Protein AF-0000000080757766 (afdb_homodimer)

Foldseek 3Di:
DDWQWKWKDFFQQAHTAIDGFDAAEFEEEAAPPLCPVVSLVLCCQFANLDPNLPDDDDQNGGHWDDDPNDIDTAFKMKMKTKDDDQQFQPVLLVVWQWWKKFWLFQDDLVVVLSPDPDRVLVSQLSVFLGPGIDIDRDSVVVSVQRNQWPIKMWMKMKGFQVSVVPRPGPFPHDDVRITMFTWMWTHDDRTIMIIGPGDSSRSVRRAAEDRAEDPPPVCVQCQLDCSHLNVVLLVVLLVPFDPVLNVVCLVPVPVNQVSQQVSCVVVQVQLCVQLCQLPPPKRKGWGQDDCPPPCSSSSTFIWIPPPDTDTLSPDQVLSSLSSSLSSVLSSCLPPNLTAYEYEYEASCPRHDLVSLLSSLVVSNCQQPSHVVHGHYYYYYHNDLSNQLPDDQQSYKYWRDDPSHIYIFGQPDPVVPPVVLVVCVNVCSPQPVLLSHAQEEEEEAALCQLVLQVLLCVVVVHRRVCVVRRYHYDHQNDLQRVQSVVSSCVRGVHHYAYEAFQCVLQPRVVNNQVLFDPDDPVLSVVLNVLLVVLQPPPPPLPQPVVLCVQVPPPPDDDDPVSNVVSLVVCCVDPCNVVVVVSVCSVVVCVVPRPDFLVSVVVPVVSLVSNVVVQVSRVVSNYHYDRGGDQVSFFDPQLCVVLVVVPCNPPDNVSSNVVSVCCVVVVDPPVRTGNCVSSVVSSVVSPVVD/DDFQWKWKDFFQQAHTAIDGFDAAEFEEEAAPPLCPVVSLVLCCQFANLDPNQPDDDDQNGGHWDDDPNDIDTAFKMKMKTKDDDQQFQPVLLVVWQWWKKFWLFQDDLVVVLSPDPDRVLVSQLSVFLGPGIDIDRDSVVVSVQRNQWPIKMWMKMKGFQVSVVDGPGPFPHDDVRITMFTWMWTDDDRTIMIIGPGDSSRSVRRAAEDRAEDPPPVCVQCQLDCSHLNVVLLVCLLVPFDPVLNVVCLVPVVVNQVSQQVSCVVVQVQLCVQLCQLPPPKRKGWGQDDCPPPCSSSRTFIWIGPPDTDTLSPDQVLSSLSSSLSSVLSSCLPPNLTAYEYEYEASCPRHDLVSLLSSLVVSNCSQPSHVVHGHYYYYYHNDLSNQLPDDQQSYKYWRADPSHIYIFGQPDPVVPPPVLVVCVNVCSPQPVLLSHAQEEEEEAALCQLVLQVLLCVVVVHRRVCVVRRYHYDHQNDLQRVQSVVSSCVRGVHHYAYEAFQCVLQPRVVNNQVLFDPDDPVLSVVLNVLLVVLQPPPDDLPPDVVLCVQVPPPPDDDDPVSLVVSLVVLCPDPCSVVVVVSVCSVVVCVPPRPDFLVSVVVPVVSLVSNVVVQVSRVVSNYHYDRGGDQVSFFDPQLCVVLVVVPCNPPDNVSSNVVSVCCVVVVDPSVRTGNCVSSVVSSVVSPVPD

Secondary structure (DSSP, 8-state):
-EEEEEEEEEETTEEEEEEE--SSEEEEE--TTSSHHHHHHHHHHHHSSS-GGGSPP-GGGB-EEEETTEEEE-SEEEEEEEEE-----HHHHHT---EEEEEEESS-HHHHHHHSSS-HHHHHHHHHT-S-EEEE--HHHHHHHHHT-SEEEEEEEEEEGGG-TT-----SEEETTEEEEEEEEEEETTEEEEEES--HHHHHHH-EEEEE-SS--HHHHT---TTSHHHHHHHHHHHTS-HHHHHHHHH-STTHHHHHHHHHHHHHHHHHHHHHHHTTTPEEEEEE-S--SS-GGGGEEEEEESSSEEEGGGS-HHHHHHHHHHHHHHHHHHH--S-EEEEEE-TTTT--HHHHHHHHHHHHHHHTSSSSS--EEEEEES-THHHHTS-GGGEEEEEEETTEEEEEE----TTT-HHHHHHHHHHHHH-GGGGG-SEEEEESSTHHHHHHHHHHHHHT-TTHHHHTTEEEEE-SSGGGHHHHHHHHHHHT-EEEEEE-GGGGTTTGGGGGGGSTT--HHHHHHHHHHHHHHS---S-----HHHHHHH--TTS---HHHHHHHHHHHHTSTTHHHHHHHHHHHHHHHHH----HHHHTT-HHHHHHHHHHHHHHGGGTEEE-TTSSGGGGB-HHHHHHHHHHT-TT-HHHHHHHHHHHHHTTSS-HHHHB--HHHHHHHHHHHHT-/-EEEEEEEEEETTEEEEEEE--SEEEEEE--TTSSHHHHHHHHHHHHSSS-GGGSPP-GGGB-EEEETTEEEE-SEEEEEEEEE-----HHHHHT---EEEEEEESS-HHHHHHHSSS-HHHHHHHHHT-S-EEEE--HHHHHHHHHT-SEEEEEEEEEEGGGGTT-----SEEETTEEEEEEEEEEETTEEEEEES--HHHHHHH-EEEEE-SS--HHHHT---TTSHHHHHHHHHHHTS-HHHHHHHHH-STTHHHHHHHHHHHHHHHHHHHHHHHTTTPEEEEEE-S--SS-GGGGEEEEEESSSEEEGGGS-HHHHHHHHHHHHHHHHHHH--S-EEEEEE-TTTT--HHHHHHHHHHHHHHHTSSSSS--EEEEEES-GGGTTTS-GGGEEEEEEETTEEEEEE----TTT-HHHHHHHHHHHHH-GGGGG-SEEEEESSTHHHHHHHHHHHHHT-TTHHHHTTEEEEE-SSGGGHHHHHHHHHHHT-EEEEEE-GGGGTTTGGGGGGGSTT--HHHHHHHHHHHHHHS---S-----HHHHHHH--TTS---HHHHHHHHHHHHTSTTHHHHHHHHHHHHHHHHH----HHHHTT-HHHHHHHHHHHHHHGGGTEEE-TTSSGGGGB-HHHHHHHHHHT-TT-HHHHHHHHHHHHHTTSS-HHHHB--HHHHHHHHHHHHT-

Nearest PDB structures (foldseek):
  6p74-assembly1_A-2  TM=6.357E-01  e=6.929E-21  Thermus scotoductus
  4ncj-assembly3_C  TM=6.969E-01  e=8.535E-13  Pyrococcus furiosus DSM 3638
  4ncj-assembly4_D  TM=6.522E-01  e=9.474E-13  Pyrococcus furiosus DSM 3638
  3qku-assembly2_B  TM=6.577E-01  e=3.492E-12  Pyrococcus furiosus
  6qj0-assembly1_A  TM=4.951E-01  e=4.057E-11  Thermochaetoides thermophila

Radius of gyration: 35.13 Å; Cα contacts (8 Å, |Δi|>4): 2452; chains: 2; bounding box: 94×104×91 Å

pLDDT: mean 75.24, std 17.68, range [36.22, 97.94]

InterPro domains:
  IPR027417 P-loop containing nucleoside triphosphate hydrolase [G3DSA:3.40.50.300] (1-411)
  IPR027417 P-loop containing nucleoside triphosphate hydrolase [SSF52540] (1-402)
  IPR034139 OLD protein-like, TOPRIM domain [PF20469] (435-502)
  IPR034139 OLD protein-like, TOPRIM domain [cd01026] (435-531)
  IPR041685 Endonuclease GajA/Old nuclease/RecF-like, AAA domain [PF13175] (1-387)
  IPR051396 Bacterial Antiviral Defense Nuclease [PTHR43581] (3-544)

Sequence (1376 aa):
MFVSKLLIRNFRSIEKESIDFRPGKNVLVGKNNSGKSNIVKALDLVLGEKNPVYLDINEKDFFTYYEDGNEKVKKAFFIAVKLEGNDINEELFKSISGAWLATVGDKNLIEDFFNTSKNPELLIKNFDTLSNRKYCKDTEELFDIFRNAQELYIYFSVMKNAEIENIDYDMDNQQGNYSKTYSIFLKHGNQYYRCSKFSNDLKNSLITSAILSAVRDINKELRINTWSWYGRLIRDIWENCNPSQKREIDKKLSEIKEITDDIFTNAASDIEEKIKKAIYHNSISFQLLQNTKDDIYKGINIFVNDGVEGLLEDKGTGIQSAVVISLFSYYCSKFHKNSSLLVVEEPEIYLHPQARRVVSNKFDEFVNLNSTNRNQVIITTHSSEFIRNTDIGNIIVVKKVSGKTKTRRIQMETGKHKELAKLQNIISTKNAEIFFADKVILVEGGEEYLIPLIAEHYYQEKGFLDYNNISVAKVGGKSFFKPYMEVLSCLGIEYYVIADFDILHNGLEDIDEFINEFSQEELNDIRKSLNEIIPIDEPWIKSKDIREKLLKPDKSMDAKSLCTVIDEICATEEYNDKLKEIWQYVRPKVTKKVNYRILENYEDIKTKVYNYIDKLKTSNIFILKKGELEDYITDDGQKIIEDLGFANQKELKIIKLSELINNGEIEIEQVLDIEDYVEVIKRLKSNSMFVSKLLIRNFRSIEKESIDFRPGKNVLVGKNNSGKSNIVKALDLVLGEKNPVYLDINEKDFFTYYEDGNEKVKKAFFIAVKLEGNDINEELFKSISGAWLATVGDKNLIEDFFNTSKNPELLIKNFDTLSNRKYCKDTEELFDIFRNAQELYIYFSVMKNAEIENIDYDMDNQQGNYSKTYSIFLKHGNQYYRCSKFSNDLKNSLITSAILSAVRDINKELRINTWSWYGRLIRDIWENCNPSQKREIDKKLSEIKEITDDIFTNAASDIEEKIKKAIYHNSISFQLLQNTKDDIYKGINIFVNDGVEGLLEDKGTGIQSAVVISLFSYYCSKFHKNSSLLVVEEPEIYLHPQARRVVSNKFDEFVNLNSTNRNQVIITTHSSEFIRNTDIGNIIVVKKVSGKTKTRRIQMETGKHKELAKLQNIISTKNAEIFFADKVILVEGGEEYLIPLIAEHYYQEKGFLDYNNISVAKVGGKSFFKPYMEVLSCLGIEYYVIADFDILHNGLEDIDEFINEFSQEELNDIRKSLNEIIPIDEPWIKSKDIREKLLKPDKSMDAKSLCTVIDEICATEEYNDKLKEIWQYVRPKVTKKVNYRILENYEDIKTKVYNYIDKLKTSNIFILKKGELEDYITDDGQKIIEDLGFANQKELKIIKLSELINNGEIEIEQVLDIEDYVEVIKRLKSNS

Structure (mmCIF, N/CA/C/O backbone):
data_AF-0000000080757766-model_v1
#
loop_
_entity.id
_entity.type
_entity.pdbx_description
1 polymer 'SMC domain protein'
#
loop_
_atom_site.group_PDB
_atom_site.id
_atom_site.type_symbol
_atom_site.label_atom_id
_atom_site.label_alt_id
_atom_site.label_comp_id
_atom_site.label_asym_id
_atom_site.label_entity_id
_atom_site.label_seq_id
_atom_site.pdbx_PDB_ins_code
_atom_site.Cartn_x
_atom_site.Cartn_y
_atom_site.Cartn_z
_atom_site.occupancy
_atom_site.B_iso_or_equiv
_atom_site.auth_seq_id
_atom_site.auth_comp_id
_atom_site.auth_asym_id
_atom_site.auth_atom_id
_atom_site.pdbx_PDB_model_num
ATOM 1 N N . MET A 1 1 ? 31.688 -0.519 9.523 1 88.38 1 MET A N 1
ATOM 2 C CA . MET A 1 1 ? 31.781 -0.047 8.141 1 88.38 1 MET A CA 1
ATOM 3 C C . MET A 1 1 ? 30.391 -0.003 7.496 1 88.38 1 MET A C 1
ATOM 5 O O . MET A 1 1 ? 29.547 -0.845 7.785 1 88.38 1 MET A O 1
ATOM 9 N N . PHE A 1 2 ? 30.078 1.026 6.711 1 92.5 2 PHE A N 1
ATOM 10 C CA . PHE A 1 2 ? 28.844 1.099 5.926 1 92.5 2 PHE A CA 1
ATOM 11 C C . PHE A 1 2 ? 29.125 1.636 4.527 1 92.5 2 PHE A C 1
ATOM 13 O O . PHE A 1 2 ? 30.188 2.225 4.285 1 92.5 2 PHE A O 1
ATOM 20 N N . VAL A 1 3 ? 28.297 1.358 3.658 1 96.62 3 VAL A N 1
ATOM 21 C CA . VAL A 1 3 ? 28.391 1.894 2.305 1 96.62 3 VAL A CA 1
ATOM 22 C C . VAL A 1 3 ? 28 3.369 2.305 1 96.62 3 VAL A C 1
ATOM 24 O O . VAL A 1 3 ? 26.844 3.713 2.588 1 96.62 3 VAL A O 1
ATOM 27 N N . SER A 1 4 ? 28.922 4.133 1.973 1 96.25 4 SER A N 1
ATOM 28 C CA . SER A 1 4 ? 28.656 5.566 2.016 1 96.25 4 SER A CA 1
ATOM 29 C C . SER A 1 4 ? 28.344 6.113 0.624 1 96.25 4 SER A C 1
ATOM 31 O O . SER A 1 4 ? 27.672 7.129 0.485 1 96.25 4 SER A O 1
ATOM 33 N N . LYS A 1 5 ? 28.984 5.383 -0.331 1 96.19 5 LYS A N 1
ATOM 34 C CA . LYS A 1 5 ? 28.812 5.855 -1.701 1 96.19 5 LYS A CA 1
ATOM 35 C C . LYS A 1 5 ? 28.797 4.691 -2.688 1 96.19 5 LYS A C 1
ATOM 37 O O . LYS A 1 5 ? 29.531 3.715 -2.516 1 96.19 5 LYS A O 1
ATOM 42 N N . LEU A 1 6 ? 27.953 4.812 -3.689 1 97.88 6 LEU A N 1
ATOM 43 C CA . LEU A 1 6 ? 27.891 3.896 -4.824 1 97.88 6 LEU A CA 1
ATOM 44 C C . LEU A 1 6 ? 28.078 4.648 -6.141 1 97.88 6 LEU A C 1
ATOM 46 O O . LEU A 1 6 ? 27.312 5.566 -6.445 1 97.88 6 LEU A O 1
ATOM 50 N N . LEU A 1 7 ? 29.141 4.297 -6.832 1 96.38 7 LEU A N 1
ATOM 51 C CA . LEU A 1 7 ? 29.438 4.91 -8.125 1 96.38 7 LEU A CA 1
ATOM 52 C C . LEU A 1 7 ? 29.156 3.943 -9.266 1 96.38 7 LEU A C 1
ATOM 54 O O . LEU A 1 7 ? 29.641 2.812 -9.266 1 96.38 7 LEU A O 1
ATOM 58 N N . ILE A 1 8 ? 28.359 4.359 -10.18 1 96.12 8 ILE A N 1
ATOM 59 C CA . ILE A 1 8 ? 28 3.51 -11.312 1 96.12 8 ILE A CA 1
ATOM 60 C C . ILE A 1 8 ? 28.219 4.27 -12.617 1 96.12 8 ILE A C 1
ATOM 62 O O . ILE A 1 8 ? 27.797 5.422 -12.75 1 96.12 8 ILE A O 1
ATOM 66 N N . ARG A 1 9 ? 28.859 3.619 -13.516 1 93.69 9 ARG A N 1
ATOM 67 C CA . ARG A 1 9 ? 29.031 4.152 -14.867 1 93.69 9 ARG A CA 1
ATOM 68 C C . ARG A 1 9 ? 28.672 3.102 -15.914 1 93.69 9 ARG A C 1
ATOM 70 O O . ARG A 1 9 ? 29.188 1.986 -15.883 1 93.69 9 ARG A O 1
ATOM 77 N N . ASN A 1 10 ? 27.734 3.453 -16.781 1 92.31 10 ASN A N 1
ATOM 78 C CA . ASN A 1 10 ? 27.406 2.697 -17.984 1 92.31 10 ASN A CA 1
ATOM 79 C C . ASN A 1 10 ? 26.875 1.307 -17.641 1 92.31 10 ASN A C 1
ATOM 81 O O . ASN A 1 10 ? 27.281 0.317 -18.25 1 92.31 10 ASN A O 1
ATOM 85 N N . PHE A 1 11 ? 26.094 1.188 -16.719 1 93.19 11 PHE A N 1
ATOM 86 C CA . PHE A 1 11 ? 25.5 -0.083 -16.312 1 93.19 11 PHE A CA 1
ATOM 87 C C . PHE A 1 11 ? 23.984 -0.068 -16.484 1 93.19 11 PHE A C 1
ATOM 89 O O . PHE A 1 11 ? 23.297 0.705 -15.82 1 93.19 11 PHE A O 1
ATOM 96 N N . ARG A 1 12 ? 23.578 -0.823 -17.391 1 89.88 12 ARG A N 1
ATOM 97 C CA . ARG A 1 12 ? 22.156 -0.984 -17.688 1 89.88 12 ARG A CA 1
ATOM 98 C C . ARG A 1 12 ? 21.5 0.365 -17.938 1 89.88 12 ARG A C 1
ATOM 100 O O . ARG A 1 12 ? 21.891 1.094 -18.859 1 89.88 12 ARG A O 1
ATOM 107 N N . SER A 1 13 ? 20.547 0.785 -17.094 1 87.38 13 SER A N 1
ATOM 108 C CA . SER A 1 13 ? 19.844 2.037 -17.359 1 87.38 13 SER A CA 1
ATOM 109 C C . SER A 1 13 ? 20.594 3.227 -16.781 1 87.38 13 SER A C 1
ATOM 111 O O . SER A 1 13 ? 20.172 4.371 -16.922 1 87.38 13 SER A O 1
ATOM 113 N N . ILE A 1 14 ? 21.719 2.998 -16.141 1 93.94 14 ILE A N 1
ATOM 114 C CA . ILE A 1 14 ? 22.453 4.047 -15.445 1 93.94 14 ILE A CA 1
ATOM 115 C C . ILE A 1 14 ? 23.672 4.449 -16.266 1 93.94 14 ILE A C 1
ATOM 117 O O . ILE A 1 14 ? 24.594 3.652 -16.438 1 93.94 14 ILE A O 1
ATOM 121 N N . GLU A 1 15 ? 23.703 5.59 -16.75 1 92.44 15 GLU A N 1
ATOM 122 C CA . GLU A 1 15 ? 24.859 6.094 -17.484 1 92.44 15 GLU A CA 1
ATOM 123 C C . GLU A 1 15 ? 25.953 6.586 -16.531 1 92.44 15 GLU A C 1
ATOM 125 O O . GLU A 1 15 ? 27.109 6.18 -16.625 1 92.44 15 GLU A O 1
ATOM 130 N N . LYS A 1 16 ? 25.625 7.438 -15.672 1 93.44 16 LYS A N 1
ATOM 131 C CA . LYS A 1 16 ? 26.516 7.988 -14.656 1 93.44 16 LYS A CA 1
ATOM 132 C C . LYS A 1 16 ? 25.75 8.453 -13.43 1 93.44 16 LYS A C 1
ATOM 134 O O . LYS A 1 16 ? 24.969 9.406 -13.5 1 93.44 16 LYS A O 1
ATOM 139 N N . GLU A 1 17 ? 25.953 7.789 -12.328 1 95.06 17 GLU A N 1
ATOM 140 C CA . GLU A 1 17 ? 25.266 8.172 -11.102 1 95.06 17 GLU A CA 1
ATOM 141 C C . GLU A 1 17 ? 26.156 7.957 -9.875 1 95.06 17 GLU A C 1
ATOM 143 O O . GLU A 1 17 ? 26.875 6.961 -9.797 1 95.06 17 GLU A O 1
ATOM 148 N N . SER A 1 18 ? 26.219 8.953 -9.031 1 95.75 18 SER A N 1
ATOM 149 C CA . SER A 1 18 ? 26.812 8.852 -7.699 1 95.75 18 SER A CA 1
ATOM 150 C C . SER A 1 18 ? 25.734 8.875 -6.617 1 95.75 18 SER A C 1
ATOM 152 O O . SER A 1 18 ? 25.047 9.883 -6.441 1 95.75 18 SER A O 1
ATOM 154 N N . ILE A 1 19 ? 25.547 7.812 -5.941 1 96.44 19 ILE A N 1
ATOM 155 C CA . ILE A 1 19 ? 24.516 7.691 -4.926 1 96.44 19 ILE A CA 1
ATOM 156 C C . ILE A 1 19 ? 25.141 7.715 -3.535 1 96.44 19 ILE A C 1
ATOM 158 O O . ILE A 1 19 ? 25.953 6.844 -3.197 1 96.44 19 ILE A O 1
ATOM 162 N N . ASP A 1 20 ? 24.734 8.688 -2.76 1 95.12 20 ASP A N 1
ATOM 163 C CA . ASP A 1 20 ? 25.234 8.781 -1.389 1 95.12 20 ASP A CA 1
ATOM 164 C C . ASP A 1 20 ? 24.281 8.094 -0.413 1 95.12 20 ASP A C 1
ATOM 166 O O . ASP A 1 20 ? 23.062 8.305 -0.46 1 95.12 20 ASP A O 1
ATOM 170 N N . PHE A 1 21 ? 24.859 7.23 0.375 1 95 21 PHE A N 1
ATOM 171 C CA . PHE A 1 21 ? 24.094 6.59 1.442 1 95 21 PHE A CA 1
ATOM 172 C C . PHE A 1 21 ? 24.516 7.125 2.805 1 95 21 PHE A C 1
ATOM 174 O O . PHE A 1 21 ? 25.594 7.734 2.934 1 95 21 PHE A O 1
ATOM 181 N N . ARG A 1 22 ? 23.641 6.957 3.738 1 91.75 22 ARG A N 1
ATOM 182 C CA . ARG A 1 22 ? 23.906 7.336 5.121 1 91.75 22 ARG A CA 1
ATOM 183 C C . ARG A 1 22 ? 23.812 6.129 6.051 1 91.75 22 ARG A C 1
ATOM 185 O O . ARG A 1 22 ? 23.328 5.07 5.656 1 91.75 22 ARG A O 1
ATOM 192 N N . PRO A 1 23 ? 24.422 6.32 7.227 1 90.75 23 PRO A N 1
ATOM 193 C CA . PRO A 1 23 ? 24.25 5.219 8.18 1 90.75 23 PRO A CA 1
ATOM 194 C C . PRO A 1 23 ? 22.797 4.918 8.484 1 90.75 23 PRO A C 1
ATOM 196 O O . PRO A 1 23 ? 21.953 5.816 8.438 1 90.75 23 PRO A O 1
ATOM 199 N N . GLY A 1 24 ? 22.531 3.738 8.789 1 90.94 24 GLY A N 1
ATOM 200 C CA . GLY A 1 24 ? 21.188 3.346 9.164 1 90.94 24 GLY A CA 1
ATOM 201 C C . GLY A 1 24 ? 20.344 2.875 7.988 1 90.94 24 GLY A C 1
ATOM 202 O O . GLY A 1 24 ? 20.859 2.188 7.098 1 90.94 24 GLY A O 1
ATOM 203 N N . LYS A 1 25 ? 19.125 3.156 8.047 1 91.62 25 LYS A N 1
ATOM 204 C CA . LYS A 1 25 ? 18.156 2.689 7.051 1 91.62 25 LYS A CA 1
ATOM 205 C C . LYS A 1 25 ? 18.031 3.682 5.898 1 91.62 25 LYS A C 1
ATOM 207 O O . LYS A 1 25 ? 17.703 4.852 6.113 1 91.62 25 LYS A O 1
ATOM 212 N N . ASN A 1 26 ? 18.375 3.252 4.715 1 95.12 26 ASN A N 1
ATOM 213 C CA . ASN A 1 26 ? 18.188 4.023 3.49 1 95.12 26 ASN A CA 1
ATOM 214 C C . ASN A 1 26 ? 17.094 3.432 2.613 1 95.12 26 ASN A C 1
ATOM 216 O O . ASN A 1 26 ? 17.016 2.215 2.438 1 95.12 26 ASN A O 1
ATOM 220 N N . VAL A 1 27 ? 16.266 4.32 2.082 1 93.62 27 VAL A N 1
ATOM 221 C CA . VAL A 1 27 ? 15.125 3.836 1.308 1 93.62 27 VAL A CA 1
ATOM 222 C C . VAL A 1 27 ? 15.148 4.453 -0.089 1 93.62 27 VAL A C 1
ATOM 224 O O . VAL A 1 27 ? 15.156 5.68 -0.234 1 93.62 27 VAL A O 1
ATOM 227 N N . LEU A 1 28 ? 15.234 3.586 -1.11 1 95.69 28 LEU A N 1
ATOM 228 C CA . LEU A 1 28 ? 15.102 3.998 -2.504 1 95.69 28 LEU A CA 1
ATOM 229 C C . LEU A 1 28 ? 13.648 3.934 -2.953 1 95.69 28 LEU A C 1
ATOM 231 O O . LEU A 1 28 ? 13.016 2.875 -2.881 1 95.69 28 LEU A O 1
ATOM 235 N N . VAL A 1 29 ? 13.18 5.094 -3.352 1 91.88 29 VAL A N 1
ATOM 236 C CA . VAL A 1 29 ? 11.789 5.18 -3.779 1 91.88 29 VAL A CA 1
ATOM 237 C C . VAL A 1 29 ? 11.719 5.66 -5.227 1 91.88 29 VAL A C 1
ATOM 239 O O . VAL A 1 29 ? 12.594 6.402 -5.684 1 91.88 29 VAL A O 1
ATOM 242 N N . GLY A 1 30 ? 10.68 5.148 -5.98 1 88.12 30 GLY A N 1
ATOM 243 C CA . GLY A 1 30 ? 10.469 5.539 -7.367 1 88.12 30 GLY A CA 1
ATOM 244 C C . GLY A 1 30 ? 9.406 4.707 -8.062 1 88.12 30 GLY A C 1
ATOM 245 O O . GLY A 1 30 ? 9 3.658 -7.555 1 88.12 30 GLY A O 1
ATOM 246 N N . LYS A 1 31 ? 9.055 5.223 -9.164 1 82.81 31 LYS A N 1
ATOM 247 C CA . LYS A 1 31 ? 8.039 4.52 -9.945 1 82.81 31 LYS A CA 1
ATOM 248 C C . LYS A 1 31 ? 8.594 3.217 -10.516 1 82.81 31 LYS A C 1
ATOM 250 O O . LYS A 1 31 ? 9.773 2.916 -10.352 1 82.81 31 LYS A O 1
ATOM 255 N N . ASN A 1 32 ? 7.676 2.455 -11.039 1 73.56 32 ASN A N 1
ATOM 256 C CA . ASN A 1 32 ? 8.102 1.229 -11.711 1 73.56 32 ASN A CA 1
ATOM 257 C C . ASN A 1 32 ? 9.062 1.519 -12.859 1 73.56 32 ASN A C 1
ATOM 259 O O . ASN A 1 32 ? 8.875 2.484 -13.602 1 73.56 32 ASN A O 1
ATOM 263 N N . ASN A 1 33 ? 10.086 0.687 -12.922 1 73.69 33 ASN A N 1
ATOM 264 C CA . ASN A 1 33 ? 11.047 0.751 -14.016 1 73.69 33 ASN A CA 1
ATOM 265 C C . ASN A 1 33 ? 11.914 2.008 -13.922 1 73.69 33 ASN A C 1
ATOM 267 O O . ASN A 1 33 ? 12.391 2.51 -14.945 1 73.69 33 ASN A O 1
ATOM 271 N N . SER A 1 34 ? 12 2.566 -12.758 1 83.94 34 SER A N 1
ATOM 272 C CA . SER A 1 34 ? 12.82 3.758 -12.578 1 83.94 34 SER A CA 1
ATOM 273 C C . SER A 1 34 ? 14.305 3.398 -12.484 1 83.94 34 SER A C 1
ATOM 275 O O . SER A 1 34 ? 15.172 4.266 -12.633 1 83.94 34 SER A O 1
ATOM 277 N N . GLY A 1 35 ? 14.656 2.137 -12.242 1 87 35 GLY A N 1
ATOM 278 C CA . GLY A 1 35 ? 16.047 1.717 -12.164 1 87 35 GLY A CA 1
ATOM 279 C C . GLY A 1 35 ? 16.453 1.252 -10.781 1 87 35 GLY A C 1
ATOM 280 O O . GLY A 1 35 ? 17.625 0.918 -10.547 1 87 35 GLY A O 1
ATOM 281 N N . LYS A 1 36 ? 15.461 1.216 -9.812 1 89.94 36 LYS A N 1
ATOM 282 C CA . LYS A 1 36 ? 15.75 0.775 -8.445 1 89.94 36 LYS A CA 1
ATOM 283 C C . LYS A 1 36 ? 16.422 -0.596 -8.445 1 89.94 36 LYS A C 1
ATOM 285 O O . LYS A 1 36 ? 17.422 -0.803 -7.754 1 89.94 36 LYS A O 1
ATOM 290 N N . SER A 1 37 ? 15.93 -1.532 -9.258 1 83.75 37 SER A N 1
ATOM 291 C CA . SER A 1 37 ? 16.469 -2.885 -9.328 1 83.75 37 SER A CA 1
ATOM 292 C C . SER A 1 37 ? 17.891 -2.885 -9.883 1 83.75 37 SER A C 1
ATOM 294 O O . SER A 1 37 ? 18.719 -3.717 -9.492 1 83.75 37 SER A O 1
ATOM 296 N N . ASN A 1 38 ? 18.188 -2.004 -10.797 1 89.5 38 ASN A N 1
ATOM 297 C CA . ASN A 1 38 ? 19.547 -1.898 -11.352 1 89.5 38 ASN A CA 1
ATOM 298 C C . ASN A 1 38 ? 20.547 -1.44 -10.289 1 89.5 38 ASN A C 1
ATOM 300 O O . ASN A 1 38 ? 21.688 -1.897 -10.273 1 89.5 38 ASN A O 1
ATOM 304 N N . ILE A 1 39 ? 20.094 -0.562 -9.461 1 95.25 39 ILE A N 1
ATOM 305 C CA . ILE A 1 39 ? 20.953 -0.098 -8.375 1 95.25 39 ILE A CA 1
ATOM 306 C C . ILE A 1 39 ? 21.25 -1.255 -7.418 1 95.25 39 ILE A C 1
ATOM 308 O O . ILE A 1 39 ? 22.391 -1.458 -7.016 1 95.25 39 ILE A O 1
ATOM 312 N N . VAL A 1 40 ? 20.234 -2.002 -7.09 1 91.56 40 VAL A N 1
ATOM 313 C CA . VAL A 1 40 ? 20.391 -3.15 -6.203 1 91.56 40 VAL A CA 1
ATOM 314 C C . VAL A 1 40 ? 21.312 -4.184 -6.863 1 91.56 40 VAL A C 1
ATOM 316 O O . VAL A 1 40 ? 22.172 -4.77 -6.203 1 91.56 40 VAL A O 1
ATOM 319 N N . LYS A 1 41 ? 21.125 -4.398 -8.133 1 89.12 41 LYS A N 1
ATOM 320 C CA . LYS A 1 41 ? 21.984 -5.336 -8.859 1 89.12 41 LYS A CA 1
ATOM 321 C C . LYS A 1 41 ? 23.438 -4.891 -8.844 1 89.12 41 LYS A C 1
ATOM 323 O O . LYS A 1 41 ? 24.344 -5.719 -8.742 1 89.12 41 LYS A O 1
ATOM 328 N N . ALA A 1 42 ? 23.641 -3.629 -8.992 1 95.56 42 ALA A N 1
ATOM 329 C CA . ALA A 1 42 ? 24.984 -3.09 -8.906 1 95.56 42 ALA A CA 1
ATOM 330 C C . ALA A 1 42 ? 25.625 -3.404 -7.555 1 95.56 42 ALA A C 1
ATOM 332 O O . ALA A 1 42 ? 26.766 -3.848 -7.492 1 95.56 42 ALA A O 1
ATOM 333 N N . LEU A 1 43 ? 24.875 -3.195 -6.543 1 95.69 43 LEU A N 1
ATOM 334 C CA . LEU A 1 43 ? 25.359 -3.531 -5.203 1 95.69 43 LEU A CA 1
ATOM 335 C C . LEU A 1 43 ? 25.625 -5.027 -5.086 1 95.69 43 LEU A C 1
ATOM 337 O O . LEU A 1 43 ? 26.625 -5.43 -4.484 1 95.69 43 LEU A O 1
ATOM 341 N N . ASP A 1 44 ? 24.781 -5.801 -5.664 1 90.38 44 ASP A N 1
ATOM 342 C CA . ASP A 1 44 ? 24.906 -7.254 -5.609 1 90.38 44 ASP A CA 1
ATOM 343 C C . ASP A 1 44 ? 26.172 -7.719 -6.324 1 90.38 44 ASP A C 1
ATOM 345 O O . ASP A 1 44 ? 26.859 -8.641 -5.863 1 90.38 44 ASP A O 1
ATOM 349 N N . LEU A 1 45 ? 26.469 -7.145 -7.398 1 92.94 45 LEU A N 1
ATOM 350 C CA . LEU A 1 45 ? 27.656 -7.516 -8.164 1 92.94 45 LEU A CA 1
ATOM 351 C C . LEU A 1 45 ? 28.938 -7.254 -7.355 1 92.94 45 LEU A C 1
ATOM 353 O O . LEU A 1 45 ? 29.859 -8.07 -7.367 1 92.94 45 LEU A O 1
ATOM 357 N N . VAL A 1 46 ? 28.938 -6.207 -6.629 1 95.19 46 VAL A N 1
ATOM 358 C CA . VAL A 1 46 ? 30.156 -5.797 -5.949 1 95.19 46 VAL A CA 1
ATOM 359 C C . VAL A 1 46 ? 30.219 -6.438 -4.562 1 95.19 46 VAL A C 1
ATOM 361 O O . VAL A 1 46 ? 31.297 -6.859 -4.117 1 95.19 46 VAL A O 1
ATOM 364 N N . LEU A 1 47 ? 29.094 -6.496 -3.924 1 92.88 47 LEU A N 1
ATOM 365 C CA . LEU A 1 47 ? 29.125 -6.883 -2.518 1 92.88 47 LEU A CA 1
ATOM 366 C C . LEU A 1 47 ? 28.344 -8.18 -2.295 1 92.88 47 LEU A C 1
ATOM 368 O O . LEU A 1 47 ? 28.281 -8.68 -1.17 1 92.88 47 LEU A O 1
ATOM 372 N N . GLY A 1 48 ? 27.766 -8.672 -3.279 1 84.38 48 GLY A N 1
ATOM 373 C CA . GLY A 1 48 ? 26.969 -9.875 -3.141 1 84.38 48 GLY A CA 1
ATOM 374 C C . GLY A 1 48 ? 27.766 -11.086 -2.713 1 84.38 48 GLY A C 1
ATOM 375 O O . GLY A 1 48 ? 28.984 -11 -2.533 1 84.38 48 GLY A O 1
ATOM 376 N N . GLU A 1 49 ? 27.078 -12.148 -2.568 1 72.56 49 GLU A N 1
ATOM 377 C CA . GLU A 1 49 ? 27.672 -13.367 -2.039 1 72.56 49 GLU A CA 1
ATOM 378 C C . GLU A 1 49 ? 28.641 -13.984 -3.041 1 72.56 49 GLU A C 1
ATOM 380 O O . GLU A 1 49 ? 29.703 -14.484 -2.656 1 72.56 49 GLU A O 1
ATOM 385 N N . LYS A 1 50 ? 28.281 -13.922 -4.289 1 74.81 50 LYS A N 1
ATOM 386 C CA . LYS A 1 50 ? 29.109 -14.531 -5.32 1 74.81 50 LYS A CA 1
ATOM 387 C C . LYS A 1 50 ? 30.141 -13.539 -5.852 1 74.81 50 LYS A C 1
ATOM 389 O O . LYS A 1 50 ? 29.844 -12.359 -6.031 1 74.81 50 LYS A O 1
ATOM 394 N N . ASN A 1 51 ? 31.312 -14.094 -6.035 1 80.5 51 ASN A N 1
ATOM 395 C CA . ASN A 1 51 ? 32.312 -13.273 -6.695 1 80.5 51 ASN A CA 1
ATOM 396 C C . ASN A 1 51 ? 31.906 -12.898 -8.109 1 80.5 51 ASN A C 1
ATOM 398 O O . ASN A 1 51 ? 31.594 -13.773 -8.922 1 80.5 51 ASN A O 1
ATOM 402 N N . PRO A 1 52 ? 31.906 -11.68 -8.305 1 85.06 52 PRO A N 1
ATOM 403 C CA . PRO A 1 52 ? 31.344 -11.211 -9.57 1 85.06 52 PRO A CA 1
ATOM 404 C C . PRO A 1 52 ? 32.125 -11.68 -10.789 1 85.06 52 PRO A C 1
ATOM 406 O O . PRO A 1 52 ? 31.609 -11.703 -11.906 1 85.06 52 PRO A O 1
ATOM 409 N N . VAL A 1 53 ? 33.375 -11.992 -10.633 1 82.88 53 VAL A N 1
ATOM 410 C CA . VAL A 1 53 ? 34.219 -12.391 -11.758 1 82.88 53 VAL A CA 1
ATOM 411 C C . VAL A 1 53 ? 33.688 -13.703 -12.352 1 82.88 53 VAL A C 1
ATOM 413 O O . VAL A 1 53 ? 33.969 -14.016 -13.516 1 82.88 53 VAL A O 1
ATOM 416 N N . TYR A 1 54 ? 32.906 -14.406 -11.594 1 77 54 TYR A N 1
ATOM 417 C CA . TYR A 1 54 ? 32.406 -15.688 -12.062 1 77 54 TYR A CA 1
ATOM 418 C C . TYR A 1 54 ? 30.938 -15.578 -12.461 1 77 54 TYR A C 1
ATOM 420 O O . TYR A 1 54 ? 30.312 -16.562 -12.844 1 77 54 TYR A O 1
ATOM 428 N N . LEU A 1 55 ? 30.438 -14.469 -12.289 1 81.25 55 LEU A N 1
ATOM 429 C CA . LEU A 1 55 ? 29.047 -14.25 -12.688 1 81.25 55 LEU A CA 1
ATOM 430 C C . LEU A 1 55 ? 28.953 -14.008 -14.188 1 81.25 55 LEU A C 1
ATOM 432 O O . LEU A 1 55 ? 29.859 -13.438 -14.797 1 81.25 55 LEU A O 1
ATOM 436 N N . ASP A 1 56 ? 27.828 -14.414 -14.688 1 78.38 56 ASP A N 1
ATOM 437 C CA . ASP A 1 56 ? 27.609 -14.234 -16.125 1 78.38 56 ASP A CA 1
ATOM 438 C C . ASP A 1 56 ? 27.219 -12.797 -16.438 1 78.38 56 ASP A C 1
ATOM 440 O O . ASP A 1 56 ? 26.25 -12.273 -15.891 1 78.38 56 ASP A O 1
ATOM 444 N N . ILE A 1 57 ? 28.016 -12.203 -17.25 1 86.62 57 ILE A N 1
ATOM 445 C CA . ILE A 1 57 ? 27.766 -10.859 -17.734 1 86.62 57 ILE A CA 1
ATOM 446 C C . ILE A 1 57 ? 27.25 -10.93 -19.172 1 86.62 57 ILE A C 1
ATOM 448 O O . ILE A 1 57 ? 27.75 -11.727 -19.984 1 86.62 57 ILE A O 1
ATOM 452 N N . ASN A 1 58 ? 26.25 -10.164 -19.438 1 81.44 58 ASN A N 1
ATOM 453 C CA . ASN A 1 58 ? 25.672 -10.148 -20.766 1 81.44 58 ASN A CA 1
ATOM 454 C C . ASN A 1 58 ? 25.625 -8.734 -21.344 1 81.44 58 ASN A C 1
ATOM 456 O O . ASN A 1 58 ? 25.953 -7.77 -20.656 1 81.44 58 ASN A O 1
ATOM 460 N N . GLU A 1 59 ? 25.281 -8.742 -22.578 1 80.62 59 GLU A N 1
ATOM 461 C CA . GLU A 1 59 ? 25.234 -7.469 -23.281 1 80.62 59 GLU A CA 1
ATOM 462 C C . GLU A 1 59 ? 24.25 -6.512 -22.625 1 80.62 59 GLU A C 1
ATOM 464 O O . GLU A 1 59 ? 24.453 -5.297 -22.625 1 80.62 59 GLU A O 1
ATOM 469 N N . LYS A 1 60 ? 23.266 -7.023 -22.031 1 76.88 60 LYS A N 1
ATOM 470 C CA . LYS A 1 60 ? 22.219 -6.223 -21.422 1 76.88 60 LYS A CA 1
ATOM 471 C C . LYS A 1 60 ? 22.719 -5.504 -20.172 1 76.88 60 LYS A C 1
ATOM 473 O O . LYS A 1 60 ? 22.062 -4.598 -19.656 1 76.88 60 LYS A O 1
ATOM 478 N N . ASP A 1 61 ? 23.828 -5.949 -19.719 1 88.94 61 ASP A N 1
ATOM 479 C CA . ASP A 1 61 ? 24.359 -5.34 -18.516 1 88.94 61 ASP A CA 1
ATOM 480 C C . ASP A 1 61 ? 25.062 -4.023 -18.828 1 88.94 61 ASP A C 1
ATOM 482 O O . ASP A 1 61 ? 25.375 -3.246 -17.922 1 88.94 61 ASP A O 1
ATOM 486 N N . PHE A 1 62 ? 25.297 -3.82 -20.125 1 89.12 62 PHE A N 1
ATOM 487 C CA . PHE A 1 62 ? 25.938 -2.582 -20.531 1 89.12 62 PHE A CA 1
ATOM 488 C C . PHE A 1 62 ? 24.906 -1.5 -20.828 1 89.12 62 PHE A C 1
ATOM 490 O O . PHE A 1 62 ? 23.828 -1.789 -21.359 1 89.12 62 PHE A O 1
ATOM 497 N N . PHE A 1 63 ? 25.266 -0.304 -20.484 1 90.81 63 PHE A N 1
ATOM 498 C CA . PHE A 1 63 ? 24.375 0.82 -20.75 1 90.81 63 PHE A CA 1
ATOM 499 C C . PHE A 1 63 ? 24.125 0.971 -22.25 1 90.81 63 PHE A C 1
ATOM 501 O O . PHE A 1 63 ? 25.062 1.003 -23.047 1 90.81 63 PHE A O 1
ATOM 508 N N . THR A 1 64 ? 22.828 1.006 -22.578 1 83.19 64 THR A N 1
ATOM 509 C CA . THR A 1 64 ? 22.406 1.142 -23.969 1 83.19 64 THR A CA 1
ATOM 510 C C . THR A 1 64 ? 21.609 2.42 -24.156 1 83.19 64 THR A C 1
ATOM 512 O O . THR A 1 64 ? 20.781 2.775 -23.312 1 83.19 64 THR A O 1
ATOM 515 N N . TYR A 1 65 ? 21.969 3.184 -25.125 1 77.94 65 TYR A N 1
ATOM 516 C CA . TYR A 1 65 ? 21.234 4.414 -25.422 1 77.94 65 TYR A CA 1
ATOM 517 C C . TYR A 1 65 ? 20.969 4.535 -26.906 1 77.94 65 TYR A C 1
ATOM 519 O O . TYR A 1 65 ? 21.516 3.779 -27.719 1 77.94 65 TYR A O 1
ATOM 527 N N . TYR A 1 66 ? 19.953 5.391 -27.172 1 74.88 66 TYR A N 1
ATOM 528 C CA . TYR A 1 66 ? 19.594 5.594 -28.562 1 74.88 66 TYR A CA 1
ATOM 529 C C . TYR A 1 66 ? 20.219 6.879 -29.109 1 74.88 66 TYR A C 1
ATOM 531 O O . TYR A 1 66 ? 20.203 7.914 -28.438 1 74.88 66 TYR A O 1
ATOM 539 N N . GLU A 1 67 ? 21.016 6.777 -30.094 1 72.75 67 GLU A N 1
ATOM 540 C CA . GLU A 1 67 ? 21.578 7.902 -30.828 1 72.75 67 GLU A CA 1
ATOM 541 C C . GLU A 1 67 ? 21.234 7.809 -32.312 1 72.75 67 GLU A C 1
ATOM 543 O O . GLU A 1 67 ? 21.609 6.84 -32.969 1 72.75 67 GLU A O 1
ATOM 548 N N . ASP A 1 68 ? 20.562 8.828 -32.906 1 72.75 68 ASP A N 1
ATOM 549 C CA . ASP A 1 68 ? 20.156 8.906 -34.281 1 72.75 68 ASP A CA 1
ATOM 550 C C . ASP A 1 68 ? 19.344 7.672 -34.688 1 72.75 68 ASP A C 1
ATOM 552 O O . ASP A 1 68 ? 19.594 7.07 -35.75 1 72.75 68 ASP A O 1
ATOM 556 N N . GLY A 1 69 ? 18.453 7.188 -33.781 1 62.56 69 GLY A N 1
ATOM 557 C CA . GLY A 1 69 ? 17.531 6.098 -34.062 1 62.56 69 GLY A CA 1
ATOM 558 C C . GLY A 1 69 ? 18.172 4.727 -33.906 1 62.56 69 GLY A C 1
ATOM 559 O O . GLY A 1 69 ? 17.5 3.705 -34.031 1 62.56 69 GLY A O 1
ATOM 560 N N . ASN A 1 70 ? 19.438 4.723 -33.688 1 69.81 70 ASN A N 1
ATOM 561 C CA . ASN A 1 70 ? 20.141 3.455 -33.531 1 69.81 70 ASN A CA 1
ATOM 562 C C . ASN A 1 70 ? 20.5 3.186 -32.062 1 69.81 70 ASN A C 1
ATOM 564 O O . ASN A 1 70 ? 20.828 4.113 -31.328 1 69.81 70 ASN A O 1
ATOM 568 N N . GLU A 1 71 ? 20.391 1.92 -31.781 1 76.56 71 GLU A N 1
ATOM 569 C CA . GLU A 1 71 ? 20.781 1.498 -30.438 1 76.56 71 GLU A CA 1
ATOM 570 C C . GLU A 1 71 ? 22.297 1.396 -30.297 1 76.56 71 GLU A C 1
ATOM 572 O O . GLU A 1 71 ? 22.953 0.765 -31.125 1 76.56 71 GLU A O 1
ATOM 577 N N . LYS A 1 72 ? 22.859 2.139 -29.406 1 81.75 72 LYS A N 1
ATOM 578 C CA . LYS A 1 72 ? 24.297 2.086 -29.109 1 81.75 72 LYS A CA 1
ATOM 579 C C . LYS A 1 72 ? 24.547 1.529 -27.703 1 81.75 72 LYS A C 1
ATOM 581 O O . LYS A 1 72 ? 23.828 1.868 -26.766 1 81.75 72 LYS A O 1
ATOM 586 N N . VAL A 1 73 ? 25.453 0.629 -27.656 1 84.25 73 VAL A N 1
ATOM 587 C CA . VAL A 1 73 ? 25.797 -0.006 -26.391 1 84.25 73 VAL A CA 1
ATOM 588 C C . VAL A 1 73 ? 27.203 0.379 -25.969 1 84.25 73 VAL A C 1
ATOM 590 O O . VAL A 1 73 ? 28.141 0.326 -26.781 1 84.25 73 VAL A O 1
ATOM 593 N N . LYS A 1 74 ? 27.375 0.795 -24.75 1 87.75 74 LYS A N 1
ATOM 594 C CA . LYS A 1 74 ? 28.703 1.111 -24.234 1 87.75 74 LYS A CA 1
ATOM 595 C C . LYS A 1 74 ? 29.562 -0.145 -24.141 1 87.75 74 LYS A C 1
ATOM 597 O O . LYS A 1 74 ? 29.047 -1.255 -24.016 1 87.75 74 LYS A O 1
ATOM 602 N N . LYS A 1 75 ? 30.859 0.076 -24.156 1 86.25 75 LYS A N 1
ATOM 603 C CA . LYS A 1 75 ? 31.781 -1.055 -24.266 1 86.25 75 LYS A CA 1
ATOM 604 C C . LYS A 1 75 ? 32.344 -1.438 -22.891 1 86.25 75 LYS A C 1
ATOM 606 O O . LYS A 1 75 ? 33.062 -2.434 -22.766 1 86.25 75 LYS A O 1
ATOM 611 N N . ALA A 1 76 ? 32.031 -0.689 -21.938 1 88.31 76 ALA A N 1
ATOM 612 C CA . ALA A 1 76 ? 32.5 -0.985 -20.578 1 88.31 76 ALA A CA 1
ATOM 613 C C . ALA A 1 76 ? 31.547 -0.431 -19.531 1 88.31 76 ALA A C 1
ATOM 615 O O . ALA A 1 76 ? 30.797 0.507 -19.812 1 88.31 76 ALA A O 1
ATOM 616 N N . PHE A 1 77 ? 31.516 -1.061 -18.438 1 90.88 77 PHE A N 1
ATOM 617 C CA . PHE A 1 77 ? 30.828 -0.473 -17.297 1 90.88 77 PHE A CA 1
ATOM 618 C C . PHE A 1 77 ? 31.656 -0.59 -16.031 1 90.88 77 PHE A C 1
ATOM 620 O O . PHE A 1 77 ? 32.625 -1.366 -15.977 1 90.88 77 PHE A O 1
ATOM 627 N N . PHE A 1 78 ? 31.328 0.28 -15.102 1 91.31 78 PHE A N 1
ATOM 628 C CA . PHE A 1 78 ? 32.094 0.408 -13.867 1 91.31 78 PHE A CA 1
ATOM 629 C C . PHE A 1 78 ? 31.172 0.635 -12.672 1 91.31 78 PHE A C 1
ATOM 631 O O . PHE A 1 78 ? 30.266 1.463 -12.734 1 91.31 78 PHE A O 1
ATOM 638 N N . ILE A 1 79 ? 31.359 -0.171 -11.625 1 95.38 79 ILE A N 1
ATOM 639 C CA . ILE A 1 79 ? 30.625 -0.033 -10.375 1 95.38 79 ILE A CA 1
ATOM 640 C C . ILE A 1 79 ? 31.609 -0.004 -9.203 1 95.38 79 ILE A C 1
ATOM 642 O O . ILE A 1 79 ? 32.469 -0.869 -9.094 1 95.38 79 ILE A O 1
ATOM 646 N N . ALA A 1 80 ? 31.531 0.982 -8.344 1 95.81 80 ALA A N 1
ATOM 647 C CA . ALA A 1 80 ? 32.406 1.073 -7.176 1 95.81 80 ALA A CA 1
ATOM 648 C C . ALA A 1 80 ? 31.609 1.431 -5.926 1 95.81 80 ALA A C 1
ATOM 650 O O . ALA A 1 80 ? 30.688 2.252 -5.98 1 95.81 80 ALA A O 1
ATOM 651 N N . VAL A 1 81 ? 31.938 0.812 -4.844 1 97.62 81 VAL A N 1
ATOM 652 C CA . VAL A 1 81 ? 31.328 1.091 -3.547 1 97.62 81 VAL A CA 1
ATOM 653 C C . VAL A 1 81 ? 32.375 1.659 -2.594 1 97.62 81 VAL A C 1
ATOM 655 O O . VAL A 1 81 ? 33.469 1.121 -2.484 1 97.62 81 VAL A O 1
ATOM 658 N N . LYS A 1 82 ? 32.062 2.738 -1.968 1 97.56 82 LYS A N 1
ATOM 659 C CA . LYS A 1 82 ? 32.938 3.295 -0.929 1 97.56 82 LYS A CA 1
ATOM 660 C C . LYS A 1 82 ? 32.5 2.832 0.457 1 97.56 82 LYS A C 1
ATOM 662 O O . LYS A 1 82 ? 31.312 2.932 0.805 1 97.56 82 LYS A O 1
ATOM 667 N N . LEU A 1 83 ? 33.406 2.303 1.209 1 96.06 83 LEU A N 1
ATOM 668 C CA . LEU A 1 83 ? 33.125 1.891 2.582 1 96.06 83 LEU A CA 1
ATOM 669 C C . LEU A 1 83 ? 33.719 2.885 3.574 1 96.06 83 LEU A C 1
ATOM 671 O O . LEU A 1 83 ? 34.812 3.383 3.375 1 96.06 83 LEU A O 1
ATOM 675 N N . GLU A 1 84 ? 32.938 3.203 4.551 1 93.75 84 GLU A N 1
ATOM 676 C CA . GLU A 1 84 ? 33.406 4.082 5.621 1 93.75 84 GLU A CA 1
ATOM 677 C C . GLU A 1 84 ? 33.219 3.42 6.988 1 93.75 84 GLU A C 1
ATOM 679 O O . GLU A 1 84 ? 32.25 2.703 7.223 1 93.75 84 GLU A O 1
ATOM 684 N N . GLY A 1 85 ? 34.125 3.633 7.773 1 87.62 85 GLY A N 1
ATOM 685 C CA . GLY A 1 85 ? 34.156 3.041 9.102 1 87.62 85 GLY A CA 1
ATOM 686 C C . GLY A 1 85 ? 35.438 2.25 9.375 1 87.62 85 GLY A C 1
ATOM 687 O O . GLY A 1 85 ? 36.25 2.047 8.477 1 87.62 85 GLY A O 1
ATOM 688 N N . ASN A 1 86 ? 35.688 1.838 10.594 1 79.88 86 ASN A N 1
ATOM 689 C CA . ASN A 1 86 ? 36.938 1.148 10.914 1 79.88 86 ASN A CA 1
ATOM 690 C C . ASN A 1 86 ? 36.688 -0.16 11.656 1 79.88 86 ASN A C 1
ATOM 692 O O . ASN A 1 86 ? 37.594 -0.734 12.25 1 79.88 86 ASN A O 1
ATOM 696 N N . ASP A 1 87 ? 35.5 -0.587 11.555 1 83.5 87 ASP A N 1
ATOM 697 C CA . ASP A 1 87 ? 35.188 -1.825 12.258 1 83.5 87 ASP A CA 1
ATOM 698 C C . ASP A 1 87 ? 35.406 -3.041 11.367 1 83.5 87 ASP A C 1
ATOM 700 O O . ASP A 1 87 ? 34.562 -3.398 10.562 1 83.5 87 ASP A O 1
ATOM 704 N N . ILE A 1 88 ? 36.594 -3.697 11.398 1 87.56 88 ILE A N 1
ATOM 705 C CA . ILE A 1 88 ? 36.969 -4.871 10.609 1 87.56 88 ILE A CA 1
ATOM 706 C C . ILE A 1 88 ? 36.906 -6.121 11.484 1 87.56 88 ILE A C 1
ATOM 708 O O . ILE A 1 88 ? 37.312 -6.102 12.641 1 87.56 88 ILE A O 1
ATOM 712 N N . ASN A 1 89 ? 36.312 -7.078 10.953 1 82.81 89 ASN A N 1
ATOM 713 C CA . ASN A 1 89 ? 36.281 -8.352 11.656 1 82.81 89 ASN A CA 1
ATOM 714 C C . ASN A 1 89 ? 37.656 -9 11.719 1 82.81 89 ASN A C 1
ATOM 716 O O . ASN A 1 89 ? 38.094 -9.633 10.758 1 82.81 89 ASN A O 1
ATOM 720 N N . GLU A 1 90 ? 38.25 -8.969 12.781 1 84.31 90 GLU A N 1
ATOM 721 C CA . GLU A 1 90 ? 39.625 -9.422 12.953 1 84.31 90 GLU A CA 1
ATOM 722 C C . GLU A 1 90 ? 39.719 -10.938 12.828 1 84.31 90 GLU A C 1
ATOM 724 O O . GLU A 1 90 ? 40.688 -11.461 12.266 1 84.31 90 GLU A O 1
ATOM 729 N N . GLU A 1 91 ? 38.75 -11.625 13.352 1 79.25 91 GLU A N 1
ATOM 730 C CA . GLU A 1 91 ? 38.781 -13.086 13.32 1 79.25 91 GLU A CA 1
ATOM 731 C C . GLU A 1 91 ? 38.75 -13.602 11.883 1 79.25 91 GLU A C 1
ATOM 733 O O . GLU A 1 91 ? 39.5 -14.508 11.531 1 79.25 91 GLU A O 1
ATOM 738 N N . LEU A 1 92 ? 37.938 -13.016 11.125 1 80.31 92 LEU A N 1
ATOM 739 C CA . LEU A 1 92 ? 37.844 -13.414 9.727 1 80.31 92 LEU A CA 1
ATOM 740 C C . LEU A 1 92 ? 39.094 -12.984 8.953 1 80.31 92 LEU A C 1
ATOM 742 O O . LEU A 1 92 ? 39.562 -13.695 8.055 1 80.31 92 LEU A O 1
ATOM 746 N N . PHE A 1 93 ? 39.625 -11.906 9.336 1 86.88 93 PHE A N 1
ATOM 747 C CA . PHE A 1 93 ? 40.781 -11.367 8.648 1 86.88 93 PHE A CA 1
ATOM 748 C C . PHE A 1 93 ? 42 -12.273 8.859 1 86.88 93 PHE A C 1
ATOM 750 O O . PHE A 1 93 ? 42.844 -12.391 7.973 1 86.88 93 PHE A O 1
ATOM 757 N N . LYS A 1 94 ? 42.031 -12.93 9.938 1 85.62 94 LYS A N 1
ATOM 758 C CA . LYS A 1 94 ? 43.156 -13.812 10.266 1 85.62 94 LYS A CA 1
ATOM 759 C C . LYS A 1 94 ? 43.188 -15.023 9.336 1 85.62 94 LYS A C 1
ATOM 761 O O . LYS A 1 94 ? 44.25 -15.633 9.148 1 85.62 94 LYS A O 1
ATOM 766 N N . SER A 1 95 ? 42.062 -15.312 8.812 1 82.44 95 SER A N 1
ATOM 767 C CA . SER A 1 95 ? 41.969 -16.484 7.941 1 82.44 95 SER A CA 1
ATOM 768 C C . SER A 1 95 ? 42.5 -16.172 6.551 1 82.44 95 SER A C 1
ATOM 770 O O . SER A 1 95 ? 42.688 -17.078 5.738 1 82.44 95 SER A O 1
ATOM 772 N N . ILE A 1 96 ? 42.875 -14.93 6.355 1 86.75 96 ILE A N 1
ATOM 773 C CA . ILE A 1 96 ? 43.312 -14.508 5.031 1 86.75 96 ILE A CA 1
ATOM 774 C C . ILE A 1 96 ? 44.812 -14.812 4.875 1 86.75 96 ILE A C 1
ATOM 776 O O . ILE A 1 96 ? 45.625 -14.438 5.727 1 86.75 96 ILE A O 1
ATOM 780 N N . SER A 1 97 ? 45.125 -15.586 3.846 1 82.75 97 SER A N 1
ATOM 781 C CA . SER A 1 97 ? 46.531 -16 3.625 1 82.75 97 SER A CA 1
ATOM 782 C C . SER A 1 97 ? 47.375 -14.859 3.072 1 82.75 97 SER A C 1
ATOM 784 O O . SER A 1 97 ? 48.594 -14.844 3.242 1 82.75 97 SER A O 1
ATOM 786 N N . GLY A 1 98 ? 46.844 -13.945 2.43 1 83.88 98 GLY A N 1
ATOM 787 C CA . GLY A 1 98 ? 47.531 -12.836 1.812 1 83.88 98 GLY A CA 1
ATOM 788 C C . GLY A 1 98 ? 46.75 -12.195 0.671 1 83.88 98 GLY A C 1
ATOM 789 O O . GLY A 1 98 ? 45.625 -12.586 0.393 1 83.88 98 GLY A O 1
ATOM 790 N N . ALA A 1 99 ? 47.281 -11.117 0.177 1 86.25 99 ALA A N 1
ATOM 791 C CA . ALA A 1 99 ? 46.656 -10.43 -0.956 1 86.25 99 ALA A CA 1
ATOM 792 C C . ALA A 1 99 ? 47.719 -9.727 -1.809 1 86.25 99 ALA A C 1
ATOM 794 O O . ALA A 1 99 ? 48.812 -9.43 -1.332 1 86.25 99 ALA A O 1
ATOM 795 N N . TRP A 1 100 ? 47.406 -9.609 -3.029 1 85.81 100 TRP A N 1
ATOM 796 C CA . TRP A 1 100 ? 48.281 -8.875 -3.953 1 85.81 100 TRP A CA 1
ATOM 797 C C . TRP A 1 100 ? 48.031 -7.375 -3.836 1 85.81 100 TRP A C 1
ATOM 799 O O . TRP A 1 100 ? 46.906 -6.895 -4.012 1 85.81 100 TRP A O 1
ATOM 809 N N . LEU A 1 101 ? 49.094 -6.664 -3.486 1 88.31 101 LEU A N 1
ATOM 810 C CA . LEU A 1 101 ? 49 -5.215 -3.35 1 88.31 101 LEU A CA 1
ATOM 811 C C . LEU A 1 101 ? 49.906 -4.52 -4.375 1 88.31 101 LEU A C 1
ATOM 813 O O . LEU A 1 101 ? 51.031 -4.957 -4.629 1 88.31 101 LEU A O 1
ATOM 817 N N . ALA A 1 102 ? 49.312 -3.553 -5.031 1 84.94 102 ALA A N 1
ATOM 818 C CA . ALA A 1 102 ? 50.062 -2.711 -5.957 1 84.94 102 ALA A CA 1
ATOM 819 C C . ALA A 1 102 ? 49.906 -1.234 -5.605 1 84.94 102 ALA A C 1
ATOM 821 O O . ALA A 1 102 ? 48.812 -0.78 -5.277 1 84.94 102 ALA A O 1
ATOM 822 N N . THR A 1 103 ? 51.031 -0.498 -5.605 1 84.81 103 THR A N 1
ATOM 823 C CA . THR A 1 103 ? 50.969 0.944 -5.391 1 84.81 103 THR A CA 1
ATOM 824 C C . THR A 1 103 ? 50.5 1.66 -6.656 1 84.81 103 THR A C 1
ATOM 826 O O . THR A 1 103 ? 51 1.4 -7.746 1 84.81 103 THR A O 1
ATOM 829 N N . VAL A 1 104 ? 49.531 2.432 -6.578 1 80.44 104 VAL A N 1
ATOM 830 C CA . VAL A 1 104 ? 48.938 3.078 -7.742 1 80.44 104 VAL A CA 1
ATOM 831 C C . VAL A 1 104 ? 49.281 4.562 -7.75 1 80.44 104 VAL A C 1
ATOM 833 O O . VAL A 1 104 ? 49.156 5.23 -8.781 1 80.44 104 VAL A O 1
ATOM 836 N N . GLY A 1 105 ? 49.812 5.258 -6.672 1 82.19 105 GLY A N 1
ATOM 837 C CA . GLY A 1 105 ? 50.156 6.668 -6.629 1 82.19 105 GLY A CA 1
ATOM 838 C C . GLY A 1 105 ? 49.438 7.426 -5.52 1 82.19 105 GLY A C 1
ATOM 839 O O . GLY A 1 105 ? 49.062 6.836 -4.508 1 82.19 105 GLY A O 1
ATOM 840 N N . ASP A 1 106 ? 49.344 8.75 -5.754 1 86.69 106 ASP A N 1
ATOM 841 C CA . ASP A 1 106 ? 48.844 9.586 -4.676 1 86.69 106 ASP A CA 1
ATOM 842 C C . ASP A 1 106 ? 47.5 10.195 -5.051 1 86.69 106 ASP A C 1
ATOM 844 O O . ASP A 1 106 ? 46.969 11.078 -4.352 1 86.69 106 ASP A O 1
ATOM 848 N N . LYS A 1 107 ? 46.969 9.734 -6.117 1 86.31 107 LYS A N 1
ATOM 849 C CA . LYS A 1 107 ? 45.688 10.281 -6.551 1 86.31 107 LYS A CA 1
ATOM 850 C C . LYS A 1 107 ? 44.562 9.234 -6.449 1 86.31 107 LYS A C 1
ATOM 852 O O . LYS A 1 107 ? 44.844 8.039 -6.598 1 86.31 107 LYS A O 1
ATOM 857 N N . ASN A 1 108 ? 43.406 9.719 -6.164 1 89.19 108 ASN A N 1
ATOM 858 C CA . ASN A 1 108 ? 42.219 8.836 -6.16 1 89.19 108 ASN A CA 1
ATOM 859 C C . ASN A 1 108 ? 41.719 8.578 -7.574 1 89.19 108 ASN A C 1
ATOM 861 O O . ASN A 1 108 ? 40.875 9.305 -8.078 1 89.19 108 ASN A O 1
ATOM 865 N N . LEU A 1 109 ? 42.125 7.578 -8.133 1 81.31 109 LEU A N 1
ATOM 866 C CA . LEU A 1 109 ? 41.844 7.27 -9.531 1 81.31 109 LEU A CA 1
ATOM 867 C C . LEU A 1 109 ? 40.375 6.934 -9.719 1 81.31 109 LEU A C 1
ATOM 869 O O . LEU A 1 109 ? 39.812 7.137 -10.797 1 81.31 109 LEU A O 1
ATOM 873 N N . ILE A 1 110 ? 39.719 6.367 -8.719 1 88.19 110 ILE A N 1
ATOM 874 C CA . ILE A 1 110 ? 38.312 6 -8.82 1 88.19 110 ILE A CA 1
ATOM 875 C C . ILE A 1 110 ? 37.469 7.258 -8.984 1 88.19 110 ILE A C 1
ATOM 877 O O . ILE A 1 110 ? 36.625 7.34 -9.891 1 88.19 110 ILE A O 1
ATOM 881 N N . GLU A 1 111 ? 37.656 8.18 -8.156 1 87.12 111 GLU A N 1
ATOM 882 C CA . GLU A 1 111 ? 36.906 9.43 -8.219 1 87.12 111 GLU A CA 1
ATOM 883 C C . GLU A 1 111 ? 37.25 10.219 -9.484 1 87.12 111 GLU A C 1
ATOM 885 O O . GLU A 1 111 ? 36.375 10.844 -10.086 1 87.12 111 GLU A O 1
ATOM 890 N N . ASP A 1 112 ? 38.531 10.203 -9.812 1 82.44 112 ASP A N 1
ATOM 891 C CA . ASP A 1 112 ? 38.938 10.891 -11.023 1 82.44 112 ASP A CA 1
ATOM 892 C C . ASP A 1 112 ? 38.281 10.305 -12.258 1 82.44 112 ASP A C 1
ATOM 894 O O . ASP A 1 112 ? 37.781 11.047 -13.125 1 82.44 112 ASP A O 1
ATOM 898 N N . PHE A 1 113 ? 38.281 9.062 -12.203 1 78.62 113 PHE A N 1
ATOM 899 C CA . PHE A 1 113 ? 37.656 8.367 -13.328 1 78.62 113 PHE A CA 1
ATOM 900 C C . PHE A 1 113 ? 36.156 8.641 -13.375 1 78.62 113 PHE A C 1
ATOM 902 O O . PHE A 1 113 ? 35.625 8.875 -14.453 1 78.62 113 PHE A O 1
ATOM 909 N N . PHE A 1 114 ? 35.594 8.555 -12.32 1 86.56 114 PHE A N 1
ATOM 910 C CA . PHE A 1 114 ? 34.156 8.766 -12.266 1 86.56 114 PHE A CA 1
ATOM 911 C C . PHE A 1 114 ? 33.812 10.18 -12.711 1 86.56 114 PHE A C 1
ATOM 913 O O . PHE A 1 114 ? 32.812 10.383 -13.398 1 86.56 114 PHE A O 1
ATOM 920 N N . ASN A 1 115 ? 34.562 11.125 -12.305 1 82.44 115 ASN A N 1
ATOM 921 C CA . ASN A 1 115 ? 34.219 12.523 -12.57 1 82.44 115 ASN A CA 1
ATOM 922 C C . ASN A 1 115 ? 34.656 12.938 -13.977 1 82.44 115 ASN A C 1
ATOM 924 O O . ASN A 1 115 ? 34.125 13.922 -14.516 1 82.44 115 ASN A O 1
ATOM 928 N N . THR A 1 116 ? 35.625 12.289 -14.508 1 73.75 116 THR A N 1
ATOM 929 C CA . THR A 1 116 ? 36.125 12.688 -15.82 1 73.75 116 THR A CA 1
ATOM 930 C C . THR A 1 116 ? 35.219 12.156 -16.938 1 73.75 116 THR A C 1
ATOM 932 O O . THR A 1 116 ? 34.5 11.164 -16.75 1 73.75 116 THR A O 1
ATOM 935 N N . SER A 1 117 ? 35.031 12.953 -17.906 1 64.06 117 SER A N 1
ATOM 936 C CA . SER A 1 117 ? 34.25 12.594 -19.094 1 64.06 117 SER A CA 1
ATOM 937 C C . SER A 1 117 ? 34.906 11.461 -19.875 1 64.06 117 SER A C 1
ATOM 939 O O . SER A 1 117 ? 34.406 11.062 -20.922 1 64.06 117 SER A O 1
ATOM 941 N N . LYS A 1 118 ? 36.031 10.961 -19.297 1 59.28 118 LYS A N 1
ATOM 942 C CA . LYS A 1 118 ? 36.75 9.961 -20.078 1 59.28 118 LYS A CA 1
ATOM 943 C C . LYS A 1 118 ? 36.062 8.609 -20.047 1 59.28 118 LYS A C 1
ATOM 945 O O . LYS A 1 118 ? 35.375 8.289 -19.062 1 59.28 118 LYS A O 1
ATOM 950 N N . ASN A 1 119 ? 36.094 7.957 -21.156 1 59.22 119 ASN A N 1
ATOM 951 C CA . ASN A 1 119 ? 35.5 6.637 -21.297 1 59.22 119 ASN A CA 1
ATOM 952 C C . ASN A 1 119 ? 36.062 5.648 -20.297 1 59.22 119 ASN A C 1
ATOM 954 O O . ASN A 1 119 ? 37.281 5.641 -20.047 1 59.22 119 ASN A O 1
ATOM 958 N N . PRO A 1 120 ? 35.344 4.953 -19.469 1 59.72 120 PRO A N 1
ATOM 959 C CA . PRO A 1 120 ? 35.812 3.982 -18.484 1 59.72 120 PRO A CA 1
ATOM 960 C C . PRO A 1 120 ? 36.875 3.049 -19.031 1 59.72 120 PRO A C 1
ATOM 962 O O . PRO A 1 120 ? 37.688 2.502 -18.266 1 59.72 120 PRO A O 1
ATOM 965 N N . GLU A 1 121 ? 36.938 3.049 -20.328 1 59.91 121 GLU A N 1
ATOM 966 C CA . GLU A 1 121 ? 37.906 2.191 -20.969 1 59.91 121 GLU A CA 1
ATOM 967 C C . GLU A 1 121 ? 39.344 2.58 -20.562 1 59.91 121 GLU A C 1
ATOM 969 O O . GLU A 1 121 ? 40.188 1.713 -20.359 1 59.91 121 GLU A O 1
ATOM 974 N N . LEU A 1 122 ? 39.406 3.863 -20.359 1 58.09 122 LEU A N 1
ATOM 975 C CA . LEU A 1 122 ? 40.719 4.387 -20.062 1 58.09 122 LEU A CA 1
ATOM 976 C C . LEU A 1 122 ? 41.125 4.102 -18.625 1 58.09 122 LEU A C 1
ATOM 978 O O . LEU A 1 122 ? 42.312 3.93 -18.312 1 58.09 122 LEU A O 1
ATOM 982 N N . LEU A 1 123 ? 40.219 4.156 -17.719 1 56.31 123 LEU A N 1
ATOM 983 C CA . LEU A 1 123 ? 40.5 3.891 -16.312 1 56.31 123 LEU A CA 1
ATOM 984 C C . LEU A 1 123 ? 41.094 2.492 -16.125 1 56.31 123 LEU A C 1
ATOM 986 O O . LEU A 1 123 ? 42.062 2.312 -15.383 1 56.31 123 LEU A O 1
ATOM 990 N N . ILE A 1 124 ? 40.531 1.651 -16.812 1 57.03 124 ILE A N 1
ATOM 991 C CA . ILE A 1 124 ? 40.875 0.241 -16.609 1 57.03 124 ILE A CA 1
ATOM 992 C C . ILE A 1 124 ? 42.281 -0.041 -17.125 1 57.03 124 ILE A C 1
ATOM 994 O O . ILE A 1 124 ? 43.031 -0.795 -16.5 1 57.03 124 ILE A O 1
ATOM 998 N N . LYS A 1 125 ? 42.562 0.813 -18.062 1 57 125 LYS A N 1
ATOM 999 C CA . LYS A 1 125 ? 43.906 0.678 -18.609 1 57 125 LYS A CA 1
ATOM 1000 C C . LYS A 1 125 ? 44.938 1.161 -17.594 1 57 125 LYS A C 1
ATOM 1002 O O . LYS A 1 125 ? 46.031 0.566 -17.469 1 57 125 LYS A O 1
ATOM 1007 N N . ASN A 1 126 ? 44.625 2.139 -16.922 1 57.31 126 ASN A N 1
ATOM 1008 C CA . ASN A 1 126 ? 45.594 2.74 -16 1 57.31 126 ASN A CA 1
ATOM 1009 C C . ASN A 1 126 ? 45.719 1.934 -14.711 1 57.31 126 ASN A C 1
ATOM 1011 O O . ASN A 1 126 ? 46.812 1.871 -14.117 1 57.31 126 ASN A O 1
ATOM 1015 N N . PHE A 1 127 ? 44.656 1.491 -14.242 1 55.34 127 PHE A N 1
ATOM 1016 C CA . PHE A 1 127 ? 44.688 0.774 -12.977 1 55.34 127 PHE A CA 1
ATOM 1017 C C . PHE A 1 127 ? 45.469 -0.526 -13.117 1 55.34 127 PHE A C 1
ATOM 1019 O O . PHE A 1 127 ? 46.219 -0.92 -12.203 1 55.34 127 PHE A O 1
ATOM 1026 N N . ASP A 1 128 ? 45.281 -1.23 -14.219 1 51.66 128 ASP A N 1
ATOM 1027 C CA . ASP A 1 128 ? 45.719 -2.625 -14.266 1 51.66 128 ASP A CA 1
ATOM 1028 C C . ASP A 1 128 ? 47.156 -2.746 -14.797 1 51.66 128 ASP A C 1
ATOM 1030 O O . ASP A 1 128 ? 47.719 -3.844 -14.852 1 51.66 128 ASP A O 1
ATOM 1034 N N . THR A 1 129 ? 47.656 -1.679 -15.312 1 49.44 129 THR A N 1
ATOM 1035 C CA . THR A 1 129 ? 49.031 -1.776 -15.797 1 49.44 129 THR A CA 1
ATOM 1036 C C . THR A 1 129 ? 50 -1.834 -14.641 1 49.44 129 THR A C 1
ATOM 1038 O O . THR A 1 129 ? 51.219 -1.692 -14.836 1 49.44 129 THR A O 1
ATOM 1041 N N . LEU A 1 130 ? 49.594 -2.213 -13.539 1 52.62 130 LEU A N 1
ATOM 1042 C CA . LEU A 1 130 ? 50.469 -1.845 -12.461 1 52.62 130 LEU A CA 1
ATOM 1043 C C . LEU A 1 130 ? 51.625 -2.857 -12.328 1 52.62 130 LEU A C 1
ATOM 1045 O O . LEU A 1 130 ? 51.375 -4.055 -12.172 1 52.62 130 LEU A O 1
ATOM 1049 N N . SER A 1 131 ? 52.781 -2.648 -12.883 1 54.59 131 SER A N 1
ATOM 1050 C CA . SER A 1 131 ? 54.094 -3.266 -12.914 1 54.59 131 SER A CA 1
ATOM 1051 C C . SER A 1 131 ? 54.594 -3.586 -11.508 1 54.59 131 SER A C 1
ATOM 1053 O O . SER A 1 131 ? 55.438 -4.461 -11.328 1 54.59 131 SER A O 1
ATOM 1055 N N . ASN A 1 132 ? 54.062 -3.039 -10.414 1 65.75 132 ASN A N 1
ATOM 1056 C CA . ASN A 1 132 ? 54.719 -3.211 -9.117 1 65.75 132 ASN A CA 1
ATOM 1057 C C . ASN A 1 132 ? 53.812 -3.975 -8.141 1 65.75 132 ASN A C 1
ATOM 1059 O O . ASN A 1 132 ? 53.688 -3.578 -6.977 1 65.75 132 ASN A O 1
ATOM 1063 N N . ARG A 1 133 ? 53.344 -5.184 -8.508 1 76.94 133 ARG A N 1
ATOM 1064 C CA . ARG A 1 133 ? 52.531 -6 -7.617 1 76.94 133 ARG A CA 1
ATOM 1065 C C . ARG A 1 133 ? 53.406 -6.832 -6.68 1 76.94 133 ARG A C 1
ATOM 1067 O O . ARG A 1 133 ? 54.375 -7.422 -7.105 1 76.94 133 ARG A O 1
ATOM 1074 N N . LYS A 1 134 ? 53.156 -6.617 -5.387 1 81.69 134 LYS A N 1
ATOM 1075 C CA . LYS A 1 134 ? 53.812 -7.422 -4.363 1 81.69 134 LYS A CA 1
ATOM 1076 C C . LYS A 1 134 ? 52.781 -8.219 -3.549 1 81.69 134 LYS A C 1
ATOM 1078 O O . LYS A 1 134 ? 51.719 -7.711 -3.213 1 81.69 134 LYS A O 1
ATOM 1083 N N . TYR A 1 135 ? 53.062 -9.477 -3.424 1 85.31 135 TYR A N 1
ATOM 1084 C CA . TYR A 1 135 ? 52.219 -10.305 -2.584 1 85.31 135 TYR A CA 1
ATOM 1085 C C . TYR A 1 135 ? 52.5 -10.086 -1.107 1 85.31 135 TYR A C 1
ATOM 1087 O O . TYR A 1 135 ? 53.625 -10.32 -0.659 1 85.31 135 TYR A O 1
ATOM 1095 N N . CYS A 1 136 ? 51.656 -9.57 -0.381 1 87.06 136 CYS A N 1
ATOM 1096 C CA . CYS A 1 136 ? 51.781 -9.367 1.059 1 87.06 136 CYS A CA 1
ATOM 1097 C C . CYS A 1 136 ? 51.281 -10.594 1.823 1 87.06 136 CYS A C 1
ATOM 1099 O O . CYS A 1 136 ? 50.094 -10.805 1.968 1 87.06 136 CYS A O 1
ATOM 1101 N N . LYS A 1 137 ? 52.125 -11.328 2.354 1 85.44 137 LYS A N 1
ATOM 1102 C CA . LYS A 1 137 ? 51.812 -12.562 3.062 1 85.44 137 LYS A CA 1
ATOM 1103 C C . LYS A 1 137 ? 51.562 -12.297 4.543 1 85.44 137 LYS A C 1
ATOM 1105 O O . LYS A 1 137 ? 50.906 -13.102 5.227 1 85.44 137 LYS A O 1
ATOM 1110 N N . ASP A 1 138 ? 52.125 -11.172 5.012 1 87.12 138 ASP A N 1
ATOM 1111 C CA . ASP A 1 138 ? 51.969 -10.836 6.426 1 87.12 138 ASP A CA 1
ATOM 1112 C C . ASP A 1 138 ? 50.562 -10.336 6.727 1 87.12 138 ASP A C 1
ATOM 1114 O O . ASP A 1 138 ? 50.25 -9.18 6.441 1 87.12 138 ASP A O 1
ATOM 1118 N N . THR A 1 139 ? 49.844 -11.164 7.367 1 87.56 139 THR A N 1
ATOM 1119 C CA . THR A 1 139 ? 48.469 -10.867 7.68 1 87.56 139 THR A CA 1
ATOM 1120 C C . THR A 1 139 ? 48.344 -9.656 8.609 1 87.56 139 THR A C 1
ATOM 1122 O O . THR A 1 139 ? 47.406 -8.867 8.508 1 87.56 139 THR A O 1
ATOM 1125 N N . GLU A 1 140 ? 49.312 -9.469 9.477 1 88.5 140 GLU A N 1
ATOM 1126 C CA . GLU A 1 140 ? 49.312 -8.344 10.406 1 88.5 140 GLU A CA 1
ATOM 1127 C C . GLU A 1 140 ? 49.531 -7.023 9.672 1 88.5 140 GLU A C 1
ATOM 1129 O O . GLU A 1 140 ? 48.875 -6.02 9.977 1 88.5 140 GLU A O 1
ATOM 1134 N N . GLU A 1 141 ? 50.438 -7.102 8.844 1 89 141 GLU A N 1
ATOM 1135 C CA . GLU A 1 141 ? 50.688 -5.914 8.031 1 89 141 GLU A CA 1
ATOM 1136 C C . GLU A 1 141 ? 49.469 -5.547 7.191 1 89 141 GLU A C 1
ATOM 1138 O O . GLU A 1 141 ? 49.094 -4.371 7.098 1 89 141 GLU A O 1
ATOM 1143 N N . LEU A 1 142 ? 48.969 -6.531 6.617 1 90.75 142 LEU A N 1
ATOM 1144 C CA . LEU A 1 142 ? 47.781 -6.32 5.801 1 90.75 142 LEU A CA 1
ATOM 1145 C C . LEU A 1 142 ? 46.625 -5.742 6.633 1 90.75 142 LEU A C 1
ATOM 1147 O O . LEU A 1 142 ? 45.938 -4.832 6.188 1 90.75 142 LEU A O 1
ATOM 1151 N N . PHE A 1 143 ? 46.438 -6.281 7.777 1 91.56 143 PHE A N 1
ATOM 1152 C CA . PHE A 1 143 ? 45.406 -5.816 8.68 1 91.56 143 PHE A CA 1
ATOM 1153 C C . PHE A 1 143 ? 45.594 -4.348 9.031 1 91.56 143 PHE A C 1
ATOM 1155 O O . PHE A 1 143 ? 44.625 -3.574 9.062 1 91.56 143 PHE A O 1
ATOM 1162 N N . ASP A 1 144 ? 46.781 -3.979 9.258 1 90.56 144 ASP A N 1
ATOM 1163 C CA . ASP A 1 144 ? 47.125 -2.596 9.602 1 90.56 144 ASP A CA 1
ATOM 1164 C C . ASP A 1 144 ? 46.812 -1.655 8.445 1 90.56 144 ASP A C 1
ATOM 1166 O O . ASP A 1 144 ? 46.312 -0.542 8.656 1 90.56 144 ASP A O 1
ATOM 1170 N N . ILE A 1 145 ? 47 -2.074 7.305 1 91.12 145 ILE A N 1
ATOM 1171 C CA . ILE A 1 145 ? 46.75 -1.273 6.113 1 91.12 145 ILE A CA 1
ATOM 1172 C C . ILE A 1 145 ? 45.25 -1.016 5.969 1 91.12 145 ILE A C 1
ATOM 1174 O O . ILE A 1 145 ? 44.844 0.122 5.75 1 91.12 145 ILE A O 1
ATOM 1178 N N . PHE A 1 146 ? 44.5 -2.014 6.133 1 92.69 146 PHE A N 1
ATOM 1179 C CA . PHE A 1 146 ? 43.062 -1.894 5.957 1 92.69 146 PHE A CA 1
ATOM 1180 C C . PHE A 1 146 ? 42.438 -1.144 7.125 1 92.69 146 PHE A C 1
ATOM 1182 O O . PHE A 1 146 ? 41.531 -0.32 6.93 1 92.69 146 PHE A O 1
ATOM 1189 N N . ARG A 1 147 ? 42.844 -1.351 8.289 1 91.06 147 ARG A N 1
ATOM 1190 C CA . ARG A 1 147 ? 42.281 -0.72 9.477 1 91.06 147 ARG A CA 1
ATOM 1191 C C . ARG A 1 147 ? 42.5 0.788 9.453 1 91.06 147 ARG A C 1
ATOM 1193 O O . ARG A 1 147 ? 41.656 1.556 9.906 1 91.06 147 ARG A O 1
ATOM 1200 N N . ASN A 1 148 ? 43.625 1.167 8.938 1 92.12 148 ASN A N 1
ATOM 1201 C CA . ASN A 1 148 ? 44 2.582 8.945 1 92.12 148 ASN A CA 1
ATOM 1202 C C . ASN A 1 148 ? 43.812 3.215 7.566 1 92.12 148 ASN A C 1
ATOM 1204 O O . ASN A 1 148 ? 44.406 4.258 7.273 1 92.12 148 ASN A O 1
ATOM 1208 N N . ALA A 1 149 ? 43.062 2.547 6.789 1 94.06 149 ALA A N 1
ATOM 1209 C CA . ALA A 1 149 ? 42.812 3.096 5.461 1 94.06 149 ALA A CA 1
ATOM 1210 C C . ALA A 1 149 ? 41.969 4.367 5.547 1 94.06 149 ALA A C 1
ATOM 1212 O O . ALA A 1 149 ? 40.969 4.41 6.27 1 94.06 149 ALA A O 1
ATOM 1213 N N . GLN A 1 150 ? 42.312 5.434 4.891 1 94.12 150 GLN A N 1
ATOM 1214 C CA . GLN A 1 150 ? 41.594 6.695 4.879 1 94.12 150 GLN A CA 1
ATOM 1215 C C . GLN A 1 150 ? 40.406 6.637 3.906 1 94.12 150 GLN A C 1
ATOM 1217 O O . GLN A 1 150 ? 39.406 7.301 4.117 1 94.12 150 GLN A O 1
ATOM 1222 N N . GLU A 1 151 ? 40.656 5.941 2.824 1 95.25 151 GLU A N 1
ATOM 1223 C CA . GLU A 1 151 ? 39.625 5.672 1.82 1 95.25 151 GLU A CA 1
ATOM 1224 C C . GLU A 1 151 ? 39.625 4.203 1.397 1 95.25 151 GLU A C 1
ATOM 1226 O O . GLU A 1 151 ? 40.688 3.582 1.332 1 95.25 151 GLU A O 1
ATOM 1231 N N . LEU A 1 152 ? 38.469 3.732 1.225 1 96 152 LEU A N 1
ATOM 1232 C CA . LEU A 1 152 ? 38.375 2.33 0.836 1 96 152 LEU A CA 1
ATOM 1233 C C . LEU A 1 152 ? 37.25 2.121 -0.164 1 96 152 LEU A C 1
ATOM 1235 O O . LEU A 1 152 ? 36.094 2.457 0.118 1 96 152 LEU A O 1
ATOM 1239 N N . TYR A 1 153 ? 37.625 1.587 -1.358 1 95.69 153 TYR A N 1
ATOM 1240 C CA . TYR A 1 153 ? 36.656 1.28 -2.41 1 95.69 153 TYR A CA 1
ATOM 1241 C C . TYR A 1 153 ? 36.75 -0.184 -2.824 1 95.69 153 TYR A C 1
ATOM 1243 O O . TYR A 1 153 ? 37.812 -0.7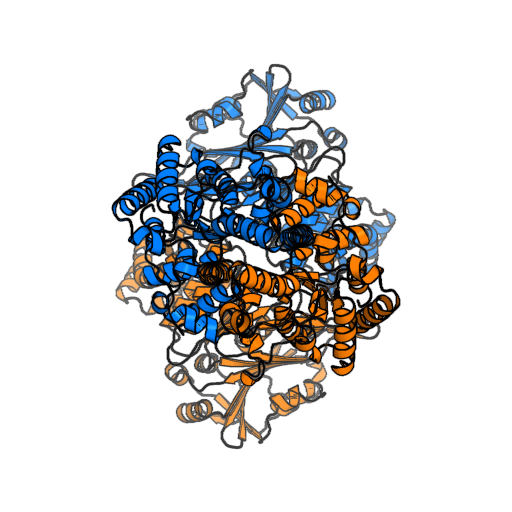65 -2.836 1 95.69 153 TYR A O 1
ATOM 1251 N N . ILE A 1 154 ? 35.688 -0.767 -3.076 1 95.56 154 ILE A N 1
ATOM 1252 C CA . ILE A 1 154 ? 35.625 -2.035 -3.795 1 95.56 154 ILE A CA 1
ATOM 1253 C C . ILE A 1 154 ? 34.938 -1.824 -5.152 1 95.56 154 ILE A C 1
ATOM 1255 O O . ILE A 1 154 ? 33.875 -1.226 -5.238 1 95.56 154 ILE A O 1
ATOM 1259 N N . TYR A 1 155 ? 35.562 -2.275 -6.188 1 92.81 155 TYR A N 1
ATOM 1260 C CA . TYR A 1 155 ? 35 -1.959 -7.488 1 92.81 155 TYR A CA 1
ATOM 1261 C C . TYR A 1 155 ? 35.031 -3.168 -8.414 1 92.81 155 TYR A C 1
ATOM 1263 O O . TYR A 1 155 ? 35.844 -4.082 -8.211 1 92.81 155 TYR A O 1
ATOM 1271 N N . PHE A 1 156 ? 34.094 -3.182 -9.336 1 92.38 156 PHE A N 1
ATOM 1272 C CA . PHE A 1 156 ? 33.969 -4.176 -10.398 1 92.38 156 PHE A CA 1
ATOM 1273 C C . PHE A 1 156 ? 33.812 -3.502 -11.758 1 92.38 156 PHE A C 1
ATOM 1275 O O . PHE A 1 156 ? 33.031 -2.547 -11.898 1 92.38 156 PHE A O 1
ATOM 1282 N N . SER A 1 157 ? 34.656 -3.939 -12.656 1 89.94 157 SER A N 1
ATOM 1283 C CA . SER A 1 157 ? 34.562 -3.377 -14 1 89.94 157 SER A CA 1
ATOM 1284 C C . SER A 1 157 ? 34.594 -4.473 -15.062 1 89.94 157 SER A C 1
ATOM 1286 O O . SER A 1 157 ? 35.25 -5.508 -14.867 1 89.94 157 SER A O 1
ATOM 1288 N N . VAL A 1 158 ? 33.875 -4.246 -16.078 1 88.25 158 VAL A N 1
ATOM 1289 C CA . VAL A 1 158 ? 33.812 -5.164 -17.219 1 88.25 158 VAL A CA 1
ATOM 1290 C C . VAL A 1 158 ? 34.031 -4.395 -18.516 1 88.25 158 VAL A C 1
ATOM 1292 O O . VAL A 1 158 ? 33.5 -3.297 -18.688 1 88.25 158 VAL A O 1
ATOM 1295 N N . MET A 1 159 ? 34.906 -5 -19.375 1 85.56 159 MET A N 1
ATOM 1296 C CA . MET A 1 159 ? 35.188 -4.391 -20.672 1 85.56 159 MET A CA 1
ATOM 1297 C C . MET A 1 159 ? 35.125 -5.422 -21.797 1 85.56 159 MET A C 1
ATOM 1299 O O . MET A 1 159 ? 35.531 -6.566 -21.609 1 85.56 159 MET A O 1
ATOM 1303 N N . LYS A 1 160 ? 34.625 -4.902 -22.859 1 82.81 160 LYS A N 1
ATOM 1304 C CA . LYS A 1 160 ? 34.656 -5.75 -24.047 1 82.81 160 LYS A CA 1
ATOM 1305 C C . LYS A 1 160 ? 36.062 -5.836 -24.641 1 82.81 160 LYS A C 1
ATOM 1307 O O . LYS A 1 160 ? 36.75 -4.828 -24.719 1 82.81 160 LYS A O 1
ATOM 1312 N N . ASN A 1 161 ? 36.5 -7.086 -24.984 1 74.25 161 ASN A N 1
ATOM 1313 C CA . ASN A 1 161 ? 37.875 -7.375 -25.391 1 74.25 161 ASN A CA 1
ATOM 1314 C C . ASN A 1 161 ? 38.281 -6.598 -26.641 1 74.25 161 ASN A C 1
ATOM 1316 O O . ASN A 1 161 ? 39.438 -6.23 -26.812 1 74.25 161 ASN A O 1
ATOM 1320 N N . ALA A 1 162 ? 37.375 -6.457 -27.531 1 60.56 162 ALA A N 1
ATOM 1321 C CA . ALA A 1 162 ? 37.75 -5.762 -28.766 1 60.56 162 ALA A CA 1
ATOM 1322 C C . ALA A 1 162 ? 38.438 -4.43 -28.453 1 60.56 162 ALA A C 1
ATOM 1324 O O . ALA A 1 162 ? 39.188 -3.91 -29.281 1 60.56 162 ALA A O 1
ATOM 1325 N N . GLU A 1 163 ? 38.25 -4.039 -27.312 1 57.5 163 GLU A N 1
ATOM 1326 C CA . GLU A 1 163 ? 38.75 -2.723 -26.938 1 57.5 163 GLU A CA 1
ATOM 1327 C C . GLU A 1 163 ? 40.094 -2.836 -26.219 1 57.5 163 GLU A C 1
ATOM 1329 O O . GLU A 1 163 ? 40.781 -1.831 -26 1 57.5 163 GLU A O 1
ATOM 1334 N N . ILE A 1 164 ? 40.406 -4.047 -25.891 1 57.09 164 ILE A N 1
ATOM 1335 C CA . ILE A 1 164 ? 41.594 -4.25 -25.094 1 57.09 164 ILE A CA 1
ATOM 1336 C C . ILE A 1 164 ? 42.781 -4.578 -26 1 57.09 164 ILE A C 1
ATOM 1338 O O . ILE A 1 164 ? 43.875 -4.914 -25.516 1 57.09 164 ILE A O 1
ATOM 1342 N N . GLU A 1 165 ? 42.656 -4.406 -27.297 1 49.44 165 GLU A N 1
ATOM 1343 C CA . GLU A 1 165 ? 43.812 -4.668 -28.109 1 49.44 165 GLU A CA 1
ATOM 1344 C C . GLU A 1 165 ? 45.031 -3.867 -27.625 1 49.44 165 GLU A C 1
ATOM 1346 O O . GLU A 1 165 ? 44.906 -2.664 -27.391 1 49.44 165 GLU A O 1
ATOM 1351 N N . ASN A 1 166 ? 46.062 -4.508 -26.875 1 50.91 166 ASN A N 1
ATOM 1352 C CA . ASN A 1 166 ? 47.438 -4.113 -26.609 1 50.91 166 ASN A CA 1
ATOM 1353 C C . ASN A 1 166 ? 47.625 -3.721 -25.156 1 50.91 166 ASN A C 1
ATOM 1355 O O . ASN A 1 166 ? 48.594 -2.998 -24.828 1 50.91 166 ASN A O 1
ATOM 1359 N N . ILE A 1 167 ? 46.531 -3.961 -24.391 1 49.09 167 ILE A N 1
ATOM 1360 C CA . ILE A 1 167 ? 46.812 -3.51 -23.031 1 49.09 167 ILE A CA 1
ATOM 1361 C C . ILE A 1 167 ? 47.188 -4.707 -22.156 1 49.09 167 ILE A C 1
ATOM 1363 O O . ILE A 1 167 ? 46.531 -5.742 -22.203 1 49.09 167 ILE A O 1
ATOM 1367 N N . ASP A 1 168 ? 48.406 -4.836 -21.688 1 48.31 168 ASP A N 1
ATOM 1368 C CA . ASP A 1 168 ? 48.781 -5.758 -20.609 1 48.31 168 ASP A CA 1
ATOM 1369 C C . ASP A 1 168 ? 47.844 -5.609 -19.406 1 48.31 168 ASP A C 1
ATOM 1371 O O . ASP A 1 168 ? 48.031 -4.711 -18.578 1 48.31 168 ASP A O 1
ATOM 1375 N N . TYR A 1 169 ? 46.656 -6.039 -19.562 1 52.47 169 TYR A N 1
ATOM 1376 C CA . TYR A 1 169 ? 45.562 -5.859 -18.594 1 52.47 169 TYR A CA 1
ATOM 1377 C C . TYR A 1 169 ? 45.5 -7.047 -17.641 1 52.47 169 TYR A C 1
ATOM 1379 O O . TYR A 1 169 ? 45.469 -8.203 -18.078 1 52.47 169 TYR A O 1
ATOM 1387 N N . ASP A 1 170 ? 45.938 -6.695 -16.312 1 55.72 170 ASP A N 1
ATOM 1388 C CA . ASP A 1 170 ? 45.781 -7.754 -15.312 1 55.72 170 ASP A CA 1
ATOM 1389 C C . ASP A 1 170 ? 44.312 -8.016 -15.016 1 55.72 170 ASP A C 1
ATOM 1391 O O . ASP A 1 170 ? 43.75 -7.371 -14.141 1 55.72 170 ASP A O 1
ATOM 1395 N N . MET A 1 171 ? 43.719 -8.711 -15.898 1 59.88 171 MET A N 1
ATOM 1396 C CA . MET A 1 171 ? 42.344 -9.094 -15.703 1 59.88 171 MET A CA 1
ATOM 1397 C C . MET A 1 171 ? 42.219 -10.266 -14.742 1 59.88 171 MET A C 1
ATOM 1399 O O . MET A 1 171 ? 43.125 -11.102 -14.664 1 59.88 171 MET A O 1
ATOM 1403 N N . ASP A 1 172 ? 41.281 -10.086 -13.867 1 68.12 172 ASP A N 1
ATOM 1404 C CA . ASP A 1 172 ? 41.062 -11.148 -12.891 1 68.12 172 ASP A CA 1
ATOM 1405 C C . ASP A 1 172 ? 40.406 -12.367 -13.539 1 68.12 172 ASP A C 1
ATOM 1407 O O . ASP A 1 172 ? 40.656 -13.5 -13.141 1 68.12 172 ASP A O 1
ATOM 1411 N N . ASN A 1 173 ? 39.531 -12.07 -14.562 1 71.19 173 ASN A N 1
ATOM 1412 C CA . ASN A 1 173 ? 38.875 -13.164 -15.266 1 71.19 173 ASN A CA 1
ATOM 1413 C C . ASN A 1 173 ? 38.375 -12.727 -16.641 1 71.19 173 ASN A C 1
ATOM 1415 O O . ASN A 1 173 ? 38.219 -11.539 -16.891 1 71.19 173 ASN A O 1
ATOM 1419 N N . GLN A 1 174 ? 38.375 -13.711 -17.578 1 75.31 174 GLN A N 1
ATOM 1420 C CA . GLN A 1 174 ? 37.875 -13.477 -18.938 1 75.31 174 GLN A CA 1
ATOM 1421 C C . GLN A 1 174 ? 36.688 -14.359 -19.234 1 75.31 174 GLN A C 1
ATOM 1423 O O . GLN A 1 174 ? 36.688 -15.555 -18.938 1 75.31 174 GLN A O 1
ATOM 1428 N N . GLN A 1 175 ? 35.625 -13.75 -19.578 1 76.81 175 GLN A N 1
ATOM 1429 C CA . GLN A 1 175 ? 34.406 -14.422 -20.047 1 76.81 175 GLN A CA 1
ATOM 1430 C C . GLN A 1 175 ? 34.094 -14.07 -21.5 1 76.81 175 GLN A C 1
ATOM 1432 O O . GLN A 1 175 ? 33.562 -13 -21.781 1 76.81 175 GLN A O 1
ATOM 1437 N N . GLY A 1 176 ? 34.375 -15.062 -22.344 1 78.19 176 GLY A N 1
ATOM 1438 C CA . GLY A 1 176 ? 34.156 -14.742 -23.734 1 78.19 176 GLY A CA 1
ATOM 1439 C C . GLY A 1 176 ? 34.875 -13.477 -24.188 1 78.19 176 GLY A C 1
ATOM 1440 O O . GLY A 1 176 ? 36.094 -13.391 -24.109 1 78.19 176 GLY A O 1
ATOM 1441 N N . ASN A 1 177 ? 34.031 -12.523 -24.484 1 79.94 177 ASN A N 1
ATOM 1442 C CA . ASN A 1 177 ? 34.562 -11.266 -25 1 79.94 177 ASN A CA 1
ATOM 1443 C C . ASN A 1 177 ? 34.594 -10.195 -23.906 1 79.94 177 ASN A C 1
ATOM 1445 O O . ASN A 1 177 ? 34.812 -9.016 -24.203 1 79.94 177 ASN A O 1
ATOM 1449 N N . TYR A 1 178 ? 34.406 -10.695 -22.672 1 84.5 178 TYR A N 1
ATOM 1450 C CA . TYR A 1 178 ? 34.375 -9.719 -21.594 1 84.5 178 TYR A CA 1
ATOM 1451 C C . TYR A 1 178 ? 35.531 -9.914 -20.641 1 84.5 178 TYR A C 1
ATOM 1453 O O . TYR A 1 178 ? 35.812 -11.031 -20.188 1 84.5 178 TYR A O 1
ATOM 1461 N N . SER A 1 179 ? 36.281 -8.852 -20.406 1 83.38 179 SER A N 1
ATOM 1462 C CA . SER A 1 179 ? 37.312 -8.836 -19.375 1 83.38 179 SER A CA 1
ATOM 1463 C C . SER A 1 179 ? 36.781 -8.258 -18.062 1 83.38 179 SER A C 1
ATOM 1465 O O . SER A 1 179 ? 36.219 -7.156 -18.047 1 83.38 179 SER A O 1
ATOM 1467 N N . LYS A 1 180 ? 36.969 -8.914 -17.031 1 88.12 180 LYS A N 1
ATOM 1468 C CA . LYS A 1 180 ? 36.406 -8.523 -15.742 1 88.12 180 LYS A CA 1
ATOM 1469 C C . LYS A 1 180 ? 37.5 -8.195 -14.734 1 88.12 180 LYS A C 1
ATOM 1471 O O . LYS A 1 180 ? 38.531 -8.875 -14.688 1 88.12 180 LYS A O 1
ATOM 1476 N N . THR A 1 181 ? 37.312 -7.137 -14.008 1 86.06 181 THR A N 1
ATOM 1477 C CA . THR A 1 181 ? 38.219 -6.73 -12.945 1 86.06 181 THR A CA 1
ATOM 1478 C C . THR A 1 181 ? 37.469 -6.496 -11.648 1 86.06 181 THR A C 1
ATOM 1480 O O . THR A 1 181 ? 36.5 -5.742 -11.617 1 86.06 181 THR A O 1
ATOM 1483 N N . TYR A 1 182 ? 37.875 -7.141 -10.633 1 91 182 TYR A N 1
ATOM 1484 C CA . TYR A 1 182 ? 37.312 -6.992 -9.281 1 91 182 TYR A CA 1
ATOM 1485 C C . TYR A 1 182 ? 38.438 -6.723 -8.273 1 91 182 TYR A C 1
ATOM 1487 O O . TYR A 1 182 ? 39.312 -7.555 -8.078 1 91 182 TYR A O 1
ATOM 1495 N N . SER A 1 183 ? 38.406 -5.449 -7.645 1 90.62 183 SER A N 1
ATOM 1496 C CA . SER A 1 183 ? 39.531 -5.066 -6.809 1 90.62 183 SER A CA 1
ATOM 1497 C C . SER A 1 183 ? 39.125 -4.152 -5.668 1 90.62 183 SER A C 1
ATOM 1499 O O . SER A 1 183 ? 38 -3.598 -5.699 1 90.62 183 SER A O 1
ATOM 1501 N N . ILE A 1 184 ? 40.031 -4.082 -4.695 1 93.44 184 ILE A N 1
ATOM 1502 C CA . ILE A 1 184 ? 39.875 -3.115 -3.611 1 93.44 184 ILE A CA 1
ATOM 1503 C C . ILE A 1 184 ? 40.875 -1.981 -3.797 1 93.44 184 ILE A C 1
ATOM 1505 O O . ILE A 1 184 ? 42.062 -2.223 -4.117 1 93.44 184 ILE A O 1
ATOM 1509 N N . PHE A 1 185 ? 40.406 -0.792 -3.744 1 92.38 185 PHE A N 1
ATOM 1510 C CA . PHE A 1 185 ? 41.219 0.422 -3.85 1 92.38 185 PHE A CA 1
ATOM 1511 C C . PHE A 1 185 ? 41.219 1.193 -2.535 1 92.38 185 PHE A C 1
ATOM 1513 O O . PHE A 1 185 ? 40.156 1.574 -2.041 1 92.38 185 PHE A O 1
ATOM 1520 N N . LEU A 1 186 ? 42.406 1.376 -1.915 1 94.44 186 LEU A N 1
ATOM 1521 C CA . LEU A 1 186 ? 42.406 2.021 -0.606 1 94.44 186 LEU A CA 1
ATOM 1522 C C . LEU A 1 186 ? 43.594 2.98 -0.476 1 94.44 186 LEU A C 1
ATOM 1524 O O . LEU A 1 186 ? 44.594 2.84 -1.182 1 94.44 186 LEU A O 1
ATOM 1528 N N . LYS A 1 187 ? 43.406 3.91 0.392 1 94.94 187 LYS A N 1
ATOM 1529 C CA . LYS A 1 187 ? 44.438 4.875 0.711 1 94.94 187 LYS A CA 1
ATOM 1530 C C . LYS A 1 187 ? 45.031 4.613 2.096 1 94.94 187 LYS A C 1
ATOM 1532 O O . LYS A 1 187 ? 44.281 4.52 3.078 1 94.94 187 LYS A O 1
ATOM 1537 N N . HIS A 1 188 ? 46.25 4.441 2.111 1 91.81 188 HIS A N 1
ATOM 1538 C CA . HIS A 1 188 ? 47 4.301 3.359 1 91.81 188 HIS A CA 1
ATOM 1539 C C . HIS A 1 188 ? 48.219 5.211 3.379 1 91.81 188 HIS A C 1
ATOM 1541 O O . HIS A 1 188 ? 49.094 5.105 2.51 1 91.81 188 HIS A O 1
ATOM 1547 N N . GLY A 1 189 ? 48.281 6.027 4.359 1 88.88 189 GLY A N 1
ATOM 1548 C CA . GLY A 1 189 ? 49.312 7.051 4.332 1 88.88 189 GLY A CA 1
ATOM 1549 C C . GLY A 1 189 ? 49.156 8.031 3.189 1 88.88 189 GLY A C 1
ATOM 1550 O O . GLY A 1 189 ? 48.094 8.625 3.014 1 88.88 189 GLY A O 1
ATOM 1551 N N . ASN A 1 190 ? 50.188 8.211 2.377 1 89 190 ASN A N 1
ATOM 1552 C CA . ASN A 1 190 ? 50.094 9.148 1.269 1 89 190 ASN A CA 1
ATOM 1553 C C . ASN A 1 190 ? 50.031 8.438 -0.077 1 89 190 ASN A C 1
ATOM 1555 O O . ASN A 1 190 ? 50.281 9.047 -1.122 1 89 190 ASN A O 1
ATOM 1559 N N . GLN A 1 191 ? 49.688 7.176 0.057 1 89.38 191 GLN A N 1
ATOM 1560 C CA . GLN A 1 191 ? 49.656 6.395 -1.174 1 89.38 191 GLN A CA 1
ATOM 1561 C C . GLN A 1 191 ? 48.375 5.598 -1.308 1 89.38 191 GLN A C 1
ATOM 1563 O O . GLN A 1 191 ? 47.781 5.199 -0.305 1 89.38 191 GLN A O 1
ATOM 1568 N N . TYR A 1 192 ? 47.969 5.426 -2.566 1 90.75 192 TYR A N 1
ATOM 1569 C CA . TYR A 1 192 ? 46.875 4.531 -2.865 1 90.75 192 TYR A CA 1
ATOM 1570 C C . TYR A 1 192 ? 47.375 3.154 -3.277 1 90.75 192 TYR A C 1
ATOM 1572 O O . TYR A 1 192 ? 48.406 3.037 -3.941 1 90.75 192 TYR A O 1
ATOM 1580 N N . TYR A 1 193 ? 46.625 2.16 -2.834 1 88.62 193 TYR A N 1
ATOM 1581 C CA . TYR A 1 193 ? 46.938 0.771 -3.145 1 88.62 193 TYR A CA 1
ATOM 1582 C C . TYR A 1 193 ? 45.75 0.089 -3.842 1 88.62 193 TYR A C 1
ATOM 1584 O O . TYR A 1 193 ? 44.594 0.43 -3.598 1 88.62 193 TYR A O 1
ATOM 1592 N N . ARG A 1 194 ? 46.062 -0.823 -4.699 1 88.56 194 ARG A N 1
ATOM 1593 C CA . ARG A 1 194 ? 45.094 -1.724 -5.297 1 88.56 194 ARG A CA 1
ATOM 1594 C C . ARG A 1 194 ? 45.312 -3.158 -4.824 1 88.56 194 ARG A C 1
ATOM 1596 O O . ARG A 1 194 ? 46.406 -3.701 -4.953 1 88.56 194 ARG A O 1
ATOM 1603 N N . CYS A 1 195 ? 44.312 -3.678 -4.27 1 89.69 195 CYS A N 1
ATOM 1604 C CA . CYS A 1 195 ? 44.344 -5.07 -3.832 1 89.69 195 CYS A CA 1
ATOM 1605 C C . CYS A 1 195 ? 43.531 -5.945 -4.777 1 89.69 195 CYS A C 1
ATOM 1607 O O . CYS A 1 195 ? 42.312 -5.785 -4.898 1 89.69 195 CYS A O 1
ATOM 1609 N N . SER A 1 196 ? 44.219 -6.891 -5.438 1 84.69 196 SER A N 1
ATOM 1610 C CA . SER A 1 196 ? 43.562 -7.746 -6.414 1 84.69 196 SER A CA 1
ATOM 1611 C C . SER A 1 196 ? 43.562 -9.203 -5.965 1 84.69 196 SER A C 1
ATOM 1613 O O . SER A 1 196 ? 44.312 -9.578 -5.055 1 84.69 196 SER A O 1
ATOM 1615 N N . LYS A 1 197 ? 42.625 -10.008 -6.574 1 81.69 197 LYS A N 1
ATOM 1616 C CA . LYS A 1 197 ? 42.5 -11.445 -6.336 1 81.69 197 LYS A CA 1
ATOM 1617 C C . LYS A 1 197 ? 42.375 -11.742 -4.844 1 81.69 197 LYS A C 1
ATOM 1619 O O . LYS A 1 197 ? 43.125 -12.594 -4.312 1 81.69 197 LYS A O 1
ATOM 1624 N N . PHE A 1 198 ? 41.688 -10.953 -4.266 1 86.94 198 PHE A N 1
ATOM 1625 C CA . PHE A 1 198 ? 41.469 -11.148 -2.838 1 86.94 198 PHE A CA 1
ATOM 1626 C C . PHE A 1 198 ? 40.344 -12.164 -2.59 1 86.94 198 PHE A C 1
ATOM 1628 O O . PHE A 1 198 ? 39.531 -12.398 -3.461 1 86.94 198 PHE A O 1
ATOM 1635 N N . SER A 1 199 ? 40.375 -12.742 -1.436 1 83.5 199 SER A N 1
ATOM 1636 C CA . SER A 1 199 ? 39.375 -13.758 -1.071 1 83.5 199 SER A CA 1
ATOM 1637 C C . SER A 1 199 ? 38.094 -13.117 -0.596 1 83.5 199 SER A C 1
ATOM 1639 O O . SER A 1 199 ? 38.062 -11.953 -0.189 1 83.5 199 SER A O 1
ATOM 1641 N N . ASN A 1 200 ? 37.031 -13.867 -0.709 1 83.25 200 ASN A N 1
ATOM 1642 C CA . ASN A 1 200 ? 35.719 -13.414 -0.198 1 83.25 200 ASN A CA 1
ATOM 1643 C C . ASN A 1 200 ? 35.781 -13.125 1.299 1 83.25 200 ASN A C 1
ATOM 1645 O O . ASN A 1 200 ? 35.094 -12.242 1.793 1 83.25 200 ASN A O 1
ATOM 1649 N N . ASP A 1 201 ? 36.688 -13.789 1.935 1 82.81 201 ASP A N 1
ATOM 1650 C CA . ASP A 1 201 ? 36.844 -13.578 3.371 1 82.81 201 ASP A CA 1
ATOM 1651 C C . ASP A 1 201 ? 37.344 -12.172 3.676 1 82.81 201 ASP A C 1
ATOM 1653 O O . ASP A 1 201 ? 36.969 -11.578 4.688 1 82.81 201 ASP A O 1
ATOM 1657 N N . LEU A 1 202 ? 38.219 -11.742 2.865 1 89.19 202 LEU A N 1
ATOM 1658 C CA . LEU A 1 202 ? 38.688 -10.375 3.055 1 89.19 202 LEU A CA 1
ATOM 1659 C C . LEU A 1 202 ? 37.562 -9.375 2.9 1 89.19 202 LEU A C 1
ATOM 1661 O O . LEU A 1 202 ? 37.375 -8.492 3.744 1 89.19 202 LEU A O 1
ATOM 1665 N N . LYS A 1 203 ? 36.812 -9.539 1.891 1 89.38 203 LYS A N 1
ATOM 1666 C CA . LYS A 1 203 ? 35.656 -8.672 1.674 1 89.38 203 LYS A CA 1
ATOM 1667 C C . LYS A 1 203 ? 34.688 -8.734 2.855 1 89.38 203 LYS A C 1
ATOM 1669 O O . LYS A 1 203 ? 34.25 -7.699 3.369 1 89.38 203 LYS A O 1
ATOM 1674 N N . ASN A 1 204 ? 34.406 -9.969 3.279 1 83.44 204 ASN A N 1
ATOM 1675 C CA . ASN A 1 204 ? 33.438 -10.188 4.355 1 83.44 204 ASN A CA 1
ATOM 1676 C C . ASN A 1 204 ? 33.938 -9.633 5.684 1 83.44 204 ASN A C 1
ATOM 1678 O O . ASN A 1 204 ? 33.156 -9.305 6.566 1 83.44 204 ASN A O 1
ATOM 1682 N N . SER A 1 205 ? 35.281 -9.633 5.812 1 86.94 205 SER A N 1
ATOM 1683 C CA . SER A 1 205 ? 35.875 -9.055 7.023 1 86.94 205 SER A CA 1
ATOM 1684 C C . SER A 1 205 ? 35.625 -7.551 7.082 1 86.94 205 SER A C 1
ATOM 1686 O O . SER A 1 205 ? 35.594 -6.969 8.164 1 86.94 205 SER A O 1
ATOM 1688 N N . LEU A 1 206 ? 35.531 -6.988 5.938 1 90.38 206 LEU A N 1
ATOM 1689 C CA . LEU A 1 206 ? 35.281 -5.555 5.875 1 90.38 206 LEU A CA 1
ATOM 1690 C C . LEU A 1 206 ? 33.812 -5.258 6.082 1 90.38 206 LEU A C 1
ATOM 1692 O O . LEU A 1 206 ? 33.438 -4.379 6.867 1 90.38 206 LEU A O 1
ATOM 1696 N N . ILE A 1 207 ? 32.906 -5.957 5.332 1 88.25 207 ILE A N 1
ATOM 1697 C CA . ILE A 1 207 ? 31.469 -5.785 5.441 1 88.25 207 ILE A CA 1
ATOM 1698 C C . ILE A 1 207 ? 30.766 -7.055 4.98 1 88.25 207 ILE A C 1
ATOM 1700 O O . ILE A 1 207 ? 31.031 -7.559 3.885 1 88.25 207 ILE A O 1
ATOM 1704 N N . THR A 1 208 ? 29.953 -7.547 5.809 1 79.81 208 THR A N 1
ATOM 1705 C CA . THR A 1 208 ? 29.125 -8.68 5.418 1 79.81 208 THR A CA 1
ATOM 1706 C C . THR A 1 208 ? 27.797 -8.203 4.844 1 79.81 208 THR A C 1
ATOM 1708 O O . THR A 1 208 ? 27.125 -7.355 5.438 1 79.81 208 THR A O 1
ATOM 1711 N N . SER A 1 209 ? 27.469 -8.75 3.631 1 82 209 SER A N 1
ATOM 1712 C CA . SER A 1 209 ? 26.281 -8.234 2.977 1 82 209 SER A CA 1
ATOM 1713 C C . SER A 1 209 ? 25.312 -9.359 2.6 1 82 209 SER A C 1
ATOM 1715 O O . SER A 1 209 ? 25.75 -10.469 2.297 1 82 209 SER A O 1
ATOM 1717 N N . ALA A 1 210 ? 24.094 -9.102 2.791 1 76.69 210 ALA A N 1
ATOM 1718 C CA . ALA A 1 210 ? 23.016 -9.93 2.252 1 76.69 210 ALA A CA 1
ATOM 1719 C C . ALA A 1 210 ? 22.109 -9.117 1.335 1 76.69 210 ALA A C 1
ATOM 1721 O O . ALA A 1 210 ? 21.578 -8.078 1.739 1 76.69 210 ALA A O 1
ATOM 1722 N N . ILE A 1 211 ? 22.047 -9.562 0.1 1 80.94 211 ILE A N 1
ATOM 1723 C CA . ILE A 1 211 ? 21.219 -8.867 -0.879 1 80.94 211 ILE A CA 1
ATOM 1724 C C . ILE A 1 211 ? 20.062 -9.758 -1.303 1 80.94 211 ILE A C 1
ATOM 1726 O O . ILE A 1 211 ? 20.266 -10.805 -1.925 1 80.94 211 ILE A O 1
ATOM 1730 N N . LEU A 1 212 ? 18.828 -9.289 -0.919 1 71.19 212 LEU A N 1
ATOM 1731 C CA . LEU A 1 212 ? 17.625 -10.062 -1.182 1 71.19 212 LEU A CA 1
ATOM 1732 C C . LEU A 1 212 ? 16.828 -9.461 -2.338 1 71.19 212 LEU A C 1
ATOM 1734 O O . LEU A 1 212 ? 16.422 -8.305 -2.27 1 71.19 212 LEU A O 1
ATOM 1738 N N . SER A 1 213 ? 16.594 -10.266 -3.389 1 68.75 213 SER A N 1
ATOM 1739 C CA . SER A 1 213 ? 15.859 -9.805 -4.555 1 68.75 213 SER A CA 1
ATOM 1740 C C . SER A 1 213 ? 14.352 -9.891 -4.328 1 68.75 213 SER A C 1
ATOM 1742 O O . SER A 1 213 ? 13.898 -10.492 -3.35 1 68.75 213 SER A O 1
ATOM 1744 N N . ALA A 1 214 ? 13.594 -9.25 -5.191 1 62.75 214 ALA A N 1
ATOM 1745 C CA . ALA A 1 214 ? 12.141 -9.188 -5.078 1 62.75 214 ALA A CA 1
ATOM 1746 C C . ALA A 1 214 ? 11.508 -10.555 -5.305 1 62.75 214 ALA A C 1
ATOM 1748 O O . ALA A 1 214 ? 10.523 -10.914 -4.648 1 62.75 214 ALA A O 1
ATOM 1749 N N . VAL A 1 215 ? 11.836 -11.148 -6.5 1 51.69 215 VAL A N 1
ATOM 1750 C CA . VAL A 1 215 ? 11.297 -12.477 -6.766 1 51.69 215 VAL A CA 1
ATOM 1751 C C . VAL A 1 215 ? 11.914 -13.492 -5.801 1 51.69 215 VAL A C 1
ATOM 1753 O O . VAL A 1 215 ? 13.07 -13.883 -5.957 1 51.69 215 VAL A O 1
ATOM 1756 N N . ARG A 1 216 ? 11.375 -13.508 -4.648 1 46.69 216 ARG A N 1
ATOM 1757 C CA . ARG A 1 216 ? 11.945 -14.398 -3.641 1 46.69 216 ARG A CA 1
ATOM 1758 C C . ARG A 1 216 ? 11.734 -15.859 -4.023 1 46.69 216 ARG A C 1
ATOM 1760 O O . ARG A 1 216 ? 10.602 -16.344 -4.051 1 46.69 216 ARG A O 1
ATOM 1767 N N . ASP A 1 217 ? 12.328 -16.312 -5.109 1 45.56 217 ASP A N 1
ATOM 1768 C CA . ASP A 1 217 ? 12.289 -17.766 -5.285 1 45.56 217 ASP A CA 1
ATOM 1769 C C . ASP A 1 217 ? 12.891 -18.484 -4.074 1 45.56 217 ASP A C 1
ATOM 1771 O O . ASP A 1 217 ? 14.117 -18.562 -3.939 1 45.56 217 ASP A O 1
ATOM 1775 N N . ILE A 1 218 ? 12.039 -18.656 -3.092 1 46.81 218 ILE A N 1
ATOM 1776 C CA . ILE A 1 218 ? 12.445 -19.266 -1.825 1 46.81 218 ILE A CA 1
ATOM 1777 C C . ILE A 1 218 ? 13.438 -20.391 -2.084 1 46.81 218 ILE A C 1
ATOM 1779 O O . ILE A 1 218 ? 14.398 -20.562 -1.331 1 46.81 218 ILE A O 1
ATOM 1783 N N . ASN A 1 219 ? 13.148 -21.062 -3.248 1 45.88 219 ASN A N 1
ATOM 1784 C CA . ASN A 1 219 ? 14.047 -22.172 -3.551 1 45.88 219 ASN A CA 1
ATOM 1785 C C . ASN A 1 219 ? 15.453 -21.672 -3.875 1 45.88 219 ASN A C 1
ATOM 1787 O O . ASN A 1 219 ? 16.438 -22.328 -3.521 1 45.88 219 ASN A O 1
ATOM 1791 N N . LYS A 1 220 ? 15.531 -20.531 -4.355 1 47.66 220 LYS A N 1
ATOM 1792 C CA . LYS A 1 220 ? 16.828 -19.969 -4.711 1 47.66 220 LYS A CA 1
ATOM 1793 C C . LYS A 1 220 ? 17.484 -19.281 -3.52 1 47.66 220 LYS A C 1
ATOM 1795 O O . LYS A 1 220 ? 18.688 -19.406 -3.297 1 47.66 220 LYS A O 1
ATOM 1800 N N . GLU A 1 221 ? 16.594 -18.625 -2.756 1 47.53 221 GLU A N 1
ATOM 1801 C CA . GLU A 1 221 ? 17.141 -17.797 -1.689 1 47.53 221 GLU A CA 1
ATOM 1802 C C . GLU A 1 221 ? 17.594 -18.641 -0.503 1 47.53 221 GLU A C 1
ATOM 1804 O O . GLU A 1 221 ? 18.547 -18.297 0.192 1 47.53 221 GLU A O 1
ATOM 1809 N N . LEU A 1 222 ? 16.797 -19.688 -0.355 1 45.31 222 LEU A N 1
ATOM 1810 C CA . LEU A 1 222 ? 17.109 -20.547 0.775 1 45.31 222 LEU A CA 1
ATOM 1811 C C . LEU A 1 222 ? 17.797 -21.828 0.306 1 45.31 222 LEU A C 1
ATOM 1813 O O . LEU A 1 222 ? 17.594 -22.891 0.893 1 45.31 222 LEU A O 1
ATOM 1817 N N . ARG A 1 223 ? 18.359 -21.688 -0.84 1 44.66 223 ARG A N 1
ATOM 1818 C CA . ARG A 1 223 ? 19.188 -22.828 -1.229 1 44.66 223 ARG A CA 1
ATOM 1819 C C . ARG A 1 223 ? 20.406 -22.938 -0.336 1 44.66 223 ARG A C 1
ATOM 1821 O O . ARG A 1 223 ? 21.109 -21.953 -0.096 1 44.66 223 ARG A O 1
ATOM 1828 N N . ILE A 1 224 ? 20.453 -23.969 0.334 1 39.56 224 ILE A N 1
ATOM 1829 C CA . ILE A 1 224 ? 21.609 -24.203 1.203 1 39.56 224 ILE A CA 1
ATOM 1830 C C . ILE A 1 224 ? 22.859 -24.406 0.358 1 39.56 224 ILE A C 1
ATOM 1832 O O . ILE A 1 224 ? 23.125 -25.5 -0.131 1 39.56 224 ILE A O 1
ATOM 1836 N N . ASN A 1 225 ? 23.266 -23.344 -0.308 1 39.69 225 ASN A N 1
ATOM 1837 C CA . ASN A 1 225 ? 24.625 -23.297 -0.854 1 39.69 225 ASN A CA 1
ATOM 1838 C C . ASN A 1 225 ? 25.609 -22.672 0.136 1 39.69 225 ASN A C 1
ATOM 1840 O O . ASN A 1 225 ? 25.266 -21.734 0.855 1 39.69 225 ASN A O 1
ATOM 1844 N N . THR A 1 226 ? 26.688 -23.359 0.412 1 40.06 226 THR A N 1
ATOM 1845 C CA . THR A 1 226 ? 27.688 -23 1.399 1 40.06 226 THR A CA 1
ATOM 1846 C C . THR A 1 226 ? 28.031 -21.516 1.298 1 40.06 226 THR A C 1
ATOM 1848 O O . THR A 1 226 ? 28.516 -20.906 2.262 1 40.06 226 THR A O 1
ATOM 1851 N N . TRP A 1 227 ? 27.672 -21.031 0.108 1 36.44 227 TRP A N 1
ATOM 1852 C CA . TRP A 1 227 ? 28.141 -19.656 -0.088 1 36.44 227 TRP A CA 1
ATOM 1853 C C . TRP A 1 227 ? 27.031 -18.656 0.229 1 36.44 227 TRP A C 1
ATOM 1855 O O . TRP A 1 227 ? 27.281 -17.453 0.339 1 36.44 227 TRP A O 1
ATOM 1865 N N . SER A 1 228 ? 25.859 -19.219 0.413 1 48.59 228 SER A N 1
ATOM 1866 C CA . SER A 1 228 ? 24.766 -18.328 0.771 1 48.59 228 SER A CA 1
ATOM 1867 C C . SER A 1 228 ? 24.734 -18.062 2.273 1 48.59 228 SER A C 1
ATOM 1869 O O . SER A 1 228 ? 25.266 -18.859 3.057 1 48.59 228 SER A O 1
ATOM 1871 N N . TRP A 1 229 ? 24.344 -16.922 2.543 1 48.25 229 TRP A N 1
ATOM 1872 C CA . TRP A 1 229 ? 24.234 -16.625 3.967 1 48.25 229 TRP A CA 1
ATOM 1873 C C . TRP A 1 229 ? 23.438 -17.703 4.688 1 48.25 229 TRP A C 1
ATOM 1875 O O . TRP A 1 229 ? 23.766 -18.078 5.812 1 48.25 229 TRP A O 1
ATOM 1885 N N . TYR A 1 230 ? 22.391 -18.141 4.027 1 53.12 230 TYR A N 1
ATOM 1886 C CA . TYR A 1 230 ? 21.547 -19.188 4.605 1 53.12 230 TYR A CA 1
ATOM 1887 C C . TYR A 1 230 ? 22.328 -20.484 4.773 1 53.12 230 TYR A C 1
ATOM 1889 O O . TYR A 1 230 ? 22.25 -21.125 5.816 1 53.12 230 TYR A O 1
ATOM 1897 N N . GLY A 1 231 ? 22.969 -20.797 3.705 1 49.91 231 GLY A N 1
ATOM 1898 C CA . GLY A 1 231 ? 23.812 -21.969 3.803 1 49.91 231 GLY A CA 1
ATOM 1899 C C . GLY A 1 231 ? 24.812 -21.891 4.934 1 49.91 231 GLY A C 1
ATOM 1900 O O . GLY A 1 231 ? 25.016 -22.859 5.664 1 49.91 231 GLY A O 1
ATOM 1901 N N . ARG A 1 232 ? 25.375 -20.766 5.094 1 50.62 232 ARG A N 1
ATOM 1902 C CA . ARG A 1 232 ? 26.344 -20.547 6.164 1 50.62 232 ARG A CA 1
ATOM 1903 C C . ARG A 1 232 ? 25.672 -20.672 7.531 1 50.62 232 ARG A C 1
ATOM 1905 O O . ARG A 1 232 ? 26.25 -21.234 8.461 1 50.62 232 ARG A O 1
ATOM 1912 N N . LEU A 1 233 ? 24.531 -20.078 7.543 1 51.19 233 LEU A N 1
ATOM 1913 C CA . LEU A 1 233 ? 23.781 -20.156 8.797 1 51.19 233 LEU A CA 1
ATOM 1914 C C . LEU A 1 233 ? 23.531 -21.609 9.195 1 51.19 233 LEU A C 1
ATOM 1916 O O . LEU A 1 233 ? 23.812 -22 10.328 1 51.19 233 LEU A O 1
ATOM 1920 N N . ILE A 1 234 ? 23.016 -22.297 8.234 1 55.19 234 ILE A N 1
ATOM 1921 C CA . ILE A 1 234 ? 22.656 -23.688 8.516 1 55.19 234 ILE A CA 1
ATOM 1922 C C . ILE A 1 234 ? 23.906 -24.484 8.859 1 55.19 234 ILE A C 1
ATOM 1924 O O . ILE A 1 234 ? 23.891 -25.312 9.766 1 55.19 234 ILE A O 1
ATOM 1928 N N . ARG A 1 235 ? 24.891 -24.203 8.148 1 52.38 235 ARG A N 1
ATOM 1929 C CA . ARG A 1 235 ? 26.156 -24.891 8.391 1 52.38 235 ARG A CA 1
ATOM 1930 C C . ARG A 1 235 ? 26.672 -24.609 9.797 1 52.38 235 ARG A C 1
ATOM 1932 O O . ARG A 1 235 ? 27.094 -25.531 10.5 1 52.38 235 ARG A O 1
ATOM 1939 N N . ASP A 1 236 ? 26.641 -23.406 10.094 1 53.88 236 ASP A N 1
ATOM 1940 C CA . ASP A 1 236 ? 27.141 -23.016 11.406 1 53.88 236 ASP A CA 1
ATOM 1941 C C . ASP A 1 236 ? 26.328 -23.672 12.523 1 53.88 236 ASP A C 1
ATOM 1943 O O . ASP A 1 236 ? 26.875 -24.109 13.531 1 53.88 236 ASP A O 1
ATOM 1947 N N . ILE A 1 237 ? 25.094 -23.594 12.367 1 53.41 237 ILE A N 1
ATOM 1948 C CA . ILE A 1 237 ? 24.234 -24.234 13.352 1 53.41 237 ILE A CA 1
ATOM 1949 C C . ILE A 1 237 ? 24.562 -25.719 13.438 1 53.41 237 ILE A C 1
ATOM 1951 O O . ILE A 1 237 ? 24.656 -26.266 14.539 1 53.41 237 ILE A O 1
ATOM 1955 N N . TRP A 1 238 ? 24.766 -26.219 12.25 1 52.22 238 TRP A N 1
ATOM 1956 C CA . TRP A 1 238 ? 25.094 -27.641 12.164 1 52.22 238 TRP A CA 1
ATOM 1957 C C . TRP A 1 238 ? 26.438 -27.938 12.805 1 52.22 238 TRP A C 1
ATOM 1959 O O . TRP A 1 238 ? 26.578 -28.906 13.562 1 52.22 238 TRP A O 1
ATOM 1969 N N . GLU A 1 239 ? 27.312 -27.078 12.43 1 53.72 239 GLU A N 1
ATOM 1970 C CA . GLU A 1 239 ? 28.688 -27.328 12.891 1 53.72 239 GLU A CA 1
ATOM 1971 C C . GLU A 1 239 ? 28.812 -27.094 14.398 1 53.72 239 GLU A C 1
ATOM 1973 O O . GLU A 1 239 ? 29.641 -27.734 15.055 1 53.72 239 GLU A O 1
ATOM 1978 N N . ASN A 1 240 ? 28.031 -26.188 14.844 1 50.5 240 ASN A N 1
ATOM 1979 C CA . ASN A 1 240 ? 28.141 -25.859 16.266 1 50.5 240 ASN A CA 1
ATOM 1980 C C . ASN A 1 240 ? 27.219 -26.75 17.109 1 50.5 240 ASN A C 1
ATOM 1982 O O . ASN A 1 240 ? 27.125 -26.562 18.328 1 50.5 240 ASN A O 1
ATOM 1986 N N . CYS A 1 241 ? 26.516 -27.484 16.469 1 49.16 241 CYS A N 1
ATOM 1987 C CA . CYS A 1 241 ? 25.672 -28.422 17.188 1 49.16 241 CYS A CA 1
ATOM 1988 C C . CYS A 1 241 ? 26.5 -29.516 17.875 1 49.16 241 CYS A C 1
ATOM 1990 O O . CYS A 1 241 ? 27.625 -29.797 17.438 1 49.16 241 CYS A O 1
ATOM 1992 N N . ASN A 1 242 ? 26.125 -29.922 19.047 1 51.53 242 ASN A N 1
ATOM 1993 C CA . ASN A 1 242 ? 26.797 -30.953 19.828 1 51.53 242 ASN A CA 1
ATOM 1994 C C . ASN A 1 242 ? 27.172 -32.156 18.953 1 51.53 242 ASN A C 1
ATOM 1996 O O . ASN A 1 242 ? 26.328 -32.719 18.25 1 51.53 242 ASN A O 1
ATOM 2000 N N . PRO A 1 243 ? 28.484 -32.344 18.797 1 54.28 243 PRO A N 1
ATOM 2001 C CA . PRO A 1 243 ? 28.953 -33.5 18.016 1 54.28 243 PRO A CA 1
ATOM 2002 C C . PRO A 1 243 ? 28.141 -34.75 18.25 1 54.28 243 PRO A C 1
ATOM 2004 O O . PRO A 1 243 ? 27.953 -35.562 17.344 1 54.28 243 PRO A O 1
ATOM 2007 N N . SER A 1 244 ? 27.641 -34.906 19.391 1 54 244 SER A N 1
ATOM 2008 C CA . SER A 1 244 ? 26.844 -36.094 19.703 1 54 244 SER A CA 1
ATOM 2009 C C . SER A 1 244 ? 25.547 -36.094 18.891 1 54 244 SER A C 1
ATOM 2011 O O . SER A 1 244 ? 25.141 -37.156 18.391 1 54 244 SER A O 1
ATOM 2013 N N . GLN A 1 245 ? 25.062 -34.938 18.75 1 53 245 GLN A N 1
ATOM 2014 C CA . GLN A 1 245 ? 23.812 -34.844 18.016 1 53 245 GLN A CA 1
ATOM 2015 C C . GLN A 1 245 ? 24.031 -35.062 16.516 1 53 245 GLN A C 1
ATOM 2017 O O . GLN A 1 245 ? 23.219 -35.719 15.859 1 53 245 GLN A O 1
ATOM 2022 N N . LYS A 1 246 ? 25.141 -34.625 16.078 1 52.66 246 LYS A N 1
ATOM 2023 C CA . LYS A 1 246 ? 25.516 -34.844 14.68 1 52.66 246 LYS A CA 1
ATOM 2024 C C . LYS A 1 246 ? 25.656 -36.312 14.375 1 52.66 246 LYS A C 1
ATOM 2026 O O . LYS A 1 246 ? 25.219 -36.781 13.32 1 52.66 246 LYS A O 1
ATOM 2031 N N . ARG A 1 247 ? 26.422 -37.031 15.234 1 55.72 247 ARG A N 1
ATOM 2032 C CA . ARG A 1 247 ? 26.625 -38.469 15.094 1 55.72 247 ARG A CA 1
ATOM 2033 C C . ARG A 1 247 ? 25.297 -39.219 15.125 1 55.72 247 ARG A C 1
ATOM 2035 O O . ARG A 1 247 ? 25.094 -40.156 14.367 1 55.72 247 ARG A O 1
ATOM 2042 N N . GLU A 1 248 ? 24.469 -38.688 15.945 1 49.84 248 GLU A N 1
ATOM 2043 C CA . GLU A 1 248 ? 23.156 -39.344 16.062 1 49.84 248 GLU A CA 1
ATOM 2044 C C . GLU A 1 248 ? 22.312 -39.094 14.805 1 49.84 248 GLU A C 1
ATOM 2046 O O . GLU A 1 248 ? 21.594 -40 14.367 1 49.84 248 GLU A O 1
ATOM 2051 N N . ILE A 1 249 ? 22.5 -37.969 14.258 1 48.62 249 ILE A N 1
ATOM 2052 C CA . ILE A 1 249 ? 21.781 -37.688 13.023 1 48.62 249 ILE A CA 1
ATOM 2053 C C . ILE A 1 249 ? 22.312 -38.562 11.891 1 48.62 249 ILE A C 1
ATOM 2055 O O . ILE A 1 249 ? 21.531 -39.094 11.102 1 48.62 249 ILE A O 1
ATOM 2059 N N . ASP A 1 250 ? 23.703 -38.656 11.828 1 48 250 ASP A N 1
ATOM 2060 C CA . ASP A 1 250 ? 24.328 -39.531 10.828 1 48 250 ASP A CA 1
ATOM 2061 C C . ASP A 1 250 ? 23.812 -40.969 10.961 1 48 250 ASP A C 1
ATOM 2063 O O . ASP A 1 250 ? 23.594 -41.625 9.953 1 48 250 ASP A O 1
ATOM 2067 N 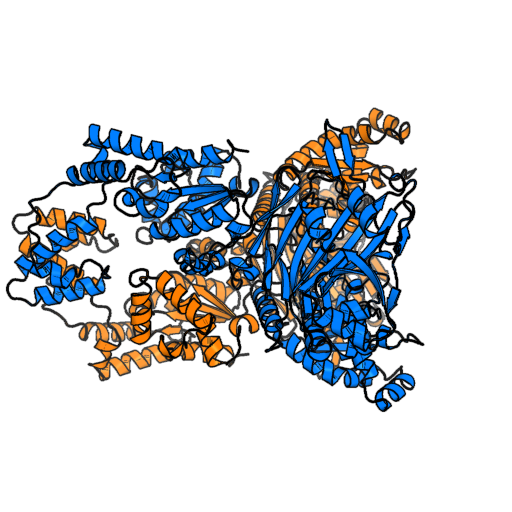N . LYS A 1 251 ? 23.734 -41.344 12.133 1 47.66 251 LYS A N 1
ATOM 2068 C CA . LYS A 1 251 ? 23.281 -42.719 12.359 1 47.66 251 LYS A CA 1
ATOM 2069 C C . LYS A 1 251 ? 21.797 -42.844 12.07 1 47.66 251 LYS A C 1
ATOM 2071 O O . LYS A 1 251 ? 21.359 -43.875 11.539 1 47.66 251 LYS A O 1
ATOM 2076 N N . LYS A 1 252 ? 20.969 -41.906 12.555 1 42.53 252 LYS A N 1
ATOM 2077 C CA . LYS A 1 252 ? 19.516 -42.094 12.539 1 42.53 252 LYS A CA 1
ATOM 2078 C C . LYS A 1 252 ? 18.859 -41.25 11.453 1 42.53 252 LYS A C 1
ATOM 2080 O O . LYS A 1 252 ? 18.203 -40.25 11.742 1 42.53 252 LYS A O 1
ATOM 2085 N N . LEU A 1 253 ? 19.344 -41.188 10.398 1 42.03 253 LEU A N 1
ATOM 2086 C CA . LEU A 1 253 ? 18.703 -40.438 9.305 1 42.03 253 LEU A CA 1
ATOM 2087 C C . LEU A 1 253 ? 17.188 -40.656 9.312 1 42.03 253 LEU A C 1
ATOM 2089 O O . LEU A 1 253 ? 16.438 -39.75 9 1 42.03 253 LEU A O 1
ATOM 2093 N N . SER A 1 254 ? 16.703 -41.781 9.617 1 41.56 254 SER A N 1
ATOM 2094 C CA . SER A 1 254 ? 15.273 -42.031 9.617 1 41.56 254 SER A CA 1
ATOM 2095 C C . SER A 1 254 ? 14.586 -41.281 10.758 1 41.56 254 SER A C 1
ATOM 2097 O O . SER A 1 254 ? 13.461 -40.812 10.609 1 41.56 254 SER A O 1
ATOM 2099 N N . GLU A 1 255 ? 15.102 -41.312 11.922 1 41.22 255 GLU A N 1
ATOM 2100 C CA . GLU A 1 255 ? 14.586 -40.688 13.125 1 41.22 255 GLU A CA 1
ATOM 2101 C C . GLU A 1 255 ? 14.953 -39.219 13.164 1 41.22 255 GLU A C 1
ATOM 2103 O O . GLU A 1 255 ? 14.766 -38.531 14.188 1 41.22 255 GLU A O 1
ATOM 2108 N N . ILE A 1 256 ? 15.359 -38.656 12.156 1 44.12 256 ILE A N 1
ATOM 2109 C CA . ILE A 1 256 ? 16.078 -37.406 11.969 1 44.12 256 ILE A CA 1
ATOM 2110 C C . ILE A 1 256 ? 15.148 -36.219 12.281 1 44.12 256 ILE A C 1
ATOM 2112 O O . ILE A 1 256 ? 15.609 -35.125 12.625 1 44.12 256 ILE A O 1
ATOM 2116 N N . LYS A 1 257 ? 13.898 -36.406 12.195 1 44.38 257 LYS A N 1
ATOM 2117 C CA . LYS A 1 257 ? 13.062 -35.219 12.43 1 44.38 257 LYS A CA 1
ATOM 2118 C C . LYS A 1 257 ? 13.289 -34.656 13.828 1 44.38 257 LYS A C 1
ATOM 2120 O O . LYS A 1 257 ? 13.469 -33.438 13.984 1 44.38 257 LYS A O 1
ATOM 2125 N N . GLU A 1 258 ? 13.32 -35.5 14.781 1 43.78 258 GLU A N 1
ATOM 2126 C CA . GLU A 1 258 ? 13.375 -35.062 16.172 1 43.78 258 GLU A CA 1
ATOM 2127 C C . GLU A 1 258 ? 14.734 -34.438 16.484 1 43.78 258 GLU A C 1
ATOM 2129 O O . GLU A 1 258 ? 14.797 -33.406 17.188 1 43.78 258 GLU A O 1
ATOM 2134 N N . ILE A 1 259 ? 15.695 -35 15.969 1 42.75 259 ILE A N 1
ATOM 2135 C CA . ILE A 1 259 ? 17.047 -34.531 16.297 1 42.75 259 ILE A CA 1
ATOM 2136 C C . ILE A 1 259 ? 17.312 -33.188 15.625 1 42.75 259 ILE A C 1
ATOM 2138 O O . ILE A 1 259 ? 17.906 -32.312 16.219 1 42.75 259 ILE A O 1
ATOM 2142 N N . THR A 1 260 ? 16.922 -33.188 14.398 1 45.22 260 THR A N 1
ATOM 2143 C CA . THR A 1 260 ? 17.125 -31.922 13.695 1 45.22 260 THR A CA 1
ATOM 2144 C C . THR A 1 260 ? 16.359 -30.797 14.398 1 45.22 260 THR A C 1
ATOM 2146 O O . THR A 1 260 ? 16.859 -29.672 14.492 1 45.22 260 THR A O 1
ATOM 2149 N N . ASP A 1 261 ? 15.281 -31.25 14.883 1 46.47 261 ASP A N 1
ATOM 2150 C CA . ASP A 1 261 ? 14.492 -30.281 15.648 1 46.47 261 ASP A CA 1
ATOM 2151 C C . ASP A 1 261 ? 15.258 -29.797 16.875 1 46.47 261 ASP A C 1
ATOM 2153 O O . ASP A 1 261 ? 15.219 -28.609 17.203 1 46.47 261 ASP A O 1
ATOM 2157 N N . ASP A 1 262 ? 15.984 -30.766 17.422 1 46.78 262 ASP A N 1
ATOM 2158 C CA . ASP A 1 262 ? 16.719 -30.406 18.625 1 46.78 262 ASP A CA 1
ATOM 2159 C C . ASP A 1 262 ? 17.891 -29.469 18.312 1 46.78 262 ASP A C 1
ATOM 2161 O O . ASP A 1 262 ? 18.172 -28.547 19.078 1 46.78 262 ASP A O 1
ATOM 2165 N N . ILE A 1 263 ? 18.562 -29.781 17.25 1 45.91 263 ILE A N 1
ATOM 2166 C CA . ILE A 1 263 ? 19.688 -28.969 16.844 1 45.91 263 ILE A CA 1
ATOM 2167 C C . ILE A 1 263 ? 19.234 -27.531 16.562 1 45.91 263 ILE A C 1
ATOM 2169 O O . ILE A 1 263 ? 19.922 -26.578 16.906 1 45.91 263 ILE A O 1
ATOM 2173 N N . PHE A 1 264 ? 18.125 -27.562 15.961 1 46.88 264 PHE A N 1
ATOM 2174 C CA . PHE A 1 264 ? 17.688 -26.25 15.508 1 46.88 264 PHE A CA 1
ATOM 2175 C C . PHE A 1 264 ? 16.719 -25.625 16.516 1 46.88 264 PHE A C 1
ATOM 2177 O O . PHE A 1 264 ? 16.188 -24.547 16.281 1 46.88 264 PHE A O 1
ATOM 2184 N N . THR A 1 265 ? 16.5 -26.438 17.562 1 48.22 265 THR A N 1
ATOM 2185 C CA . THR A 1 265 ? 15.562 -25.922 18.562 1 48.22 265 THR A CA 1
ATOM 2186 C C . THR A 1 265 ? 16.031 -24.578 19.109 1 48.22 265 THR A C 1
ATOM 2188 O O . THR A 1 265 ? 15.234 -23.656 19.281 1 48.22 265 THR A O 1
ATOM 2191 N N . ASN A 1 266 ? 17.297 -24.594 19.375 1 48.72 266 ASN A N 1
ATOM 2192 C CA . ASN A 1 266 ? 17.766 -23.328 19.922 1 48.72 266 ASN A CA 1
ATOM 2193 C C . ASN A 1 266 ? 17.719 -22.219 18.875 1 48.72 266 ASN A C 1
ATOM 2195 O O . ASN A 1 266 ? 17.297 -21.094 19.188 1 48.72 266 ASN A O 1
ATOM 2199 N N . ALA A 1 267 ? 18.25 -22.609 17.766 1 49.12 267 ALA A N 1
ATOM 2200 C CA . ALA A 1 267 ? 18.203 -21.625 16.688 1 49.12 267 ALA A CA 1
ATOM 2201 C C . ALA A 1 267 ? 16.75 -21.297 16.312 1 49.12 267 ALA A C 1
ATOM 2203 O O . ALA A 1 267 ? 16.406 -20.141 16.094 1 49.12 267 ALA A O 1
ATOM 2204 N N . ALA A 1 268 ? 16.047 -22.406 16.266 1 50.22 268 ALA A N 1
ATOM 2205 C CA . ALA A 1 268 ? 14.625 -22.266 15.945 1 50.22 268 ALA A CA 1
ATOM 2206 C C . ALA A 1 268 ? 13.914 -21.391 16.984 1 50.22 268 ALA A C 1
ATOM 2208 O O . ALA A 1 268 ? 13.07 -20.562 16.625 1 50.22 268 ALA A O 1
ATOM 2209 N N . SER A 1 269 ? 14.289 -21.609 18.203 1 52.75 269 SER A N 1
ATOM 2210 C CA . SER A 1 269 ? 13.656 -20.812 19.25 1 52.75 269 SER A CA 1
ATOM 2211 C C . SER A 1 269 ? 13.953 -19.328 19.078 1 52.75 269 SER A C 1
ATOM 2213 O O . SER A 1 269 ? 13.062 -18.484 19.234 1 52.75 269 SER A O 1
ATOM 2215 N N . ASP A 1 270 ? 15.172 -19.125 18.812 1 52.06 270 ASP A N 1
ATOM 2216 C CA . ASP A 1 270 ? 15.539 -17.734 18.594 1 52.06 270 ASP A CA 1
ATOM 2217 C C . ASP A 1 270 ? 14.859 -17.156 17.359 1 52.06 270 ASP A C 1
ATOM 2219 O O . ASP A 1 270 ? 14.375 -16.031 17.375 1 52.06 270 ASP A O 1
ATOM 2223 N N . ILE A 1 271 ? 14.938 -18 16.391 1 53.62 271 ILE A N 1
ATOM 2224 C CA . ILE A 1 271 ? 14.328 -17.594 15.141 1 53.62 271 ILE A CA 1
ATOM 2225 C C . ILE A 1 271 ? 12.812 -17.484 15.312 1 53.62 271 ILE A C 1
ATOM 2227 O O . ILE A 1 271 ? 12.188 -16.547 14.828 1 53.62 271 ILE A O 1
ATOM 2231 N N . GLU A 1 272 ? 12.344 -18.531 15.969 1 54.28 272 GLU A N 1
ATOM 2232 C CA . GLU A 1 272 ? 10.906 -18.562 16.203 1 54.28 272 GLU A CA 1
ATOM 2233 C C . GLU A 1 272 ? 10.445 -17.344 16.984 1 54.28 272 GLU A C 1
ATOM 2235 O O . GLU A 1 272 ? 9.398 -16.766 16.688 1 54.28 272 GLU A O 1
ATOM 2240 N N . GLU A 1 273 ? 11.227 -17.078 17.953 1 53.75 273 GLU A N 1
ATOM 2241 C CA . GLU A 1 273 ? 10.875 -15.898 18.75 1 53.75 273 GLU A CA 1
ATOM 2242 C C . GLU A 1 273 ? 10.859 -14.648 17.875 1 53.75 273 GLU A C 1
ATOM 2244 O O . GLU A 1 273 ? 9.969 -13.805 18 1 53.75 273 GLU A O 1
ATOM 2249 N N . LYS A 1 274 ? 11.797 -14.711 17.109 1 51.66 274 LYS A N 1
ATOM 2250 C CA . LYS A 1 274 ? 11.906 -13.523 16.266 1 51.66 274 LYS A CA 1
ATOM 2251 C C . LYS A 1 274 ? 10.852 -13.547 15.156 1 51.66 274 LYS A C 1
ATOM 2253 O O . LYS A 1 274 ? 10.289 -12.5 14.812 1 51.66 274 LYS A O 1
ATOM 2258 N N . ILE A 1 275 ? 10.656 -14.734 14.672 1 52.66 275 ILE A N 1
ATOM 2259 C CA . ILE A 1 275 ? 9.695 -14.906 13.586 1 52.66 275 ILE A CA 1
ATOM 2260 C C . ILE A 1 275 ? 8.273 -14.805 14.141 1 52.66 275 ILE A C 1
ATOM 2262 O O . ILE A 1 275 ? 7.398 -14.211 13.508 1 52.66 275 ILE A O 1
ATOM 2266 N N . LYS A 1 276 ? 8.141 -15.516 15.25 1 53.38 276 LYS A N 1
ATOM 2267 C CA . LYS A 1 276 ? 6.816 -15.469 15.852 1 53.38 276 LYS A CA 1
ATOM 2268 C C . LYS A 1 276 ? 6.32 -14.031 15.984 1 53.38 276 LYS A C 1
ATOM 2270 O O . LYS A 1 276 ? 5.133 -13.758 15.805 1 53.38 276 LYS A O 1
ATOM 2275 N N . LYS A 1 277 ? 7.332 -13.328 16.297 1 48.12 277 LYS A N 1
ATOM 2276 C CA . LYS A 1 277 ? 6.969 -11.922 16.469 1 48.12 277 LYS A CA 1
ATOM 2277 C C . LYS A 1 277 ? 6.648 -11.266 15.133 1 48.12 277 LYS A C 1
ATOM 2279 O O . LYS A 1 277 ? 5.836 -10.344 15.062 1 48.12 277 LYS A O 1
ATOM 2284 N N . ALA A 1 278 ? 7.43 -11.68 14.258 1 46.16 278 ALA A N 1
ATOM 2285 C CA . ALA A 1 278 ? 7.258 -11.023 12.961 1 46.16 278 ALA A CA 1
ATOM 2286 C C . ALA A 1 278 ? 6.082 -11.633 12.195 1 46.16 278 ALA A C 1
ATOM 2288 O O . ALA A 1 278 ? 5.359 -10.922 11.5 1 46.16 278 ALA A O 1
ATOM 2289 N N . ILE A 1 279 ? 5.988 -13.016 12.203 1 47.41 279 ILE A N 1
ATOM 2290 C CA . ILE A 1 279 ? 4.93 -13.734 11.5 1 47.41 279 ILE A CA 1
ATOM 2291 C C . ILE A 1 279 ? 3.918 -14.273 12.508 1 47.41 279 ILE A C 1
ATOM 2293 O O . ILE A 1 279 ? 4.301 -14.828 13.547 1 47.41 279 ILE A O 1
ATOM 2297 N N . TYR A 1 280 ? 2.887 -13.711 12.625 1 45.59 280 TYR A N 1
ATOM 2298 C CA . TYR A 1 280 ? 1.816 -14.078 13.547 1 45.59 280 TYR A CA 1
ATOM 2299 C C . TYR A 1 280 ? 1.82 -15.578 13.82 1 45.59 280 TYR A C 1
ATOM 2301 O O . TYR A 1 280 ? 1.47 -16.375 12.953 1 45.59 280 TYR A O 1
ATOM 2309 N N . HIS A 1 281 ? 2.123 -15.961 14.992 1 45.78 281 HIS A N 1
ATOM 2310 C CA . HIS A 1 281 ? 1.856 -17.156 15.781 1 45.78 281 HIS A CA 1
ATOM 2311 C C . HIS A 1 281 ? 2.174 -18.422 14.984 1 45.78 281 HIS A C 1
ATOM 2313 O O . HIS A 1 281 ? 1.476 -19.438 15.102 1 45.78 281 HIS A O 1
ATOM 2319 N N . ASN A 1 282 ? 3.033 -18.234 13.984 1 50.88 282 ASN A N 1
ATOM 2320 C CA . ASN A 1 282 ? 3.375 -19.453 13.258 1 50.88 282 ASN A CA 1
ATOM 2321 C C . ASN A 1 282 ? 4.711 -20.031 13.719 1 50.88 282 ASN A C 1
ATOM 2323 O O . ASN A 1 282 ? 5.555 -19.297 14.242 1 50.88 282 ASN A O 1
ATOM 2327 N N . SER A 1 283 ? 4.723 -21.297 14.062 1 50.12 283 SER A N 1
ATOM 2328 C CA . SER A 1 283 ? 5.957 -21.984 14.438 1 50.12 283 SER A CA 1
ATOM 2329 C C . SER A 1 283 ? 6.727 -22.438 13.203 1 50.12 283 SER A C 1
ATOM 2331 O O . SER A 1 283 ? 6.129 -22.688 12.148 1 50.12 283 SER A O 1
ATOM 2333 N N . ILE A 1 284 ? 8.055 -22.172 13.156 1 52.94 284 ILE A N 1
ATOM 2334 C CA . ILE A 1 284 ? 8.93 -22.609 12.078 1 52.94 284 ILE A CA 1
ATOM 2335 C C . ILE A 1 284 ? 9.719 -23.844 12.523 1 52.94 284 ILE A C 1
ATOM 2337 O O . ILE A 1 284 ? 10.117 -23.938 13.688 1 52.94 284 ILE A O 1
ATOM 2341 N N . SER A 1 285 ? 9.672 -24.906 11.789 1 47.56 285 SER A N 1
ATOM 2342 C CA . SER A 1 285 ? 10.508 -26.078 12.062 1 47.56 285 SER A CA 1
ATOM 2343 C C . SER A 1 285 ? 11.453 -26.359 10.898 1 47.56 285 SER A C 1
ATOM 2345 O O . SER A 1 285 ? 11.125 -26.078 9.75 1 47.56 285 SER A O 1
ATOM 2347 N N . PHE A 1 286 ? 12.711 -26.594 11.148 1 46.09 286 PHE A N 1
ATOM 2348 C CA . PHE A 1 286 ? 13.703 -27.047 10.18 1 46.09 286 PHE A CA 1
ATOM 2349 C C . PHE A 1 286 ? 13.742 -28.562 10.102 1 46.09 286 PHE A C 1
ATOM 2351 O O . PHE A 1 286 ? 13.867 -29.234 11.125 1 46.09 286 PHE A O 1
ATOM 2358 N N . GLN A 1 287 ? 13.258 -29.062 8.953 1 46.69 287 GLN A N 1
ATOM 2359 C CA . GLN A 1 287 ? 13.234 -30.516 8.82 1 46.69 287 GLN A CA 1
ATOM 2360 C C . GLN A 1 287 ? 14.156 -30.984 7.695 1 46.69 287 GLN A C 1
ATOM 2362 O O . GLN A 1 287 ? 14.273 -30.312 6.672 1 46.69 287 GLN A O 1
ATOM 2367 N N . LEU A 1 288 ? 14.977 -32 7.961 1 42 288 LEU A N 1
ATOM 2368 C CA . LEU A 1 288 ? 15.828 -32.625 6.953 1 42 288 LEU A CA 1
ATOM 2369 C C . LEU A 1 288 ? 15.016 -33.531 6.043 1 42 288 LEU A C 1
ATOM 2371 O O . LEU A 1 288 ? 14.328 -34.438 6.52 1 42 288 LEU A O 1
ATOM 2375 N N . LEU A 1 289 ? 14.711 -33.156 4.848 1 43.47 289 LEU A N 1
ATOM 2376 C CA . LEU A 1 289 ? 13.922 -34.031 3.99 1 43.47 289 LEU A CA 1
ATOM 2377 C C . LEU A 1 289 ? 14.812 -35.094 3.328 1 43.47 289 LEU A C 1
ATOM 2379 O O . LEU A 1 289 ? 14.375 -36.219 3.086 1 43.47 289 LEU A O 1
ATOM 2383 N N . GLN A 1 290 ? 15.812 -34.688 2.383 1 45.19 290 GLN A N 1
ATOM 2384 C CA . GLN A 1 290 ? 16.516 -35.688 1.577 1 45.19 290 GLN A CA 1
ATOM 2385 C C . GLN A 1 290 ? 17.922 -35.938 2.115 1 45.19 290 GLN A C 1
ATOM 2387 O O . GLN A 1 290 ? 18.547 -35.031 2.668 1 45.19 290 GLN A O 1
ATOM 2392 N N . ASN A 1 291 ? 18.109 -37.219 2.354 1 39 291 ASN A N 1
ATOM 2393 C CA . ASN A 1 291 ? 19.375 -37.844 2.729 1 39 291 ASN A CA 1
ATOM 2394 C C . ASN A 1 291 ? 20.5 -37.438 1.766 1 39 291 ASN A C 1
ATOM 2396 O O . ASN A 1 291 ? 20.562 -37.969 0.647 1 39 291 ASN A O 1
ATOM 2400 N N . THR A 1 292 ? 20.891 -36.219 1.756 1 43.19 292 THR A N 1
ATOM 2401 C CA . THR A 1 292 ? 22.078 -36.094 0.921 1 43.19 292 THR A CA 1
ATOM 2402 C C . THR A 1 292 ? 23.328 -36.594 1.661 1 43.19 292 THR A C 1
ATOM 2404 O O . THR A 1 292 ? 23.469 -36.344 2.859 1 43.19 292 THR A O 1
ATOM 2407 N N . LYS A 1 293 ? 23.906 -37.625 1.33 1 43.84 293 LYS A N 1
ATOM 2408 C CA . LYS A 1 293 ? 25.031 -38.344 1.934 1 43.84 293 LYS A CA 1
ATOM 2409 C C . LYS A 1 293 ? 26.047 -37.344 2.498 1 43.84 293 LYS A C 1
ATOM 2411 O O . LYS A 1 293 ? 26.578 -37.531 3.596 1 43.84 293 LYS A O 1
ATOM 2416 N N . ASP A 1 294 ? 26.578 -36.438 1.772 1 44.09 294 ASP A N 1
ATOM 2417 C CA . ASP A 1 294 ? 27.781 -35.719 2.191 1 44.09 294 ASP A CA 1
ATOM 2418 C C . ASP A 1 294 ? 27.406 -34.406 2.916 1 44.09 294 ASP A C 1
ATOM 2420 O O . ASP A 1 294 ? 28.109 -34 3.838 1 44.09 294 ASP A O 1
ATOM 2424 N N . ASP A 1 295 ? 26.375 -33.688 2.494 1 44.62 295 ASP A N 1
ATOM 2425 C CA . ASP A 1 295 ? 26.094 -32.406 3.152 1 44.62 295 ASP A CA 1
ATOM 2426 C C . ASP A 1 295 ? 24.641 -32.344 3.619 1 44.62 295 ASP A C 1
ATOM 2428 O O . ASP A 1 295 ? 23.781 -31.844 2.908 1 44.62 295 ASP A O 1
ATOM 2432 N N . ILE A 1 296 ? 24.391 -33.062 4.766 1 47.09 296 ILE A N 1
ATOM 2433 C CA . ILE A 1 296 ? 23.078 -33.25 5.367 1 47.09 296 ILE A CA 1
ATOM 2434 C C . ILE A 1 296 ? 22.359 -31.922 5.5 1 47.09 296 ILE A C 1
ATOM 2436 O O . ILE A 1 296 ? 21.141 -31.828 5.32 1 47.09 296 ILE A O 1
ATOM 2440 N N . TYR A 1 297 ? 23.219 -30.906 5.766 1 48.97 297 TYR A N 1
ATOM 2441 C CA . TYR A 1 297 ? 22.578 -29.625 6.043 1 48.97 297 TYR A CA 1
ATOM 2442 C C . TYR A 1 297 ? 21.906 -29.078 4.793 1 48.97 297 TYR A C 1
ATOM 2444 O O . TYR A 1 297 ? 20.969 -28.281 4.891 1 48.97 297 TYR A O 1
ATOM 2452 N N . LYS A 1 298 ? 22.359 -29.609 3.701 1 52.66 298 LYS A N 1
ATOM 2453 C CA . LYS A 1 298 ? 21.781 -29.125 2.449 1 52.66 298 LYS A CA 1
ATOM 2454 C C . LYS A 1 298 ? 20.359 -29.656 2.27 1 52.66 298 LYS A C 1
ATOM 2456 O O . LYS A 1 298 ? 19.578 -29.109 1.482 1 52.66 298 LYS A O 1
ATOM 2461 N N . GLY A 1 299 ? 20.125 -30.672 3.033 1 50.41 299 GLY A N 1
ATOM 2462 C CA . GLY A 1 299 ? 18.797 -31.25 2.916 1 50.41 299 GLY A CA 1
ATOM 2463 C C . GLY A 1 299 ? 17.797 -30.641 3.877 1 50.41 299 GLY A C 1
ATOM 2464 O O . GLY A 1 299 ? 16.641 -31.094 3.961 1 50.41 299 GLY A O 1
ATOM 2465 N N . ILE A 1 300 ? 18.188 -29.578 4.52 1 54.03 300 ILE A N 1
ATOM 2466 C CA . ILE A 1 300 ? 17.312 -28.969 5.531 1 54.03 300 ILE A CA 1
ATOM 2467 C C . ILE A 1 300 ? 16.297 -28.078 4.859 1 54.03 300 ILE A C 1
ATOM 2469 O O . ILE A 1 300 ? 16.641 -27.219 4.051 1 54.03 300 ILE A O 1
ATOM 2473 N N . ASN A 1 301 ? 15.094 -28.469 5.047 1 59.41 301 ASN A N 1
ATOM 2474 C CA . ASN A 1 301 ? 13.984 -27.641 4.574 1 59.41 301 ASN A CA 1
ATOM 2475 C C . ASN A 1 301 ? 13.266 -26.953 5.727 1 59.41 301 ASN A C 1
ATOM 2477 O O . ASN A 1 301 ? 13.297 -27.438 6.859 1 59.41 301 ASN A O 1
ATOM 2481 N N . ILE A 1 302 ? 12.781 -25.797 5.457 1 62.03 302 ILE A N 1
ATOM 2482 C CA . ILE A 1 302 ? 12.078 -25.016 6.469 1 62.03 302 ILE A CA 1
ATOM 2483 C C . ILE A 1 302 ? 10.578 -25.297 6.398 1 62.03 302 ILE A C 1
ATOM 2485 O O . ILE A 1 302 ? 9.977 -25.219 5.32 1 62.03 302 ILE A O 1
ATOM 2489 N N . PHE A 1 303 ? 10.102 -25.734 7.516 1 60.66 303 PHE A N 1
ATOM 2490 C CA . PHE A 1 303 ? 8.664 -25.969 7.641 1 60.66 303 PHE A CA 1
ATOM 2491 C C . PHE A 1 303 ? 8.031 -24.906 8.539 1 60.66 303 PHE A C 1
ATOM 2493 O O . PHE A 1 303 ? 8.625 -24.484 9.531 1 60.66 303 PHE A O 1
ATOM 2500 N N . VAL A 1 304 ? 6.914 -24.375 8.125 1 62.34 304 VAL A N 1
ATOM 2501 C CA . VAL A 1 304 ? 6.191 -23.375 8.898 1 62.34 304 VAL A CA 1
ATOM 2502 C C . VAL A 1 304 ? 4.824 -23.922 9.305 1 62.34 304 VAL A C 1
ATOM 2504 O O . VAL A 1 304 ? 4.141 -24.562 8.508 1 62.34 304 VAL A O 1
ATOM 2507 N N . ASN A 1 305 ? 4.559 -23.812 10.594 1 60.78 305 ASN A N 1
ATOM 2508 C CA . ASN A 1 305 ? 3.256 -24.219 11.109 1 60.78 305 ASN A CA 1
ATOM 2509 C C . ASN A 1 305 ? 2.326 -23.031 11.289 1 60.78 305 ASN A C 1
ATOM 2511 O O . ASN A 1 305 ? 2.402 -22.328 12.297 1 60.78 305 ASN A O 1
ATOM 2515 N N . ASP A 1 306 ? 1.582 -22.766 10.391 1 57.12 306 ASP A N 1
ATOM 2516 C CA . ASP A 1 306 ? 0.545 -21.734 10.5 1 57.12 306 ASP A CA 1
ATOM 2517 C C . ASP A 1 306 ? -0.818 -22.375 10.781 1 57.12 306 ASP A C 1
ATOM 2519 O O . ASP A 1 306 ? -1.847 -21.859 10.328 1 57.12 306 ASP A O 1
ATOM 2523 N N . GLY A 1 307 ? -0.868 -23.516 11.531 1 57.91 307 GLY A N 1
ATOM 2524 C CA . GLY A 1 307 ? -1.99 -24.422 11.75 1 57.91 307 GLY A CA 1
ATOM 2525 C C . GLY A 1 307 ? -1.76 -25.812 11.195 1 57.91 307 GLY A C 1
ATOM 2526 O O . GLY A 1 307 ? -2.24 -26.797 11.758 1 57.91 307 GLY A O 1
ATOM 2527 N N . VAL A 1 308 ? -1.104 -25.781 9.977 1 56.5 308 VAL A N 1
ATOM 2528 C CA . VAL A 1 308 ? -0.658 -27.031 9.367 1 56.5 308 VAL A CA 1
ATOM 2529 C C . VAL A 1 308 ? 0.83 -26.938 9.031 1 56.5 308 VAL A C 1
ATOM 2531 O O . VAL A 1 308 ? 1.273 -25.969 8.414 1 56.5 308 VAL A O 1
ATOM 2534 N N . GLU A 1 309 ? 1.467 -27.781 9.586 1 62.12 309 GLU A N 1
ATOM 2535 C CA . GLU A 1 309 ? 2.895 -27.781 9.281 1 62.12 309 GLU A CA 1
ATOM 2536 C C . GLU A 1 309 ? 3.145 -28.047 7.797 1 62.12 309 GLU A C 1
ATOM 2538 O O . GLU A 1 309 ? 2.545 -28.953 7.219 1 62.12 309 GLU A O 1
ATOM 2543 N N . GLY A 1 310 ? 3.725 -27.203 7.137 1 62.25 310 GLY A N 1
ATOM 2544 C CA . GLY A 1 310 ? 4.07 -27.359 5.73 1 62.25 310 GLY A CA 1
ATOM 2545 C C . GLY A 1 310 ? 5.387 -26.703 5.363 1 62.25 310 GLY A C 1
ATOM 2546 O O . GLY A 1 310 ? 5.98 -25.984 6.18 1 62.25 310 GLY A O 1
ATOM 2547 N N . LEU A 1 311 ? 5.836 -27.141 4.195 1 63.34 311 LEU A N 1
ATOM 2548 C CA . LEU A 1 311 ? 7.062 -26.547 3.672 1 63.34 311 LEU A CA 1
ATOM 2549 C C . LEU A 1 311 ? 6.883 -25.047 3.439 1 63.34 311 LEU A C 1
ATOM 2551 O O . LEU A 1 311 ? 5.812 -24.594 3.025 1 63.34 311 LEU A O 1
ATOM 2555 N N . LEU A 1 312 ? 7.918 -24.25 3.723 1 63.78 312 LEU A N 1
ATOM 2556 C CA . LEU A 1 312 ? 7.895 -22.797 3.547 1 63.78 312 LEU A CA 1
ATOM 2557 C C . LEU A 1 312 ? 7.453 -22.438 2.133 1 63.78 312 LEU A C 1
ATOM 2559 O O . LEU A 1 312 ? 6.734 -21.453 1.938 1 63.78 312 LEU A O 1
ATOM 2563 N N . GLU A 1 313 ? 7.785 -23.297 1.175 1 61.72 313 GLU A N 1
ATOM 2564 C CA . GLU A 1 313 ? 7.473 -23.031 -0.225 1 61.72 313 GLU A CA 1
ATOM 2565 C C . GLU A 1 313 ? 5.969 -23.078 -0.479 1 61.72 313 GLU A C 1
ATOM 2567 O O . GLU A 1 313 ? 5.473 -22.469 -1.43 1 61.72 313 GLU A O 1
ATOM 2572 N N . ASP A 1 314 ? 5.41 -23.828 0.466 1 59.34 314 ASP A N 1
ATOM 2573 C CA . ASP A 1 314 ? 3.979 -24.047 0.266 1 59.34 314 ASP A CA 1
ATOM 2574 C C . ASP A 1 314 ? 3.156 -23.016 1.053 1 59.34 314 ASP A C 1
ATOM 2576 O O . ASP A 1 314 ? 1.925 -23.062 1.033 1 59.34 314 ASP A O 1
ATOM 2580 N N . LYS A 1 315 ? 3.904 -22.219 1.729 1 60.72 315 LYS A N 1
ATOM 2581 C CA . LYS A 1 315 ? 3.209 -21.219 2.541 1 60.72 315 LYS A CA 1
ATOM 2582 C C . LYS A 1 315 ? 3.045 -19.906 1.778 1 60.72 315 LYS A C 1
ATOM 2584 O O . LYS A 1 315 ? 3.559 -19.766 0.667 1 60.72 315 LYS A O 1
ATOM 2589 N N . GLY A 1 316 ? 2.195 -19.109 2.352 1 57.72 316 GLY A N 1
ATOM 2590 C CA . GLY A 1 316 ? 1.984 -17.797 1.755 1 57.72 316 GLY A CA 1
ATOM 2591 C C . GLY A 1 316 ? 3.264 -16.984 1.611 1 57.72 316 GLY A C 1
ATOM 2592 O O . GLY A 1 316 ? 4.191 -17.141 2.412 1 57.72 316 GLY A O 1
ATOM 2593 N N . THR A 1 317 ? 3.438 -16.25 0.515 1 55.59 317 THR A N 1
ATOM 2594 C CA . THR A 1 317 ? 4.625 -15.469 0.179 1 55.59 317 THR A CA 1
ATOM 2595 C C . THR A 1 317 ? 5 -14.531 1.321 1 55.59 317 THR A C 1
ATOM 2597 O O . THR A 1 317 ? 6.18 -14.25 1.539 1 55.59 317 THR A O 1
ATOM 2600 N N . GLY A 1 318 ? 3.979 -14.07 2.02 1 57.09 318 GLY A N 1
ATOM 2601 C CA . GLY A 1 318 ? 4.273 -13.234 3.172 1 57.09 318 GLY A CA 1
ATOM 2602 C C . GLY A 1 318 ? 5.074 -13.953 4.242 1 57.09 318 GLY A C 1
ATOM 2603 O O . GLY A 1 318 ? 6.035 -13.398 4.777 1 57.09 318 GLY A O 1
ATOM 2604 N N . ILE A 1 319 ? 4.691 -15.117 4.465 1 59.22 319 ILE A N 1
ATOM 2605 C CA . ILE A 1 319 ? 5.395 -15.938 5.441 1 59.22 319 ILE A CA 1
ATOM 2606 C C . ILE A 1 319 ? 6.82 -16.203 4.957 1 59.22 319 ILE A C 1
ATOM 2608 O O . ILE A 1 319 ? 7.77 -16.156 5.738 1 59.22 319 ILE A O 1
ATOM 2612 N N . GLN A 1 320 ? 6.895 -16.469 3.717 1 58.31 320 GLN A N 1
ATOM 2613 C CA . GLN A 1 320 ? 8.211 -16.719 3.135 1 58.31 320 GLN A CA 1
ATOM 2614 C C . GLN A 1 320 ? 9.141 -15.531 3.332 1 58.31 320 GLN A C 1
ATOM 2616 O O . GLN A 1 320 ? 10.281 -15.703 3.77 1 58.31 320 GLN A O 1
ATOM 2621 N N . SER A 1 321 ? 8.648 -14.344 3.059 1 57 321 SER A N 1
ATOM 2622 C CA . SER A 1 321 ? 9.461 -13.141 3.197 1 57 321 SER A CA 1
ATOM 2623 C C . SER A 1 321 ? 9.852 -12.906 4.652 1 57 321 SER A C 1
ATOM 2625 O O . SER A 1 321 ? 11.008 -12.609 4.949 1 57 321 SER A O 1
ATOM 2627 N N . ALA A 1 322 ? 8.875 -13.062 5.496 1 57.75 322 ALA A N 1
ATOM 2628 C CA . ALA A 1 322 ? 9.125 -12.836 6.918 1 57.75 322 ALA A CA 1
ATOM 2629 C C . ALA A 1 322 ? 10.18 -13.797 7.449 1 57.75 322 ALA A C 1
ATOM 2631 O O . ALA A 1 322 ? 11.039 -13.414 8.242 1 57.75 322 ALA A O 1
ATOM 2632 N N . VAL A 1 323 ? 10.148 -15 7 1 61.25 323 VAL A N 1
ATOM 2633 C CA . VAL A 1 323 ? 11.094 -16.016 7.449 1 61.25 323 VAL A CA 1
ATOM 2634 C C . VAL A 1 323 ? 12.5 -15.664 6.977 1 61.25 323 VAL A C 1
ATOM 2636 O O . VAL A 1 323 ? 13.461 -15.734 7.75 1 61.25 323 VAL A O 1
ATOM 2639 N N . VAL A 1 324 ? 12.586 -15.281 5.746 1 58.75 324 VAL A N 1
ATOM 2640 C CA . VAL A 1 324 ? 13.898 -14.961 5.18 1 58.75 324 VAL A CA 1
ATOM 2641 C C . VAL A 1 324 ? 14.508 -13.773 5.926 1 58.75 324 VAL A C 1
ATOM 2643 O O . VAL A 1 324 ? 15.688 -13.797 6.281 1 58.75 324 VAL A O 1
ATOM 2646 N N . ILE A 1 325 ? 13.719 -12.789 6.203 1 59.28 325 ILE A N 1
ATOM 2647 C CA . ILE A 1 325 ? 14.195 -11.602 6.895 1 59.28 325 ILE A CA 1
ATOM 2648 C C . ILE A 1 325 ? 14.609 -11.961 8.32 1 59.28 325 ILE A C 1
ATOM 2650 O O . ILE A 1 325 ? 15.648 -11.516 8.805 1 59.28 325 ILE A O 1
ATOM 2654 N N . SER A 1 326 ? 13.742 -12.766 8.922 1 59.34 326 SER A N 1
ATOM 2655 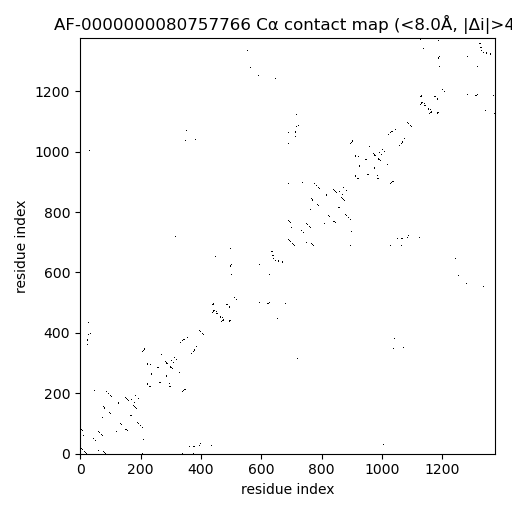C CA . SER A 1 326 ? 14.039 -13.164 10.297 1 59.34 326 SER A CA 1
ATOM 2656 C C . SER A 1 326 ? 15.312 -14 10.359 1 59.34 326 SER A C 1
ATOM 2658 O O . SER A 1 326 ? 16.125 -13.836 11.266 1 59.34 326 SER A O 1
ATOM 2660 N N . LEU A 1 327 ? 15.453 -14.891 9.414 1 60.84 327 LEU A N 1
ATOM 2661 C CA . LEU A 1 327 ? 16.641 -15.727 9.359 1 60.84 327 LEU A CA 1
ATOM 2662 C C . LEU A 1 327 ? 17.891 -14.883 9.117 1 60.84 327 LEU A C 1
ATOM 2664 O O . LEU A 1 327 ? 18.938 -15.133 9.727 1 60.84 327 LEU A O 1
ATOM 2668 N N . PHE A 1 328 ? 17.766 -13.977 8.32 1 57.31 328 PHE A N 1
ATOM 2669 C CA . PHE A 1 328 ? 18.906 -13.102 8.039 1 57.31 328 PHE A CA 1
ATOM 2670 C C . PHE A 1 328 ? 19.266 -12.273 9.266 1 57.31 328 PHE A C 1
ATOM 2672 O O . PHE A 1 328 ? 20.453 -12.078 9.555 1 57.31 328 PHE A O 1
ATOM 2679 N N . SER A 1 329 ? 18.266 -11.797 9.906 1 58.19 329 SER A N 1
ATOM 2680 C CA . SER A 1 329 ? 18.516 -11.055 11.141 1 58.19 329 SER A CA 1
ATOM 2681 C C . SER A 1 329 ? 19.25 -11.906 12.164 1 58.19 329 SER A C 1
ATOM 2683 O O . SER A 1 329 ? 20.156 -11.422 12.852 1 58.19 329 SER A O 1
ATOM 2685 N N . TYR A 1 330 ? 18.797 -13.078 12.219 1 57.69 330 TYR A N 1
ATOM 2686 C CA . TYR A 1 330 ? 19.453 -14.023 13.125 1 57.69 330 TYR A CA 1
ATOM 2687 C C . TYR A 1 330 ? 20.891 -14.258 12.719 1 57.69 330 TYR A C 1
ATOM 2689 O O . TYR A 1 330 ? 21.797 -14.281 13.562 1 57.69 330 TYR A O 1
ATOM 2697 N N . TYR A 1 331 ? 21.125 -14.516 11.555 1 57.53 331 TYR A N 1
ATOM 2698 C CA . TYR A 1 331 ? 22.469 -14.703 11.023 1 57.53 331 TYR A CA 1
ATOM 2699 C C . TYR A 1 331 ? 23.359 -13.531 11.398 1 57.53 331 TYR A C 1
ATOM 2701 O O . TYR A 1 331 ? 24.484 -13.727 11.859 1 57.53 331 TYR A O 1
ATOM 2709 N N . CYS A 1 332 ? 22.906 -12.453 11.203 1 57.31 332 CYS A N 1
ATOM 2710 C CA . CYS A 1 332 ? 23.688 -11.25 11.461 1 57.31 332 CYS A CA 1
ATOM 2711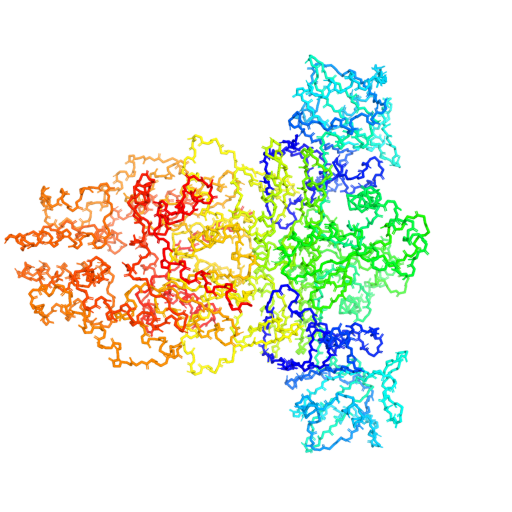 C C . CYS A 1 332 ? 23.969 -11.094 12.953 1 57.31 332 CYS A C 1
ATOM 2713 O O . CYS A 1 332 ? 25.047 -10.617 13.336 1 57.31 332 CYS A O 1
ATOM 2715 N N . SER A 1 333 ? 23 -11.453 13.711 1 57.94 333 SER A N 1
ATOM 2716 C CA . SER A 1 333 ? 23.172 -11.305 15.148 1 57.94 333 SER A CA 1
ATOM 2717 C C . SER A 1 333 ? 24.203 -12.289 15.68 1 57.94 333 SER A C 1
ATOM 2719 O O . SER A 1 333 ? 24.969 -11.961 16.594 1 57.94 333 SER A O 1
ATOM 2721 N N . LYS A 1 334 ? 24.156 -13.398 15.078 1 55.44 334 LYS A N 1
ATOM 2722 C CA . LYS A 1 334 ? 25 -14.453 15.648 1 55.44 334 LYS A CA 1
ATOM 2723 C C . LYS A 1 334 ? 26.359 -14.5 14.984 1 55.44 334 LYS A C 1
ATOM 2725 O O . LYS A 1 334 ? 27.375 -14.742 15.641 1 55.44 334 LYS A O 1
ATOM 2730 N N . PHE A 1 335 ? 26.391 -14.383 13.75 1 52.66 335 PHE A N 1
ATOM 2731 C CA . PHE A 1 335 ? 27.625 -14.703 13.039 1 52.66 335 PHE A CA 1
ATOM 2732 C C . PHE A 1 335 ? 28.344 -13.43 12.625 1 52.66 335 PHE A C 1
ATOM 2734 O O . PHE A 1 335 ? 29.531 -13.469 12.258 1 52.66 335 PHE A O 1
ATOM 2741 N N . HIS A 1 336 ? 27.594 -12.461 12.523 1 55.81 336 HIS A N 1
ATOM 2742 C CA . HIS A 1 336 ? 28.266 -11.266 12.039 1 55.81 336 HIS A CA 1
ATOM 2743 C C . HIS A 1 336 ? 28.281 -10.172 13.109 1 55.81 336 HIS A C 1
ATOM 2745 O O . HIS A 1 336 ? 27.312 -9.422 13.25 1 55.81 336 HIS A O 1
ATOM 2751 N N . LYS A 1 337 ? 29.359 -10.242 13.906 1 57.72 337 LYS A N 1
ATOM 2752 C CA . LYS A 1 337 ? 29.547 -9.281 14.984 1 57.72 337 LYS A CA 1
ATOM 2753 C C . LYS A 1 337 ? 30 -7.93 14.445 1 57.72 337 LYS A C 1
ATOM 2755 O O . LYS A 1 337 ? 30.156 -6.969 15.203 1 57.72 337 LYS A O 1
ATOM 2760 N N . ASN A 1 338 ? 30.391 -7.875 13.117 1 70.06 338 ASN A N 1
ATOM 2761 C CA . ASN A 1 338 ? 30.766 -6.582 12.555 1 70.06 338 ASN A CA 1
ATOM 2762 C C . ASN A 1 338 ? 29.625 -5.969 11.742 1 70.06 338 ASN A C 1
ATOM 2764 O O . ASN A 1 338 ? 28.531 -6.535 11.672 1 70.06 338 ASN A O 1
ATOM 2768 N N . SER A 1 339 ? 29.906 -4.766 11.258 1 77.62 339 SER A N 1
ATOM 2769 C CA . SER A 1 339 ? 28.891 -4.062 10.477 1 77.62 339 SER A CA 1
ATOM 2770 C C . SER A 1 339 ? 28.406 -4.91 9.305 1 77.62 339 SER A C 1
ATOM 2772 O O . SER A 1 339 ? 29.188 -5.633 8.688 1 77.62 339 SER A O 1
ATOM 2774 N N . SER A 1 340 ? 27.188 -4.961 9.125 1 82.88 340 SER A N 1
ATOM 2775 C CA . SER A 1 340 ? 26.578 -5.738 8.055 1 82.88 340 SER A CA 1
ATOM 2776 C C . SER A 1 340 ? 25.656 -4.871 7.203 1 82.88 340 SER A C 1
ATOM 2778 O O . SER A 1 340 ? 25.172 -3.828 7.66 1 82.88 340 SER A O 1
ATOM 2780 N N . LEU A 1 341 ? 25.578 -5.238 5.965 1 88.75 341 LEU A N 1
ATOM 2781 C CA . LEU A 1 341 ? 24.688 -4.574 5.023 1 88.75 341 LEU A CA 1
ATOM 2782 C C . LEU A 1 341 ? 23.562 -5.512 4.578 1 88.75 341 LEU A C 1
ATOM 2784 O O . LEU A 1 341 ? 23.828 -6.629 4.137 1 88.75 341 LEU A O 1
ATOM 2788 N N . LEU A 1 342 ? 22.391 -5.051 4.84 1 84.69 342 LEU A N 1
ATOM 2789 C CA . LEU A 1 342 ? 21.219 -5.77 4.34 1 84.69 342 LEU A CA 1
ATOM 2790 C C . LEU A 1 342 ? 20.516 -4.969 3.248 1 84.69 342 LEU A C 1
ATOM 2792 O O . LEU A 1 342 ? 20.109 -3.824 3.473 1 84.69 342 LEU A O 1
ATOM 2796 N N . VAL A 1 343 ? 20.484 -5.562 2.064 1 89.75 343 VAL A N 1
ATOM 2797 C CA . VAL A 1 343 ? 19.766 -4.938 0.954 1 89.75 343 VAL A CA 1
ATOM 2798 C C . VAL A 1 343 ? 18.547 -5.766 0.594 1 89.75 343 VAL A C 1
ATOM 2800 O O . VAL A 1 343 ? 18.656 -6.969 0.34 1 89.75 343 VAL A O 1
ATOM 2803 N N . VAL A 1 344 ? 17.375 -5.113 0.66 1 83.62 344 VAL A N 1
ATOM 2804 C CA . VAL A 1 344 ? 16.141 -5.852 0.4 1 83.62 344 VAL A CA 1
ATOM 2805 C C . VAL A 1 344 ? 15.32 -5.133 -0.671 1 83.62 344 VAL A C 1
ATOM 2807 O O . VAL A 1 344 ? 15.023 -3.943 -0.537 1 83.62 344 VAL A O 1
ATOM 2810 N N . GLU A 1 345 ? 14.969 -5.887 -1.699 1 84.69 345 GLU A N 1
ATOM 2811 C CA . GLU A 1 345 ? 14.117 -5.324 -2.74 1 84.69 345 GLU A CA 1
ATOM 2812 C C . GLU A 1 345 ? 12.641 -5.551 -2.424 1 84.69 345 GLU A C 1
ATOM 2814 O O . GLU A 1 345 ? 12.227 -6.68 -2.145 1 84.69 345 GLU A O 1
ATOM 2819 N N . GLU A 1 346 ? 11.898 -4.5 -2.371 1 81.75 346 GLU A N 1
ATOM 2820 C CA . GLU A 1 346 ? 10.445 -4.496 -2.26 1 81.75 346 GLU A CA 1
ATOM 2821 C C . GLU A 1 346 ? 9.977 -5.453 -1.168 1 81.75 346 GLU A C 1
ATOM 2823 O O . GLU A 1 346 ? 9.203 -6.375 -1.437 1 81.75 346 GLU A O 1
ATOM 2828 N N . PRO A 1 347 ? 10.336 -5.246 0.051 1 80.5 347 PRO A N 1
ATOM 2829 C CA . PRO A 1 347 ? 9.961 -6.125 1.159 1 80.5 347 PRO A CA 1
ATOM 2830 C C . PRO A 1 347 ? 8.453 -6.191 1.377 1 80.5 347 PRO A C 1
ATOM 2832 O O . PRO A 1 347 ? 7.961 -7.082 2.074 1 80.5 347 PRO A O 1
ATOM 2835 N N . GLU A 1 348 ? 7.672 -5.281 0.755 1 82.19 348 GLU A N 1
ATOM 2836 C CA . GLU A 1 348 ? 6.23 -5.215 0.981 1 82.19 348 GLU A CA 1
ATOM 2837 C C . GLU A 1 348 ? 5.504 -6.332 0.241 1 82.19 348 GLU A C 1
ATOM 2839 O O . GLU A 1 348 ? 4.328 -6.594 0.502 1 82.19 348 GLU A O 1
ATOM 2844 N N . ILE A 1 349 ? 6.121 -6.961 -0.699 1 75.69 349 ILE A N 1
ATOM 2845 C CA . ILE A 1 349 ? 5.465 -7.938 -1.563 1 75.69 349 ILE A CA 1
ATOM 2846 C C . ILE A 1 349 ? 4.789 -9.008 -0.711 1 75.69 349 ILE A C 1
ATOM 2848 O O . ILE A 1 349 ? 5.395 -9.547 0.219 1 75.69 349 ILE A O 1
ATOM 2852 N N . TYR A 1 350 ? 3.492 -9.211 -0.887 1 69.38 350 TYR A N 1
ATOM 2853 C CA . TYR A 1 350 ? 2.633 -10.242 -0.321 1 69.38 350 TYR A CA 1
ATOM 2854 C C . TYR A 1 350 ? 2.277 -9.922 1.127 1 69.38 350 TYR A C 1
ATOM 2856 O O . TYR A 1 350 ? 1.751 -10.773 1.846 1 69.38 350 TYR A O 1
ATOM 2864 N N . LEU A 1 351 ? 2.646 -8.688 1.59 1 77.5 351 LEU A N 1
ATOM 2865 C CA . LEU A 1 351 ? 2.381 -8.352 2.982 1 77.5 351 LEU A CA 1
ATOM 2866 C C . LEU A 1 351 ? 1.189 -7.406 3.094 1 77.5 351 LEU A C 1
ATOM 2868 O O . LEU A 1 351 ? 1.026 -6.504 2.268 1 77.5 351 LEU A O 1
ATOM 2872 N N . HIS A 1 352 ? 0.371 -7.676 4.09 1 81 352 HIS A N 1
ATOM 2873 C CA . HIS A 1 352 ? -0.688 -6.73 4.426 1 81 352 HIS A CA 1
ATOM 2874 C C . HIS A 1 352 ? -0.144 -5.559 5.234 1 81 352 HIS A C 1
ATOM 2876 O O . HIS A 1 352 ? 0.985 -5.609 5.727 1 81 352 HIS A O 1
ATOM 2882 N N . PRO A 1 353 ? -0.838 -4.461 5.457 1 83.75 353 PRO A N 1
ATOM 2883 C CA . PRO A 1 353 ? -0.313 -3.197 5.98 1 83.75 353 PRO A CA 1
ATOM 2884 C C . PRO A 1 353 ? 0.338 -3.354 7.352 1 83.75 353 PRO A C 1
ATOM 2886 O O . PRO A 1 353 ? 1.455 -2.877 7.566 1 83.75 353 PRO A O 1
ATOM 2889 N N . GLN A 1 354 ? -0.311 -4.012 8.312 1 83.19 354 GLN A N 1
ATOM 2890 C CA . GLN A 1 354 ? 0.256 -4.203 9.641 1 83.19 354 GLN A CA 1
ATOM 2891 C C . GLN A 1 354 ? 1.561 -4.992 9.578 1 83.19 354 GLN A C 1
ATOM 2893 O O . GLN A 1 354 ? 2.539 -4.641 10.242 1 83.19 354 GLN A O 1
ATOM 2898 N N . ALA A 1 355 ? 1.577 -5.996 8.727 1 79.56 355 ALA A N 1
ATOM 2899 C CA . ALA A 1 355 ? 2.775 -6.812 8.562 1 79.56 355 ALA A CA 1
ATOM 2900 C C . ALA A 1 355 ? 3.916 -6.004 7.953 1 79.56 355 ALA A C 1
ATOM 2902 O O . ALA A 1 355 ? 5.082 -6.203 8.297 1 79.56 355 ALA A O 1
ATOM 2903 N N . ARG A 1 356 ? 3.611 -5.125 6.988 1 82.38 356 ARG A N 1
ATOM 2904 C CA . ARG A 1 356 ? 4.621 -4.258 6.398 1 82.38 356 ARG A CA 1
ATOM 2905 C C . ARG A 1 356 ? 5.301 -3.398 7.465 1 82.38 356 ARG A C 1
ATOM 2907 O O . ARG A 1 356 ? 6.523 -3.242 7.457 1 82.38 356 ARG A O 1
ATOM 2914 N N . ARG A 1 357 ? 4.48 -2.871 8.367 1 84.06 357 ARG A N 1
ATOM 2915 C CA . ARG A 1 357 ? 5.035 -2.039 9.43 1 84.06 357 ARG A CA 1
ATOM 2916 C C . ARG A 1 357 ? 5.887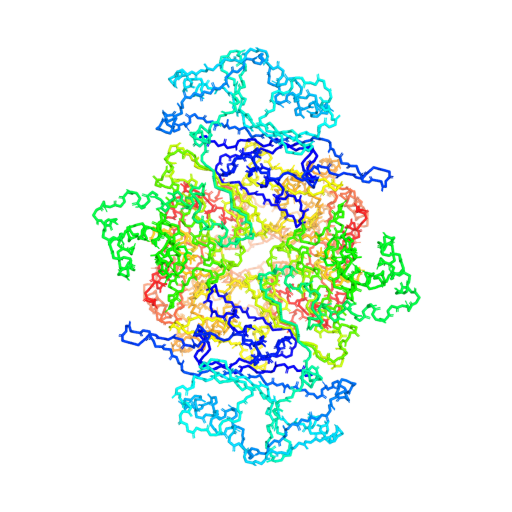 -2.869 10.391 1 84.06 357 ARG A C 1
ATOM 2918 O O . ARG A 1 357 ? 6.898 -2.389 10.906 1 84.06 357 ARG A O 1
ATOM 2925 N N . VAL A 1 358 ? 5.477 -4.102 10.641 1 78.06 358 VAL A N 1
ATOM 2926 C CA . VAL A 1 358 ? 6.254 -5.004 11.484 1 78.06 358 VAL A CA 1
ATOM 2927 C C . VAL A 1 358 ? 7.633 -5.234 10.859 1 78.06 358 VAL A C 1
ATOM 2929 O O . VAL A 1 358 ? 8.648 -5.156 11.555 1 78.06 358 VAL A O 1
ATOM 2932 N N . VAL A 1 359 ? 7.68 -5.484 9.555 1 77.94 359 VAL A N 1
ATOM 2933 C CA . VAL A 1 359 ? 8.938 -5.715 8.852 1 77.94 359 VAL A CA 1
ATOM 2934 C C . VAL A 1 359 ? 9.789 -4.449 8.883 1 77.94 359 VAL A C 1
ATOM 2936 O O . VAL A 1 359 ? 11.008 -4.52 9.086 1 77.94 359 VAL A O 1
ATOM 2939 N N . SER A 1 360 ? 9.18 -3.33 8.703 1 83 360 SER A N 1
ATOM 2940 C CA . SER A 1 360 ? 9.906 -2.064 8.789 1 83 360 SER A CA 1
ATOM 2941 C C . SER A 1 360 ? 10.555 -1.892 10.148 1 83 360 SER A C 1
ATOM 2943 O O . SER A 1 360 ? 11.711 -1.461 10.242 1 83 360 SER A O 1
ATOM 2945 N N . ASN A 1 361 ? 9.812 -2.232 11.18 1 78.31 361 ASN A N 1
ATOM 2946 C CA . ASN A 1 361 ? 10.352 -2.152 12.539 1 78.31 361 ASN A CA 1
ATOM 2947 C C . ASN A 1 361 ? 11.516 -3.117 12.734 1 78.31 361 ASN A C 1
ATOM 2949 O O . ASN A 1 361 ? 12.469 -2.811 13.453 1 78.31 361 ASN A O 1
ATOM 2953 N N . LYS A 1 362 ? 11.391 -4.223 12.133 1 75.69 362 LYS A N 1
ATOM 2954 C CA . LYS A 1 362 ? 12.469 -5.199 12.234 1 75.69 362 LYS A CA 1
ATOM 2955 C C . LYS A 1 362 ? 13.75 -4.684 11.57 1 75.69 362 LYS A C 1
ATOM 2957 O O . LYS A 1 362 ? 14.852 -4.965 12.039 1 75.69 362 LYS A O 1
ATOM 2962 N N . PHE A 1 363 ? 13.625 -3.982 10.469 1 82.12 363 PHE A N 1
ATOM 2963 C CA . PHE A 1 363 ? 14.781 -3.342 9.852 1 82.12 363 PHE A CA 1
ATOM 2964 C C . PHE A 1 363 ? 15.414 -2.336 10.797 1 82.12 363 PHE A C 1
ATOM 2966 O O . PHE A 1 363 ? 16.641 -2.266 10.906 1 82.12 363 PHE A O 1
ATOM 2973 N N . ASP A 1 364 ? 14.547 -1.583 11.453 1 81.38 364 ASP A N 1
ATOM 2974 C CA . ASP A 1 364 ? 15.055 -0.602 12.406 1 81.38 364 ASP A CA 1
ATOM 2975 C C . ASP A 1 364 ? 15.797 -1.285 13.555 1 81.38 364 ASP A C 1
ATOM 2977 O O . ASP A 1 364 ? 16.828 -0.793 14.016 1 81.38 364 ASP A O 1
ATOM 2981 N N . GLU A 1 365 ? 15.234 -2.391 13.984 1 76.62 365 GLU A N 1
ATOM 2982 C CA . GLU A 1 365 ? 15.891 -3.168 15.031 1 76.62 365 GLU A CA 1
ATOM 2983 C C . GLU A 1 365 ? 17.25 -3.693 14.555 1 76.62 365 GLU A C 1
ATOM 2985 O O . GLU A 1 365 ? 18.219 -3.701 15.312 1 76.62 365 GLU A O 1
ATOM 2990 N N . PHE A 1 366 ? 17.328 -4.137 13.328 1 78.19 366 PHE A N 1
ATOM 2991 C CA . PHE A 1 366 ? 18.562 -4.633 12.742 1 78.19 366 PHE A CA 1
ATOM 2992 C C . PHE A 1 366 ? 19.641 -3.543 12.719 1 78.19 366 PHE A C 1
ATOM 2994 O O . PHE A 1 366 ? 20.797 -3.799 13.031 1 78.19 366 PHE A O 1
ATOM 3001 N N . VAL A 1 367 ? 19.266 -2.398 12.352 1 84.69 367 VAL A N 1
ATOM 3002 C CA . VAL A 1 367 ? 20.172 -1.262 12.281 1 84.69 367 VAL A CA 1
ATOM 3003 C C . VAL A 1 367 ? 20.781 -0.995 13.656 1 84.69 367 VAL A C 1
ATOM 3005 O O . VAL A 1 367 ? 21.969 -0.698 13.781 1 84.69 367 VAL A O 1
ATOM 3008 N N . ASN A 1 368 ? 19.969 -1.265 14.711 1 78.88 368 ASN A N 1
ATOM 3009 C CA . ASN A 1 368 ? 20.391 -0.885 16.062 1 78.88 368 ASN A CA 1
ATOM 3010 C C . ASN A 1 368 ? 20.922 -2.084 16.844 1 78.88 368 ASN A C 1
ATOM 3012 O O . ASN A 1 368 ? 21.094 -2.01 18.062 1 78.88 368 ASN A O 1
ATOM 3016 N N . LEU A 1 369 ? 21.078 -3.191 16.234 1 71.69 369 LEU A N 1
ATOM 3017 C CA . LEU A 1 369 ? 21.5 -4.418 16.906 1 71.69 369 LEU A CA 1
ATOM 3018 C C . LEU A 1 369 ? 22.828 -4.215 17.625 1 71.69 369 LEU A C 1
ATOM 3020 O O . LEU A 1 369 ? 23.016 -4.691 18.75 1 71.69 369 LEU A O 1
ATOM 3024 N N . ASN A 1 370 ? 23.75 -3.6 16.859 1 62 370 ASN A N 1
ATOM 3025 C CA . ASN A 1 370 ? 25.062 -3.4 17.469 1 62 370 ASN A CA 1
ATOM 3026 C C . ASN A 1 370 ? 25.234 -1.968 17.969 1 62 370 ASN A C 1
ATOM 3028 O O . ASN A 1 370 ? 24.891 -1.016 17.266 1 62 370 ASN A O 1
ATOM 3032 N N . SER A 1 371 ? 25.344 -1.813 19.297 1 58.06 371 SER A N 1
ATOM 3033 C CA . SER A 1 371 ? 25.469 -0.515 19.953 1 58.06 371 SER A CA 1
ATOM 3034 C C . SER A 1 371 ? 26.609 0.304 19.359 1 58.06 371 SER A C 1
ATOM 3036 O O . SER A 1 371 ? 26.531 1.534 19.312 1 58.06 371 SER A O 1
ATOM 3038 N N . THR A 1 372 ? 27.656 -0.394 19.031 1 57.62 372 THR A N 1
ATOM 3039 C CA . THR A 1 372 ? 28.844 0.352 18.641 1 57.62 372 THR A CA 1
ATOM 3040 C C . THR A 1 372 ? 28.812 0.697 17.156 1 57.62 372 THR A C 1
ATOM 3042 O O . THR A 1 372 ? 29.094 1.83 16.766 1 57.62 372 THR A O 1
ATOM 3045 N N . ASN A 1 373 ? 28.562 -0.465 16.438 1 59.84 373 ASN A N 1
ATOM 3046 C CA . ASN A 1 373 ? 28.562 -0.267 15 1 59.84 373 ASN A CA 1
ATOM 3047 C C . ASN A 1 373 ? 27.203 -0.553 14.383 1 59.84 373 ASN A C 1
ATOM 3049 O O . ASN A 1 373 ? 26.734 -1.692 14.398 1 59.84 373 ASN A O 1
ATOM 3053 N N . ARG A 1 374 ? 26.625 0.475 13.875 1 76.81 374 ARG A N 1
ATOM 3054 C CA . ARG A 1 374 ? 25.281 0.322 13.328 1 76.81 374 ARG A CA 1
ATOM 3055 C C . ARG A 1 374 ? 25.312 -0.384 11.977 1 76.81 374 ARG A C 1
ATOM 3057 O O . ARG A 1 374 ? 26.234 -0.173 11.18 1 76.81 374 ARG A O 1
ATOM 3064 N N . ASN A 1 375 ? 24.453 -1.368 11.859 1 86.69 375 ASN A N 1
ATOM 3065 C CA . ASN A 1 375 ? 24.25 -2.008 10.562 1 86.69 375 ASN A CA 1
ATOM 3066 C C . ASN A 1 375 ? 23.547 -1.074 9.578 1 86.69 375 ASN A C 1
ATOM 3068 O O . ASN A 1 375 ? 23.062 -0.009 9.969 1 86.69 375 ASN A O 1
ATOM 3072 N N . GLN A 1 376 ? 23.672 -1.38 8.391 1 91.06 376 GLN A N 1
ATOM 3073 C CA . GLN A 1 376 ? 23.047 -0.579 7.352 1 91.06 376 GLN A CA 1
ATOM 3074 C C . GLN A 1 376 ? 22 -1.392 6.586 1 91.06 376 GLN A C 1
ATOM 3076 O O . GLN A 1 376 ? 22.203 -2.578 6.32 1 91.06 376 GLN A O 1
ATOM 3081 N N . VAL A 1 377 ? 20.891 -0.754 6.383 1 91.12 377 VAL A N 1
ATOM 3082 C CA . VAL A 1 377 ? 19.828 -1.362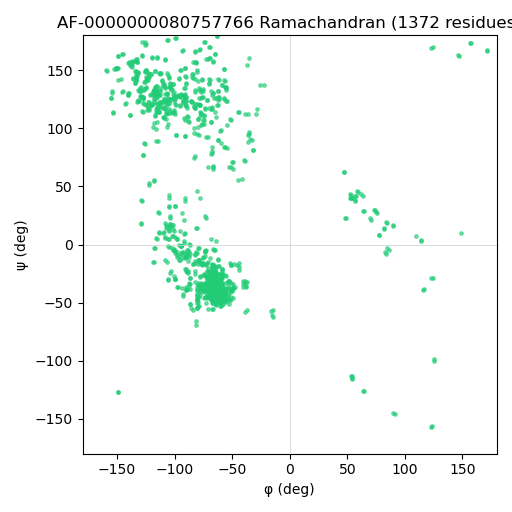 5.586 1 91.12 377 VAL A CA 1
ATOM 3083 C C . VAL A 1 377 ? 19.5 -0.471 4.387 1 91.12 377 VAL A C 1
ATOM 3085 O O . VAL A 1 377 ? 19.375 0.747 4.531 1 91.12 377 VAL A O 1
ATOM 3088 N N . ILE A 1 378 ? 19.484 -1.058 3.209 1 95 378 ILE A N 1
ATOM 3089 C CA . ILE A 1 378 ? 19.047 -0.376 1.998 1 95 378 ILE A CA 1
ATOM 3090 C C . ILE A 1 378 ? 17.844 -1.108 1.401 1 95 378 ILE A C 1
ATOM 3092 O O . ILE A 1 378 ? 17.922 -2.303 1.101 1 95 378 ILE A O 1
ATOM 3096 N N . ILE A 1 379 ? 16.781 -0.382 1.295 1 92.5 379 ILE A N 1
ATOM 3097 C CA . ILE A 1 379 ? 15.578 -1.036 0.776 1 92.5 379 ILE A CA 1
ATOM 3098 C C . ILE A 1 379 ? 15.055 -0.267 -0.435 1 92.5 379 ILE A C 1
ATOM 3100 O O . ILE A 1 379 ? 15.227 0.952 -0.524 1 92.5 379 ILE A O 1
ATOM 3104 N N . THR A 1 380 ? 14.523 -1.002 -1.42 1 91.94 380 THR A N 1
ATOM 3105 C CA . THR A 1 380 ? 13.672 -0.41 -2.449 1 91.94 380 THR A CA 1
ATOM 3106 C C . THR A 1 380 ? 12.203 -0.692 -2.164 1 91.94 380 THR A C 1
ATOM 3108 O O . THR A 1 380 ? 11.852 -1.78 -1.701 1 91.94 380 THR A O 1
ATOM 3111 N N . THR A 1 381 ? 11.344 0.282 -2.354 1 89.5 381 THR A N 1
ATOM 3112 C CA . THR A 1 381 ? 9.953 0.035 -1.991 1 89.5 381 THR A CA 1
ATOM 3113 C C . THR A 1 381 ? 9.016 0.854 -2.869 1 89.5 381 THR A C 1
ATOM 3115 O O . THR A 1 381 ? 9.406 1.882 -3.422 1 89.5 381 THR A O 1
ATOM 3118 N N . HIS A 1 382 ? 7.84 0.324 -3.039 1 83.19 382 HIS A N 1
ATOM 3119 C CA . HIS A 1 382 ? 6.707 1.045 -3.611 1 83.19 382 HIS A CA 1
ATOM 3120 C C . HIS A 1 382 ? 5.645 1.327 -2.557 1 83.19 382 HIS A C 1
ATOM 3122 O O . HIS A 1 382 ? 4.535 1.758 -2.887 1 83.19 382 HIS A O 1
ATOM 3128 N N . SER A 1 383 ? 6.016 1.074 -1.322 1 83.75 383 SER A N 1
ATOM 3129 C CA . SER A 1 383 ? 5.047 1.203 -0.24 1 83.75 383 SER A CA 1
ATOM 3130 C C . SER A 1 383 ? 5.375 2.389 0.661 1 83.75 383 SER A C 1
ATOM 3132 O O . SER A 1 383 ? 6.543 2.627 0.979 1 83.75 383 SER A O 1
ATOM 3134 N N . SER A 1 384 ? 4.336 3.049 1.069 1 81.56 384 SER A N 1
ATOM 3135 C CA . SER A 1 384 ? 4.496 4.207 1.941 1 81.56 384 SER A CA 1
ATOM 3136 C C . SER A 1 384 ? 4.902 3.787 3.35 1 81.56 384 SER A C 1
ATOM 3138 O O . SER A 1 384 ? 5.492 4.574 4.094 1 81.56 384 SER A O 1
ATOM 3140 N N . GLU A 1 385 ? 4.617 2.547 3.768 1 80.81 385 GLU A N 1
ATOM 3141 C CA . GLU A 1 385 ? 4.871 2.074 5.125 1 80.81 385 GLU A CA 1
ATOM 3142 C C . GLU A 1 385 ? 6.363 2.062 5.434 1 80.81 385 GLU A C 1
ATOM 3144 O O . GLU A 1 385 ? 6.77 2.252 6.586 1 80.81 385 GLU A O 1
ATOM 3149 N N . PHE A 1 386 ? 7.188 1.954 4.465 1 85.75 386 PHE A N 1
ATOM 3150 C CA . PHE A 1 386 ? 8.625 1.863 4.672 1 85.75 386 PHE A CA 1
ATOM 3151 C C . PHE A 1 386 ? 9.266 3.248 4.664 1 85.75 386 PHE A C 1
ATOM 3153 O O . PHE A 1 386 ? 10.422 3.408 5.059 1 85.75 386 PHE A O 1
ATOM 3160 N N . ILE A 1 387 ? 8.469 4.238 4.254 1 83.25 387 ILE A N 1
ATOM 3161 C CA . ILE A 1 387 ? 8.938 5.617 4.211 1 83.25 387 ILE A CA 1
ATOM 3162 C C . ILE A 1 387 ? 8.656 6.301 5.547 1 83.25 387 ILE A C 1
ATOM 3164 O O . ILE A 1 387 ? 9.422 7.16 5.988 1 83.25 387 ILE A O 1
ATOM 3168 N N . ARG A 1 388 ? 7.527 5.988 6.18 1 71.88 388 ARG A N 1
ATOM 3169 C CA . ARG A 1 388 ? 7.012 6.645 7.379 1 71.88 388 ARG A CA 1
ATOM 3170 C C . ARG A 1 388 ? 8.078 6.727 8.461 1 71.88 388 ARG A C 1
ATOM 3172 O O . ARG A 1 388 ? 8.219 7.754 9.125 1 71.88 388 ARG A O 1
ATOM 3179 N N . ASN A 1 389 ? 8.875 5.727 8.797 1 69.25 389 ASN A N 1
ATOM 3180 C CA . ASN A 1 389 ? 9.844 5.762 9.891 1 69.25 389 ASN A CA 1
ATOM 3181 C C . ASN A 1 389 ? 11.273 5.898 9.375 1 69.25 389 ASN A C 1
ATOM 3183 O O . ASN A 1 389 ? 12.211 5.422 10.016 1 69.25 389 ASN A O 1
ATOM 3187 N N . THR A 1 390 ? 11.375 6.617 8.242 1 79.75 390 THR A N 1
ATOM 3188 C CA . THR A 1 390 ? 12.703 6.844 7.684 1 79.75 390 THR A CA 1
ATOM 3189 C C . THR A 1 390 ? 13.031 8.336 7.652 1 79.75 390 THR A C 1
ATOM 3191 O O . THR A 1 390 ? 12.18 9.156 7.297 1 79.75 390 THR A O 1
ATOM 3194 N N . ASP A 1 391 ? 14.156 8.609 8.094 1 79.06 391 ASP A N 1
ATOM 3195 C CA . ASP A 1 391 ? 14.602 9.992 7.992 1 79.06 391 ASP A CA 1
ATOM 3196 C C . ASP A 1 391 ? 14.555 10.477 6.543 1 79.06 391 ASP A C 1
ATOM 3198 O O . ASP A 1 391 ? 14.961 9.766 5.629 1 79.06 391 ASP A O 1
ATOM 3202 N N . ILE A 1 392 ? 14.062 11.641 6.352 1 79.75 392 ILE A N 1
ATOM 3203 C CA . ILE A 1 392 ? 13.836 12.188 5.016 1 79.75 392 ILE A CA 1
ATOM 3204 C C . ILE A 1 392 ? 15.164 12.266 4.266 1 79.75 392 ILE A C 1
ATOM 3206 O O . ILE A 1 392 ? 15.203 12.102 3.043 1 79.75 392 ILE A O 1
ATOM 3210 N N . GLY A 1 393 ? 16.281 12.523 5 1 82.69 393 GLY A N 1
ATOM 3211 C CA . GLY A 1 393 ? 17.594 12.578 4.375 1 82.69 393 GLY A CA 1
ATOM 3212 C C . GLY A 1 393 ? 18.062 11.234 3.852 1 82.69 393 GLY A C 1
ATOM 3213 O O . GLY A 1 393 ? 19 11.164 3.045 1 82.69 393 GLY A O 1
ATOM 3214 N N . ASN A 1 394 ? 17.438 10.195 4.336 1 89.56 394 ASN A N 1
ATOM 3215 C CA . ASN A 1 394 ? 17.812 8.852 3.938 1 89.56 394 ASN A CA 1
ATOM 3216 C C . ASN A 1 394 ? 16.906 8.312 2.83 1 89.56 394 ASN A C 1
ATOM 3218 O O . ASN A 1 394 ? 17.047 7.16 2.412 1 89.56 394 ASN A O 1
ATOM 3222 N N . ILE A 1 395 ? 16.031 9.203 2.396 1 88.81 395 ILE A N 1
ATOM 3223 C CA . ILE A 1 395 ? 15.156 8.828 1.284 1 88.81 395 ILE A CA 1
ATOM 3224 C C . ILE A 1 395 ? 15.805 9.242 -0.036 1 88.81 395 ILE A C 1
ATOM 3226 O O . ILE A 1 395 ? 16.203 10.398 -0.205 1 88.81 395 ILE A O 1
ATOM 3230 N N . ILE A 1 396 ? 15.977 8.312 -0.917 1 94.31 396 ILE A N 1
ATOM 3231 C CA . ILE A 1 396 ? 16.562 8.547 -2.234 1 94.31 396 ILE A CA 1
ATOM 3232 C C . ILE A 1 396 ? 15.523 8.281 -3.316 1 94.31 396 ILE A C 1
ATOM 3234 O O . ILE A 1 396 ? 14.992 7.172 -3.42 1 94.31 396 ILE A O 1
ATOM 3238 N N . VAL A 1 397 ? 15.242 9.273 -4.09 1 93.88 397 VAL A N 1
ATOM 3239 C CA . VAL A 1 397 ? 14.266 9.125 -5.16 1 93.88 397 VAL A CA 1
ATOM 3240 C C . VAL A 1 397 ? 14.969 8.711 -6.453 1 93.88 397 VAL A C 1
ATOM 3242 O O . VAL A 1 397 ? 15.961 9.32 -6.848 1 93.88 397 VAL A O 1
ATOM 3245 N N . VAL A 1 398 ? 14.484 7.68 -7.043 1 94.44 398 VAL A N 1
ATOM 3246 C CA . VAL A 1 398 ? 15.008 7.164 -8.305 1 94.44 398 VAL A CA 1
ATOM 3247 C C . VAL A 1 398 ? 14.016 7.445 -9.43 1 94.44 398 VAL A C 1
ATOM 3249 O O . VAL A 1 398 ? 12.844 7.07 -9.336 1 94.44 398 VAL A O 1
ATOM 3252 N N . LYS A 1 399 ? 14.477 8.133 -10.453 1 90.69 399 LYS A N 1
ATOM 3253 C CA . LYS A 1 399 ? 13.609 8.484 -11.578 1 90.69 399 LYS A CA 1
ATOM 3254 C C . LYS A 1 399 ? 14.336 8.297 -12.906 1 90.69 399 LYS A C 1
ATOM 3256 O O . LYS A 1 399 ? 15.57 8.266 -12.945 1 90.69 399 LYS A O 1
ATOM 3261 N N . LYS A 1 400 ? 13.523 8.109 -13.906 1 82.88 400 LYS A N 1
ATOM 3262 C CA . LYS A 1 400 ? 14.07 8.109 -15.266 1 82.88 400 LYS A CA 1
ATOM 3263 C C . LYS A 1 400 ? 13.938 9.484 -15.914 1 82.88 400 LYS A C 1
ATOM 3265 O O . LYS A 1 400 ? 12.859 10.07 -15.922 1 82.88 400 LYS A O 1
ATOM 3270 N N . VAL A 1 401 ? 15.039 10 -16.234 1 83.62 401 VAL A N 1
ATOM 3271 C CA . VAL A 1 401 ? 15.078 11.258 -16.969 1 83.62 401 VAL A CA 1
ATOM 3272 C C . VAL A 1 401 ? 15.656 11.031 -18.359 1 83.62 401 VAL A C 1
ATOM 3274 O O . VAL A 1 401 ? 16.828 10.68 -18.5 1 83.62 401 VAL A O 1
ATOM 3277 N N . SER A 1 402 ? 14.906 11.211 -19.344 1 78.94 402 SER A N 1
ATOM 3278 C CA . SER A 1 402 ? 15.32 10.977 -20.719 1 78.94 402 SER A CA 1
ATOM 3279 C C . SER A 1 402 ? 15.82 9.547 -20.906 1 78.94 402 SER A C 1
ATOM 3281 O O . SER A 1 402 ? 16.891 9.328 -21.469 1 78.94 402 SER A O 1
ATOM 3283 N N . GLY A 1 403 ? 15.203 8.664 -20.266 1 75.38 403 GLY A N 1
ATOM 3284 C CA . GLY A 1 403 ? 15.516 7.25 -20.422 1 75.38 403 GLY A CA 1
ATOM 3285 C C . GLY A 1 403 ? 16.641 6.789 -19.516 1 75.38 403 GLY A C 1
ATOM 3286 O O . GLY A 1 403 ? 16.969 5.598 -19.469 1 75.38 403 GLY A O 1
ATOM 3287 N N . LYS A 1 404 ? 17.234 7.668 -18.812 1 88.5 404 LYS A N 1
ATOM 3288 C CA . LYS A 1 404 ? 18.359 7.336 -17.938 1 88.5 404 LYS A CA 1
ATOM 3289 C C . LYS A 1 404 ? 17.969 7.418 -16.469 1 88.5 404 LYS A C 1
ATOM 3291 O O . LYS A 1 404 ? 17.219 8.312 -16.078 1 88.5 404 LYS A O 1
ATOM 3296 N N . THR A 1 405 ? 18.453 6.441 -15.758 1 91.75 405 THR A N 1
ATOM 3297 C CA . THR A 1 405 ? 18.172 6.422 -14.32 1 91.75 405 THR A CA 1
ATOM 3298 C C . THR A 1 405 ? 18.953 7.516 -13.602 1 91.75 405 THR A C 1
ATOM 3300 O O . THR A 1 405 ? 20.172 7.629 -13.773 1 91.75 405 THR A O 1
ATOM 3303 N N . LYS A 1 406 ? 18.25 8.32 -12.914 1 93.81 406 LYS A N 1
ATOM 3304 C CA . LYS A 1 406 ? 18.828 9.359 -12.078 1 93.81 406 LYS A CA 1
ATOM 3305 C C . LYS A 1 406 ? 18.344 9.25 -10.633 1 93.81 406 LYS A C 1
ATOM 3307 O O . LYS A 1 406 ? 17.25 8.734 -10.383 1 93.81 406 LYS A O 1
ATOM 3312 N N . THR A 1 407 ? 19.156 9.656 -9.742 1 95.25 407 THR A N 1
ATOM 3313 C CA . THR A 1 407 ? 18.797 9.633 -8.328 1 95.25 407 THR A CA 1
ATOM 3314 C C . THR A 1 407 ? 18.891 11.031 -7.727 1 95.25 407 THR A C 1
ATOM 3316 O O . THR A 1 407 ? 19.688 11.852 -8.172 1 95.25 407 THR A O 1
ATOM 3319 N N . ARG A 1 408 ? 17.984 11.32 -6.805 1 92.38 408 ARG A N 1
ATOM 3320 C CA . ARG A 1 408 ? 18.016 12.57 -6.055 1 92.38 408 ARG A CA 1
ATOM 3321 C C . ARG A 1 408 ? 17.75 12.328 -4.574 1 92.38 408 ARG A C 1
ATOM 3323 O O . ARG A 1 408 ? 16.969 11.453 -4.215 1 92.38 408 ARG A O 1
ATOM 3330 N N . ARG A 1 409 ? 18.391 13.031 -3.779 1 88.25 409 ARG A N 1
ATOM 3331 C CA . ARG A 1 409 ? 18.172 12.984 -2.336 1 88.25 409 ARG A CA 1
ATOM 3332 C C . ARG A 1 409 ? 18.062 14.391 -1.75 1 88.25 409 ARG A C 1
ATOM 3334 O O . ARG A 1 409 ? 18.5 15.359 -2.371 1 88.25 409 ARG A O 1
ATOM 3341 N N . ILE A 1 410 ? 17.406 14.375 -0.622 1 78.56 410 ILE A N 1
ATOM 3342 C CA . ILE A 1 410 ? 17.328 15.656 0.08 1 78.56 410 ILE A CA 1
ATOM 3343 C C . ILE A 1 410 ? 18.625 15.914 0.828 1 78.56 410 ILE A C 1
ATOM 3345 O O . ILE A 1 410 ? 19.062 15.094 1.637 1 78.56 410 ILE A O 1
ATOM 3349 N N . GLN A 1 411 ? 19.344 16.812 0.338 1 70.94 411 GLN A N 1
ATOM 3350 C CA . GLN A 1 411 ? 20.562 17.203 1.043 1 70.94 411 GLN A CA 1
ATOM 3351 C C . GLN A 1 411 ? 20.266 18.203 2.154 1 70.94 411 GLN A C 1
ATOM 3353 O O . GLN A 1 411 ? 19.797 19.312 1.887 1 70.94 411 GLN A O 1
ATOM 3358 N N . MET A 1 412 ? 19.656 17.719 3.324 1 58.19 412 MET A N 1
ATOM 3359 C CA . MET A 1 412 ? 19.266 18.625 4.398 1 58.19 412 MET A CA 1
ATOM 3360 C C . MET A 1 412 ? 20.484 19.172 5.133 1 58.19 412 MET A C 1
ATOM 3362 O O . MET A 1 412 ? 21.344 18.391 5.566 1 58.19 412 MET A O 1
ATOM 3366 N N . GLU A 1 413 ? 21 20.203 4.828 1 53.22 413 GLU A N 1
ATOM 3367 C CA . GLU A 1 413 ? 21.891 20.797 5.824 1 53.22 413 GLU A CA 1
ATOM 3368 C C . GLU A 1 413 ? 21.125 21.156 7.098 1 53.22 413 GLU A C 1
ATOM 3370 O O . GLU A 1 413 ? 20.109 21.844 7.047 1 53.22 413 GLU A O 1
ATOM 3375 N N . THR A 1 414 ? 21 20.25 8.117 1 48.66 414 THR A N 1
ATOM 3376 C CA . THR A 1 414 ? 20.312 20.344 9.398 1 48.66 414 THR A CA 1
ATOM 3377 C C . THR A 1 414 ? 19.953 21.797 9.711 1 48.66 414 THR A C 1
ATOM 3379 O O . THR A 1 414 ? 18.875 22.078 10.227 1 48.66 414 THR A O 1
ATOM 3382 N N . GLY A 1 415 ? 20.906 22.672 9.727 1 49.25 415 GLY A N 1
ATOM 3383 C CA . GLY A 1 415 ? 20.781 24.016 10.25 1 49.25 415 GLY A CA 1
ATOM 3384 C C . GLY A 1 415 ? 19.766 24.859 9.477 1 49.25 415 GLY A C 1
ATOM 3385 O O . GLY A 1 415 ? 19.062 25.688 10.055 1 49.25 415 GLY A O 1
ATOM 3386 N N . LYS A 1 416 ? 19.609 24.688 8.25 1 52.66 416 LYS A N 1
ATOM 3387 C CA . LYS A 1 416 ? 18.891 25.625 7.395 1 52.66 416 LYS A CA 1
ATOM 3388 C C . LYS A 1 416 ? 17.438 25.188 7.203 1 52.66 416 LYS A C 1
ATOM 3390 O O . LYS A 1 416 ? 16.625 25.953 6.703 1 52.66 416 LYS A O 1
ATOM 3395 N N . HIS A 1 417 ? 17.172 23.891 7.602 1 58.25 417 HIS A N 1
ATOM 3396 C CA . HIS A 1 417 ? 15.828 23.484 7.215 1 58.25 417 HIS A CA 1
ATOM 3397 C C . HIS A 1 417 ? 15.008 23.062 8.43 1 58.25 417 HIS A C 1
ATOM 3399 O O . HIS A 1 417 ? 14.484 21.938 8.477 1 58.25 417 HIS A O 1
ATOM 3405 N N . LYS A 1 418 ? 15 23.953 9.359 1 57.06 418 LYS A N 1
ATOM 3406 C CA . LYS A 1 418 ? 14.258 23.719 10.594 1 57.06 418 LYS A CA 1
ATOM 3407 C C . LYS A 1 418 ? 12.805 23.359 10.305 1 57.06 418 LYS A C 1
ATOM 3409 O O . LYS A 1 418 ? 12.242 22.469 10.961 1 57.06 418 LYS A O 1
ATOM 3414 N N . GLU A 1 419 ? 12.328 24 9.289 1 61.44 419 GLU A N 1
ATOM 3415 C CA . GLU A 1 419 ? 10.922 23.75 9 1 61.44 419 GLU A CA 1
ATOM 3416 C C . GLU A 1 419 ? 10.703 22.359 8.422 1 61.44 419 GLU A C 1
ATOM 3418 O O . GLU A 1 419 ? 9.711 21.703 8.727 1 61.44 419 GLU A O 1
ATOM 3423 N N . LEU A 1 420 ? 11.711 21.984 7.719 1 63.41 420 LEU A N 1
ATOM 3424 C CA . LEU A 1 420 ? 11.609 20.641 7.137 1 63.41 420 LEU A CA 1
ATOM 3425 C C . LEU A 1 420 ? 11.68 19.578 8.219 1 63.41 420 LEU A C 1
ATOM 3427 O O . LEU A 1 420 ? 10.938 18.594 8.172 1 63.41 420 LEU A O 1
ATOM 3431 N N . ALA A 1 421 ? 12.477 19.891 9.039 1 60.78 421 ALA A N 1
ATOM 3432 C CA . ALA A 1 421 ? 12.609 18.922 10.125 1 60.78 421 ALA A CA 1
ATOM 3433 C C . ALA A 1 421 ? 11.297 18.766 10.883 1 60.78 421 ALA A C 1
ATOM 3435 O O . ALA A 1 421 ? 10.969 17.672 11.336 1 60.78 421 ALA A O 1
ATOM 3436 N N . LYS A 1 422 ? 10.633 19.875 10.828 1 60.25 422 LYS A N 1
ATOM 3437 C CA . LYS A 1 422 ? 9.375 19.906 11.57 1 60.25 422 LYS A CA 1
ATOM 3438 C C . LYS A 1 422 ? 8.312 19.047 10.883 1 60.25 422 LYS A C 1
ATOM 3440 O O . LYS A 1 422 ? 7.465 18.453 11.547 1 60.25 422 LYS A O 1
ATOM 3445 N N . LEU A 1 423 ? 8.469 18.969 9.57 1 62.5 423 LEU A N 1
ATOM 3446 C CA . LEU A 1 423 ? 7.309 18.406 8.891 1 62.5 423 LEU A CA 1
ATOM 3447 C C . LEU A 1 423 ? 7.668 17.078 8.219 1 62.5 423 LEU A C 1
ATOM 3449 O O . LEU A 1 423 ? 6.824 16.453 7.566 1 62.5 423 LEU A O 1
ATOM 3453 N N . GLN A 1 424 ? 8.828 16.719 8.484 1 64.75 424 GLN A N 1
ATOM 3454 C CA . GLN A 1 424 ? 9.281 15.523 7.789 1 64.75 424 GLN A CA 1
ATOM 3455 C C . GLN A 1 424 ? 8.352 14.344 8.062 1 64.75 424 GLN A C 1
ATOM 3457 O O . GLN A 1 424 ? 7.977 13.617 7.141 1 64.75 424 GLN A O 1
ATOM 3462 N N . ASN A 1 425 ? 7.969 14.25 9.148 1 62.16 425 ASN A N 1
ATOM 3463 C CA . ASN A 1 425 ? 7.199 13.07 9.523 1 62.16 425 ASN A CA 1
ATOM 3464 C C . ASN A 1 425 ? 5.758 13.164 9.031 1 62.16 425 ASN A C 1
ATOM 3466 O O . ASN A 1 425 ? 5.148 12.148 8.68 1 62.16 425 ASN A O 1
ATOM 3470 N N . ILE A 1 426 ? 5.32 14.398 8.906 1 64.69 426 ILE A N 1
ATOM 3471 C CA . ILE A 1 426 ? 3.953 14.57 8.43 1 64.69 426 ILE A CA 1
ATOM 3472 C C . ILE A 1 426 ? 3.861 14.148 6.965 1 64.69 426 ILE A C 1
ATOM 3474 O O . ILE A 1 426 ? 2.918 13.461 6.57 1 64.69 426 ILE A O 1
ATOM 3478 N N . ILE A 1 427 ? 4.902 14.508 6.32 1 65.69 427 ILE A N 1
ATOM 3479 C CA . ILE A 1 427 ? 4.938 14.219 4.891 1 65.69 427 ILE A CA 1
ATOM 3480 C C . ILE A 1 427 ? 5.027 12.719 4.668 1 65.69 427 ILE A C 1
ATOM 3482 O O . ILE A 1 427 ? 4.285 12.156 3.861 1 65.69 427 ILE A O 1
ATOM 3486 N N . SER A 1 428 ? 5.684 12.156 5.543 1 60.03 428 SER A N 1
ATOM 3487 C CA . SER A 1 428 ? 5.949 10.734 5.336 1 60.03 428 SER A CA 1
ATOM 3488 C C . SER A 1 428 ? 4.789 9.875 5.824 1 60.03 428 SER A C 1
ATOM 3490 O O . SER A 1 428 ? 4.617 8.742 5.379 1 60.03 428 SER A O 1
ATOM 3492 N N . THR A 1 429 ? 3.973 10.5 6.617 1 65.25 429 THR A N 1
ATOM 3493 C CA . THR A 1 429 ? 2.883 9.711 7.184 1 65.25 429 THR A CA 1
ATOM 3494 C C . THR A 1 429 ? 1.604 9.898 6.375 1 65.25 429 THR A C 1
ATOM 3496 O O . THR A 1 429 ? 0.919 8.93 6.051 1 65.25 429 THR A O 1
ATOM 3499 N N . LYS A 1 430 ? 1.455 11.07 5.934 1 71.31 430 LYS A N 1
ATOM 3500 C CA . LYS A 1 430 ? 0.153 11.336 5.332 1 71.31 430 LYS A CA 1
ATOM 3501 C C . LYS A 1 430 ? 0.257 11.406 3.809 1 71.31 430 LYS A C 1
ATOM 3503 O O . LYS A 1 430 ? -0.693 11.07 3.1 1 71.31 430 LYS A O 1
ATOM 3508 N N . ASN A 1 431 ? 1.394 11.844 3.316 1 84.56 431 ASN A N 1
ATOM 3509 C CA . ASN A 1 431 ? 1.504 12.102 1.885 1 84.56 431 ASN A CA 1
ATOM 3510 C C . ASN A 1 431 ? 2.723 11.406 1.282 1 84.56 431 ASN A C 1
ATOM 3512 O O . ASN A 1 431 ? 3.4 11.969 0.423 1 84.56 431 ASN A O 1
ATOM 3516 N N . ALA A 1 432 ? 2.988 10.227 1.765 1 84.38 432 ALA A N 1
ATOM 3517 C CA . ALA A 1 432 ? 4.18 9.516 1.304 1 84.38 432 ALA A CA 1
ATOM 3518 C C . ALA A 1 432 ? 4.113 9.242 -0.197 1 84.38 432 ALA A C 1
ATOM 3520 O O . ALA A 1 432 ? 5.145 9.086 -0.853 1 84.38 432 ALA A O 1
ATOM 3521 N N . GLU A 1 433 ? 2.984 9.312 -0.725 1 88 433 GLU A N 1
ATOM 3522 C CA . GLU A 1 433 ? 2.783 9 -2.137 1 88 433 GLU A CA 1
ATOM 3523 C C . GLU A 1 433 ? 3.477 10.023 -3.033 1 88 433 GLU A C 1
ATOM 3525 O O . GLU A 1 433 ? 3.771 9.734 -4.195 1 88 433 GLU A O 1
ATOM 3530 N N . ILE A 1 434 ? 3.773 11.195 -2.525 1 90.81 434 ILE A N 1
ATOM 3531 C CA . ILE A 1 434 ? 4.344 12.258 -3.336 1 90.81 434 ILE A CA 1
ATOM 3532 C C . ILE A 1 434 ? 5.727 11.844 -3.836 1 90.81 434 ILE A C 1
ATOM 3534 O O . ILE A 1 434 ? 6.195 12.344 -4.863 1 90.81 434 ILE A O 1
ATOM 3538 N N . PHE A 1 435 ? 6.352 10.93 -3.189 1 89.06 435 PHE A N 1
ATOM 3539 C CA . PHE A 1 435 ? 7.703 10.508 -3.541 1 89.06 435 PHE A CA 1
ATOM 3540 C C . PHE A 1 435 ? 7.691 9.633 -4.789 1 89.06 435 PHE A C 1
ATOM 3542 O O . PHE A 1 435 ? 8.734 9.414 -5.41 1 89.06 435 PHE A O 1
ATOM 3549 N N . PHE A 1 436 ? 6.547 9.133 -5.145 1 89.38 436 PHE A N 1
ATOM 3550 C CA . PHE A 1 436 ? 6.414 8.25 -6.297 1 89.38 436 PHE A CA 1
ATOM 3551 C C . PHE A 1 436 ? 5.875 9 -7.504 1 89.38 436 PHE A C 1
ATOM 3553 O O . PHE A 1 436 ? 5.77 8.438 -8.594 1 89.38 436 PHE A O 1
ATOM 3560 N N . ALA A 1 437 ? 5.527 10.289 -7.297 1 91.62 437 ALA A N 1
ATOM 3561 C CA . ALA A 1 437 ? 4.82 11.039 -8.328 1 91.62 437 ALA A CA 1
ATOM 3562 C C . ALA A 1 437 ? 5.797 11.766 -9.25 1 91.62 437 ALA A C 1
ATOM 3564 O O . ALA A 1 437 ? 6.926 12.062 -8.852 1 91.62 437 ALA A O 1
ATOM 3565 N N . ASP A 1 438 ? 5.355 11.969 -10.492 1 90.5 438 ASP A N 1
ATOM 3566 C CA . ASP A 1 438 ? 6.09 12.844 -11.406 1 90.5 438 ASP A CA 1
ATOM 3567 C C . ASP A 1 438 ? 5.773 14.312 -11.141 1 90.5 438 ASP A C 1
ATOM 3569 O O . ASP A 1 438 ? 6.645 15.172 -11.266 1 90.5 438 ASP A O 1
ATOM 3573 N N . LYS A 1 439 ? 4.531 14.539 -10.852 1 94.56 439 LYS A N 1
ATOM 3574 C CA . LYS A 1 439 ? 4.027 15.867 -10.5 1 94.56 439 LYS A CA 1
ATOM 3575 C C . LYS A 1 439 ? 3.119 15.797 -9.273 1 94.56 439 LYS A C 1
ATOM 3577 O O . LYS A 1 439 ? 2.48 14.773 -9.023 1 94.56 439 LYS A O 1
ATOM 3582 N N . VAL A 1 440 ? 3.131 16.891 -8.523 1 96.19 440 VAL A N 1
ATOM 3583 C CA . VAL A 1 440 ? 2.303 16.922 -7.32 1 96.19 440 VAL A CA 1
ATOM 3584 C C . VAL A 1 440 ? 1.501 18.234 -7.285 1 96.19 440 VAL A C 1
ATOM 3586 O O . VAL A 1 440 ? 2.031 19.297 -7.59 1 96.19 440 VAL A O 1
ATOM 3589 N N . ILE A 1 441 ? 0.232 18.141 -7.02 1 97.62 441 ILE A N 1
ATOM 3590 C CA . ILE A 1 441 ? -0.612 19.297 -6.773 1 97.62 441 ILE A CA 1
ATOM 3591 C C . ILE A 1 441 ? -0.834 19.469 -5.27 1 97.62 441 ILE A C 1
ATOM 3593 O O . ILE A 1 441 ? -1.41 18.594 -4.621 1 97.62 441 ILE A O 1
ATOM 3597 N N . LEU A 1 442 ? -0.331 20.531 -4.738 1 96.25 442 LEU A N 1
ATOM 3598 C CA . LEU A 1 442 ? -0.494 20.812 -3.318 1 96.25 442 LEU A CA 1
ATOM 3599 C C . LEU A 1 442 ? -1.755 21.641 -3.072 1 96.25 442 LEU A C 1
ATOM 3601 O O . LEU A 1 442 ? -1.949 22.688 -3.689 1 96.25 442 LEU A O 1
ATOM 3605 N N . VAL A 1 443 ? -2.588 21.125 -2.184 1 95.25 443 VAL A N 1
ATOM 3606 C CA . VAL A 1 443 ? -3.838 21.812 -1.87 1 95.25 443 VAL A CA 1
ATOM 3607 C C . VAL A 1 443 ? -3.971 21.984 -0.359 1 95.25 443 VAL A C 1
ATOM 3609 O O . VAL A 1 443 ? -3.291 21.297 0.411 1 95.25 443 VAL A O 1
ATOM 3612 N N . GLU A 1 444 ? -4.828 22.859 0.062 1 89.19 444 GLU A N 1
ATOM 3613 C CA . GLU A 1 444 ? -4.953 23.156 1.487 1 89.19 444 GLU A CA 1
ATOM 3614 C C . GLU A 1 444 ? -5.914 22.188 2.17 1 89.19 444 GLU A C 1
ATOM 3616 O O . GLU A 1 444 ? -5.688 21.781 3.309 1 89.19 444 GLU A O 1
ATOM 3621 N N . GLY A 1 445 ? -6.945 21.797 1.372 1 85.06 445 GLY A N 1
ATOM 3622 C CA . GLY A 1 445 ? -7.957 21.031 2.08 1 85.06 445 GLY A CA 1
ATOM 3623 C C . GLY A 1 445 ? -8.656 20.016 1.202 1 85.06 445 GLY A C 1
ATOM 3624 O O . GLY A 1 445 ? -7.996 19.203 0.532 1 85.06 445 GLY A O 1
ATOM 3625 N N . GLY A 1 446 ? -10 20.141 1.25 1 86.06 446 GLY A N 1
ATOM 3626 C CA . GLY A 1 446 ? -10.852 19.141 0.647 1 86.06 446 GLY A CA 1
ATOM 3627 C C . GLY A 1 446 ? -10.719 19.062 -0.863 1 86.06 446 GLY A C 1
ATOM 3628 O O . GLY A 1 446 ? -11.25 18.156 -1.497 1 86.06 446 GLY A O 1
ATOM 3629 N N . GLU A 1 447 ? -9.938 19.969 -1.423 1 91.19 447 GLU A N 1
ATOM 3630 C CA . GLU A 1 447 ? -9.719 19.953 -2.865 1 91.19 447 GLU A CA 1
ATOM 3631 C C . GLU A 1 447 ? -9.109 18.625 -3.311 1 91.19 447 GLU A C 1
ATOM 3633 O O . GLU A 1 447 ? -9.219 18.234 -4.477 1 91.19 447 GLU A O 1
ATOM 3638 N N . GLU A 1 448 ? -8.508 17.953 -2.369 1 89.75 448 GLU A N 1
ATOM 3639 C CA . GLU A 1 448 ? -7.828 16.703 -2.678 1 89.75 448 GLU A CA 1
ATOM 3640 C C . GLU A 1 448 ? -8.797 15.688 -3.283 1 89.75 448 GLU A C 1
ATOM 3642 O O . GLU A 1 448 ? -8.398 14.859 -4.102 1 89.75 448 GLU A O 1
ATOM 3647 N N . TYR A 1 449 ? -10.07 15.812 -2.951 1 86.62 449 TYR A N 1
ATOM 3648 C CA . TYR A 1 449 ? -11.07 14.859 -3.418 1 86.62 449 TYR A CA 1
ATOM 3649 C C . TYR A 1 449 ? -11.68 15.312 -4.738 1 86.62 449 TYR A C 1
ATOM 3651 O O . TYR A 1 449 ? -12.227 14.5 -5.484 1 86.62 449 TYR A O 1
ATOM 3659 N N . LEU A 1 450 ? -11.578 16.594 -5.027 1 92.62 450 LEU A N 1
ATOM 3660 C CA . LEU A 1 450 ? -12.297 17.156 -6.168 1 92.62 450 LEU A CA 1
ATOM 3661 C C . LEU A 1 450 ? -11.375 17.312 -7.371 1 92.62 450 LEU A C 1
ATOM 3663 O O . LEU A 1 450 ? -11.82 17.203 -8.516 1 92.62 450 LEU A O 1
ATOM 3667 N N . ILE A 1 451 ? -10.133 17.516 -7.113 1 95.44 451 ILE A N 1
ATOM 3668 C CA . ILE A 1 451 ? -9.18 17.812 -8.18 1 95.44 451 ILE A CA 1
ATOM 3669 C C . ILE A 1 451 ? -9.125 16.641 -9.156 1 95.44 451 ILE A C 1
ATOM 3671 O O . ILE A 1 451 ? -9.156 16.844 -10.375 1 95.44 451 ILE A O 1
ATOM 3675 N N . PRO A 1 452 ? -9.062 15.367 -8.672 1 92.94 452 PRO A N 1
ATOM 3676 C CA . PRO A 1 452 ? -9.055 14.25 -9.617 1 92.94 452 PRO A CA 1
ATOM 3677 C C . PRO A 1 452 ? -10.297 14.211 -10.508 1 92.94 452 PRO A C 1
ATOM 3679 O O . PRO A 1 452 ? -10.195 13.922 -11.703 1 92.94 452 PRO A O 1
ATOM 3682 N N . LEU A 1 453 ? -11.406 14.578 -9.961 1 93.38 453 LEU A N 1
ATOM 3683 C CA . LEU A 1 453 ? -12.664 14.562 -10.711 1 93.38 453 LEU A CA 1
ATOM 3684 C C . LEU A 1 453 ? -12.703 15.695 -11.727 1 93.38 453 LEU A C 1
ATOM 3686 O O . LEU A 1 453 ? -13.211 15.523 -12.836 1 93.38 453 LEU A O 1
ATOM 3690 N N . ILE A 1 454 ? -12.172 16.844 -11.289 1 95.94 454 ILE A N 1
ATOM 3691 C CA . ILE A 1 454 ? -12.102 17.984 -12.203 1 95.94 454 ILE A CA 1
ATOM 3692 C C . ILE A 1 454 ? -11.211 17.641 -13.391 1 95.94 454 ILE A C 1
ATOM 3694 O O . ILE A 1 454 ? -11.555 17.922 -14.539 1 95.94 454 ILE A O 1
ATOM 3698 N N . ALA A 1 455 ? -10.133 17.016 -13.109 1 95.5 455 ALA A N 1
ATOM 3699 C CA . ALA A 1 455 ? -9.211 16.625 -14.172 1 95.5 455 ALA A CA 1
ATOM 3700 C C . ALA A 1 455 ? -9.859 15.617 -15.117 1 95.5 455 ALA A C 1
ATOM 3702 O O . ALA A 1 455 ? -9.711 15.727 -16.344 1 95.5 455 ALA A O 1
ATOM 3703 N N . GLU A 1 456 ? -10.586 14.656 -14.539 1 93.38 456 GLU A N 1
ATOM 3704 C CA . GLU A 1 456 ? -11.289 13.664 -15.352 1 93.38 456 GLU A CA 1
ATOM 3705 C C . GLU A 1 456 ? -12.312 14.336 -16.266 1 93.38 456 GLU A C 1
ATOM 3707 O O . GLU A 1 456 ? -12.438 13.969 -17.438 1 93.38 456 GLU A O 1
ATOM 3712 N N . HIS A 1 457 ? -13.023 15.234 -15.672 1 93.75 457 HIS A N 1
ATOM 3713 C CA . HIS A 1 457 ? -14.047 15.953 -16.422 1 93.75 457 HIS A CA 1
ATOM 3714 C C . HIS A 1 457 ? -13.438 16.781 -17.547 1 93.75 457 HIS A C 1
ATOM 3716 O O . HIS A 1 457 ? -13.93 16.781 -18.672 1 93.75 457 HIS A O 1
ATOM 3722 N N . TYR A 1 458 ? -12.414 17.453 -17.266 1 94.31 458 TYR A N 1
ATOM 3723 C CA . TYR A 1 458 ? -11.789 18.344 -18.234 1 94.31 458 TYR A CA 1
ATOM 3724 C C . TYR A 1 458 ? -11.164 17.562 -19.375 1 94.31 458 TYR A C 1
ATOM 3726 O O . TYR A 1 458 ? -11.367 17.906 -20.547 1 94.31 458 TYR A O 1
ATOM 3734 N N . TYR A 1 459 ? -10.422 16.531 -19.109 1 92.69 459 TYR A N 1
ATOM 3735 C CA . TYR A 1 459 ? -9.703 15.781 -20.141 1 92.69 459 TYR A CA 1
ATOM 3736 C C . TYR A 1 459 ? -10.555 14.641 -20.688 1 92.69 459 TYR A C 1
ATOM 3738 O O . TYR A 1 459 ? -10.156 13.969 -21.625 1 92.69 459 TYR A O 1
ATOM 3746 N N . GLN A 1 460 ? -11.742 14.391 -20.031 1 89.88 460 GLN A N 1
ATOM 3747 C CA . GLN A 1 460 ? -12.656 13.328 -20.438 1 89.88 460 GLN A CA 1
ATOM 3748 C C . GLN A 1 460 ? -11.961 11.969 -20.422 1 89.88 460 GLN A C 1
ATOM 3750 O O . GLN A 1 460 ? -12.055 11.195 -21.375 1 89.88 460 GLN A O 1
ATOM 3755 N N . GLU A 1 461 ? -11.195 11.781 -19.406 1 85 461 GLU A N 1
ATOM 3756 C CA . GLU A 1 461 ? -10.461 10.539 -19.172 1 85 461 GLU A CA 1
ATOM 3757 C C . GLU A 1 461 ? -10.492 10.148 -17.703 1 85 461 GLU A C 1
ATOM 3759 O O . GLU A 1 461 ? -9.891 10.82 -16.859 1 85 461 GLU A O 1
ATOM 3764 N N . LYS A 1 462 ? -11.195 9.062 -17.469 1 83.94 462 LYS A N 1
ATOM 3765 C CA . LYS A 1 462 ? -11.266 8.586 -16.078 1 83.94 462 LYS A CA 1
ATOM 3766 C C . LYS A 1 462 ? -9.883 8.211 -15.555 1 83.94 462 LYS A C 1
ATOM 3768 O O . LYS A 1 462 ? -9.109 7.555 -16.25 1 83.94 462 LYS A O 1
ATOM 3773 N N . GLY A 1 463 ? -9.57 8.68 -14.398 1 84.56 463 GLY A N 1
ATOM 3774 C CA . GLY A 1 463 ? -8.281 8.391 -13.789 1 84.56 463 GLY A CA 1
ATOM 3775 C C . GLY A 1 463 ? -7.133 9.148 -14.43 1 84.56 463 GLY A C 1
ATOM 3776 O O . GLY A 1 463 ? -5.984 8.703 -14.391 1 84.56 463 GLY A O 1
ATOM 3777 N N . PHE A 1 464 ? -7.379 10.281 -14.945 1 89.19 464 PHE A N 1
ATOM 3778 C CA . PHE A 1 464 ? -6.402 11.055 -15.703 1 89.19 464 PHE A CA 1
ATOM 3779 C C . PHE A 1 464 ? -5.148 11.305 -14.867 1 89.19 464 PHE A C 1
ATOM 3781 O O . PHE A 1 464 ? -4.031 11.117 -15.359 1 89.19 464 PHE A O 1
ATOM 3788 N N . LEU A 1 465 ? -5.293 11.758 -13.641 1 93.06 465 LEU A N 1
ATOM 3789 C CA . LEU A 1 465 ? -4.137 12.086 -12.82 1 93.06 465 LEU A CA 1
ATOM 3790 C C . LEU A 1 465 ? -3.271 10.859 -12.578 1 93.06 465 LEU A C 1
ATOM 3792 O O . LEU A 1 465 ? -2.047 10.914 -12.711 1 93.06 465 LEU A O 1
ATOM 3796 N N . ASP A 1 466 ? -3.887 9.758 -12.242 1 87.38 466 ASP A N 1
ATOM 3797 C CA . ASP A 1 466 ? -3.148 8.523 -11.984 1 87.38 466 ASP A CA 1
ATOM 3798 C C . ASP A 1 466 ? -2.43 8.039 -13.242 1 87.38 466 ASP A C 1
ATOM 3800 O O . ASP A 1 466 ? -1.282 7.59 -13.172 1 87.38 466 ASP A O 1
ATOM 3804 N N . TYR A 1 467 ? -3.076 8.211 -14.375 1 80.88 467 TYR A N 1
ATOM 3805 C CA . TYR A 1 467 ? -2.486 7.816 -15.648 1 80.88 467 TYR A CA 1
ATOM 3806 C C . TYR A 1 467 ? -1.226 8.625 -15.938 1 80.88 467 TYR A C 1
ATOM 3808 O O . TYR A 1 467 ? -0.31 8.133 -16.609 1 80.88 467 TYR A O 1
ATOM 3816 N N . ASN A 1 468 ? -1.221 9.742 -15.461 1 86.25 468 ASN A N 1
ATOM 3817 C CA . ASN A 1 468 ? -0.084 10.617 -15.711 1 86.25 468 ASN A CA 1
ATOM 3818 C C . ASN A 1 468 ? 0.825 10.719 -14.484 1 86.25 468 ASN A C 1
ATOM 3820 O O . ASN A 1 468 ? 1.674 11.609 -14.414 1 86.25 468 ASN A O 1
ATOM 3824 N N . ASN A 1 469 ? 0.672 9.828 -13.578 1 88.5 469 ASN A N 1
ATOM 3825 C CA . ASN A 1 469 ? 1.48 9.734 -12.367 1 88.5 469 ASN A CA 1
ATOM 3826 C C . ASN A 1 469 ? 1.515 11.055 -11.609 1 88.5 469 ASN A C 1
ATOM 3828 O O . ASN A 1 469 ? 2.584 11.523 -11.211 1 88.5 469 ASN A O 1
ATOM 3832 N N . ILE A 1 470 ? 0.364 11.688 -11.5 1 94.12 470 ILE A N 1
ATOM 3833 C CA . ILE A 1 470 ? 0.214 12.953 -10.789 1 94.12 470 ILE A CA 1
ATOM 3834 C C . ILE A 1 470 ? -0.539 12.719 -9.477 1 94.12 470 ILE A C 1
ATOM 3836 O O . ILE A 1 470 ? -1.572 12.047 -9.461 1 94.12 470 ILE A O 1
ATOM 3840 N N . SER A 1 471 ? 0.017 13.211 -8.367 1 93.38 471 SER A N 1
ATOM 3841 C CA . SER A 1 471 ? -0.624 13.047 -7.066 1 93.38 471 SER A CA 1
ATOM 3842 C C . SER A 1 471 ? -1.117 14.383 -6.523 1 93.38 471 SER A C 1
ATOM 3844 O O . SER A 1 471 ? -0.562 15.438 -6.848 1 93.38 471 SER A O 1
ATOM 3846 N N . VAL A 1 472 ? -2.223 14.344 -5.785 1 94.75 472 VAL A N 1
ATOM 3847 C CA . VAL A 1 472 ? -2.73 15.5 -5.051 1 94.75 472 VAL A CA 1
ATOM 3848 C C . VAL A 1 472 ? -2.432 15.336 -3.562 1 94.75 472 VAL A C 1
ATOM 3850 O O . VAL A 1 472 ? -2.717 14.297 -2.975 1 94.75 472 VAL A O 1
ATOM 3853 N N . ALA A 1 473 ? -1.764 16.297 -2.982 1 92.06 473 ALA A N 1
ATOM 3854 C CA . ALA A 1 473 ? -1.41 16.234 -1.567 1 92.06 473 ALA A CA 1
ATOM 3855 C C . ALA A 1 473 ? -2.072 17.344 -0.775 1 92.06 473 ALA A C 1
ATOM 3857 O O . ALA A 1 473 ? -1.93 18.531 -1.118 1 92.06 473 ALA A O 1
ATOM 3858 N N . LYS A 1 474 ? -2.771 16.969 0.257 1 89.19 474 LYS A N 1
ATOM 3859 C CA . LYS A 1 474 ? -3.338 17.938 1.195 1 89.19 474 LYS A CA 1
ATOM 3860 C C . LYS A 1 474 ? -2.307 18.359 2.238 1 89.19 474 LYS A C 1
ATOM 3862 O O . LYS A 1 474 ? -1.843 17.531 3.029 1 89.19 474 LYS A O 1
ATOM 3867 N N . VAL A 1 475 ? -1.988 19.594 2.271 1 85.94 475 VAL A N 1
ATOM 3868 C CA . VAL A 1 475 ? -0.925 20.062 3.156 1 85.94 475 VAL A CA 1
ATOM 3869 C C . VAL A 1 475 ? -1.507 20.406 4.523 1 85.94 475 VAL A C 1
ATOM 3871 O O . VAL A 1 475 ? -0.798 20.391 5.531 1 85.94 475 VAL A O 1
ATOM 3874 N N . GLY A 1 476 ? -2.75 20.719 4.637 1 75.62 476 GLY A N 1
ATOM 3875 C CA . GLY A 1 476 ? -3.395 20.969 5.918 1 75.62 476 GLY A CA 1
ATOM 3876 C C . GLY A 1 476 ? -3.324 22.422 6.348 1 75.62 476 GLY A C 1
ATOM 3877 O O . GLY A 1 476 ? -3.336 22.719 7.543 1 75.62 476 GLY A O 1
ATOM 3878 N N . GLY A 1 477 ? -3.02 23.375 5.48 1 77.5 477 GLY A N 1
ATOM 3879 C CA . GLY A 1 477 ? -2.965 24.797 5.805 1 77.5 477 GLY A CA 1
ATOM 3880 C C . GLY A 1 477 ? -1.908 25.547 5.02 1 77.5 477 GLY A C 1
ATOM 3881 O O . GLY A 1 477 ? -0.934 24.953 4.555 1 77.5 477 GLY A O 1
ATOM 3882 N N . LYS A 1 478 ? -2.088 26.812 5.031 1 83.94 478 LYS A N 1
ATOM 3883 C CA . LYS A 1 478 ? -1.238 27.641 4.18 1 83.94 478 LYS A CA 1
ATOM 3884 C C . LYS A 1 478 ? 0.2 27.656 4.688 1 83.94 478 LYS A C 1
ATOM 3886 O O . LYS A 1 478 ? 1.141 27.797 3.904 1 83.94 478 LYS A O 1
ATOM 3891 N N . SER A 1 479 ? 0.383 27.516 5.984 1 77.5 479 SER A N 1
ATOM 3892 C CA . SER A 1 479 ? 1.721 27.578 6.562 1 77.5 479 SER A CA 1
ATOM 3893 C C . SER A 1 479 ? 2.525 26.328 6.23 1 77.5 479 SER A C 1
ATOM 3895 O O . SER A 1 479 ? 3.74 26.281 6.43 1 77.5 479 SER A O 1
ATOM 3897 N N . PHE A 1 480 ? 1.895 25.391 5.598 1 80.38 480 PHE A N 1
ATOM 3898 C CA . PHE A 1 480 ? 2.564 24.109 5.406 1 80.38 480 PHE A CA 1
ATOM 3899 C C . PHE A 1 480 ? 2.959 23.922 3.945 1 80.38 480 PHE A C 1
ATOM 3901 O O . PHE A 1 480 ? 3.551 22.906 3.584 1 80.38 480 PHE A O 1
ATOM 3908 N N . PHE A 1 481 ? 2.771 24.891 3.141 1 89.25 481 PHE A N 1
ATOM 3909 C CA . PHE A 1 481 ? 3.176 24.781 1.744 1 89.25 481 PHE A CA 1
ATOM 3910 C C . PHE A 1 481 ? 4.695 24.734 1.623 1 89.25 481 PHE A C 1
ATOM 3912 O O . PHE A 1 481 ? 5.234 23.953 0.833 1 89.25 481 PHE A O 1
ATOM 3919 N N . LYS A 1 482 ? 5.332 25.469 2.465 1 87.94 482 LYS A N 1
ATOM 3920 C CA . LYS A 1 482 ? 6.77 25.688 2.307 1 87.94 482 LYS A CA 1
ATOM 3921 C C . LYS A 1 482 ? 7.539 24.375 2.457 1 87.94 482 LYS A C 1
ATOM 3923 O O . LYS A 1 482 ? 8.328 24 1.581 1 87.94 482 LYS A O 1
ATOM 3928 N N . PRO A 1 483 ? 7.293 23.641 3.502 1 83.56 483 PRO A N 1
ATOM 3929 C CA . PRO A 1 483 ? 8.039 22.391 3.639 1 83.56 483 PRO A CA 1
ATOM 3930 C C . PRO A 1 483 ? 7.824 21.438 2.457 1 83.56 483 PRO A C 1
ATOM 3932 O O . PRO A 1 483 ? 8.766 20.781 2.016 1 83.56 483 PRO A O 1
ATOM 3935 N N . TYR A 1 484 ? 6.609 21.359 1.981 1 88.31 484 TYR A N 1
ATOM 3936 C CA . TYR A 1 484 ? 6.324 20.5 0.833 1 88.31 484 TYR A CA 1
ATOM 3937 C C . TYR A 1 484 ? 7.066 20.984 -0.406 1 88.31 484 TYR A C 1
ATOM 3939 O O . TYR A 1 484 ? 7.652 20.188 -1.144 1 88.31 484 TYR A O 1
ATOM 3947 N N . MET A 1 485 ? 7.047 22.281 -0.556 1 90.56 485 MET A N 1
ATOM 3948 C CA . MET A 1 485 ? 7.703 22.875 -1.717 1 90.56 485 MET A CA 1
ATOM 3949 C C . MET A 1 485 ? 9.211 22.656 -1.662 1 90.56 485 MET A C 1
ATOM 3951 O O . MET A 1 485 ? 9.836 22.344 -2.682 1 90.56 485 MET A O 1
ATOM 3955 N N . GLU A 1 486 ? 9.766 22.734 -0.521 1 86.62 486 GLU A N 1
ATOM 3956 C CA . GLU A 1 486 ? 11.195 22.5 -0.335 1 86.62 486 GLU A CA 1
ATOM 3957 C C . GLU A 1 486 ? 11.562 21.062 -0.674 1 86.62 486 GLU A C 1
ATOM 3959 O O . GLU A 1 486 ? 12.516 20.812 -1.42 1 86.62 486 GLU A O 1
ATOM 3964 N N . VAL A 1 487 ? 10.82 20.172 -0.18 1 86 487 VAL A N 1
ATOM 3965 C CA . VAL A 1 487 ? 11.086 18.75 -0.387 1 86 487 VAL A CA 1
ATOM 3966 C C . VAL A 1 487 ? 10.961 18.406 -1.871 1 86 487 VAL A C 1
ATOM 3968 O O . VAL A 1 487 ? 11.852 17.781 -2.449 1 86 487 VAL A O 1
ATOM 3971 N N . LEU A 1 488 ? 9.883 18.844 -2.43 1 90.12 488 LEU A N 1
ATOM 3972 C CA . LEU A 1 488 ? 9.625 18.531 -3.828 1 90.12 488 LEU A CA 1
ATOM 3973 C C . LEU A 1 488 ? 10.68 19.156 -4.738 1 90.12 488 LEU A C 1
ATOM 3975 O O . LEU A 1 488 ? 11.125 18.531 -5.699 1 90.12 488 LEU A O 1
ATOM 3979 N N . SER A 1 489 ? 11.109 20.344 -4.387 1 89.38 489 SER A N 1
ATOM 3980 C CA . SER A 1 489 ? 12.148 21.016 -5.164 1 89.38 489 SER A CA 1
ATOM 3981 C C . SER A 1 489 ? 13.477 20.281 -5.066 1 89.38 489 SER A C 1
ATOM 3983 O O . SER A 1 489 ? 14.164 20.094 -6.074 1 89.38 489 SER A O 1
ATOM 3985 N N . CYS A 1 490 ? 13.812 19.844 -3.906 1 85.5 490 CYS A N 1
ATOM 3986 C CA . CYS A 1 490 ? 15.055 19.125 -3.691 1 85.5 490 CYS A CA 1
ATOM 3987 C C . CYS A 1 490 ? 15.055 17.812 -4.469 1 85.5 490 CYS A C 1
ATOM 3989 O O . CYS A 1 490 ? 16.094 17.375 -4.961 1 85.5 490 CYS A O 1
ATOM 3991 N N . LEU A 1 491 ? 13.945 17.25 -4.617 1 88 491 LEU A N 1
ATOM 3992 C CA . LEU A 1 491 ? 13.852 15.945 -5.242 1 88 491 LEU A CA 1
ATOM 3993 C C . LEU A 1 491 ? 13.617 16.078 -6.746 1 88 491 LEU A C 1
ATOM 3995 O O . LEU A 1 491 ? 13.609 15.078 -7.465 1 88 491 LEU A O 1
ATOM 3999 N N . GLY A 1 492 ? 13.422 17.219 -7.184 1 86.94 492 GLY A N 1
ATOM 4000 C CA . GLY A 1 492 ? 13.219 17.469 -8.602 1 86.94 492 GLY A CA 1
ATOM 4001 C C . GLY A 1 492 ? 11.836 17.062 -9.086 1 86.94 492 GLY A C 1
ATOM 4002 O O . GLY A 1 492 ? 11.688 16.594 -10.219 1 86.94 492 GLY A O 1
ATOM 4003 N N . ILE A 1 493 ? 10.883 17.078 -8.242 1 91.31 493 ILE A N 1
ATOM 4004 C CA . ILE A 1 493 ? 9.5 16.781 -8.594 1 91.31 493 ILE A CA 1
ATOM 4005 C C . ILE A 1 493 ? 8.742 18.078 -8.867 1 91.31 493 ILE A C 1
ATOM 4007 O O . ILE A 1 493 ? 8.742 18.984 -8.039 1 91.31 493 ILE A O 1
ATOM 4011 N N . GLU A 1 494 ? 8.125 18.109 -9.984 1 93.88 494 GLU A N 1
ATOM 4012 C CA . GLU A 1 494 ? 7.344 19.297 -10.336 1 93.88 494 GLU A CA 1
ATOM 4013 C C . GLU A 1 494 ? 6.098 19.406 -9.469 1 93.88 494 GLU A C 1
ATOM 4015 O O . GLU A 1 494 ? 5.441 18.406 -9.172 1 93.88 494 GLU A O 1
ATOM 4020 N N . TYR A 1 495 ? 5.832 20.672 -9.031 1 96.19 495 TYR A N 1
ATOM 4021 C CA . TYR A 1 495 ? 4.668 20.828 -8.164 1 96.19 495 TYR A CA 1
ATOM 4022 C C . TYR A 1 495 ? 3.859 22.062 -8.547 1 96.19 495 TYR A C 1
ATOM 4024 O O . TYR A 1 495 ? 4.379 22.984 -9.18 1 96.19 495 TYR A O 1
ATOM 4032 N N . TYR A 1 496 ? 2.594 22.062 -8.234 1 97.31 496 TYR A N 1
ATOM 4033 C CA . TYR A 1 496 ? 1.618 23.125 -8.383 1 97.31 496 TYR A CA 1
ATOM 4034 C C . TYR A 1 496 ? 0.904 23.406 -7.066 1 97.31 496 TYR A C 1
ATOM 4036 O O . TYR A 1 496 ? 0.504 22.484 -6.363 1 97.31 496 TYR A O 1
ATOM 4044 N N . VAL A 1 497 ? 0.82 24.688 -6.75 1 97.38 497 VAL A N 1
ATOM 4045 C CA . VAL A 1 497 ? 0.209 25.062 -5.48 1 97.38 497 VAL A CA 1
ATOM 4046 C C . VAL A 1 497 ? -1.144 25.719 -5.734 1 97.38 497 VAL A C 1
ATOM 4048 O O . VAL A 1 497 ? -1.248 26.641 -6.539 1 97.38 497 VAL A O 1
ATOM 4051 N N . ILE A 1 498 ? -2.166 25.234 -5.145 1 97.31 498 ILE A N 1
ATOM 4052 C CA . ILE A 1 498 ? -3.475 25.875 -5.102 1 97.31 498 ILE A CA 1
ATOM 4053 C C . ILE A 1 498 ? -3.76 26.375 -3.684 1 97.31 498 ILE A C 1
ATOM 4055 O O . ILE A 1 498 ? -3.969 25.562 -2.77 1 97.31 498 ILE A O 1
ATOM 4059 N N . ALA A 1 499 ? -3.764 27.625 -3.488 1 95.88 499 ALA A N 1
ATOM 4060 C CA . ALA A 1 499 ? -3.938 28.219 -2.16 1 95.88 499 ALA A CA 1
ATOM 4061 C C . ALA A 1 499 ? -5.211 29.047 -2.09 1 95.88 499 ALA A C 1
ATOM 4063 O O . ALA A 1 499 ? -5.688 29.562 -3.109 1 95.88 499 ALA A O 1
ATOM 4064 N N . ASP A 1 500 ? -5.762 29.078 -0.91 1 92.25 500 ASP A N 1
ATOM 4065 C CA . ASP A 1 500 ? -6.91 29.953 -0.66 1 92.25 500 ASP A CA 1
ATOM 4066 C C . ASP A 1 500 ? -6.523 31.422 -0.793 1 92.25 500 ASP A C 1
ATOM 4068 O O . ASP A 1 500 ? -5.336 31.766 -0.762 1 92.25 500 ASP A O 1
ATOM 4072 N N . PHE A 1 501 ? -7.508 32.281 -0.922 1 90.75 501 PHE A N 1
ATOM 4073 C CA . PHE A 1 501 ? -7.316 33.688 -1.138 1 90.75 501 PHE A CA 1
ATOM 4074 C C . PHE A 1 501 ? -6.613 34.344 0.054 1 90.75 501 PHE A C 1
ATOM 4076 O O . PHE A 1 501 ? -5.848 35.281 -0.108 1 90.75 501 PHE A O 1
ATOM 4083 N N . ASP A 1 502 ? -6.766 33.781 1.25 1 86.5 502 ASP A N 1
ATOM 4084 C CA . ASP A 1 502 ? -6.309 34.406 2.484 1 86.5 502 ASP A CA 1
ATOM 4085 C C . ASP A 1 502 ? -4.789 34.344 2.602 1 86.5 502 ASP A C 1
ATOM 4087 O O . ASP A 1 502 ? -4.203 35.031 3.459 1 86.5 502 ASP A O 1
ATOM 4091 N N . ILE A 1 503 ? -4.188 33.625 1.636 1 91.25 503 ILE A N 1
ATOM 4092 C CA . ILE A 1 503 ? -2.73 33.562 1.654 1 91.25 503 ILE A CA 1
ATOM 4093 C C . ILE A 1 503 ? -2.141 34.938 1.311 1 91.25 503 ILE A C 1
ATOM 4095 O O . ILE A 1 503 ? -1 35.219 1.671 1 91.25 503 ILE A O 1
ATOM 4099 N N . LEU A 1 504 ? -2.902 35.781 0.588 1 89.88 504 LEU A N 1
ATOM 4100 C CA . LEU A 1 504 ? -2.461 37.125 0.225 1 89.88 504 LEU A CA 1
ATOM 4101 C C . LEU A 1 504 ? -2.375 38.031 1.457 1 89.88 504 LEU A C 1
ATOM 4103 O O . LEU A 1 504 ? -1.571 38.969 1.495 1 89.88 504 LEU A O 1
ATOM 4107 N N . HIS A 1 505 ? -3.197 37.688 2.443 1 83.81 505 HIS A N 1
ATOM 4108 C CA . HIS A 1 505 ? -3.186 38.5 3.674 1 83.81 505 HIS A CA 1
ATOM 4109 C C . HIS A 1 505 ? -2.008 38.094 4.562 1 83.81 505 HIS A C 1
ATOM 4111 O O . HIS A 1 505 ? -1.383 38.969 5.184 1 83.81 505 HIS A O 1
ATOM 4117 N N . ASN A 1 506 ? -1.866 36.875 4.613 1 84.56 506 ASN A N 1
ATOM 4118 C CA . ASN A 1 506 ? -0.782 36.312 5.418 1 84.56 506 ASN A CA 1
ATOM 4119 C C . ASN A 1 506 ? -0.349 34.938 4.906 1 84.56 506 ASN A C 1
ATOM 4121 O O . ASN A 1 506 ? -1.189 34.094 4.605 1 84.56 506 ASN A O 1
ATOM 4125 N N . GLY A 1 507 ? 0.928 34.75 4.727 1 88 507 GLY A N 1
ATOM 4126 C CA . GLY A 1 507 ? 1.41 33.406 4.379 1 88 507 GLY A CA 1
ATOM 4127 C C . GLY A 1 507 ? 2.223 33.406 3.1 1 88 507 GLY A C 1
ATOM 4128 O O . GLY A 1 507 ? 3.08 32.531 2.918 1 88 507 GLY A O 1
ATOM 4129 N N . LEU A 1 508 ? 1.917 34.344 2.189 1 92.06 508 LEU A N 1
ATOM 4130 C CA . LEU A 1 508 ? 2.605 34.344 0.902 1 92.06 508 LEU A CA 1
ATOM 4131 C C . LEU A 1 508 ? 4.094 34.594 1.082 1 92.06 508 LEU A C 1
ATOM 4133 O O . LEU A 1 508 ? 4.922 34.094 0.328 1 92.06 508 LEU A O 1
ATOM 4137 N N . GLU A 1 509 ? 4.465 35.406 2.061 1 90.69 509 GLU A N 1
ATOM 4138 C CA . GLU A 1 509 ? 5.855 35.75 2.326 1 90.69 509 GLU A CA 1
ATOM 4139 C C . GLU A 1 509 ? 6.66 34.531 2.76 1 90.69 509 GLU A C 1
ATOM 4141 O O . GLU A 1 509 ? 7.879 34.469 2.574 1 90.69 509 GLU A O 1
ATOM 4146 N N . ASP A 1 510 ? 5.98 33.531 3.309 1 87.81 510 ASP A N 1
ATOM 4147 C CA . ASP A 1 510 ? 6.648 32.312 3.777 1 87.81 510 ASP A CA 1
ATOM 4148 C C . ASP A 1 510 ? 7.215 31.5 2.607 1 87.81 510 ASP A C 1
ATOM 4150 O O . ASP A 1 510 ? 8.141 30.703 2.783 1 87.81 510 ASP A O 1
ATOM 4154 N N . ILE A 1 511 ? 6.648 31.688 1.444 1 93.44 511 ILE A N 1
ATOM 4155 C CA . ILE A 1 511 ? 7.09 30.906 0.297 1 93.44 511 ILE A CA 1
ATOM 4156 C C . ILE A 1 511 ? 7.746 31.828 -0.733 1 93.44 511 ILE A C 1
ATOM 4158 O O . ILE A 1 511 ? 7.699 31.547 -1.936 1 93.44 511 ILE A O 1
ATOM 4162 N N . ASP A 1 512 ? 8.336 32.938 -0.301 1 93.12 512 ASP A N 1
ATOM 4163 C CA . ASP A 1 512 ? 8.93 33.969 -1.162 1 93.12 512 ASP A CA 1
ATOM 4164 C C . ASP A 1 512 ? 10.047 33.375 -2.018 1 93.12 512 ASP A C 1
ATOM 4166 O O . ASP A 1 512 ? 10.188 33.719 -3.193 1 93.12 512 ASP A O 1
ATOM 4170 N N . GLU A 1 513 ? 10.82 32.406 -1.505 1 90.44 513 GLU A N 1
ATOM 4171 C CA . GLU A 1 513 ? 11.969 31.828 -2.189 1 90.44 513 GLU A CA 1
ATOM 4172 C C . GLU A 1 513 ? 11.539 31.062 -3.434 1 90.44 513 GLU A C 1
ATOM 4174 O O . GLU A 1 513 ? 12.352 30.812 -4.332 1 90.44 513 GLU A O 1
ATOM 4179 N N . PHE A 1 514 ? 10.297 30.719 -3.482 1 94.19 514 PHE A N 1
ATOM 4180 C CA . PHE A 1 514 ? 9.812 29.891 -4.582 1 94.19 514 PHE A CA 1
ATOM 4181 C C . PHE A 1 514 ? 9.094 30.734 -5.625 1 94.19 514 PHE A C 1
ATOM 4183 O O . PHE A 1 514 ? 8.609 30.219 -6.629 1 94.19 514 PHE A O 1
ATOM 4190 N N . ILE A 1 515 ? 8.961 32 -5.355 1 94.88 515 ILE A N 1
ATOM 4191 C CA . ILE A 1 515 ? 8.258 32.906 -6.254 1 94.88 515 ILE A CA 1
ATOM 4192 C C . ILE A 1 515 ? 9.266 33.688 -7.098 1 94.88 515 ILE A C 1
ATOM 4194 O O . ILE A 1 515 ? 10.148 34.344 -6.559 1 94.88 515 ILE A O 1
ATOM 4198 N N . ASN A 1 516 ? 9 33.562 -8.375 1 91.62 516 ASN A N 1
ATOM 4199 C CA . ASN A 1 516 ? 9.852 34.312 -9.289 1 91.62 516 ASN A CA 1
ATOM 4200 C C . ASN A 1 516 ? 9.672 35.812 -9.109 1 91.62 516 ASN A C 1
ATOM 4202 O O . ASN A 1 516 ? 8.547 36.312 -9.172 1 91.62 516 ASN A O 1
ATOM 4206 N N . GLU A 1 517 ? 10.672 36.625 -8.883 1 90.62 517 GLU A N 1
ATOM 4207 C CA . GLU A 1 517 ? 10.656 38.094 -8.773 1 90.62 517 GLU A CA 1
ATOM 4208 C C . GLU A 1 517 ? 9.734 38.531 -7.648 1 90.62 517 GLU A C 1
ATOM 4210 O O . GLU A 1 517 ? 8.883 39.406 -7.855 1 90.62 517 GLU A O 1
ATOM 4215 N N . PHE A 1 518 ? 9.852 37.875 -6.57 1 93.12 518 PHE A N 1
ATOM 4216 C CA . PHE A 1 518 ? 9.031 38.25 -5.418 1 93.12 518 PHE A CA 1
ATOM 4217 C C . PHE A 1 518 ? 9.422 39.625 -4.898 1 93.12 518 PHE A C 1
ATOM 4219 O O . PHE A 1 518 ? 10.609 39.938 -4.793 1 93.12 518 PHE A O 1
ATOM 4226 N N . SER A 1 519 ? 8.438 40.531 -4.695 1 93.56 519 SER A N 1
ATOM 4227 C CA . SER A 1 519 ? 8.633 41.844 -4.121 1 93.56 519 SER A CA 1
ATOM 4228 C C . SER A 1 519 ? 7.754 42.062 -2.893 1 93.56 519 SER A C 1
ATOM 4230 O O . SER A 1 519 ? 6.523 42.094 -3 1 93.56 519 SER A O 1
ATOM 4232 N N . GLN A 1 520 ? 8.383 42.219 -1.823 1 93.62 520 GLN A N 1
ATOM 4233 C CA . GLN A 1 520 ? 7.641 42.469 -0.594 1 93.62 520 GLN A CA 1
ATOM 4234 C C . GLN A 1 520 ? 6.852 43.75 -0.685 1 93.62 520 GLN A C 1
ATOM 4236 O O . GLN A 1 520 ? 5.754 43.875 -0.135 1 93.62 520 GLN A O 1
ATOM 4241 N N . GLU A 1 521 ? 7.445 44.75 -1.362 1 93.38 521 GLU A N 1
ATOM 4242 C CA . GLU A 1 521 ? 6.777 46.031 -1.536 1 93.38 521 GLU A CA 1
ATOM 4243 C C . GLU A 1 521 ? 5.48 45.875 -2.322 1 93.38 521 GLU A C 1
ATOM 4245 O O . GLU A 1 521 ? 4.453 46.438 -1.959 1 93.38 521 GLU A O 1
ATOM 4250 N N . GLU A 1 522 ? 5.59 45.062 -3.336 1 94.5 522 GLU A N 1
ATOM 4251 C CA . GLU A 1 522 ? 4.395 44.844 -4.141 1 94.5 522 GLU A CA 1
ATOM 4252 C C . GLU A 1 522 ? 3.318 44.125 -3.33 1 94.5 522 GLU A C 1
ATOM 4254 O O . GLU A 1 522 ? 2.135 44.438 -3.438 1 94.5 522 GLU A O 1
ATOM 4259 N N . LEU A 1 523 ? 3.67 43.156 -2.562 1 95.5 523 LEU A N 1
ATOM 4260 C CA . LEU A 1 523 ? 2.736 42.406 -1.718 1 95.5 523 LEU A CA 1
ATOM 4261 C C . LEU A 1 523 ? 2.1 43.312 -0.681 1 95.5 523 LEU A C 1
ATOM 4263 O O . LEU A 1 523 ? 0.896 43.25 -0.425 1 95.5 523 LEU A O 1
ATOM 4267 N N . ASN A 1 524 ? 2.904 44.188 -0.087 1 93.31 524 ASN A N 1
ATOM 4268 C CA . ASN A 1 524 ? 2.383 45.156 0.88 1 93.31 524 ASN A CA 1
ATOM 4269 C C . ASN A 1 524 ? 1.369 46.094 0.242 1 93.31 524 ASN A C 1
ATOM 4271 O O . ASN A 1 524 ? 0.383 46.469 0.875 1 93.31 524 ASN A O 1
ATOM 4275 N N . ASP A 1 525 ? 1.698 46.5 -0.963 1 93.94 525 ASP A N 1
ATOM 4276 C CA . ASP A 1 525 ? 0.774 47.344 -1.699 1 93.94 525 ASP A CA 1
ATOM 4277 C C . ASP A 1 525 ? -0.56 46.656 -1.933 1 93.94 525 ASP A C 1
ATOM 4279 O O . ASP A 1 525 ? -1.622 47.281 -1.812 1 93.94 525 ASP A O 1
ATOM 4283 N N . ILE A 1 526 ? -0.496 45.406 -2.273 1 93.62 526 ILE A N 1
ATOM 4284 C CA . ILE A 1 526 ? -1.698 44.594 -2.471 1 93.62 526 ILE A CA 1
ATOM 4285 C C . ILE A 1 526 ? -2.469 44.5 -1.156 1 93.62 526 ILE A C 1
ATOM 4287 O O . ILE A 1 526 ? -3.689 44.656 -1.131 1 93.62 526 ILE A O 1
ATOM 4291 N N . ARG A 1 527 ? -1.829 44.25 -0.093 1 89.31 527 ARG A N 1
ATOM 4292 C CA . ARG A 1 527 ? -2.447 44.125 1.224 1 89.31 527 ARG A CA 1
ATOM 4293 C C . ARG A 1 527 ? -3.107 45.438 1.643 1 89.31 527 ARG A C 1
ATOM 4295 O O . ARG A 1 527 ? -4.203 45.438 2.207 1 89.31 527 ARG A O 1
ATOM 4302 N N . LYS A 1 528 ? -2.381 46.5 1.354 1 86.81 528 LYS A N 1
ATOM 4303 C CA . LYS A 1 528 ? -2.945 47.812 1.647 1 86.81 528 LYS A CA 1
ATOM 4304 C C . LYS A 1 528 ? -4.242 48.031 0.879 1 86.81 528 LYS A C 1
ATOM 4306 O O . LYS A 1 528 ? -5.227 48.531 1.441 1 86.81 528 LYS A O 1
ATOM 4311 N N . SER A 1 529 ? -4.215 47.688 -0.392 1 89.06 529 SER A N 1
ATOM 4312 C CA . SER A 1 529 ? -5.398 47.844 -1.229 1 89.06 529 SER A CA 1
ATOM 4313 C C . SER A 1 529 ? -6.547 46.969 -0.706 1 89.06 529 SER A C 1
ATOM 4315 O O . SER A 1 529 ? -7.703 47.406 -0.7 1 89.06 529 SER A O 1
ATOM 4317 N N . LEU A 1 530 ? -6.281 45.781 -0.265 1 87.19 530 LEU A N 1
ATOM 4318 C CA . LEU A 1 530 ? -7.301 44.875 0.245 1 87.19 530 LEU A CA 1
ATOM 4319 C C . LEU A 1 530 ? -7.855 45.344 1.575 1 87.19 530 LEU A C 1
ATOM 4321 O O . LEU A 1 530 ? -9.055 45.219 1.843 1 87.19 530 LEU A O 1
ATOM 4325 N N . ASN A 1 531 ? -6.98 45.906 2.359 1 78.5 531 ASN A N 1
ATOM 4326 C CA . ASN A 1 531 ? -7.402 46.406 3.66 1 78.5 531 ASN A CA 1
ATOM 4327 C C . ASN A 1 531 ? -8.32 47.625 3.518 1 78.5 531 ASN A C 1
ATOM 4329 O O . ASN A 1 531 ? -9.164 47.875 4.383 1 78.5 531 ASN A O 1
ATOM 4333 N N . GLU A 1 532 ? -8.117 48.344 2.465 1 76.44 532 GLU A N 1
ATOM 4334 C CA . GLU A 1 532 ? -8.914 49.562 2.223 1 76.44 532 GLU A CA 1
ATOM 4335 C C . GLU A 1 532 ? -10.375 49.219 1.96 1 76.44 532 GLU A C 1
ATOM 4337 O O . GLU A 1 532 ? -11.273 50.031 2.201 1 76.44 532 GLU A O 1
ATOM 4342 N N . ILE A 1 533 ? -10.562 48.094 1.311 1 74.12 533 ILE A N 1
ATOM 4343 C CA . ILE A 1 533 ? -11.93 47.781 0.923 1 74.12 533 ILE A CA 1
ATOM 4344 C C . ILE A 1 533 ? -12.602 46.969 2.033 1 74.12 533 ILE A C 1
ATOM 4346 O O . ILE A 1 533 ? -13.781 46.625 1.932 1 74.12 533 ILE A O 1
ATOM 4350 N N . ILE A 1 534 ? -11.828 46.531 2.918 1 65.12 534 ILE A N 1
ATOM 4351 C CA . ILE A 1 534 ? -12.461 45.875 4.062 1 65.12 534 ILE A CA 1
ATOM 4352 C C . ILE A 1 534 ? -13.375 46.844 4.773 1 65.12 534 ILE A C 1
ATOM 4354 O O . ILE A 1 534 ? -12.969 47.969 5.102 1 65.12 534 ILE A O 1
ATOM 4358 N N . PRO A 1 535 ? -14.703 46.781 4.473 1 51.25 535 PRO A N 1
ATOM 4359 C CA . PRO A 1 535 ? -15.602 47.75 5.086 1 51.25 535 PRO A CA 1
ATOM 4360 C C . PRO A 1 535 ? -15.164 48.156 6.488 1 51.25 535 PRO A C 1
ATOM 4362 O O . PRO A 1 535 ? -14.82 47.312 7.309 1 51.25 535 PRO A O 1
ATOM 4365 N N . ILE A 1 536 ? -14.32 49.25 6.523 1 45.09 536 ILE A N 1
ATOM 4366 C CA . ILE A 1 536 ? -13.992 49.875 7.801 1 45.09 536 ILE A CA 1
ATOM 4367 C C . ILE A 1 536 ? -15.266 50.031 8.633 1 45.09 536 ILE A C 1
ATOM 4369 O O . ILE A 1 536 ? -16.141 50.844 8.289 1 45.09 536 ILE A O 1
ATOM 4373 N N . ASP A 1 537 ? -16.047 49.094 8.938 1 40.97 537 ASP A N 1
ATOM 4374 C CA . ASP A 1 537 ? -16.953 49.688 9.93 1 40.97 537 ASP A CA 1
ATOM 4375 C C . ASP A 1 537 ? -16.219 50.688 10.82 1 40.97 537 ASP A C 1
ATOM 4377 O O . ASP A 1 537 ? -14.992 50.688 10.898 1 40.97 537 ASP A O 1
ATOM 4381 N N . GLU A 1 538 ? -16.922 51.625 11.523 1 38.66 538 GLU A N 1
ATOM 4382 C CA . GLU A 1 538 ? -16.422 52.656 12.43 1 38.66 538 GLU A CA 1
ATOM 4383 C C . GLU A 1 538 ? -15.086 52.25 13.055 1 38.66 538 GLU A C 1
ATOM 4385 O O . GLU A 1 538 ? -14.836 51.062 13.266 1 38.66 538 GLU A O 1
ATOM 4390 N N . PRO A 1 539 ? -14.156 53.25 13.102 1 36.38 539 PRO A N 1
ATOM 4391 C CA . PRO A 1 539 ? -12.812 53.094 13.656 1 36.38 539 PRO A CA 1
ATOM 4392 C C . PRO A 1 539 ? -12.781 52.156 14.859 1 36.38 539 PRO A C 1
ATOM 4394 O O . PRO A 1 539 ? -13.617 52.281 15.758 1 36.38 539 PRO A O 1
ATOM 4397 N N . TRP A 1 540 ? -12.5 51 14.641 1 39.03 540 TRP A N 1
ATOM 4398 C CA . TRP A 1 540 ? -12.219 49.969 15.641 1 39.03 540 TRP A CA 1
ATOM 4399 C C . TRP A 1 540 ? -11.398 50.531 16.797 1 39.03 540 TRP A C 1
ATOM 4401 O O . TRP A 1 540 ? -10.289 51.031 16.594 1 39.03 540 TRP A O 1
ATOM 4411 N N . ILE A 1 541 ? -12.086 51.281 17.547 1 38.94 541 ILE A N 1
ATOM 4412 C CA . ILE A 1 541 ? -11.328 51.75 18.688 1 38.94 541 ILE A CA 1
ATOM 4413 C C . ILE A 1 541 ? -10.734 50.594 19.469 1 38.94 541 ILE A C 1
ATOM 4415 O O . ILE A 1 541 ? -11.469 49.75 19.969 1 38.94 541 ILE A O 1
ATOM 4419 N N . LYS A 1 542 ? -9.695 50.094 19.109 1 42.12 542 LYS A N 1
ATOM 4420 C CA . LYS A 1 542 ? -8.836 49.188 19.844 1 42.12 542 LYS A CA 1
ATOM 4421 C C . LYS A 1 542 ? -8.898 49.469 21.344 1 42.12 542 LYS A C 1
ATOM 4423 O O . LYS A 1 542 ? -8.445 50.5 21.797 1 42.12 542 LYS A O 1
ATOM 4428 N N . SER A 1 543 ? -9.828 49.031 22.062 1 40.31 543 SER A N 1
ATOM 4429 C CA . SER A 1 543 ? -9.719 49.281 23.5 1 40.31 543 SER A CA 1
ATOM 4430 C C . SER A 1 543 ? -8.5 48.562 24.094 1 40.31 543 SER A C 1
ATOM 4432 O O . SER A 1 543 ? -8.227 47.406 23.75 1 40.31 543 SER A O 1
ATOM 4434 N N . LYS A 1 544 ? -7.531 49.125 24.484 1 45.53 544 LYS A N 1
ATOM 4435 C CA . LYS A 1 544 ? -6.281 48.656 25.078 1 45.53 544 LYS A CA 1
ATOM 4436 C C . LYS A 1 544 ? -6.52 47.469 26 1 45.53 544 LYS A C 1
ATOM 4438 O O . LYS A 1 544 ? -5.719 46.531 26.031 1 45.53 544 LYS A O 1
ATOM 4443 N N . ASP A 1 545 ? -7.605 47.375 26.656 1 46.28 545 ASP A N 1
ATOM 4444 C CA . ASP A 1 545 ? -7.84 46.406 27.703 1 46.28 545 ASP A CA 1
ATOM 4445 C C . ASP A 1 545 ? -8.219 45.031 27.109 1 46.28 545 ASP A C 1
ATOM 4447 O O . ASP A 1 545 ? -7.715 44 27.547 1 46.28 545 ASP A O 1
ATOM 4451 N N . ILE A 1 546 ? -9.062 45.062 26.172 1 48.44 546 ILE A N 1
ATOM 4452 C CA . ILE A 1 546 ? -9.5 43.781 25.578 1 48.44 546 ILE A CA 1
ATOM 4453 C C . ILE A 1 546 ? -8.344 43.156 24.828 1 48.44 546 ILE A C 1
ATOM 4455 O O . ILE A 1 546 ? -8.172 41.938 24.859 1 48.44 546 ILE A O 1
ATOM 4459 N N . ARG A 1 547 ? -7.586 44 24.125 1 47.81 547 ARG A N 1
ATOM 4460 C CA . ARG A 1 547 ? -6.402 43.5 23.438 1 47.81 547 ARG A CA 1
ATOM 4461 C C . ARG A 1 547 ? -5.469 42.781 24.406 1 47.81 547 ARG A C 1
ATOM 4463 O O . ARG A 1 547 ? -4.922 41.719 24.094 1 47.81 547 ARG A O 1
ATOM 4470 N N . GLU A 1 548 ? -5.223 43.344 25.422 1 49.25 548 GLU A N 1
ATOM 4471 C CA . GLU A 1 548 ? -4.316 42.75 26.406 1 49.25 548 GLU A CA 1
ATOM 4472 C C . GLU A 1 548 ? -4.852 41.438 26.938 1 49.25 548 GLU A C 1
ATOM 4474 O O . GLU A 1 548 ? -4.082 40.5 27.172 1 49.25 548 GLU A O 1
ATOM 4479 N N . LYS A 1 549 ? -6.105 41.281 27.172 1 50.59 549 LYS A N 1
ATOM 4480 C CA . LYS A 1 549 ? -6.703 40.094 27.766 1 50.59 549 LYS A CA 1
ATOM 4481 C C . LYS A 1 549 ? -6.996 39.031 26.688 1 50.59 549 LYS A C 1
ATOM 4483 O O . LYS A 1 549 ? -6.832 37.844 26.938 1 50.59 549 LYS A O 1
ATOM 4488 N N . LEU A 1 550 ? -7.695 39.438 25.75 1 49.41 550 LEU A N 1
ATOM 4489 C CA . LEU A 1 550 ? -8.008 38.469 24.703 1 49.41 550 LEU A CA 1
ATOM 4490 C C . LEU A 1 550 ? -6.777 38.188 23.844 1 49.41 550 LEU A C 1
ATOM 4492 O O . LEU A 1 550 ? -6.66 37.094 23.266 1 49.41 550 LEU A O 1
ATOM 4496 N N . LEU A 1 551 ? -6.027 39.375 23.297 1 43.94 551 LEU A N 1
ATOM 4497 C CA . LEU A 1 551 ? -4.98 39.281 22.297 1 43.94 551 LEU A CA 1
ATOM 4498 C C . LEU A 1 551 ? -3.607 39.156 22.953 1 43.94 551 LEU A C 1
ATOM 4500 O O . LEU A 1 551 ? -2.779 40.062 22.859 1 43.94 551 LEU A O 1
ATOM 4504 N N . LYS A 1 552 ? -3.295 38.812 24.031 1 41.19 552 LYS A N 1
ATOM 4505 C CA . LYS A 1 552 ? -1.868 38.688 23.734 1 41.19 552 LYS A CA 1
ATOM 4506 C C . LYS A 1 552 ? -1.639 38.156 22.312 1 41.19 552 LYS A C 1
ATOM 4508 O O . LYS A 1 552 ? -2.059 37.062 21.984 1 41.19 552 LYS A O 1
ATOM 4513 N N . PRO A 1 553 ? -1.585 39.125 21.312 1 38.38 553 PRO A N 1
ATOM 4514 C CA . PRO A 1 553 ? -1.43 39.031 19.859 1 38.38 553 PRO A CA 1
ATOM 4515 C C . PRO A 1 553 ? -0.951 37.656 19.391 1 38.38 553 PRO A C 1
ATOM 4517 O O . PRO A 1 553 ? -1.365 37.188 18.328 1 38.38 553 PRO A O 1
ATOM 4520 N N . ASP A 1 554 ? 0.216 37.25 19.797 1 40 554 ASP A N 1
ATOM 4521 C CA . ASP A 1 554 ? 1.015 36.219 19.141 1 40 554 ASP A CA 1
ATOM 4522 C C . ASP A 1 554 ? 0.369 34.844 19.297 1 40 554 ASP A C 1
ATOM 4524 O O . ASP A 1 554 ? 0.898 33.844 18.797 1 40 554 ASP A O 1
ATOM 4528 N N . LYS A 1 555 ? -0.718 34.781 20.25 1 42.66 555 LYS A N 1
ATOM 4529 C CA . LYS A 1 555 ? -1.153 33.406 20.469 1 42.66 555 LYS A CA 1
ATOM 4530 C C . LYS A 1 555 ? -2.598 33.188 20.016 1 42.66 555 LYS A C 1
ATOM 4532 O O . LYS A 1 555 ? -3.465 34.031 20.328 1 42.66 555 LYS A O 1
ATOM 4537 N N . SER A 1 556 ? -2.93 32.688 18.938 1 45.97 556 SER A N 1
ATOM 4538 C CA . SER A 1 556 ? -4.207 32.156 18.469 1 45.97 556 SER A CA 1
ATOM 4539 C C . SER A 1 556 ? -4.961 31.438 19.594 1 45.97 556 SER A C 1
ATOM 4541 O O . SER A 1 556 ? -4.363 30.734 20.391 1 45.97 556 SER A O 1
ATOM 4543 N N . MET A 1 557 ? -6.277 32.094 20.109 1 48.84 557 MET A N 1
ATOM 4544 C CA . MET A 1 557 ? -7.066 31.438 21.156 1 48.84 557 MET A CA 1
ATOM 4545 C C . MET A 1 557 ? -8.117 30.516 20.562 1 48.84 557 MET A C 1
ATOM 4547 O O . MET A 1 557 ? -8.742 30.859 19.547 1 48.84 557 MET A O 1
ATOM 4551 N N . ASP A 1 558 ? -8.234 29.422 21.062 1 51.22 558 ASP A N 1
ATOM 4552 C CA . ASP A 1 558 ? -9.344 28.531 20.688 1 51.22 558 ASP A CA 1
ATOM 4553 C C . ASP A 1 558 ? -10.664 29.062 21.25 1 51.22 558 ASP A C 1
ATOM 4555 O O . ASP A 1 558 ? -10.688 30.016 22.016 1 51.22 558 ASP A O 1
ATOM 4559 N N . ALA A 1 559 ? -11.781 28.609 20.656 1 53.72 559 ALA A N 1
ATOM 4560 C CA . ALA A 1 559 ? -13.117 29.094 21 1 53.72 559 ALA A CA 1
ATOM 4561 C C . ALA A 1 559 ? -13.344 29.078 22.5 1 53.72 559 ALA A C 1
ATOM 4563 O O . ALA A 1 559 ? -13.938 30.016 23.062 1 53.72 559 ALA A O 1
ATOM 4564 N N . LYS A 1 560 ? -12.844 28.156 23.062 1 53.75 560 LYS A N 1
ATOM 4565 C CA . LYS A 1 560 ? -13.039 28.031 24.5 1 53.75 560 LYS A CA 1
ATOM 4566 C C . LYS A 1 560 ? -12.336 29.156 25.25 1 53.75 560 LYS A C 1
ATOM 4568 O O . LYS A 1 560 ? -12.922 29.766 26.141 1 53.75 560 LYS A O 1
ATOM 4573 N N . SER A 1 561 ? -11.141 29.266 24.875 1 55.44 561 SER A N 1
ATOM 4574 C CA . SER A 1 561 ? -10.367 30.297 25.531 1 55.44 561 SER A CA 1
ATOM 4575 C C . SER A 1 561 ? -11 31.672 25.328 1 55.44 561 SER A C 1
ATOM 4577 O O . SER A 1 561 ? -11.031 32.5 26.25 1 55.44 561 SER A O 1
ATOM 4579 N N . LEU A 1 562 ? -11.477 31.812 24.188 1 60.66 562 LEU A N 1
ATOM 4580 C CA . LEU A 1 562 ? -12.156 33.062 23.875 1 60.66 562 LEU A CA 1
ATOM 4581 C C . LEU A 1 562 ? -13.391 33.25 24.75 1 60.66 562 LEU A C 1
ATOM 4583 O O . LEU A 1 562 ? -13.633 34.344 25.266 1 60.66 562 LEU A O 1
ATOM 4587 N N . CYS A 1 563 ? -14.039 32.188 24.922 1 59.25 563 CYS A N 1
ATOM 4588 C CA . CYS A 1 563 ? -15.234 32.281 25.766 1 59.25 563 CYS A CA 1
ATOM 4589 C C . CYS A 1 563 ? -14.883 32.625 27.203 1 59.25 563 CYS A C 1
ATOM 4591 O O . CYS A 1 563 ? -15.555 33.438 27.812 1 59.25 563 CYS A O 1
ATOM 4593 N N . THR A 1 564 ? -13.875 32.031 27.594 1 59.84 564 THR A N 1
ATOM 4594 C CA . THR A 1 564 ? -13.445 32.281 28.969 1 59.84 564 THR A CA 1
ATOM 4595 C C . THR A 1 564 ? -13.094 33.75 29.141 1 59.84 564 THR A C 1
ATOM 4597 O O . THR A 1 564 ? -13.445 34.375 30.156 1 59.84 564 THR A O 1
ATOM 4600 N N . VAL A 1 565 ? -12.445 34.219 28.203 1 61.75 565 VAL A N 1
ATOM 4601 C CA . VAL A 1 565 ? -12.039 35.625 28.25 1 61.75 565 VAL A CA 1
ATOM 4602 C C . VAL A 1 565 ? -13.273 36.531 28.234 1 61.75 565 VAL A C 1
ATOM 4604 O O . VAL A 1 565 ? -13.352 37.5 28.984 1 61.75 565 VAL A O 1
ATOM 4607 N N . ILE A 1 566 ? -14.141 36.125 27.375 1 64.94 566 ILE A N 1
ATOM 4608 C CA . ILE A 1 566 ? -15.359 36.906 27.266 1 64.94 566 ILE A CA 1
ATOM 4609 C C . ILE A 1 566 ? -16.125 36.875 28.578 1 64.94 566 ILE A C 1
ATOM 4611 O O . ILE A 1 566 ? -16.641 37.906 29.047 1 64.94 566 ILE A O 1
ATOM 4615 N N . ASP A 1 567 ? -16.062 35.75 29.172 1 62.62 567 ASP A N 1
ATOM 4616 C CA . ASP A 1 567 ? -16.719 35.594 30.453 1 62.62 567 ASP A CA 1
ATOM 4617 C C . ASP A 1 567 ? -16.094 36.5 31.516 1 62.62 567 ASP A C 1
ATOM 4619 O O . ASP A 1 567 ? -16.797 37.125 32.312 1 62.62 567 ASP A O 1
ATOM 4623 N N . GLU A 1 568 ? -14.891 36.344 31.484 1 63.53 568 GLU A N 1
ATOM 4624 C CA . GLU A 1 568 ? -14.164 37.188 32.438 1 63.53 568 GLU A CA 1
ATOM 4625 C C . GLU A 1 568 ? -14.492 38.656 32.219 1 63.53 568 GLU A C 1
ATOM 4627 O O . GLU A 1 568 ? -14.656 39.406 33.188 1 63.53 568 GLU A O 1
ATOM 4632 N N . ILE A 1 569 ? -14.602 38.969 31 1 62.06 569 ILE A N 1
ATOM 4633 C CA . ILE A 1 569 ? -14.891 40.344 30.656 1 62.06 569 ILE A CA 1
ATOM 4634 C C . ILE A 1 569 ? -16.344 40.688 31.016 1 62.06 569 ILE A C 1
ATOM 4636 O O . ILE A 1 569 ? -16.625 41.75 31.516 1 62.06 569 ILE A O 1
ATOM 4640 N N . CYS A 1 570 ? -17.125 39.719 30.797 1 59.69 570 CYS A N 1
ATOM 4641 C CA . CYS A 1 570 ? -18.547 39.906 31.062 1 59.69 570 CYS A CA 1
ATOM 4642 C C . CYS A 1 570 ? -18.797 39.969 32.562 1 59.69 570 CYS A C 1
ATOM 4644 O O . CYS A 1 570 ? -19.828 40.531 33 1 59.69 570 CYS A O 1
ATOM 4646 N N . ALA A 1 571 ? -17.984 39.375 33.25 1 59.59 571 ALA A N 1
ATOM 4647 C CA . ALA A 1 571 ? -18.125 39.438 34.688 1 59.59 571 ALA A CA 1
ATOM 4648 C C . ALA A 1 571 ? -17.906 40.875 35.219 1 59.59 571 ALA A C 1
ATOM 4650 O O . ALA A 1 571 ? -18.203 41.156 36.375 1 59.59 571 ALA A O 1
ATOM 4651 N N . THR A 1 572 ? -17.562 41.719 34.344 1 60.09 572 THR A N 1
ATOM 4652 C CA . THR A 1 572 ? -17.328 43.094 34.781 1 60.09 572 THR A CA 1
ATOM 4653 C C . THR A 1 572 ? -18.594 43.906 34.594 1 60.09 572 THR A C 1
ATOM 4655 O O . THR A 1 572 ? -19.5 43.531 33.875 1 60.09 572 THR A O 1
ATOM 4658 N N . GLU A 1 573 ? -18.828 44.906 35.406 1 60.12 573 GLU A N 1
ATOM 4659 C CA . GLU A 1 573 ? -20 45.75 35.375 1 60.12 573 GLU A CA 1
ATOM 4660 C C . GLU A 1 573 ? -20.25 46.344 34 1 60.12 573 GLU A C 1
ATOM 4662 O O . GLU A 1 573 ? -21.391 46.656 33.656 1 60.12 573 GLU A O 1
ATOM 4667 N N . GLU A 1 574 ? -19.266 46.594 33.25 1 62.41 574 GLU A N 1
ATOM 4668 C CA . GLU A 1 574 ? -19.359 47.188 31.922 1 62.41 574 GLU A CA 1
ATOM 4669 C C . GLU A 1 574 ? -19.484 46.156 30.828 1 62.41 574 GLU A C 1
ATOM 4671 O O . GLU A 1 574 ? -18.906 46.312 29.75 1 62.41 574 GLU A O 1
ATOM 4676 N N . TYR A 1 575 ? -20.25 45.094 31.016 1 61.97 575 TYR A N 1
ATOM 4677 C CA . TYR A 1 575 ? -20.359 43.906 30.203 1 61.97 575 TYR A CA 1
ATOM 4678 C C . TYR A 1 575 ? -20.734 44.25 28.766 1 61.97 575 TYR A C 1
ATOM 4680 O O . TYR A 1 575 ? -20.125 43.75 27.812 1 61.97 575 TYR A O 1
ATOM 4688 N N . ASN A 1 576 ? -21.672 45.031 28.734 1 59.75 576 ASN A N 1
ATOM 4689 C CA . ASN A 1 576 ? -22.219 45.312 27.422 1 59.75 576 ASN A CA 1
ATOM 4690 C C . ASN A 1 576 ? -21.203 46.062 26.547 1 59.75 576 ASN A C 1
ATOM 4692 O O . ASN A 1 576 ? -21.016 45.719 25.375 1 59.75 576 ASN A O 1
ATOM 4696 N N . ASP A 1 577 ? -20.656 47 27.141 1 60.38 577 ASP A N 1
ATOM 4697 C CA . ASP A 1 577 ? -19.672 47.75 26.391 1 60.38 577 ASP A CA 1
ATOM 4698 C C . ASP A 1 577 ? -18.453 46.906 26.016 1 60.38 577 ASP A C 1
ATOM 4700 O O . ASP A 1 577 ? -17.938 47 24.906 1 60.38 577 ASP A O 1
ATOM 4704 N N . LYS A 1 578 ? -18.188 46.062 26.844 1 62.84 578 LYS A N 1
ATOM 4705 C CA . LYS A 1 578 ? -17.031 45.219 26.609 1 62.84 578 LYS A CA 1
ATOM 4706 C C . LYS A 1 578 ? -17.328 44.156 25.547 1 62.84 578 LYS A C 1
ATOM 4708 O O . LYS A 1 578 ? -16.469 43.844 24.719 1 62.84 578 LYS A O 1
ATOM 4713 N N . LEU A 1 579 ? -18.453 43.656 25.609 1 64.31 579 LEU A N 1
ATOM 4714 C CA . LEU A 1 579 ? -18.859 42.719 24.578 1 64.31 579 LEU A CA 1
ATOM 4715 C C . LEU A 1 579 ? -18.859 43.406 23.203 1 64.31 579 LEU A C 1
ATOM 4717 O O . LEU A 1 579 ? -18.469 42.781 22.219 1 64.31 579 LEU A O 1
ATOM 4721 N N . LYS A 1 580 ? -19.344 44.5 23.266 1 60.44 580 LYS A N 1
ATOM 4722 C CA . LYS A 1 580 ? -19.297 45.281 22.031 1 60.44 580 LYS A CA 1
ATOM 4723 C C . LYS A 1 580 ? -17.859 45.469 21.547 1 60.44 580 LYS A C 1
ATOM 4725 O O . LYS A 1 580 ? -17.562 45.312 20.359 1 60.44 580 LYS A O 1
ATOM 4730 N N . GLU A 1 581 ? -17.109 45.75 22.438 1 61.16 581 GLU A N 1
ATOM 4731 C CA . GLU A 1 581 ? -15.695 45.938 22.109 1 61.16 581 GLU A CA 1
ATOM 4732 C C . GLU A 1 581 ? -15.07 44.625 21.609 1 61.16 581 GLU A C 1
ATOM 4734 O O . GLU A 1 581 ? -14.281 44.625 20.672 1 61.16 581 GLU A O 1
ATOM 4739 N N . ILE A 1 582 ? -15.414 43.562 22.281 1 62.69 582 ILE A N 1
ATOM 4740 C CA . ILE A 1 582 ? -14.906 42.281 21.875 1 62.69 582 ILE A CA 1
ATOM 4741 C C . ILE A 1 582 ? -15.406 41.938 20.469 1 62.69 582 ILE A C 1
ATOM 4743 O O . ILE A 1 582 ? -14.633 41.469 19.625 1 62.69 582 ILE A O 1
ATOM 4747 N N . TRP A 1 583 ? -16.609 42.188 20.344 1 60.88 583 TRP A N 1
ATOM 4748 C CA . TRP A 1 583 ? -17.172 41.906 19.031 1 60.88 583 TRP A CA 1
ATOM 4749 C C . TRP A 1 583 ? -16.516 42.781 17.953 1 60.88 583 TRP A C 1
ATOM 4751 O O . TRP A 1 583 ? -16.172 42.281 16.875 1 60.88 583 TRP A O 1
ATOM 4761 N N . GLN A 1 584 ? -16.406 43.938 18.297 1 58.22 584 GLN A N 1
ATOM 4762 C CA . GLN A 1 584 ? -15.75 44.844 17.359 1 58.22 584 GLN A CA 1
ATOM 4763 C C . GLN A 1 584 ? -14.328 44.375 17.047 1 58.22 584 GLN A C 1
ATOM 4765 O O . GLN A 1 584 ? -13.82 44.594 15.945 1 58.22 584 GLN A O 1
ATOM 4770 N N . TYR A 1 585 ? -13.797 43.719 18.016 1 56.28 585 TYR A N 1
ATOM 4771 C CA . TYR A 1 585 ? -12.438 43.219 17.844 1 56.28 585 TYR A CA 1
ATOM 4772 C C . TYR A 1 585 ? -12.43 41.938 17.031 1 56.28 585 TYR A C 1
ATOM 4774 O O . TYR A 1 585 ? -11.562 41.75 16.172 1 56.28 585 TYR A O 1
ATOM 4782 N N . VAL A 1 586 ? -13.312 41.062 17.438 1 57.88 586 VAL A N 1
ATOM 4783 C CA . VAL A 1 586 ? -13.328 39.719 16.844 1 57.88 586 VAL A CA 1
ATOM 4784 C C . VAL A 1 586 ? -13.906 39.781 15.438 1 57.88 586 VAL A C 1
ATOM 4786 O O . VAL A 1 586 ? -13.484 39.062 14.547 1 57.88 586 VAL A O 1
ATOM 4789 N N . ARG A 1 587 ? -14.828 40.688 15.266 1 56.44 587 ARG A N 1
ATOM 4790 C CA . ARG A 1 587 ? -15.602 40.812 14.031 1 56.44 587 ARG A CA 1
ATOM 4791 C C . ARG A 1 587 ? -14.68 40.906 12.82 1 56.44 587 ARG A C 1
ATOM 4793 O O . ARG A 1 587 ? -14.836 40.188 11.844 1 56.44 587 ARG A O 1
ATOM 4800 N N . PRO A 1 588 ? -13.781 41.781 12.945 1 51.53 588 PRO A N 1
ATOM 4801 C CA . PRO A 1 588 ? -12.93 41.906 11.766 1 51.53 588 PRO A CA 1
ATOM 4802 C C . PRO A 1 588 ? -12.109 40.656 11.477 1 51.53 588 PRO A C 1
ATOM 4804 O O . PRO A 1 588 ? -11.75 40.406 10.32 1 51.53 588 PRO A O 1
ATOM 4807 N N . LYS A 1 589 ? -11.836 39.969 12.469 1 51.5 589 LYS A N 1
ATOM 4808 C CA . LYS A 1 589 ? -10.992 38.781 12.328 1 51.5 589 LYS A CA 1
ATOM 4809 C C . LYS A 1 589 ? -11.758 37.625 11.719 1 51.5 589 LYS A C 1
ATOM 4811 O O . LYS A 1 589 ? -11.172 36.75 11.086 1 51.5 589 LYS A O 1
ATOM 4816 N N . VAL A 1 590 ? -12.969 37.594 12.172 1 50.31 590 VAL A N 1
ATOM 4817 C CA . VAL A 1 590 ? -13.797 36.5 11.656 1 50.31 590 VAL A CA 1
ATOM 4818 C C . VAL A 1 590 ? -14.289 36.844 10.258 1 50.31 590 VAL A C 1
ATOM 4820 O O . VAL A 1 590 ? -14.391 35.969 9.398 1 50.31 590 VAL A O 1
ATOM 4823 N N . THR A 1 591 ? -14.883 38.031 10.227 1 47.47 591 THR A N 1
ATOM 4824 C CA . THR A 1 591 ? -15.555 38.406 8.984 1 47.47 591 THR A CA 1
ATOM 4825 C C . THR A 1 591 ? -14.531 38.625 7.863 1 47.47 591 THR A C 1
ATOM 4827 O O . THR A 1 591 ? -14.859 38.469 6.684 1 47.47 591 THR A O 1
ATOM 4830 N N . LYS A 1 592 ? -13.438 39.281 8.188 1 49.31 592 LYS A N 1
ATOM 4831 C CA . LYS A 1 592 ? -12.867 40.094 7.102 1 49.31 592 LYS A CA 1
ATOM 4832 C C . LYS A 1 592 ? -12.109 39.219 6.113 1 49.31 592 LYS A C 1
ATOM 4834 O O . LYS A 1 592 ? -10.875 39.156 6.152 1 49.31 592 LYS A O 1
ATOM 4839 N N . LYS A 1 593 ? -12.672 38.062 5.832 1 56.84 593 LYS A N 1
ATOM 4840 C CA . LYS A 1 593 ? -12.047 37.5 4.641 1 56.84 593 LYS A CA 1
ATOM 4841 C C . LYS A 1 593 ? -12.594 38.125 3.373 1 56.84 593 LYS A C 1
ATOM 4843 O O . LYS A 1 593 ? -13.805 38.25 3.189 1 56.84 593 LYS A O 1
ATOM 4848 N N . VAL A 1 594 ? -11.805 39.094 2.779 1 61.47 594 VAL A N 1
ATOM 4849 C CA . VAL A 1 594 ? -12.141 39.625 1.463 1 61.47 594 VAL A CA 1
ATOM 4850 C C . VAL A 1 594 ? -12.375 38.5 0.486 1 61.47 594 VAL A C 1
ATOM 4852 O O . VAL A 1 594 ? -11.562 37.562 0.392 1 61.47 594 VAL A O 1
ATOM 4855 N N . ASN A 1 595 ? -13.719 38.281 0.121 1 66.56 595 ASN A N 1
ATOM 4856 C CA . ASN A 1 595 ? -14 37.312 -0.928 1 66.56 595 ASN A CA 1
ATOM 4857 C C . ASN A 1 595 ? -14.383 38 -2.236 1 66.56 595 ASN A C 1
ATOM 4859 O O . ASN A 1 595 ? -14.336 39.219 -2.34 1 66.56 595 ASN A O 1
ATOM 4863 N N . TYR A 1 596 ? -14.555 37.156 -3.225 1 73.94 596 TYR A N 1
ATOM 4864 C CA . TYR A 1 596 ? -14.805 37.656 -4.57 1 73.94 596 TYR A CA 1
ATOM 4865 C C . TYR A 1 596 ? -16 38.562 -4.59 1 73.94 596 TYR A C 1
ATOM 4867 O O . TYR A 1 596 ? -16.047 39.531 -5.383 1 73.94 596 TYR A O 1
ATOM 4875 N N . ARG A 1 597 ? -16.938 38.406 -3.666 1 75.69 597 ARG A N 1
ATOM 4876 C CA . ARG A 1 597 ? -18.141 39.219 -3.646 1 75.69 597 ARG A CA 1
ATOM 4877 C C . ARG A 1 597 ? -17.828 40.656 -3.246 1 75.69 597 ARG A C 1
ATOM 4879 O O . ARG A 1 597 ? -18.406 41.594 -3.789 1 75.69 597 ARG A O 1
ATOM 4886 N N . ILE A 1 598 ? -16.859 40.781 -2.393 1 76.12 598 ILE A N 1
ATOM 4887 C CA . ILE A 1 598 ? -16.453 42.125 -1.936 1 76.12 598 ILE A CA 1
ATOM 4888 C C . ILE A 1 598 ? -15.602 42.781 -3.008 1 76.12 598 ILE A C 1
ATOM 4890 O O . ILE A 1 598 ? -15.805 43.969 -3.322 1 76.12 598 ILE A O 1
ATOM 4894 N N . LEU A 1 599 ? -14.766 42.062 -3.625 1 85.06 599 LEU A N 1
ATOM 4895 C CA . LEU A 1 599 ? -13.836 42.594 -4.609 1 85.06 599 LEU A CA 1
ATOM 4896 C C . LEU A 1 599 ? -14.578 43.062 -5.863 1 85.06 599 LEU A C 1
ATOM 4898 O O . LEU A 1 599 ? -14.133 43.969 -6.547 1 85.06 599 LEU A O 1
ATOM 4902 N N . GLU A 1 600 ? -15.633 42.312 -6.07 1 84.62 600 GLU A N 1
ATOM 4903 C CA . GLU A 1 600 ? -16.391 42.625 -7.277 1 84.62 600 GLU A CA 1
ATOM 4904 C C . GLU A 1 600 ? -16.891 44.094 -7.25 1 84.62 600 GLU A C 1
ATOM 4906 O O . GLU A 1 600 ? -17.078 44.688 -8.297 1 84.62 600 GLU A O 1
ATOM 4911 N N . ASN A 1 601 ? -17.062 44.688 -6.051 1 84.19 601 ASN A N 1
ATOM 4912 C CA . ASN A 1 601 ? -17.562 46.031 -5.895 1 84.19 601 ASN A CA 1
ATOM 4913 C C . ASN A 1 601 ? -16.453 47.062 -6.09 1 84.19 601 ASN A C 1
ATOM 4915 O O . ASN A 1 601 ? -16.734 48.281 -6.188 1 84.19 601 ASN A O 1
ATOM 4919 N N . TYR A 1 602 ? -15.258 46.656 -6.18 1 88.62 602 TYR A N 1
ATOM 4920 C CA . TYR A 1 602 ? -14.102 47.531 -6.336 1 88.62 602 TYR A CA 1
ATOM 4921 C C . TYR A 1 602 ? -13.273 47.125 -7.551 1 88.62 602 TYR A C 1
ATOM 4923 O O . TYR A 1 602 ? -12.242 46.469 -7.418 1 88.62 602 TYR A O 1
ATOM 4931 N N . GLU A 1 603 ? -13.594 47.594 -8.664 1 90 603 GLU A N 1
ATOM 4932 C CA . GLU A 1 603 ? -13.047 47.125 -9.93 1 90 603 GLU A CA 1
ATOM 4933 C C . GLU A 1 603 ? -11.547 47.406 -10.023 1 90 603 GLU A C 1
ATOM 4935 O O . GLU A 1 603 ? -10.789 46.531 -10.484 1 90 603 GLU A O 1
ATOM 4940 N N . ASP A 1 604 ? -11.094 48.562 -9.617 1 90.44 604 ASP A N 1
ATOM 4941 C CA . ASP A 1 604 ? -9.68 48.906 -9.703 1 90.44 604 ASP A CA 1
ATOM 4942 C C . ASP A 1 604 ? -8.836 48 -8.812 1 90.44 604 ASP A C 1
ATOM 4944 O O . ASP A 1 604 ? -7.797 47.5 -9.242 1 90.44 604 ASP A O 1
ATOM 4948 N N . ILE A 1 605 ? -9.32 47.844 -7.625 1 91.75 605 ILE A N 1
ATOM 4949 C CA . ILE A 1 605 ? -8.602 47 -6.68 1 91.75 605 ILE A CA 1
ATOM 4950 C C . ILE A 1 605 ? -8.664 45.531 -7.137 1 91.75 605 ILE A C 1
ATOM 4952 O O . ILE A 1 605 ? -7.672 44.812 -7.035 1 91.75 605 ILE A O 1
ATOM 4956 N N . LYS A 1 606 ? -9.781 45.156 -7.691 1 92.69 606 LYS A N 1
ATOM 4957 C CA . LYS A 1 606 ? -9.945 43.812 -8.211 1 92.69 606 LYS A CA 1
ATOM 4958 C C . LYS A 1 606 ? -8.938 43.5 -9.32 1 92.69 606 LYS A C 1
ATOM 4960 O O . LYS A 1 606 ? -8.266 42.469 -9.305 1 92.69 606 LYS A O 1
ATOM 4965 N N . THR A 1 607 ? -8.859 44.406 -10.211 1 94.12 607 THR A N 1
ATOM 4966 C CA . THR A 1 607 ? -7.945 44.219 -11.336 1 94.12 607 THR A CA 1
ATOM 4967 C C . THR A 1 607 ? -6.5 44.156 -10.852 1 94.12 607 THR A C 1
ATOM 4969 O O . THR A 1 607 ? -5.719 43.312 -11.328 1 94.12 607 THR A O 1
ATOM 4972 N N . LYS A 1 608 ? -6.176 45 -9.938 1 94.31 608 LYS A N 1
ATOM 4973 C CA . LYS A 1 608 ? -4.828 45 -9.367 1 94.31 608 LYS A CA 1
ATOM 4974 C C . LYS A 1 608 ? -4.504 43.688 -8.695 1 94.31 608 LYS A C 1
ATOM 4976 O O . LYS A 1 608 ? -3.438 43.094 -8.93 1 94.31 608 LYS A O 1
ATOM 4981 N N . VAL A 1 609 ? -5.398 43.219 -7.914 1 93.81 609 VAL A N 1
ATOM 4982 C CA . VAL A 1 609 ? -5.211 42 -7.168 1 93.81 609 VAL A CA 1
ATOM 4983 C C . VAL A 1 609 ? -5.145 40.812 -8.133 1 93.81 609 VAL A C 1
ATOM 4985 O O . VAL A 1 609 ? -4.273 39.938 -8 1 93.81 609 VAL A O 1
ATOM 4988 N N . TYR A 1 610 ? -6.016 40.75 -9.125 1 94.69 610 TYR A N 1
ATOM 4989 C CA . TYR A 1 610 ? -6.055 39.656 -10.078 1 94.69 610 TYR A CA 1
ATOM 4990 C C . TYR A 1 610 ? -4.793 39.625 -10.93 1 94.69 610 TYR A C 1
ATOM 4992 O O . TYR A 1 610 ? -4.293 38.562 -11.266 1 94.69 610 TYR A O 1
ATOM 5000 N N . ASN A 1 611 ? -4.266 40.781 -11.25 1 94.75 611 ASN A N 1
ATOM 5001 C CA . ASN A 1 611 ? -3.008 40.812 -11.984 1 94.75 611 ASN A CA 1
ATOM 5002 C C . ASN A 1 611 ? -1.856 40.25 -11.164 1 94.75 611 ASN A C 1
ATOM 5004 O O . ASN A 1 611 ? -0.996 39.562 -11.703 1 94.75 611 ASN A O 1
ATOM 5008 N N . TYR A 1 612 ? -1.861 40.625 -9.93 1 95 612 TYR A N 1
ATOM 5009 C CA . TYR A 1 612 ? -0.836 40.094 -9.039 1 95 612 TYR A CA 1
ATOM 5010 C C . TYR A 1 612 ? -0.951 38.594 -8.938 1 95 612 TYR A C 1
ATOM 5012 O O . TYR A 1 612 ? 0.057 37.875 -8.984 1 95 612 TYR A O 1
ATOM 5020 N N . ILE A 1 613 ? -2.174 38.031 -8.828 1 95.5 613 ILE A N 1
ATOM 5021 C CA . ILE A 1 613 ? -2.436 36.594 -8.758 1 95.5 613 ILE A CA 1
ATOM 5022 C C . ILE A 1 613 ? -1.952 35.938 -10.039 1 95.5 613 ILE A C 1
ATOM 5024 O O . ILE A 1 613 ? -1.34 34.875 -9.992 1 95.5 613 ILE A O 1
ATOM 5028 N N . ASP A 1 614 ? -2.195 36.562 -11.117 1 95.06 614 ASP A N 1
ATOM 5029 C CA . ASP A 1 614 ? -1.799 35.969 -12.398 1 95.06 614 ASP A CA 1
ATOM 5030 C C . ASP A 1 614 ? -0.279 35.938 -12.531 1 95.06 614 ASP A C 1
ATOM 5032 O O . ASP A 1 614 ? 0.267 35.031 -13.156 1 95.06 614 ASP A O 1
ATOM 5036 N N . LYS A 1 615 ? 0.347 36.938 -11.953 1 95.31 615 LYS A N 1
ATOM 5037 C CA . LYS A 1 615 ? 1.807 36.938 -11.945 1 95.31 615 LYS A CA 1
ATOM 5038 C C . LYS A 1 615 ? 2.359 35.719 -11.188 1 95.31 615 LYS A C 1
ATOM 5040 O O . LYS A 1 615 ? 3.373 35.156 -11.586 1 95.31 615 LYS A O 1
ATOM 5045 N N . LEU A 1 616 ? 1.743 35.344 -10.141 1 96.19 616 LEU A N 1
ATOM 5046 C CA . LEU A 1 616 ? 2.189 34.25 -9.305 1 96.19 616 LEU A CA 1
ATOM 5047 C C . LEU A 1 616 ? 2.084 32.906 -10.055 1 96.19 616 LEU A C 1
ATOM 5049 O O . LEU A 1 616 ? 2.781 31.953 -9.727 1 96.19 616 LEU A O 1
ATOM 5053 N N . LYS A 1 617 ? 1.232 32.844 -11.086 1 95.06 617 LYS A N 1
ATOM 5054 C CA . LYS A 1 617 ? 1.019 31.625 -11.859 1 95.06 617 LYS A CA 1
ATOM 5055 C C . LYS A 1 617 ? 2.285 31.219 -12.602 1 95.06 617 LYS A C 1
ATOM 5057 O O . LYS A 1 617 ? 2.471 30.047 -12.93 1 95.06 617 LYS A O 1
ATOM 5062 N N . THR A 1 618 ? 3.113 32.156 -12.828 1 93.88 618 THR A N 1
ATOM 5063 C CA . THR A 1 618 ? 4.371 31.859 -13.508 1 93.88 618 THR A CA 1
ATOM 5064 C C . THR A 1 618 ? 5.258 30.984 -12.633 1 93.88 618 THR A C 1
ATOM 5066 O O . THR A 1 618 ? 6.125 30.25 -13.141 1 93.88 618 THR A O 1
ATOM 5069 N N . SER A 1 619 ? 5.023 31.047 -11.383 1 95.88 619 SER A N 1
ATOM 5070 C CA . SER A 1 619 ? 5.762 30.234 -10.43 1 95.88 619 SER A CA 1
ATOM 5071 C C . SER A 1 619 ? 4.941 29.016 -9.992 1 95.88 619 SER A C 1
ATOM 5073 O O . SER A 1 619 ? 5.223 28.406 -8.953 1 95.88 619 SER A O 1
ATOM 5075 N N . ASN A 1 620 ? 3.912 28.656 -10.703 1 95.44 620 ASN A N 1
ATOM 5076 C CA . ASN A 1 620 ? 3.029 27.531 -10.453 1 95.44 620 ASN A CA 1
ATOM 5077 C C . ASN A 1 620 ? 2.279 27.688 -9.133 1 95.44 620 ASN A C 1
ATOM 5079 O O . ASN A 1 620 ? 2.018 26.703 -8.438 1 95.44 620 ASN A O 1
ATOM 5083 N N . ILE A 1 621 ? 2.043 28.922 -8.727 1 97 621 ILE A N 1
ATOM 5084 C CA . ILE A 1 621 ? 1.239 29.219 -7.543 1 97 621 ILE A CA 1
ATOM 5085 C C . ILE A 1 621 ? -0.106 29.812 -7.973 1 97 621 ILE A C 1
ATOM 5087 O O . ILE A 1 621 ? -0.162 30.891 -8.555 1 97 621 ILE A O 1
ATOM 5091 N N . PHE A 1 622 ? -1.146 29.141 -7.66 1 97.19 622 PHE A N 1
ATOM 5092 C CA . PHE A 1 622 ? -2.498 29.516 -8.055 1 97.19 622 PHE A CA 1
ATOM 5093 C C . PHE A 1 622 ? -3.344 29.859 -6.84 1 97.19 622 PHE A C 1
ATOM 5095 O O . PHE A 1 622 ? -3.598 29 -5.988 1 97.19 622 PHE A O 1
ATOM 5102 N N . ILE A 1 623 ? -3.781 31.078 -6.785 1 95.94 623 ILE A N 1
ATOM 5103 C CA . ILE A 1 623 ? -4.609 31.547 -5.68 1 95.94 623 ILE A CA 1
ATOM 5104 C C . ILE A 1 623 ? -6.074 31.578 -6.109 1 95.94 623 ILE A C 1
ATOM 5106 O O . ILE A 1 623 ? -6.402 32.094 -7.18 1 95.94 623 ILE A O 1
ATOM 5110 N N . LEU A 1 624 ? -6.914 30.984 -5.289 1 94.31 624 LEU A N 1
ATOM 5111 C CA . LEU A 1 624 ? -8.344 30.953 -5.59 1 94.31 624 LEU A CA 1
ATOM 5112 C C . LEU A 1 624 ? -8.953 32.344 -5.5 1 94.31 624 LEU A C 1
ATOM 5114 O O . LEU A 1 624 ? -9.062 32.906 -4.41 1 94.31 624 LEU A O 1
ATOM 5118 N N . LYS A 1 625 ? -9.469 32.844 -6.523 1 92.5 625 LYS A N 1
ATOM 5119 C CA . LYS A 1 625 ? -9.938 34.219 -6.629 1 92.5 625 LYS A CA 1
ATOM 5120 C C . LYS A 1 625 ? -11.219 34.406 -5.824 1 92.5 625 LYS A C 1
ATOM 5122 O O . LYS A 1 625 ? -11.484 35.531 -5.336 1 92.5 625 LYS A O 1
ATOM 5127 N N . LYS A 1 626 ? -12 33.312 -5.668 1 89.25 626 LYS A N 1
ATOM 5128 C CA . LYS A 1 626 ? -13.281 33.469 -4.992 1 89.25 626 LYS A CA 1
ATOM 5129 C C . LYS A 1 626 ? -13.133 33.312 -3.48 1 89.25 626 LYS A C 1
ATOM 5131 O O . LYS A 1 626 ? -14.062 33.594 -2.725 1 89.25 626 LYS A O 1
ATOM 5136 N N . GLY A 1 627 ? -11.977 32.938 -3.025 1 88.56 627 GLY A N 1
ATOM 5137 C CA . GLY A 1 627 ? -11.758 32.781 -1.598 1 88.56 627 GLY A CA 1
ATOM 5138 C C . GLY A 1 627 ? -11.234 31.406 -1.23 1 88.56 627 GLY A C 1
ATOM 5139 O O . GLY A 1 627 ? -10.039 31.141 -1.321 1 88.56 627 GLY A O 1
ATOM 5140 N N . GLU A 1 628 ? -12.211 30.562 -0.784 1 89 628 GLU A N 1
ATOM 5141 C CA . GLU A 1 628 ? -11.875 29.203 -0.414 1 89 628 GLU A CA 1
ATOM 5142 C C . GLU A 1 628 ? -12.781 28.188 -1.126 1 89 628 GLU A C 1
ATOM 5144 O O . GLU A 1 628 ? -13.641 28.578 -1.918 1 89 628 GLU A O 1
ATOM 5149 N N . LEU A 1 629 ? -12.484 26.922 -0.948 1 90 629 LEU A N 1
ATOM 5150 C CA . LEU A 1 629 ? -13.18 25.859 -1.661 1 90 629 LEU A CA 1
ATOM 5151 C C . LEU A 1 629 ? -14.688 26 -1.519 1 90 629 LEU A C 1
ATOM 5153 O O . LEU A 1 629 ? -15.43 25.828 -2.49 1 90 629 LEU A O 1
ATOM 5157 N N . GLU A 1 630 ? -15.18 26.359 -0.303 1 83.5 630 GLU A N 1
ATOM 5158 C CA . GLU A 1 630 ? -16.609 26.469 -0.004 1 83.5 630 GLU A CA 1
ATOM 5159 C C . GLU A 1 630 ? -17.266 27.547 -0.853 1 83.5 630 GLU A C 1
ATOM 5161 O O . GLU A 1 630 ? -18.469 27.453 -1.144 1 83.5 630 GLU A O 1
ATOM 5166 N N . ASP A 1 631 ? -16.5 28.531 -1.299 1 84.94 631 ASP A N 1
ATOM 5167 C CA . ASP A 1 631 ? -17.047 29.641 -2.094 1 84.94 631 ASP A CA 1
ATOM 5168 C C . ASP A 1 631 ? -17.25 29.219 -3.547 1 84.94 631 ASP A C 1
ATOM 5170 O O . ASP A 1 631 ? -17.906 29.922 -4.316 1 84.94 631 ASP A O 1
ATOM 5174 N N . TYR A 1 632 ? -16.688 28.094 -3.92 1 92.12 632 TYR A N 1
ATOM 5175 C CA . TYR A 1 632 ? -16.797 27.594 -5.289 1 92.12 632 TYR A CA 1
ATOM 5176 C C . TYR A 1 632 ? -17.969 26.625 -5.422 1 92.12 632 TYR A C 1
ATOM 5178 O O . TYR A 1 632 ? -18.312 26.219 -6.531 1 92.12 632 TYR A O 1
ATOM 5186 N N . ILE A 1 633 ? -18.562 26.266 -4.352 1 91 633 ILE A N 1
ATOM 5187 C CA . ILE A 1 633 ? -19.719 25.391 -4.391 1 91 633 ILE A CA 1
ATOM 5188 C C . ILE A 1 633 ? -20.953 26.172 -4.855 1 91 633 ILE A C 1
ATOM 5190 O O . ILE A 1 633 ? -21.281 27.219 -4.301 1 91 633 ILE A O 1
ATOM 5194 N N . THR A 1 634 ? -21.609 25.672 -5.84 1 92.88 634 THR A N 1
ATOM 5195 C CA . THR A 1 634 ? -22.766 26.344 -6.41 1 92.88 634 THR A CA 1
ATOM 5196 C C . THR A 1 634 ? -23.984 26.234 -5.484 1 92.88 634 THR A C 1
ATOM 5198 O O . THR A 1 634 ? -23.938 25.5 -4.488 1 92.88 634 THR A O 1
ATOM 5201 N N . ASP A 1 635 ? -25 26.906 -5.867 1 89.75 635 ASP A N 1
ATOM 5202 C CA . ASP A 1 635 ? -26.234 26.844 -5.086 1 89.75 635 ASP A CA 1
ATOM 5203 C C . ASP A 1 635 ? -26.812 25.438 -5.098 1 89.75 635 ASP A C 1
ATOM 5205 O O . ASP A 1 635 ? -27.328 24.953 -4.078 1 89.75 635 ASP A O 1
ATOM 5209 N N . ASP A 1 636 ? -26.703 24.859 -6.195 1 92.06 636 ASP A N 1
ATOM 5210 C CA . ASP A 1 636 ? -27.188 23.484 -6.309 1 92.06 636 ASP A CA 1
ATOM 5211 C C . ASP A 1 636 ? -26.375 22.547 -5.41 1 92.06 636 ASP A C 1
ATOM 5213 O O . ASP A 1 636 ? -26.938 21.656 -4.766 1 92.06 636 ASP A O 1
ATOM 5217 N N . GLY A 1 637 ? -25.078 22.766 -5.477 1 90.88 637 GLY A N 1
ATOM 5218 C CA . GLY A 1 637 ? -24.219 21.969 -4.617 1 90.88 637 GLY A CA 1
ATOM 5219 C C . GLY A 1 637 ? -24.531 22.141 -3.141 1 90.88 637 GLY A C 1
ATOM 5220 O O . GLY A 1 637 ? -24.547 21.172 -2.387 1 90.88 637 GLY A O 1
ATOM 5221 N N . GLN A 1 638 ? -24.828 23.359 -2.775 1 85.81 638 GLN A N 1
ATOM 5222 C CA . GLN A 1 638 ? -25.156 23.641 -1.381 1 85.81 638 GLN A CA 1
ATOM 5223 C C . GLN A 1 638 ? -26.469 22.984 -0.978 1 85.81 638 GLN A C 1
ATOM 5225 O O . GLN A 1 638 ? -26.594 22.484 0.14 1 85.81 638 GLN A O 1
ATOM 5230 N N . LYS A 1 639 ? -27.391 23.016 -1.846 1 86.62 639 LYS A N 1
ATOM 5231 C CA . LYS A 1 639 ? -28.672 22.375 -1.589 1 86.62 639 LYS A CA 1
ATOM 5232 C C . LYS A 1 639 ? -28.516 20.859 -1.384 1 86.62 639 LYS A C 1
ATOM 5234 O O . LYS A 1 639 ? -29.109 20.297 -0.473 1 86.62 639 LYS A O 1
ATOM 5239 N N . ILE A 1 640 ? -27.719 20.312 -2.195 1 87.81 640 ILE A N 1
ATOM 5240 C CA . ILE A 1 640 ? -27.484 18.875 -2.109 1 87.81 640 ILE A CA 1
ATOM 5241 C C . ILE A 1 640 ? -26.812 18.547 -0.776 1 87.81 640 ILE A C 1
ATOM 5243 O O . ILE A 1 640 ? -27.188 17.578 -0.114 1 87.81 640 ILE A O 1
ATOM 5247 N N . ILE A 1 641 ? -25.859 19.328 -0.387 1 83.19 641 ILE A N 1
ATOM 5248 C CA . ILE A 1 641 ? -25.125 19.125 0.861 1 83.19 641 ILE A CA 1
ATOM 5249 C C . ILE A 1 641 ? -26.078 19.25 2.043 1 83.19 641 ILE A C 1
ATOM 5251 O O . ILE A 1 641 ? -26.016 18.469 2.994 1 83.19 641 ILE A O 1
ATOM 5255 N N . GLU A 1 642 ? -26.922 20.203 1.901 1 76.62 642 GLU A N 1
ATOM 5256 C CA . GLU A 1 642 ? -27.906 20.422 2.965 1 76.62 642 GLU A CA 1
ATOM 5257 C C . GLU A 1 642 ? -28.891 19.266 3.045 1 76.62 642 GLU A C 1
ATOM 5259 O O . GLU A 1 642 ? -29.234 18.797 4.137 1 76.62 642 GLU A O 1
ATOM 5264 N N . ASP A 1 643 ? -29.297 18.828 1.924 1 78.44 643 ASP A N 1
ATOM 5265 C CA . ASP A 1 643 ? -30.25 17.719 1.86 1 78.44 643 ASP A CA 1
ATOM 5266 C C . ASP A 1 643 ? -29.656 16.438 2.447 1 78.44 643 ASP A C 1
ATOM 5268 O O . ASP A 1 643 ? -30.375 15.617 3.006 1 78.44 643 ASP A O 1
ATOM 5272 N N . LEU A 1 644 ? -28.375 16.391 2.297 1 73.62 644 LEU A N 1
ATOM 5273 C CA . LEU A 1 644 ? -27.719 15.18 2.781 1 73.62 644 LEU A CA 1
ATOM 5274 C C . LEU A 1 644 ? -27.344 15.312 4.258 1 73.62 644 LEU A C 1
ATOM 5276 O O . LEU A 1 644 ? -26.969 14.336 4.898 1 73.62 644 LEU A O 1
ATOM 5280 N N . GLY A 1 645 ? -27.469 16.484 4.824 1 66 645 GLY A N 1
ATOM 5281 C CA . GLY A 1 645 ? -27.25 16.688 6.246 1 66 645 GLY A CA 1
ATOM 5282 C C . GLY A 1 645 ? -25.797 16.891 6.609 1 66 645 GLY A C 1
ATOM 5283 O O . GLY A 1 645 ? -25.375 16.578 7.723 1 66 645 GLY A O 1
ATOM 5284 N N . PHE A 1 646 ? -24.906 17.266 5.648 1 67.81 646 PHE A N 1
ATOM 5285 C CA . PHE A 1 646 ? -23.469 17.406 5.918 1 67.81 646 PHE A CA 1
ATOM 5286 C C . PHE A 1 646 ? -23.078 18.875 5.941 1 67.81 646 PHE A C 1
ATOM 5288 O O . PHE A 1 646 ? -21.891 19.203 5.855 1 67.81 646 PHE A O 1
ATOM 5295 N N . ALA A 1 647 ? -23.906 19.75 6.008 1 63.5 647 ALA A N 1
ATOM 5296 C CA . ALA A 1 647 ? -23.641 21.172 5.844 1 63.5 647 ALA A CA 1
ATOM 5297 C C . ALA A 1 647 ? -22.625 21.672 6.867 1 63.5 647 ALA A C 1
ATOM 5299 O O . ALA A 1 647 ? -21.797 22.531 6.566 1 63.5 647 ALA A O 1
ATOM 5300 N N . ASN A 1 648 ? -22.5 20.938 8.008 1 58.5 648 ASN A N 1
ATOM 5301 C CA . ASN A 1 648 ? -21.641 21.438 9.07 1 58.5 648 ASN A CA 1
ATOM 5302 C C . ASN A 1 648 ? -20.328 20.656 9.141 1 58.5 648 ASN A C 1
ATOM 5304 O O . ASN A 1 648 ? -19.516 20.859 10.047 1 58.5 648 ASN A O 1
ATOM 5308 N N . GLN A 1 649 ? -20.234 19.844 8.25 1 63.66 649 GLN A N 1
ATOM 5309 C CA . GLN A 1 649 ? -19.016 19.031 8.25 1 63.66 649 GLN A CA 1
ATOM 5310 C C . GLN A 1 649 ? -18.094 19.422 7.098 1 63.66 649 GLN A C 1
ATOM 5312 O O . GLN A 1 649 ? -18.375 19.109 5.938 1 63.66 649 GLN A O 1
ATOM 5317 N N . LYS A 1 650 ? -17.016 20.047 7.5 1 65.56 650 LYS A N 1
ATOM 5318 C CA . LYS A 1 650 ? -16.156 20.656 6.492 1 65.56 650 LYS A CA 1
ATOM 5319 C C . LYS A 1 650 ? -15.617 19.625 5.516 1 65.56 650 LYS A C 1
ATOM 5321 O O . LYS A 1 650 ? -15.781 19.75 4.301 1 65.56 650 LYS A O 1
ATOM 5326 N N . GLU A 1 651 ? -15.047 18.625 5.887 1 73 651 GLU A N 1
ATOM 5327 C CA . GLU A 1 651 ? -14.406 17.672 4.984 1 73 651 GLU A CA 1
ATOM 5328 C C . GLU A 1 651 ? -15.406 16.625 4.48 1 73 651 GLU A C 1
ATOM 5330 O O . GLU A 1 651 ? -15.375 16.25 3.303 1 73 651 GLU A O 1
ATOM 5335 N N . LEU A 1 652 ? -16.406 16.312 5.223 1 71.44 652 LEU A N 1
ATOM 5336 C CA . LEU A 1 652 ? -17.328 15.25 4.879 1 71.44 652 LEU A CA 1
ATOM 5337 C C . LEU A 1 652 ? -18.266 15.68 3.75 1 71.44 652 LEU A C 1
ATOM 5339 O O . LEU A 1 652 ? -18.656 14.859 2.91 1 71.44 652 LEU A O 1
ATOM 5343 N N . LYS A 1 653 ? -18.641 16.938 3.783 1 79.25 653 LYS A N 1
ATOM 5344 C CA . LYS A 1 653 ? -19.531 17.406 2.721 1 79.25 653 LYS A CA 1
ATOM 5345 C C . LYS A 1 653 ? -18.844 17.281 1.355 1 79.25 653 LYS A C 1
ATOM 5347 O O . LYS A 1 653 ? -19.5 16.938 0.364 1 79.25 653 LYS A O 1
ATOM 5352 N N . ILE A 1 654 ? -17.516 17.531 1.367 1 84.25 654 ILE A N 1
ATOM 5353 C CA . ILE A 1 654 ? -16.766 17.469 0.112 1 84.25 654 ILE A CA 1
ATOM 5354 C C . ILE A 1 654 ? -16.609 16.016 -0.33 1 84.25 654 ILE A C 1
ATOM 5356 O O . ILE A 1 654 ? -16.734 15.711 -1.518 1 84.25 654 ILE A O 1
ATOM 5360 N N . ILE A 1 655 ? -16.406 15.133 0.578 1 78.88 655 ILE A N 1
ATOM 5361 C CA . ILE A 1 655 ? -16.25 13.711 0.28 1 78.88 655 ILE A CA 1
ATOM 5362 C C . ILE A 1 655 ? -17.547 13.18 -0.322 1 78.88 655 ILE A C 1
ATOM 5364 O O . ILE A 1 655 ? -17.531 12.453 -1.319 1 78.88 655 ILE A O 1
ATOM 5368 N N . LYS A 1 656 ? -18.641 13.578 0.235 1 78.19 656 LYS A N 1
ATOM 5369 C CA . LYS A 1 656 ? -19.938 13.109 -0.255 1 78.19 656 LYS A CA 1
ATOM 5370 C C . LYS A 1 656 ? -20.219 13.641 -1.655 1 78.19 656 LYS A C 1
ATOM 5372 O O . LYS A 1 656 ? -20.75 12.922 -2.51 1 78.19 656 LYS A O 1
ATOM 5377 N N . LEU A 1 657 ? -19.938 14.914 -1.802 1 85.19 657 LEU A N 1
ATOM 5378 C CA . LEU A 1 657 ? -20.109 15.484 -3.133 1 85.19 657 LEU A CA 1
ATOM 5379 C C . LEU A 1 657 ? -19.266 14.734 -4.16 1 85.19 657 LEU A C 1
ATOM 5381 O O . LEU A 1 657 ? -19.734 14.438 -5.258 1 85.19 657 LEU A O 1
ATOM 5385 N N . SER A 1 658 ? -18.031 14.469 -3.807 1 86.31 658 SER A N 1
ATOM 5386 C CA . SER A 1 658 ? -17.109 13.758 -4.695 1 86.31 658 SER A CA 1
ATOM 5387 C C . SER A 1 658 ? -17.641 12.367 -5.027 1 86.31 658 SER A C 1
ATOM 5389 O O . SER A 1 658 ? -17.484 11.898 -6.156 1 86.31 658 SER A O 1
ATOM 5391 N N . GLU A 1 659 ? -18.219 11.758 -4.094 1 78.94 659 GLU A N 1
ATOM 5392 C CA . GLU A 1 659 ? -18.797 10.43 -4.293 1 78.94 659 GLU A CA 1
ATOM 5393 C C . GLU A 1 659 ? -19.938 10.469 -5.297 1 78.94 659 GLU A C 1
ATOM 5395 O O . GLU A 1 659 ? -20.031 9.609 -6.18 1 78.94 659 GLU A O 1
ATOM 5400 N N . LEU A 1 660 ? -20.812 11.375 -5.109 1 83.44 660 LEU A N 1
ATOM 5401 C CA . LEU A 1 660 ? -21.969 11.508 -5.988 1 83.44 660 LEU A CA 1
ATOM 5402 C C . LEU A 1 660 ? -21.531 11.789 -7.422 1 83.44 660 LEU A C 1
ATOM 5404 O O . LEU A 1 660 ? -22.125 11.289 -8.375 1 83.44 660 LEU A O 1
ATOM 5408 N N . ILE A 1 661 ? -20.5 12.562 -7.504 1 88.69 661 ILE A N 1
ATOM 5409 C CA . ILE A 1 661 ? -19.969 12.891 -8.82 1 88.69 661 ILE A CA 1
ATOM 5410 C C . ILE A 1 661 ? -19.328 11.648 -9.445 1 88.69 661 ILE A C 1
ATOM 5412 O O . ILE A 1 661 ? -19.594 11.328 -10.609 1 88.69 661 ILE A O 1
ATOM 5416 N N . ASN A 1 662 ? -18.547 10.922 -8.695 1 80.88 662 ASN A N 1
ATOM 5417 C CA . ASN A 1 662 ? -17.844 9.734 -9.18 1 80.88 662 ASN A CA 1
ATOM 5418 C C . ASN A 1 662 ? -18.812 8.648 -9.633 1 80.88 662 ASN A C 1
ATOM 5420 O O . ASN A 1 662 ? -18.516 7.906 -10.57 1 80.88 662 ASN A O 1
ATOM 5424 N N . ASN A 1 663 ? -19.938 8.609 -8.938 1 77.12 663 ASN A N 1
ATOM 5425 C CA . ASN A 1 663 ? -20.938 7.613 -9.266 1 77.12 663 ASN A CA 1
ATOM 5426 C C . ASN A 1 663 ? -21.797 8.047 -10.461 1 77.12 663 ASN A C 1
ATOM 5428 O O . ASN A 1 663 ? -22.656 7.293 -10.922 1 77.12 663 ASN A O 1
ATOM 5432 N N . GLY A 1 664 ? -21.625 9.18 -10.898 1 81.81 664 GLY A N 1
ATOM 5433 C CA . GLY A 1 664 ? -22.359 9.688 -12.047 1 81.81 664 GLY A CA 1
ATOM 5434 C C . GLY A 1 664 ? -23.734 10.188 -11.695 1 81.81 664 GLY A C 1
ATOM 5435 O O . GLY A 1 664 ? -24.578 10.391 -12.57 1 81.81 664 GLY A O 1
ATOM 5436 N N . GLU A 1 665 ? -24.016 10.375 -10.438 1 84.88 665 GLU A N 1
ATOM 5437 C CA . GLU A 1 665 ? -25.328 10.844 -9.992 1 84.88 665 GLU A CA 1
ATOM 5438 C C . GLU A 1 665 ? -25.484 12.344 -10.227 1 84.88 665 GLU A C 1
ATOM 5440 O O . GLU A 1 665 ? -26.594 12.828 -10.438 1 84.88 665 GLU A O 1
ATOM 5445 N N . ILE A 1 666 ? -24.359 13.062 -10.109 1 91.81 666 ILE A N 1
ATOM 5446 C CA . ILE A 1 666 ? -24.359 14.5 -10.32 1 91.81 666 ILE A CA 1
ATOM 5447 C C . ILE A 1 666 ? -23.188 14.898 -11.211 1 91.81 666 ILE A C 1
ATOM 5449 O O . ILE A 1 666 ? -22.141 14.234 -11.211 1 91.81 666 ILE A O 1
ATOM 5453 N N . GLU A 1 667 ? -23.453 15.883 -11.969 1 92.75 667 GLU A N 1
ATOM 5454 C CA . GLU A 1 667 ? -22.375 16.438 -12.789 1 92.75 667 GLU A CA 1
ATOM 5455 C C . GLU A 1 667 ? -21.531 17.438 -12.008 1 92.75 667 GLU A C 1
ATOM 5457 O O . GLU A 1 667 ? -22.078 18.219 -11.219 1 92.75 667 GLU A O 1
ATOM 5462 N N . ILE A 1 668 ? -20.281 17.453 -12.242 1 94.88 668 ILE A N 1
ATOM 5463 C CA . ILE A 1 668 ? -19.359 18.234 -11.422 1 94.88 668 ILE A CA 1
ATOM 5464 C C . ILE A 1 668 ? -19.625 19.719 -11.625 1 94.88 668 ILE A C 1
ATOM 5466 O O . ILE A 1 668 ? -19.578 20.5 -10.672 1 94.88 668 ILE A O 1
ATOM 5470 N N . GLU A 1 669 ? -20.016 20.234 -12.797 1 94.31 669 GLU A N 1
ATOM 5471 C CA . GLU A 1 669 ? -20.219 21.641 -13.078 1 94.31 669 GLU A CA 1
ATOM 5472 C C . GLU A 1 669 ? -21.531 22.141 -12.477 1 94.31 669 GLU A C 1
ATOM 5474 O O . GLU A 1 669 ? -21.734 23.344 -12.312 1 94.31 669 GLU A O 1
ATOM 5479 N N . GLN A 1 670 ? -22.344 21.156 -12.156 1 93.19 670 GLN A N 1
ATOM 5480 C CA . GLN A 1 670 ? -23.594 21.5 -11.508 1 93.19 670 GLN A CA 1
ATOM 5481 C C . GLN A 1 670 ? -23.375 21.922 -10.062 1 93.19 670 GLN A C 1
ATOM 5483 O O . GLN A 1 670 ? -24.109 22.75 -9.531 1 93.19 670 GLN A O 1
ATOM 5488 N N . VAL A 1 671 ? -22.328 21.406 -9.492 1 94.44 671 VAL A N 1
ATOM 5489 C CA . VAL A 1 671 ? -22.219 21.562 -8.047 1 94.44 671 VAL A CA 1
ATOM 5490 C C . VAL A 1 671 ? -20.984 22.375 -7.703 1 94.44 671 VAL A C 1
ATOM 5492 O O . VAL A 1 671 ? -20.844 22.875 -6.582 1 94.44 671 VAL A O 1
ATOM 5495 N N . LEU A 1 672 ? -20.078 22.547 -8.641 1 94.81 672 LEU A N 1
ATOM 5496 C CA . LEU A 1 672 ? -18.828 23.234 -8.383 1 94.81 672 LEU A CA 1
ATOM 5497 C C . LEU A 1 672 ? -18.438 24.125 -9.555 1 94.81 672 LEU A C 1
ATOM 5499 O O . LEU A 1 672 ? -18.516 23.703 -10.711 1 94.81 672 LEU A O 1
ATOM 5503 N N . ASP A 1 673 ? -18.109 25.375 -9.227 1 93.88 673 ASP A N 1
ATOM 5504 C CA . ASP A 1 673 ? -17.438 26.219 -10.211 1 93.88 673 ASP A CA 1
ATOM 5505 C C . ASP A 1 673 ? -15.984 25.812 -10.391 1 93.88 673 ASP A C 1
ATOM 5507 O O . ASP A 1 673 ? -15.156 26.047 -9.508 1 93.88 673 ASP A O 1
ATOM 5511 N N . ILE A 1 674 ? -15.609 25.25 -11.523 1 95.12 674 ILE A N 1
ATOM 5512 C CA . ILE A 1 674 ? -14.32 24.594 -11.648 1 95.12 674 ILE A CA 1
ATOM 5513 C C . ILE A 1 674 ? -13.359 25.469 -12.445 1 95.12 674 ILE A C 1
ATOM 5515 O O . ILE A 1 674 ? -12.227 25.062 -12.734 1 95.12 674 ILE A O 1
ATOM 5519 N N . GLU A 1 675 ? -13.625 26.719 -12.719 1 92.12 675 GLU A N 1
ATOM 5520 C CA . GLU A 1 675 ? -12.852 27.547 -13.641 1 92.12 675 GLU A CA 1
ATOM 5521 C C . GLU A 1 675 ? -11.422 27.75 -13.133 1 92.12 675 GLU A C 1
ATOM 5523 O O . GLU A 1 675 ? -10.461 27.516 -13.867 1 92.12 675 GLU A O 1
ATOM 5528 N N . ASP A 1 676 ? -11.258 28.188 -11.898 1 93.25 676 ASP A N 1
ATOM 5529 C CA . ASP A 1 676 ? -9.93 28.438 -11.336 1 93.25 676 ASP A CA 1
ATOM 5530 C C . ASP A 1 676 ? -9.125 27.156 -11.219 1 93.25 676 ASP A C 1
ATOM 5532 O O . ASP A 1 676 ? -7.898 27.172 -11.367 1 93.25 676 ASP A O 1
ATOM 5536 N N . TYR A 1 677 ? -9.797 26.094 -10.961 1 95.38 677 TYR A N 1
ATOM 5537 C CA . TYR A 1 677 ? -9.117 24.812 -10.812 1 95.38 677 TYR A CA 1
ATOM 5538 C C . TYR A 1 677 ? -8.641 24.281 -12.164 1 95.38 677 TYR A C 1
ATOM 5540 O O . TYR A 1 677 ? -7.582 23.672 -12.258 1 95.38 677 TYR A O 1
ATOM 5548 N N . VAL A 1 678 ? -9.406 24.547 -13.172 1 95.12 678 VAL A N 1
ATOM 5549 C CA . VAL A 1 678 ? -9.086 24.094 -14.516 1 95.12 678 VAL A CA 1
ATOM 5550 C C . VAL A 1 678 ? -7.809 24.766 -15.008 1 95.12 678 VAL A C 1
ATOM 5552 O O . VAL A 1 678 ? -7.047 24.172 -15.781 1 95.12 678 VAL A O 1
ATOM 5555 N N . GLU A 1 679 ? -7.516 25.938 -14.516 1 93.69 679 GLU A N 1
ATOM 5556 C CA . GLU A 1 679 ? -6.285 26.641 -14.898 1 93.69 679 GLU A CA 1
ATOM 5557 C C . GLU A 1 679 ? -5.055 25.828 -14.5 1 93.69 679 GLU A C 1
ATOM 5559 O O . GLU A 1 679 ? -4.07 25.781 -15.25 1 93.69 679 GLU A O 1
ATOM 5564 N N . VAL A 1 680 ? -5.098 25.25 -13.375 1 94 680 VAL A N 1
ATOM 5565 C CA . VAL A 1 680 ? -3.996 24.422 -12.914 1 94 680 VAL A CA 1
ATOM 5566 C C . VAL A 1 680 ? -3.943 23.125 -13.727 1 94 680 VAL A C 1
ATOM 5568 O O . VAL A 1 680 ? -2.867 22.703 -14.148 1 94 680 VAL A O 1
ATOM 5571 N N . ILE A 1 681 ? -5.109 22.547 -13.969 1 95 681 ILE A N 1
ATOM 5572 C CA . ILE A 1 681 ? -5.227 21.266 -14.656 1 95 681 ILE A CA 1
ATOM 5573 C C . ILE A 1 681 ? -4.672 21.391 -16.078 1 95 681 ILE A C 1
ATOM 5575 O O . ILE A 1 681 ? -4.016 20.469 -16.578 1 95 681 ILE A O 1
ATOM 5579 N N . LYS A 1 682 ? -4.867 22.531 -16.672 1 92.81 682 LYS A N 1
ATOM 5580 C CA . LYS A 1 682 ? -4.398 22.781 -18.031 1 92.81 682 LYS A CA 1
ATOM 5581 C C . LYS A 1 682 ? -2.875 22.75 -18.109 1 92.81 682 LYS A C 1
ATOM 5583 O O . LYS A 1 682 ? -2.305 22.375 -19.141 1 92.81 682 LYS A O 1
ATOM 5588 N N . ARG A 1 683 ? -2.209 23.047 -17.062 1 92.12 683 ARG A N 1
ATOM 5589 C CA . ARG A 1 683 ? -0.753 23.141 -17.031 1 92.12 683 ARG A CA 1
ATOM 5590 C C . ARG A 1 683 ? -0.114 21.766 -16.859 1 92.12 683 ARG A C 1
ATOM 5592 O O . ARG A 1 683 ? 1.086 21.609 -17.094 1 92.12 683 ARG A O 1
ATOM 5599 N N . LEU A 1 684 ? -0.861 20.781 -16.484 1 90.56 684 LEU A N 1
ATOM 5600 C CA . LEU A 1 684 ? -0.324 19.469 -16.172 1 90.56 684 LEU A CA 1
ATOM 5601 C C . LEU A 1 684 ? 0.18 18.781 -17.422 1 90.56 684 LEU A C 1
ATOM 5603 O O . LEU A 1 684 ? 1.121 17.984 -17.375 1 90.56 684 LEU A O 1
ATOM 5607 N N . LYS A 1 685 ? -0.457 18.734 -18.641 1 79.31 685 LYS A N 1
ATOM 5608 C CA . LYS A 1 685 ? -0.012 18.125 -19.891 1 79.31 685 LYS A CA 1
ATOM 5609 C C . LYS A 1 685 ? 0.983 19.016 -20.625 1 79.31 685 LYS A C 1
ATOM 5611 O O . LYS A 1 685 ? 1.748 18.531 -21.469 1 79.31 685 LYS A O 1
ATOM 5616 N N . SER A 1 686 ? 0.885 20.328 -20.562 1 58.25 686 SER A N 1
ATOM 5617 C CA . SER A 1 686 ? 1.693 21.219 -21.406 1 58.25 686 SER A CA 1
ATOM 5618 C C . SER A 1 686 ? 3.182 20.938 -21.234 1 58.25 686 SER A C 1
ATOM 5620 O O . SER A 1 686 ? 3.963 21.078 -22.172 1 58.25 686 SER A O 1
ATOM 5622 N N . ASN A 1 687 ? 3.701 20.641 -20.094 1 47.34 687 ASN A N 1
ATOM 5623 C CA . ASN A 1 687 ? 5.152 20.562 -19.953 1 47.34 687 ASN A CA 1
ATOM 5624 C C . ASN A 1 687 ? 5.664 19.141 -20.203 1 47.34 687 ASN A C 1
ATOM 5626 O O . ASN A 1 687 ? 6.77 18.812 -19.766 1 47.34 687 ASN A O 1
ATOM 5630 N N . SER A 1 688 ? 4.867 18.156 -20.562 1 41.19 688 SER A N 1
ATOM 5631 C CA . SER A 1 688 ? 5.516 16.906 -20.922 1 41.19 688 SER A CA 1
ATOM 5632 C C . SER A 1 688 ? 6.059 16.953 -22.344 1 41.19 688 SER A C 1
ATOM 5634 O O . SER A 1 688 ? 5.457 17.578 -23.219 1 41.19 688 SER A O 1
ATOM 5636 N N . MET B 1 1 ? -23.672 -14.219 -17.703 1 88.19 1 MET B N 1
ATOM 5637 C CA . MET B 1 1 ? -23.578 -15.094 -16.547 1 88.19 1 MET B CA 1
ATOM 5638 C C . MET B 1 1 ? -22.469 -14.633 -15.609 1 88.19 1 MET B C 1
ATOM 5640 O O . MET B 1 1 ? -21.453 -14.102 -16.062 1 88.19 1 MET B O 1
ATOM 5644 N N . PHE B 1 2 ? -22.656 -14.695 -14.281 1 92.5 2 PHE B N 1
ATOM 5645 C CA . PHE B 1 2 ? -21.625 -14.422 -13.297 1 92.5 2 PHE B CA 1
ATOM 5646 C C . PHE B 1 2 ? -21.656 -15.453 -12.172 1 92.5 2 PHE B C 1
ATOM 5648 O O . PHE B 1 2 ? -22.641 -16.156 -12 1 92.5 2 PHE B O 1
ATOM 5655 N N . VAL B 1 3 ? -20.594 -15.594 -11.539 1 96.69 3 VAL B N 1
ATOM 5656 C CA . VAL B 1 3 ? -20.516 -16.469 -10.367 1 96.69 3 VAL B CA 1
ATOM 5657 C C . VAL B 1 3 ? -21.234 -15.805 -9.195 1 96.69 3 VAL B C 1
ATOM 5659 O O . VAL B 1 3 ? -20.812 -14.758 -8.703 1 96.69 3 VAL B O 1
ATOM 5662 N N . SER B 1 4 ? -22.219 -16.422 -8.773 1 96.38 4 SER B N 1
ATOM 5663 C CA . SER B 1 4 ? -23 -15.828 -7.695 1 96.38 4 SER B CA 1
ATOM 5664 C C . SER B 1 4 ? -22.656 -16.453 -6.348 1 96.38 4 SER B C 1
ATOM 5666 O O . SER B 1 4 ? -22.859 -15.844 -5.301 1 96.38 4 SER B O 1
ATOM 5668 N N . LYS B 1 5 ? -22.219 -17.703 -6.453 1 96.38 5 LYS B N 1
ATOM 5669 C CA . LYS B 1 5 ? -21.922 -18.422 -5.219 1 96.38 5 LYS B CA 1
ATOM 5670 C C . LYS B 1 5 ? -20.797 -19.422 -5.426 1 96.38 5 LYS B C 1
ATOM 5672 O O . LYS B 1 5 ? -20.688 -20.047 -6.488 1 96.38 5 LYS B O 1
ATOM 5677 N N . LEU B 1 6 ? -19.938 -19.578 -4.484 1 97.94 6 LEU B N 1
ATOM 5678 C CA . LEU B 1 6 ? -18.891 -20.594 -4.414 1 97.94 6 LEU B CA 1
ATOM 5679 C C . LEU B 1 6 ? -19.031 -21.438 -3.152 1 97.94 6 LEU B C 1
ATOM 5681 O O . LEU B 1 6 ? -19.031 -20.906 -2.041 1 97.94 6 LEU B O 1
ATOM 5685 N N . LEU B 1 7 ? -19.266 -22.719 -3.348 1 96.44 7 LEU B N 1
ATOM 5686 C CA . LEU B 1 7 ? -19.391 -23.656 -2.238 1 96.44 7 LEU B CA 1
ATOM 5687 C C . LEU B 1 7 ? -18.141 -24.531 -2.117 1 96.44 7 LEU B C 1
ATOM 5689 O O . LEU B 1 7 ? -17.734 -25.156 -3.09 1 96.44 7 LEU B O 1
ATOM 5693 N N . ILE B 1 8 ? -17.562 -24.562 -0.986 1 96.25 8 ILE B N 1
ATOM 5694 C CA . ILE B 1 8 ? -16.344 -25.344 -0.762 1 96.25 8 ILE B CA 1
ATOM 5695 C C . ILE B 1 8 ? -16.516 -26.203 0.488 1 96.25 8 ILE B C 1
ATOM 5697 O O . ILE B 1 8 ? -16.953 -25.719 1.531 1 96.25 8 ILE B O 1
ATOM 5701 N N . ARG B 1 9 ? -16.188 -27.422 0.35 1 93.69 9 ARG B N 1
ATOM 5702 C CA . ARG B 1 9 ? -16.156 -28.328 1.491 1 93.69 9 ARG B CA 1
ATOM 5703 C C . ARG B 1 9 ? -14.852 -29.125 1.523 1 93.69 9 ARG B C 1
ATOM 5705 O O . ARG B 1 9 ? -14.477 -29.75 0.533 1 93.69 9 ARG B O 1
ATOM 5712 N N . ASN B 1 10 ? -14.148 -29.031 2.627 1 92.38 10 ASN B N 1
ATOM 5713 C CA . ASN B 1 10 ? -12.992 -29.844 2.955 1 92.38 10 ASN B CA 1
ATOM 5714 C C . ASN B 1 10 ? -11.852 -29.641 1.962 1 92.38 10 ASN B C 1
ATOM 5716 O O . ASN B 1 10 ? -11.234 -30.594 1.5 1 92.38 10 ASN B O 1
ATOM 5720 N N . PHE B 1 11 ? -11.594 -28.516 1.606 1 93.12 11 PHE B N 1
ATOM 5721 C CA . PHE B 1 11 ? -10.531 -28.172 0.671 1 93.12 11 PHE B CA 1
ATOM 5722 C C . PHE B 1 11 ? -9.477 -27.297 1.342 1 93.12 11 PHE B C 1
ATOM 5724 O O . PHE B 1 11 ? -9.766 -26.172 1.744 1 93.12 11 PHE B O 1
ATOM 5731 N N . ARG B 1 12 ? -8.359 -27.859 1.522 1 89.94 12 ARG B N 1
ATOM 5732 C CA . ARG B 1 12 ? -7.211 -27.172 2.107 1 89.94 12 ARG B CA 1
ATOM 5733 C C . ARG B 1 12 ? -7.57 -26.547 3.457 1 89.94 12 ARG B C 1
ATOM 5735 O O . ARG B 1 12 ? -7.973 -27.266 4.379 1 89.94 12 ARG B O 1
ATOM 5742 N N . SER B 1 13 ? -7.547 -25.219 3.578 1 87.44 13 SER B N 1
ATOM 5743 C CA . SER B 1 13 ? -7.816 -24.609 4.879 1 87.44 13 SER B CA 1
ATOM 5744 C C . SER B 1 13 ? -9.305 -24.375 5.078 1 87.44 13 SER B C 1
ATOM 5746 O O . SER B 1 13 ? -9.727 -23.875 6.125 1 87.44 13 SER B O 1
ATOM 5748 N N . ILE B 1 14 ? -10.117 -24.734 4.133 1 94 14 ILE B N 1
ATOM 5749 C CA . ILE B 1 14 ? -11.547 -24.438 4.176 1 94 14 ILE B CA 1
ATOM 5750 C C . ILE B 1 14 ? -12.328 -25.719 4.508 1 94 14 ILE B C 1
ATOM 5752 O O . ILE B 1 14 ? -12.344 -26.656 3.719 1 94 14 ILE B O 1
ATOM 5756 N N . GLU B 1 15 ? -12.914 -25.766 5.602 1 92.44 15 GLU B N 1
ATOM 5757 C CA . GLU B 1 15 ? -13.75 -26.906 5.98 1 92.44 15 GLU B CA 1
ATOM 5758 C C . GLU B 1 15 ? -15.133 -26.812 5.344 1 92.44 15 GLU B C 1
ATOM 5760 O O . GLU B 1 15 ? -15.586 -27.766 4.703 1 92.44 15 GLU B O 1
ATOM 5765 N N . LYS B 1 16 ? -15.797 -25.781 5.523 1 93.38 16 LYS B N 1
ATOM 5766 C CA . LYS B 1 16 ? -17.109 -25.5 4.961 1 93.38 16 LYS B CA 1
ATOM 5767 C C . LYS B 1 16 ? -17.359 -24 4.82 1 93.38 16 LYS B C 1
ATOM 5769 O O . LYS B 1 16 ? -17.453 -23.281 5.82 1 93.38 16 LYS B O 1
ATOM 5774 N N . GLU B 1 17 ? -17.469 -23.547 3.613 1 95.06 17 GLU B N 1
ATOM 5775 C CA . GLU B 1 17 ? -17.703 -22.125 3.385 1 95.06 17 GLU B CA 1
ATOM 5776 C C . GLU B 1 17 ? -18.594 -21.906 2.164 1 95.06 17 GLU B C 1
ATOM 5778 O O . GLU B 1 17 ? -18.453 -22.594 1.152 1 95.06 17 GLU B O 1
ATOM 5783 N N . SER B 1 18 ? -19.609 -21.094 2.326 1 95.75 18 SER B N 1
ATOM 5784 C CA . SER B 1 18 ? -20.406 -20.562 1.229 1 95.75 18 SER B CA 1
ATOM 5785 C C . SER B 1 18 ? -20.109 -19.094 0.978 1 95.75 18 SER B C 1
ATOM 5787 O O . SER B 1 18 ? -20.375 -18.234 1.832 1 95.75 18 SER B O 1
ATOM 5789 N N . ILE B 1 19 ? -19.547 -18.781 -0.124 1 96.44 19 ILE B N 1
ATOM 5790 C CA . ILE B 1 19 ? -19.156 -17.422 -0.446 1 96.44 19 ILE B CA 1
ATOM 5791 C C . ILE B 1 19 ? -20.094 -16.844 -1.509 1 96.44 19 ILE B C 1
ATOM 5793 O O . ILE B 1 19 ? -20.172 -17.375 -2.621 1 96.44 19 ILE B O 1
ATOM 5797 N N . ASP B 1 20 ? -20.734 -15.773 -1.157 1 95.19 20 ASP B N 1
ATOM 5798 C CA . ASP B 1 20 ? -21.625 -15.102 -2.105 1 95.19 20 ASP B CA 1
ATOM 5799 C C . ASP B 1 20 ? -20.891 -13.984 -2.842 1 95.19 20 ASP B C 1
ATOM 5801 O O . ASP B 1 20 ? -20.219 -13.156 -2.221 1 95.19 20 ASP B O 1
ATOM 5805 N N . PHE B 1 21 ? -21 -14.047 -4.148 1 95.06 21 PHE B N 1
ATOM 5806 C CA . PHE B 1 21 ? -20.469 -12.969 -4.973 1 95.06 21 PHE B CA 1
ATOM 5807 C C . PHE B 1 21 ? -21.594 -12.141 -5.586 1 95.06 21 PHE B C 1
ATOM 5809 O O . PHE B 1 21 ? -22.734 -12.586 -5.621 1 95.06 21 PHE B O 1
ATOM 5816 N N . ARG B 1 22 ? -21.234 -10.945 -5.973 1 91.88 22 ARG B N 1
ATOM 5817 C CA . ARG B 1 22 ? -22.156 -10.039 -6.641 1 91.88 22 ARG B CA 1
ATOM 5818 C C . ARG B 1 22 ? -21.656 -9.656 -8.031 1 91.88 22 ARG B C 1
ATOM 5820 O O . ARG B 1 22 ? -20.484 -9.898 -8.352 1 91.88 22 ARG B O 1
ATOM 5827 N N . PRO B 1 23 ? -22.594 -9.195 -8.828 1 90.62 23 PRO B N 1
ATOM 5828 C CA . PRO B 1 23 ? -22.125 -8.711 -10.125 1 90.62 23 PRO B CA 1
ATOM 5829 C C . PRO B 1 23 ? -21.062 -7.609 -9.992 1 90.62 23 PRO B C 1
ATOM 5831 O O . PRO B 1 23 ? -21.094 -6.848 -9.023 1 90.62 23 PRO B O 1
ATOM 5834 N N . GLY B 1 24 ? -20.25 -7.539 -10.914 1 90.88 24 GLY B N 1
ATOM 5835 C CA . GLY B 1 24 ? -19.234 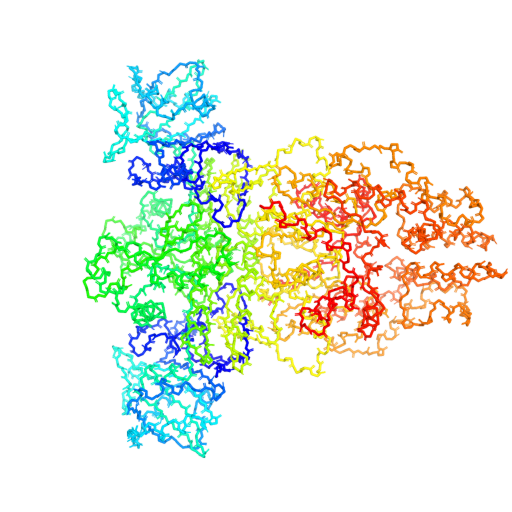-6.492 -10.93 1 90.88 24 GLY B CA 1
ATOM 5836 C C . GLY B 1 24 ? -17.953 -6.895 -10.227 1 90.88 24 GLY B C 1
ATOM 5837 O O . GLY B 1 24 ? -17.5 -8.039 -10.344 1 90.88 24 GLY B O 1
ATOM 5838 N N . LYS B 1 25 ? -17.359 -5.996 -9.625 1 91.75 25 LYS B N 1
ATOM 5839 C CA . LYS B 1 25 ? -16.047 -6.18 -9 1 91.75 25 LYS B CA 1
ATOM 5840 C C . LYS B 1 25 ? -16.203 -6.637 -7.547 1 91.75 25 LYS B C 1
ATOM 5842 O O . LYS B 1 25 ? -16.844 -5.953 -6.738 1 91.75 25 LYS B O 1
ATOM 5847 N N . ASN B 1 26 ? -15.688 -7.809 -7.238 1 95.19 26 ASN B N 1
ATOM 5848 C CA . ASN B 1 26 ? -15.633 -8.344 -5.883 1 95.19 26 ASN B CA 1
ATOM 5849 C C . ASN B 1 26 ? -14.203 -8.391 -5.355 1 95.19 26 ASN B C 1
ATOM 5851 O O . ASN B 1 26 ? -13.281 -8.789 -6.078 1 95.19 26 ASN B O 1
ATOM 5855 N N . VAL B 1 27 ? -14.062 -7.98 -4.09 1 93.69 27 VAL B N 1
ATOM 5856 C CA . VAL B 1 27 ? -12.711 -7.902 -3.543 1 93.69 27 VAL B CA 1
ATOM 5857 C C . VAL B 1 27 ? -12.625 -8.734 -2.266 1 93.69 27 VAL B C 1
ATOM 5859 O O . VAL B 1 27 ? -13.383 -8.516 -1.319 1 93.69 27 VAL B O 1
ATOM 5862 N N . LEU B 1 28 ? -11.719 -9.734 -2.299 1 95.62 28 LEU B N 1
ATOM 5863 C CA . LEU B 1 28 ? -11.391 -10.516 -1.111 1 95.62 28 LEU B CA 1
ATOM 5864 C C . LEU B 1 28 ? -10.227 -9.891 -0.351 1 95.62 28 LEU B C 1
ATOM 5866 O O . LEU B 1 28 ? -9.148 -9.711 -0.908 1 95.62 28 LEU B O 1
ATOM 5870 N N . VAL B 1 29 ? -10.547 -9.555 0.885 1 91.94 29 VAL B N 1
ATOM 5871 C CA . VAL B 1 29 ? -9.531 -8.914 1.712 1 91.94 29 VAL B CA 1
ATOM 5872 C C . VAL B 1 29 ? -9.273 -9.758 2.959 1 91.94 29 VAL B C 1
ATOM 5874 O O . VAL B 1 29 ? -10.172 -10.453 3.443 1 91.94 29 VAL B O 1
ATOM 5877 N N . GLY B 1 30 ? -7.965 -9.734 3.428 1 88.12 30 GLY B N 1
ATOM 5878 C CA . GLY B 1 30 ? -7.574 -10.469 4.621 1 88.12 30 GLY B CA 1
ATOM 5879 C C . GLY B 1 30 ? -6.074 -10.484 4.852 1 88.12 30 GLY B C 1
ATOM 5880 O O . GLY B 1 30 ? -5.305 -10.148 3.951 1 88.12 30 GLY B O 1
ATOM 5881 N N . LYS B 1 31 ? -5.781 -10.883 6.027 1 82.94 31 LYS B N 1
ATOM 5882 C CA . LYS B 1 31 ? -4.367 -10.945 6.375 1 82.94 31 LYS B CA 1
ATOM 5883 C C . LYS B 1 31 ? -3.666 -12.07 5.613 1 82.94 31 LYS B C 1
ATOM 5885 O O . LYS B 1 31 ? -4.305 -12.82 4.875 1 82.94 31 LYS B O 1
ATOM 5890 N N . ASN B 1 32 ? -2.373 -12.031 5.734 1 73.62 32 ASN B N 1
ATOM 5891 C CA . ASN B 1 32 ? -1.6 -13.117 5.129 1 73.62 32 ASN B CA 1
ATOM 5892 C C . ASN B 1 32 ? -2.004 -14.477 5.691 1 73.62 32 ASN B C 1
ATOM 5894 O O . ASN B 1 32 ? -2.244 -14.609 6.891 1 73.62 32 ASN B O 1
ATOM 5898 N N . ASN B 1 33 ? -2.109 -15.406 4.781 1 73.69 33 ASN B N 1
ATOM 5899 C CA . ASN B 1 33 ? -2.393 -16.797 5.148 1 73.69 33 ASN B CA 1
ATOM 5900 C C . ASN B 1 33 ? -3.82 -16.953 5.664 1 73.69 33 ASN B C 1
ATOM 5902 O O . ASN B 1 33 ? -4.098 -17.844 6.465 1 73.69 33 ASN B O 1
ATOM 5906 N N . SER B 1 34 ? -4.668 -16.062 5.293 1 83.94 34 SER B N 1
ATOM 5907 C CA . SER B 1 34 ? -6.062 -16.156 5.719 1 83.94 34 SER B CA 1
ATOM 5908 C C . SER B 1 34 ? -6.832 -17.156 4.871 1 83.94 34 SER B C 1
ATOM 5910 O O . SER B 1 34 ? -7.922 -17.594 5.25 1 83.94 34 SER B O 1
ATOM 5912 N N . GLY B 1 35 ? -6.332 -17.562 3.705 1 87.12 35 GLY B N 1
ATOM 5913 C CA . GLY B 1 35 ? -6.996 -18.531 2.855 1 87.12 35 GLY B CA 1
ATOM 5914 C C . GLY B 1 35 ? -7.465 -17.953 1.535 1 87.12 35 GLY B C 1
ATOM 5915 O O . GLY B 1 35 ? -8.094 -18.656 0.736 1 87.12 35 GLY B O 1
ATOM 5916 N N . LYS B 1 36 ? -7.141 -16.641 1.272 1 90.12 36 LYS B N 1
ATOM 5917 C CA . LYS B 1 36 ? -7.539 -15.992 0.025 1 90.12 36 LYS B CA 1
ATOM 5918 C C . LYS B 1 36 ? -7.078 -16.812 -1.184 1 90.12 36 LYS B C 1
ATOM 5920 O O . LYS B 1 36 ? -7.855 -17.031 -2.115 1 90.12 36 LYS B O 1
ATOM 5925 N N . SER B 1 37 ? -5.844 -17.312 -1.167 1 83.88 37 SER B N 1
ATOM 5926 C CA . SER B 1 37 ? -5.285 -18.078 -2.275 1 83.88 37 SER B CA 1
ATOM 5927 C C . SER B 1 37 ? -6.02 -19.406 -2.455 1 83.88 37 SER B C 1
ATOM 5929 O O . SER B 1 37 ? -6.152 -19.906 -3.578 1 83.88 37 SER B O 1
ATOM 5931 N N . ASN B 1 38 ? -6.461 -20 -1.375 1 89.44 38 ASN B N 1
ATOM 5932 C CA . ASN B 1 38 ? -7.215 -21.25 -1.458 1 89.44 38 ASN B CA 1
ATOM 5933 C C . ASN B 1 38 ? -8.562 -21.031 -2.145 1 89.44 38 ASN B C 1
ATOM 5935 O O . ASN B 1 38 ? -9.023 -21.906 -2.891 1 89.44 38 ASN B O 1
ATOM 5939 N N . ILE B 1 39 ? -9.148 -19.922 -1.867 1 95.31 39 ILE B N 1
ATOM 5940 C CA . ILE B 1 39 ? -10.414 -19.594 -2.516 1 95.31 39 ILE B CA 1
ATOM 5941 C C . ILE B 1 39 ? -10.195 -19.422 -4.02 1 95.31 39 ILE B C 1
ATOM 5943 O O . ILE B 1 39 ? -10.961 -19.953 -4.824 1 95.31 39 ILE B O 1
ATOM 5947 N N . VAL B 1 40 ? -9.156 -18.734 -4.387 1 91.56 40 VAL B N 1
ATOM 5948 C CA . VAL B 1 40 ? -8.836 -18.531 -5.797 1 91.56 40 VAL B CA 1
ATOM 5949 C C . VAL B 1 40 ? -8.516 -19.875 -6.453 1 91.56 40 VAL B C 1
ATOM 5951 O O . VAL B 1 40 ? -8.938 -20.141 -7.582 1 91.56 40 VAL B O 1
ATOM 5954 N N . LYS B 1 41 ? -7.801 -20.703 -5.766 1 89.12 41 LYS B N 1
ATOM 5955 C CA . LYS B 1 41 ? -7.473 -22.031 -6.289 1 89.12 41 LYS B CA 1
ATOM 5956 C C . LYS B 1 41 ? -8.734 -22.859 -6.516 1 89.12 41 LYS B C 1
ATOM 5958 O O . LYS B 1 41 ? -8.82 -23.609 -7.488 1 89.12 41 LYS B O 1
ATOM 5963 N N . ALA B 1 42 ? -9.641 -22.75 -5.609 1 95.56 42 ALA B N 1
ATOM 5964 C CA . ALA B 1 42 ? -10.922 -23.438 -5.773 1 95.56 42 ALA B CA 1
ATOM 5965 C C . ALA B 1 42 ? -11.625 -22.984 -7.051 1 95.56 42 ALA B C 1
ATOM 5967 O O . ALA B 1 42 ? -12.109 -23.812 -7.82 1 95.56 42 ALA B O 1
ATOM 5968 N N . LEU B 1 43 ? -11.641 -21.719 -7.254 1 95.75 43 LEU B N 1
ATOM 5969 C CA . LEU B 1 43 ? -12.227 -21.188 -8.477 1 95.75 43 LEU B CA 1
ATOM 5970 C C . LEU B 1 43 ? -11.469 -21.688 -9.703 1 95.75 43 LEU B C 1
ATOM 5972 O O . LEU B 1 43 ? -12.086 -22.031 -10.719 1 95.75 43 LEU B O 1
ATOM 5976 N N . ASP B 1 44 ? -10.195 -21.75 -9.594 1 90.25 44 ASP B N 1
ATOM 5977 C CA . ASP B 1 44 ? -9.344 -22.188 -10.695 1 90.25 44 ASP B CA 1
ATOM 5978 C C . ASP B 1 44 ? -9.609 -23.656 -11.047 1 90.25 44 ASP B C 1
ATOM 5980 O O . ASP B 1 44 ? -9.617 -24.016 -12.219 1 90.25 44 ASP B O 1
ATOM 5984 N N . LEU B 1 45 ? -9.789 -24.453 -10.094 1 92.94 45 LEU B N 1
ATOM 5985 C CA . LEU B 1 45 ? -10.047 -25.875 -10.32 1 92.94 45 LEU B CA 1
ATOM 5986 C C . LEU B 1 45 ? -11.344 -26.062 -11.094 1 92.94 45 LEU B C 1
ATOM 5988 O O . LEU B 1 45 ? -11.414 -26.906 -11.992 1 92.94 45 LEU B O 1
ATOM 5992 N N . VAL B 1 46 ? -12.305 -25.266 -10.805 1 95.31 46 VAL B N 1
ATOM 5993 C CA . VAL B 1 46 ? -13.625 -25.484 -11.383 1 95.31 46 VAL B CA 1
ATOM 5994 C C . VAL B 1 46 ? -13.75 -24.734 -12.703 1 95.31 46 VAL B C 1
ATOM 5996 O O . VAL B 1 46 ? -14.336 -25.234 -13.664 1 95.31 46 VAL B O 1
ATOM 5999 N N . LEU B 1 47 ? -13.195 -23.547 -12.719 1 92.81 47 LEU B N 1
ATOM 6000 C CA . LEU B 1 47 ? -13.469 -22.672 -13.859 1 92.81 47 LEU B CA 1
ATOM 6001 C C . LEU B 1 47 ? -12.188 -22.359 -14.625 1 92.81 47 LEU B C 1
ATOM 6003 O O . LEU B 1 47 ? -12.227 -21.656 -15.641 1 92.81 47 LEU B O 1
ATOM 6007 N N . GLY B 1 48 ? -11.141 -22.812 -14.164 1 84.31 48 GLY B N 1
ATOM 6008 C CA . GLY B 1 48 ? -9.867 -22.516 -14.805 1 84.31 48 GLY B CA 1
ATOM 6009 C C . GLY B 1 48 ? -9.758 -23.062 -16.203 1 84.31 48 GLY B C 1
ATOM 6010 O O . GLY B 1 48 ? -10.688 -23.719 -16.703 1 84.31 48 GLY B O 1
ATOM 6011 N N . GLU B 1 49 ? -8.648 -22.797 -16.797 1 72.44 49 GLU B N 1
ATOM 6012 C CA . GLU B 1 49 ? -8.43 -23.141 -18.188 1 72.44 49 GLU B CA 1
ATOM 6013 C C . GLU B 1 49 ? -8.297 -24.656 -18.359 1 72.44 49 GLU B C 1
ATOM 6015 O O . GLU B 1 49 ? -8.812 -25.219 -19.328 1 72.44 49 GLU B O 1
ATOM 6020 N N . LYS B 1 50 ? -7.652 -25.281 -17.422 1 74.44 50 LYS B N 1
ATOM 6021 C CA . LYS B 1 50 ? -7.422 -26.719 -17.516 1 74.44 50 LYS B CA 1
ATOM 6022 C C . LYS B 1 50 ? -8.562 -27.5 -16.875 1 74.44 50 LYS B C 1
ATOM 6024 O O . LYS B 1 50 ? -9.078 -27.109 -15.82 1 74.44 50 LYS B O 1
ATOM 6029 N N . ASN B 1 51 ? -8.906 -28.547 -17.578 1 81.19 51 ASN B N 1
ATOM 6030 C CA . ASN B 1 51 ? -9.867 -29.453 -16.969 1 81.19 51 ASN B CA 1
ATOM 6031 C C . ASN B 1 51 ? -9.32 -30.062 -15.68 1 81.19 51 ASN B C 1
ATOM 6033 O O . ASN B 1 51 ? -8.25 -30.672 -15.688 1 81.19 51 ASN B O 1
ATOM 6037 N N . PRO B 1 52 ? -10.07 -29.875 -14.695 1 85.19 52 PRO B N 1
ATOM 6038 C CA . PRO B 1 52 ? -9.547 -30.266 -13.383 1 85.19 52 PRO B CA 1
ATOM 6039 C C . PRO B 1 52 ? -9.32 -31.766 -13.266 1 85.19 52 PRO B C 1
ATOM 6041 O O . PRO B 1 52 ? -8.555 -32.219 -12.406 1 85.19 52 PRO B O 1
ATOM 6044 N N . VAL B 1 53 ? -9.977 -32.594 -14.047 1 83.38 53 VAL B N 1
ATOM 6045 C CA . VAL B 1 53 ? -9.852 -34.031 -13.938 1 83.38 53 VAL B CA 1
ATOM 6046 C C . VAL B 1 53 ? -8.43 -34.469 -14.305 1 83.38 53 VAL B C 1
ATOM 6048 O O . VAL B 1 53 ? -7.977 -35.531 -13.906 1 83.38 53 VAL B O 1
ATOM 6051 N N . TYR B 1 54 ? -7.719 -33.594 -14.977 1 77.62 54 TYR B N 1
ATOM 6052 C CA . TYR B 1 54 ? -6.367 -33.938 -15.406 1 77.62 54 TYR B CA 1
ATOM 6053 C C . TYR B 1 54 ? -5.328 -33.219 -14.547 1 77.62 54 TYR B C 1
ATOM 6055 O O . TYR B 1 54 ? -4.125 -33.344 -14.781 1 77.62 54 TYR B O 1
ATOM 6063 N N . LEU B 1 55 ? -5.809 -32.469 -13.688 1 81.88 55 LEU B N 1
ATOM 6064 C CA . LEU B 1 55 ? -4.895 -31.766 -12.789 1 81.88 55 LEU B CA 1
ATOM 6065 C C . LEU B 1 55 ? -4.441 -32.688 -11.664 1 81.88 55 LEU B C 1
ATOM 6067 O O . LEU B 1 55 ? -5.199 -33.562 -11.219 1 81.88 55 LEU B O 1
ATOM 6071 N N . ASP B 1 56 ? -3.24 -32.438 -11.234 1 78.06 56 ASP B N 1
ATOM 6072 C CA . ASP B 1 56 ? -2.693 -33.25 -10.156 1 78.06 56 ASP B CA 1
ATOM 6073 C C . ASP B 1 56 ? -3.264 -32.812 -8.805 1 78.06 56 ASP B C 1
ATOM 6075 O O . ASP B 1 56 ? -3.178 -31.641 -8.422 1 78.06 56 ASP B O 1
ATOM 6079 N N . ILE B 1 57 ? -3.898 -33.75 -8.188 1 86.44 57 ILE B N 1
ATOM 6080 C CA . ILE B 1 57 ? -4.426 -33.562 -6.844 1 86.44 57 ILE B CA 1
ATOM 6081 C C . ILE B 1 57 ? -3.525 -34.281 -5.832 1 86.44 57 ILE B C 1
ATOM 6083 O O . ILE B 1 57 ? -3.039 -35.375 -6.09 1 86.44 57 ILE B O 1
ATOM 6087 N N . ASN B 1 58 ? -3.262 -33.594 -4.762 1 81.19 58 ASN B N 1
ATOM 6088 C CA . ASN B 1 58 ? -2.402 -34.156 -3.725 1 81.19 58 ASN B CA 1
ATOM 6089 C C . ASN B 1 58 ? -3.094 -34.156 -2.363 1 81.19 58 ASN B C 1
ATOM 6091 O O . ASN B 1 58 ? -4.188 -33.594 -2.221 1 81.19 58 ASN B O 1
ATOM 6095 N N . GLU B 1 59 ? -2.418 -34.781 -1.491 1 80.25 59 GLU B N 1
ATOM 6096 C CA . GLU B 1 59 ? -2.965 -34.906 -0.142 1 80.25 59 GLU B CA 1
ATOM 6097 C C . GLU B 1 59 ? -3.176 -33.531 0.485 1 80.25 59 GLU B C 1
ATOM 6099 O O . GLU B 1 59 ? -4.109 -33.344 1.265 1 80.25 59 GLU B O 1
ATOM 6104 N N . LYS B 1 60 ? -2.428 -32.594 0.111 1 76.88 60 LYS B N 1
ATOM 6105 C CA . LYS B 1 60 ? -2.48 -31.25 0.679 1 76.88 60 LYS B CA 1
ATOM 6106 C C . LYS B 1 60 ? -3.742 -30.516 0.238 1 76.88 60 LYS B C 1
ATOM 6108 O O . LYS B 1 60 ? -4.09 -29.469 0.798 1 76.88 60 LYS B O 1
ATOM 6113 N N . ASP B 1 61 ? -4.332 -31.047 -0.758 1 88.88 61 ASP B N 1
ATOM 6114 C CA . ASP B 1 61 ? -5.535 -30.391 -1.266 1 88.88 61 ASP B CA 1
ATOM 6115 C C . ASP B 1 61 ? -6.746 -30.719 -0.399 1 88.88 61 ASP B C 1
ATOM 6117 O O . ASP B 1 61 ? -7.793 -30.078 -0.521 1 88.88 61 ASP B O 1
ATOM 6121 N N . PHE B 1 62 ? -6.551 -31.719 0.455 1 89.12 62 PHE B N 1
ATOM 6122 C CA . PHE B 1 62 ? -7.641 -32.094 1.343 1 89.12 62 PHE B CA 1
ATOM 6123 C C . PHE B 1 62 ? -7.562 -31.344 2.658 1 89.12 62 PHE B C 1
ATOM 6125 O O . PHE B 1 62 ? -6.473 -31.078 3.168 1 89.12 62 PHE B O 1
ATOM 6132 N N . PHE B 1 63 ? -8.711 -31.031 3.168 1 91 63 PHE B N 1
ATOM 6133 C CA . PHE B 1 63 ? -8.766 -30.328 4.445 1 91 63 PHE B CA 1
ATOM 6134 C C . PHE B 1 63 ? -8.156 -31.172 5.555 1 91 63 PHE B C 1
ATOM 6136 O O . PHE B 1 63 ? -8.508 -32.344 5.723 1 91 63 PHE B O 1
ATOM 6143 N N . THR B 1 64 ? -7.203 -30.531 6.254 1 82.94 64 THR B N 1
ATOM 6144 C CA . THR B 1 64 ? -6.504 -31.188 7.355 1 82.94 64 THR B CA 1
ATOM 6145 C C . THR B 1 64 ? -6.746 -30.453 8.664 1 82.94 64 THR B C 1
ATOM 6147 O O . THR B 1 64 ? -6.742 -29.219 8.703 1 82.94 64 THR B O 1
ATOM 6150 N N . TYR B 1 65 ? -7.148 -31.156 9.672 1 77.94 65 TYR B N 1
ATOM 6151 C CA . TYR B 1 65 ? -7.375 -30.547 10.984 1 77.94 65 TYR B CA 1
ATOM 6152 C C . TYR B 1 65 ? -6.723 -31.391 12.078 1 77.94 65 TYR B C 1
ATOM 6154 O O . TYR B 1 65 ? -6.297 -32.531 11.836 1 77.94 65 TYR B O 1
ATOM 6162 N N . TYR B 1 66 ? -6.535 -30.656 13.203 1 74.94 66 TYR B N 1
ATOM 6163 C CA . TYR B 1 66 ? -5.918 -31.359 14.336 1 74.94 66 TYR B CA 1
ATOM 6164 C C . TYR B 1 66 ? -6.977 -31.797 15.344 1 74.94 66 TYR B C 1
ATOM 6166 O O . TYR B 1 66 ? -7.895 -31.047 15.664 1 74.94 66 TYR B O 1
ATOM 6174 N N . GLU B 1 67 ? -7.051 -33.031 15.578 1 72.56 67 GLU B N 1
ATOM 6175 C CA . GLU B 1 67 ? -7.887 -33.625 16.625 1 72.56 67 GLU B CA 1
ATOM 6176 C C . GLU B 1 67 ? -7.055 -34.469 17.578 1 72.56 67 GLU B C 1
ATOM 6178 O O . GLU B 1 67 ? -6.414 -35.438 17.172 1 72.56 67 GLU B O 1
ATOM 6183 N N . ASP B 1 68 ? -7.078 -34.156 18.891 1 72.44 68 ASP B N 1
ATOM 6184 C CA . ASP B 1 68 ? -6.344 -34.844 19.953 1 72.44 68 ASP B CA 1
ATOM 6185 C C . ASP B 1 68 ? -4.855 -34.938 19.625 1 72.44 68 ASP B C 1
ATOM 6187 O O . ASP B 1 68 ? -4.246 -36 19.734 1 72.44 68 ASP B O 1
ATOM 6191 N N . GLY B 1 69 ? -4.285 -33.844 19.047 1 62.69 69 GLY B N 1
ATOM 6192 C CA . GLY B 1 69 ? -2.859 -33.75 18.781 1 62.69 69 GLY B CA 1
ATOM 6193 C C . GLY B 1 69 ? -2.436 -34.406 17.484 1 62.69 69 GLY B C 1
ATOM 6194 O O . GLY B 1 69 ? -1.272 -34.312 17.094 1 62.69 69 GLY B O 1
ATOM 6195 N N . ASN B 1 70 ? -3.352 -35.094 16.891 1 70.12 70 ASN B N 1
ATOM 6196 C CA . ASN B 1 70 ? -3.037 -35.781 15.641 1 70.12 70 ASN B CA 1
ATOM 6197 C C . ASN B 1 70 ? -3.627 -35.062 14.43 1 70.12 70 ASN B C 1
ATOM 6199 O O . ASN B 1 70 ? -4.719 -34.5 14.516 1 70.12 70 ASN B O 1
ATOM 6203 N N . GLU B 1 71 ? -2.848 -35.125 13.398 1 76.44 71 GLU B N 1
ATOM 6204 C CA . GLU B 1 71 ? -3.314 -34.562 12.141 1 76.44 71 GLU B CA 1
ATOM 6205 C C . GLU B 1 71 ? -4.293 -35.5 11.43 1 76.44 71 GLU B C 1
ATOM 6207 O O . GLU B 1 71 ? -4.008 -36.688 11.25 1 76.44 71 GLU B O 1
ATOM 6212 N N . LYS B 1 72 ? -5.473 -35.031 11.211 1 81.69 72 LYS B N 1
ATOM 6213 C CA . LYS B 1 72 ? -6.484 -35.781 10.469 1 81.69 72 LYS B CA 1
ATOM 6214 C C . LYS B 1 72 ? -6.793 -35.094 9.133 1 81.69 72 LYS B C 1
ATOM 6216 O O . LYS B 1 72 ? -6.883 -33.875 9.055 1 81.69 72 LYS B O 1
ATOM 6221 N N . VAL B 1 73 ? -6.844 -35.938 8.125 1 84.06 73 VAL B N 1
ATOM 6222 C CA . VAL B 1 73 ? -7.105 -35.406 6.781 1 84.06 73 VAL B CA 1
ATOM 6223 C C . VAL B 1 73 ? -8.445 -35.969 6.281 1 84.06 73 VAL B C 1
ATOM 6225 O O . VAL B 1 73 ? -8.727 -37.156 6.395 1 84.06 73 VAL B O 1
ATOM 6228 N N . LYS B 1 74 ? -9.273 -35.094 5.773 1 87.75 74 LYS B N 1
ATOM 6229 C CA . LYS B 1 74 ? -10.547 -35.531 5.195 1 87.75 74 LYS B CA 1
ATOM 6230 C C . LYS B 1 74 ? -10.32 -36.375 3.936 1 87.75 74 LYS B C 1
ATOM 6232 O O . LYS B 1 74 ? -9.289 -36.25 3.275 1 87.75 74 LYS B O 1
ATOM 6237 N N . LYS B 1 75 ? -11.312 -37.156 3.637 1 86.25 75 LYS B N 1
ATOM 6238 C CA . LYS B 1 75 ? -11.133 -38.156 2.574 1 86.25 75 LYS B CA 1
ATOM 6239 C C . LYS B 1 75 ? -11.75 -37.656 1.267 1 86.25 75 LYS B C 1
ATOM 6241 O O . LYS B 1 75 ? -11.617 -38.312 0.23 1 86.25 75 LYS B O 1
ATOM 6246 N N . ALA B 1 76 ? -12.414 -36.594 1.311 1 88.31 76 ALA B N 1
ATOM 6247 C CA . ALA B 1 76 ? -13.016 -36.031 0.107 1 88.31 76 ALA B CA 1
ATOM 6248 C C . ALA B 1 76 ? -13.133 -34.5 0.21 1 88.31 76 ALA B C 1
ATOM 6250 O O . ALA B 1 76 ? -13.164 -33.969 1.312 1 88.31 76 ALA B O 1
ATOM 6251 N N . PHE B 1 77 ? -13.086 -33.875 -0.895 1 91.06 77 PHE B N 1
ATOM 6252 C CA . PHE B 1 77 ? -13.43 -32.469 -0.923 1 91.06 77 PHE B CA 1
ATOM 6253 C C . PHE B 1 77 ? -14.367 -32.156 -2.084 1 91.06 77 PHE B C 1
ATOM 6255 O O . PHE B 1 77 ? -14.5 -32.969 -3.01 1 91.06 77 PHE B O 1
ATOM 6262 N N . PHE B 1 78 ? -15.062 -31.062 -1.926 1 91.44 78 PHE B N 1
ATOM 6263 C CA . PHE B 1 78 ? -16.109 -30.672 -2.867 1 91.44 78 PHE B CA 1
ATOM 6264 C C . PHE B 1 78 ? -16.078 -29.156 -3.1 1 91.44 78 PHE B C 1
ATOM 6266 O O . PHE B 1 78 ? -16 -28.391 -2.146 1 91.44 78 PHE B O 1
ATOM 6273 N N . ILE B 1 79 ? -16.047 -28.766 -4.367 1 95.5 79 ILE B N 1
ATOM 6274 C CA . ILE B 1 79 ? -16.109 -27.359 -4.77 1 95.5 79 ILE B CA 1
ATOM 6275 C C . ILE B 1 79 ? -17.203 -27.172 -5.82 1 95.5 79 ILE B C 1
ATOM 6277 O O . ILE B 1 79 ? -17.234 -27.906 -6.816 1 95.5 79 ILE B O 1
ATOM 6281 N N . ALA B 1 80 ? -18.109 -26.266 -5.629 1 95.81 80 ALA B N 1
ATOM 6282 C CA . ALA B 1 80 ? -19.172 -25.984 -6.602 1 95.81 80 ALA B CA 1
ATOM 6283 C C . ALA B 1 80 ? -19.344 -24.484 -6.824 1 95.81 80 ALA B C 1
ATOM 6285 O O . ALA B 1 80 ? -19.25 -23.703 -5.879 1 95.81 80 ALA B O 1
ATOM 6286 N N . VAL B 1 81 ? -19.547 -24.094 -8.031 1 97.62 81 VAL B N 1
ATOM 6287 C CA . VAL B 1 81 ? -19.797 -22.719 -8.406 1 97.62 81 VAL B CA 1
ATOM 6288 C C . VAL B 1 81 ? -21.203 -22.578 -8.969 1 97.62 81 VAL B C 1
ATOM 6290 O O . VAL B 1 81 ? -21.625 -23.375 -9.82 1 97.62 81 VAL B O 1
ATOM 6293 N N . LYS B 1 82 ? -21.938 -21.656 -8.492 1 97.56 82 LYS B N 1
ATOM 6294 C CA . LYS B 1 82 ? -23.25 -21.344 -9.047 1 97.56 82 LYS B CA 1
ATOM 6295 C C . LYS B 1 82 ? -23.172 -20.203 -10.062 1 97.56 82 LYS B C 1
ATOM 6297 O O . LYS B 1 82 ? -22.578 -19.156 -9.781 1 97.56 82 LYS B O 1
ATOM 6302 N N . LEU B 1 83 ? -23.688 -20.406 -11.227 1 96.12 83 LEU B N 1
ATOM 6303 C CA . LEU B 1 83 ? -23.734 -19.375 -12.258 1 96.12 83 LEU B CA 1
ATOM 6304 C C . LEU B 1 83 ? -25.141 -18.797 -12.383 1 96.12 83 LEU B C 1
ATOM 6306 O O . LEU B 1 83 ? -26.125 -19.531 -12.305 1 96.12 83 LEU B O 1
ATOM 6310 N N . GLU B 1 84 ? -25.188 -17.516 -12.469 1 93.81 84 GLU B N 1
ATOM 6311 C CA . GLU B 1 84 ? -26.469 -16.828 -12.68 1 93.81 84 GLU B CA 1
ATOM 6312 C C . GLU B 1 84 ? -26.422 -15.945 -13.922 1 93.81 84 GLU B C 1
ATOM 6314 O O . GLU B 1 84 ? -25.391 -15.336 -14.219 1 93.81 84 GLU B O 1
ATOM 6319 N N . GLY B 1 85 ? -27.453 -15.906 -14.57 1 87.62 85 GLY B N 1
ATOM 6320 C CA . GLY B 1 85 ? -27.562 -15.156 -15.805 1 87.62 85 GLY B CA 1
ATOM 6321 C C . GLY B 1 85 ? -27.984 -16.016 -16.984 1 87.62 85 GLY B C 1
ATOM 6322 O O . GLY B 1 85 ? -28.047 -17.234 -16.875 1 87.62 85 GLY B O 1
ATOM 6323 N N . ASN B 1 86 ? -28.328 -15.445 -18.125 1 79.75 86 ASN B N 1
ATOM 6324 C CA . ASN B 1 86 ? -28.812 -16.234 -19.266 1 79.75 86 ASN B CA 1
ATOM 6325 C C . ASN B 1 86 ? -28.062 -15.891 -20.547 1 79.75 86 ASN B C 1
ATOM 6327 O O . ASN B 1 86 ? -28.5 -16.234 -21.641 1 79.75 86 ASN B O 1
ATOM 6331 N N . ASP B 1 87 ? -26.953 -15.297 -20.344 1 83.56 87 ASP B N 1
ATOM 6332 C CA . ASP B 1 87 ? -26.188 -14.922 -21.531 1 83.56 87 ASP B CA 1
ATOM 6333 C C . ASP B 1 87 ? -25.219 -16.031 -21.922 1 83.56 87 ASP B C 1
ATOM 6335 O O . ASP B 1 87 ? -24.141 -16.156 -21.344 1 83.56 87 ASP B O 1
ATOM 6339 N N . ILE B 1 88 ? -25.578 -16.969 -22.828 1 87.56 88 ILE B N 1
ATOM 6340 C CA . ILE B 1 88 ? -24.75 -18.078 -23.312 1 87.56 88 ILE B CA 1
ATOM 6341 C C . ILE B 1 88 ? -24.203 -17.75 -24.703 1 87.56 88 ILE B C 1
ATOM 6343 O O . ILE B 1 88 ? -24.922 -17.219 -25.547 1 87.56 88 ILE B O 1
ATOM 6347 N N . ASN B 1 89 ? -23 -18 -24.828 1 82.75 89 ASN B N 1
ATOM 6348 C CA . ASN B 1 89 ? -22.391 -17.828 -26.141 1 82.75 89 ASN B CA 1
ATOM 6349 C C . ASN B 1 89 ? -22.906 -18.859 -27.141 1 82.75 89 ASN B C 1
ATOM 6351 O O . ASN B 1 89 ? -22.406 -19.984 -27.172 1 82.75 89 ASN B O 1
ATOM 6355 N N . GLU B 1 90 ? -23.703 -18.484 -28 1 84.38 90 GLU B N 1
ATOM 6356 C CA . GLU B 1 90 ? -24.375 -19.391 -28.922 1 84.38 90 GLU B CA 1
ATOM 6357 C C . GLU B 1 90 ? -23.391 -19.969 -29.938 1 84.38 90 GLU B C 1
ATOM 6359 O O . GLU B 1 90 ? -23.484 -21.125 -30.328 1 84.38 90 GLU B O 1
ATOM 6364 N N . GLU B 1 91 ? -22.484 -19.125 -30.375 1 79.38 91 GLU B N 1
ATOM 6365 C CA . GLU B 1 91 ? -21.531 -19.562 -31.391 1 79.38 91 GLU B CA 1
ATOM 6366 C C . GLU B 1 91 ? -20.656 -20.688 -30.875 1 79.38 91 GLU B C 1
ATOM 6368 O O . GLU B 1 91 ? -20.438 -21.688 -31.578 1 79.38 91 GLU B O 1
ATOM 6373 N N . LEU B 1 92 ? -20.219 -20.547 -29.688 1 80.38 92 LEU B N 1
ATOM 6374 C CA . LEU B 1 92 ? -19.391 -21.578 -29.094 1 80.38 92 LEU B CA 1
ATOM 6375 C C . LEU B 1 92 ? -20.219 -22.828 -28.781 1 80.38 92 LEU B C 1
ATOM 6377 O O . LEU B 1 92 ? -19.719 -23.953 -28.891 1 80.38 92 LEU B O 1
ATOM 6381 N N . PHE B 1 93 ? -21.406 -22.609 -28.453 1 86.94 93 PHE B N 1
ATOM 6382 C CA . PHE B 1 93 ? -22.281 -23.719 -28.078 1 86.94 93 PHE B CA 1
ATOM 6383 C C . PHE B 1 93 ? -22.562 -24.609 -29.281 1 86.94 93 PHE B C 1
ATOM 6385 O O . PHE B 1 93 ? -22.719 -25.828 -29.141 1 86.94 93 PHE B O 1
ATOM 6392 N N . LYS B 1 94 ? -22.547 -24.031 -30.406 1 85.62 94 LYS B N 1
ATOM 6393 C CA . LYS B 1 94 ? -22.812 -24.781 -31.641 1 85.62 94 LYS B CA 1
ATOM 6394 C C . LYS B 1 94 ? -21.703 -25.781 -31.938 1 85.62 94 LYS B C 1
ATOM 6396 O O . LYS B 1 94 ? -21.938 -26.766 -32.625 1 85.62 94 LYS B O 1
ATOM 6401 N N . SER B 1 95 ? -20.578 -25.484 -31.406 1 82.5 95 SER B N 1
ATOM 6402 C CA . SER B 1 95 ? -19.438 -26.359 -31.656 1 82.5 95 SER B CA 1
ATOM 6403 C C . SER B 1 95 ? -19.484 -27.609 -30.781 1 82.5 95 SER B C 1
ATOM 6405 O O . SER B 1 95 ? -18.719 -28.547 -31 1 82.5 95 SER B O 1
ATOM 6407 N N . ILE B 1 96 ? -20.484 -27.656 -29.922 1 86.69 96 ILE B N 1
ATOM 6408 C CA . ILE B 1 96 ? -20.578 -28.766 -28.984 1 86.69 96 ILE B CA 1
ATOM 6409 C C . ILE B 1 96 ? -21.297 -29.938 -29.641 1 86.69 96 ILE B C 1
ATOM 6411 O O . ILE B 1 96 ? -22.375 -29.781 -30.203 1 86.69 96 ILE B O 1
ATOM 6415 N N . SER B 1 97 ? -20.625 -31.094 -29.656 1 82.81 97 SER B N 1
ATOM 6416 C CA . SER B 1 97 ? -21.172 -32.281 -30.328 1 82.81 97 SER B CA 1
ATOM 6417 C C . SER B 1 97 ? -22.281 -32.906 -29.484 1 82.81 97 SER B C 1
ATOM 6419 O O . SER B 1 97 ? -23.141 -33.625 -30.016 1 82.81 97 SER B O 1
ATOM 6421 N N . GLY B 1 98 ? -22.281 -32.75 -28.266 1 83.94 98 GLY B N 1
ATOM 6422 C CA . GLY B 1 98 ? -23.266 -33.344 -27.359 1 83.94 98 GLY B CA 1
ATOM 6423 C C . GLY B 1 98 ? -22.75 -33.469 -25.938 1 83.94 98 GLY B C 1
ATOM 6424 O O . GLY B 1 98 ? -21.656 -33.031 -25.625 1 83.94 98 GLY B O 1
ATOM 6425 N N . ALA B 1 99 ? -23.641 -33.875 -25.047 1 86.19 99 ALA B N 1
ATOM 6426 C CA . ALA B 1 99 ? -23.281 -34.094 -23.656 1 86.19 99 ALA B CA 1
ATOM 6427 C C . ALA B 1 99 ? -24.125 -35.188 -23.016 1 86.19 99 ALA B C 1
ATOM 6429 O O . ALA B 1 99 ? -25.219 -35.5 -23.5 1 86.19 99 ALA B O 1
ATOM 6430 N N . TRP B 1 100 ? -23.547 -35.812 -22.062 1 85.56 100 TRP B N 1
ATOM 6431 C CA . TRP B 1 100 ? -24.266 -36.844 -21.297 1 85.56 100 TRP B CA 1
ATOM 6432 C C . TRP B 1 100 ? -25.141 -36.188 -20.234 1 85.56 100 TRP B C 1
ATOM 6434 O O . TRP B 1 100 ? -24.656 -35.469 -19.391 1 85.56 100 TRP B O 1
ATOM 6444 N N . LEU B 1 101 ? -26.438 -36.469 -20.359 1 88.12 101 LEU B N 1
ATOM 6445 C CA . LEU B 1 101 ? -27.375 -35.906 -19.391 1 88.12 101 LEU B CA 1
ATOM 6446 C C . LEU B 1 101 ? -28.047 -37.031 -18.594 1 88.12 101 LEU B C 1
ATOM 6448 O O . LEU B 1 101 ? -28.422 -38.062 -19.156 1 88.12 101 LEU B O 1
ATOM 6452 N N . ALA B 1 102 ? -28.047 -36.844 -17.281 1 84.75 102 ALA B N 1
ATOM 6453 C CA . ALA B 1 102 ? -28.766 -37.75 -16.406 1 84.75 102 ALA B CA 1
ATOM 6454 C C . ALA B 1 102 ? -29.766 -37 -15.523 1 84.75 102 ALA B C 1
ATOM 6456 O O . ALA B 1 102 ? -29.453 -35.938 -15.008 1 84.75 102 ALA B O 1
ATOM 6457 N N . THR B 1 103 ? -30.984 -37.562 -15.406 1 84.31 103 THR B N 1
ATOM 6458 C CA . THR B 1 103 ? -31.969 -36.969 -14.5 1 84.31 103 THR B CA 1
ATOM 6459 C C . THR B 1 103 ? -31.672 -37.375 -13.055 1 84.31 103 THR B C 1
ATOM 6461 O O . THR B 1 103 ? -31.453 -38.531 -12.758 1 84.31 103 THR B O 1
ATOM 6464 N N . VAL B 1 104 ? -31.562 -36.438 -12.219 1 80.5 104 VAL B N 1
ATOM 6465 C CA . VAL B 1 104 ? -31.172 -36.688 -10.836 1 80.5 104 VAL B CA 1
ATOM 6466 C C . VAL B 1 104 ? -32.375 -36.531 -9.922 1 80.5 104 VAL B C 1
ATOM 6468 O O . VAL B 1 104 ? -32.344 -37 -8.773 1 80.5 104 VAL B O 1
ATOM 6471 N N . GLY B 1 105 ? -33.562 -35.938 -10.266 1 82.56 105 GLY B N 1
ATOM 6472 C CA . GLY B 1 105 ? -34.75 -35.75 -9.422 1 82.56 105 GLY B CA 1
ATOM 6473 C C . GLY B 1 105 ? -35.188 -34.281 -9.312 1 82.56 105 GLY B C 1
ATOM 6474 O O . GLY B 1 105 ? -34.906 -33.5 -10.203 1 82.56 105 GLY B O 1
ATOM 6475 N N . ASP B 1 106 ? -35.906 -34.031 -8.195 1 86.5 106 ASP B N 1
ATOM 6476 C CA . ASP B 1 106 ? -36.5 -32.719 -8.086 1 86.5 106 ASP B CA 1
ATOM 6477 C C . ASP B 1 106 ? -35.875 -31.922 -6.945 1 86.5 106 ASP B C 1
ATOM 6479 O O . ASP B 1 106 ? -36.406 -30.859 -6.566 1 86.5 106 ASP B O 1
ATOM 6483 N N . LYS B 1 107 ? -34.844 -32.438 -6.445 1 85.75 107 LYS B N 1
ATOM 6484 C CA . LYS B 1 107 ? -34.188 -31.75 -5.332 1 85.75 107 LYS B CA 1
ATOM 6485 C C . LYS B 1 107 ? -32.812 -31.234 -5.73 1 85.75 107 LYS B C 1
ATOM 6487 O O . LYS B 1 107 ? -32.156 -31.844 -6.559 1 85.75 107 LYS B O 1
ATOM 6492 N N . ASN B 1 108 ? -32.469 -30.125 -5.117 1 89.06 108 ASN B N 1
ATOM 6493 C CA . ASN B 1 108 ? -31.125 -29.609 -5.316 1 89.06 108 ASN B CA 1
ATOM 6494 C C . ASN B 1 108 ? -30.109 -30.328 -4.445 1 89.06 108 ASN B C 1
ATOM 6496 O O . ASN B 1 108 ? -29.844 -29.922 -3.316 1 89.06 108 ASN B O 1
ATOM 6500 N N . LEU B 1 109 ? -29.516 -31.266 -4.965 1 81.19 109 LEU B N 1
ATOM 6501 C CA . LEU B 1 109 ? -28.609 -32.156 -4.223 1 81.19 109 LEU B CA 1
ATOM 6502 C C . LEU B 1 109 ? -27.344 -31.391 -3.805 1 81.19 109 LEU B C 1
ATOM 6504 O O . LEU B 1 109 ? -26.719 -31.734 -2.795 1 81.19 109 LEU B O 1
ATOM 6508 N N . ILE B 1 110 ? -26.906 -30.422 -4.59 1 88.19 110 ILE B N 1
ATOM 6509 C CA . ILE B 1 110 ? -25.703 -29.672 -4.273 1 88.19 110 ILE B CA 1
ATOM 6510 C C . ILE B 1 110 ? -25.922 -28.875 -2.984 1 88.19 110 ILE B C 1
ATOM 6512 O O . ILE B 1 110 ? -25.094 -28.938 -2.066 1 88.19 110 ILE B O 1
ATOM 6516 N N . GLU B 1 111 ? -26.953 -28.188 -2.908 1 87.12 111 GLU B N 1
ATOM 6517 C CA . GLU B 1 111 ? -27.25 -27.391 -1.722 1 87.12 111 GLU B CA 1
ATOM 6518 C C . GLU B 1 111 ? -27.531 -28.281 -0.518 1 87.12 111 GLU B C 1
ATOM 6520 O O . GLU B 1 111 ? -27.156 -27.969 0.608 1 87.12 111 GLU B O 1
ATOM 6525 N N . ASP B 1 112 ? -28.25 -29.359 -0.791 1 82.31 112 ASP B N 1
ATOM 6526 C CA . ASP B 1 112 ? -28.547 -30.297 0.282 1 82.31 112 ASP B CA 1
ATOM 6527 C C . ASP B 1 112 ? -27.25 -30.875 0.878 1 82.31 112 ASP B C 1
ATOM 6529 O O . ASP B 1 112 ? -27.125 -30.969 2.1 1 82.31 112 ASP B O 1
ATOM 6533 N N . PHE B 1 113 ? -26.484 -31.203 -0.038 1 78.56 113 PHE B N 1
ATOM 6534 C CA . PHE B 1 113 ? -25.203 -31.766 0.396 1 78.56 113 PHE B CA 1
ATOM 6535 C C . PHE B 1 113 ? -24.391 -30.75 1.162 1 78.56 113 PHE B C 1
ATOM 6537 O O . PHE B 1 113 ? -23.766 -31.062 2.182 1 78.56 113 PHE B O 1
ATOM 6544 N N . PHE B 1 114 ? -24.328 -29.641 0.667 1 86.5 114 PHE B N 1
ATOM 6545 C CA . PHE B 1 114 ? -23.547 -28.594 1.306 1 86.5 114 PHE B CA 1
ATOM 6546 C C . PHE B 1 114 ? -24.078 -28.297 2.697 1 86.5 114 PHE B C 1
ATOM 6548 O O . PHE B 1 114 ? -23.312 -28.047 3.629 1 86.5 114 PHE B O 1
ATOM 6555 N N . ASN B 1 115 ? -25.344 -28.266 2.83 1 82.25 115 ASN B N 1
ATOM 6556 C CA . ASN B 1 115 ? -25.953 -27.859 4.09 1 82.25 115 ASN B CA 1
ATOM 6557 C C . ASN B 1 115 ? -26.016 -29 5.086 1 82.25 115 ASN B C 1
ATOM 6559 O O . ASN B 1 115 ? -26.141 -28.781 6.293 1 82.25 115 ASN B O 1
ATOM 6563 N N . THR B 1 116 ? -25.984 -30.188 4.605 1 73.81 116 THR B N 1
ATOM 6564 C CA . THR B 1 116 ? -26.109 -31.344 5.5 1 73.81 116 THR B CA 1
ATOM 6565 C C . THR B 1 116 ? -24.766 -31.672 6.141 1 73.81 116 THR B C 1
ATOM 6567 O O . THR B 1 116 ? -23.719 -31.328 5.594 1 73.81 116 THR B O 1
ATOM 6570 N N . SER B 1 117 ? -24.844 -32.062 7.375 1 64.62 117 SER B N 1
ATOM 6571 C CA . SER B 1 117 ? -23.672 -32.438 8.141 1 64.62 117 SER B CA 1
ATOM 6572 C C . SER B 1 117 ? -23.062 -33.75 7.582 1 64.62 117 SER B C 1
ATOM 6574 O O . SER B 1 117 ? -22.094 -34.25 8.125 1 64.62 117 SER B O 1
ATOM 6576 N N . LYS B 1 118 ? -23.641 -34.219 6.484 1 59.72 118 LYS B N 1
ATOM 6577 C CA . LYS B 1 118 ? -23.188 -35.5 5.977 1 59.72 118 LYS B CA 1
ATOM 6578 C C . LYS B 1 118 ? -21.844 -35.375 5.266 1 59.72 118 LYS B C 1
ATOM 6580 O O . LYS B 1 118 ? -21.531 -34.312 4.707 1 59.72 118 LYS B O 1
ATOM 6585 N N . ASN B 1 119 ? -21.062 -36.344 5.473 1 59.88 119 ASN B N 1
ATOM 6586 C CA . ASN B 1 119 ? -19.75 -36.406 4.844 1 59.88 119 ASN B CA 1
ATOM 6587 C C . ASN B 1 119 ? -19.844 -36.344 3.324 1 59.88 119 ASN B C 1
ATOM 6589 O O . ASN B 1 119 ? -20.719 -37 2.727 1 59.88 119 ASN B O 1
ATOM 6593 N N . PRO B 1 120 ? -19.203 -35.5 2.592 1 59.84 120 PRO B N 1
ATOM 6594 C CA . PRO B 1 120 ? -19.234 -35.344 1.134 1 59.84 120 PRO B CA 1
ATOM 6595 C C . PRO B 1 120 ? -19.125 -36.688 0.407 1 59.84 120 PRO B C 1
ATOM 6597 O O . PRO B 1 120 ? -19.562 -36.812 -0.735 1 59.84 120 PRO B O 1
ATOM 6600 N N . GLU B 1 121 ? -18.656 -37.656 1.18 1 60.19 121 GLU B N 1
ATOM 6601 C CA . GLU B 1 121 ? -18.5 -38.969 0.599 1 60.19 121 GLU B CA 1
ATOM 6602 C C . GLU B 1 121 ? -19.828 -39.531 0.106 1 60.19 121 GLU B C 1
ATOM 6604 O O . GLU B 1 121 ? -19.891 -40.188 -0.943 1 60.19 121 GLU B O 1
ATOM 6609 N N . LEU B 1 122 ? -20.797 -39.094 0.866 1 58.41 122 LEU B N 1
ATOM 6610 C CA . LEU B 1 122 ? -22.125 -39.625 0.571 1 58.41 122 LEU B CA 1
ATOM 6611 C C . LEU B 1 122 ? -22.719 -38.969 -0.655 1 58.41 122 LEU B C 1
ATOM 6613 O O . LEU B 1 122 ? -23.484 -39.594 -1.401 1 58.41 122 LEU B O 1
ATOM 6617 N N . LEU B 1 123 ? -22.516 -37.719 -0.834 1 56.41 123 LEU B N 1
ATOM 6618 C CA . LEU B 1 123 ? -23.047 -37 -1.975 1 56.41 123 LEU B CA 1
ATOM 6619 C C . LEU B 1 123 ? -22.547 -37.594 -3.287 1 56.41 123 LEU B C 1
ATOM 6621 O O . LEU B 1 123 ? -23.328 -37.781 -4.227 1 56.41 123 LEU B O 1
ATOM 6625 N N . ILE B 1 124 ? -21.375 -37.906 -3.273 1 57.31 124 ILE B N 1
ATOM 6626 C CA . ILE B 1 124 ? -20.703 -38.344 -4.5 1 57.31 124 ILE B CA 1
ATOM 6627 C C . ILE B 1 124 ? -21.234 -39.688 -4.918 1 57.31 124 ILE B C 1
ATOM 6629 O O . ILE B 1 124 ? -21.453 -39.969 -6.105 1 57.31 124 ILE B O 1
ATOM 6633 N N . LYS B 1 125 ? -21.641 -40.344 -3.852 1 57.44 125 LYS B N 1
ATOM 6634 C CA . LYS B 1 125 ? -22.203 -41.656 -4.125 1 57.44 125 LYS B CA 1
ATOM 6635 C C . LYS B 1 125 ? -23.578 -41.531 -4.781 1 57.44 125 LYS B C 1
ATOM 6637 O O . LYS B 1 125 ? -23.906 -42.312 -5.68 1 57.44 125 LYS B O 1
ATOM 6642 N N . ASN B 1 126 ? -24.281 -40.594 -4.375 1 57.31 126 ASN B N 1
ATOM 6643 C CA . ASN B 1 126 ? -25.641 -40.469 -4.863 1 57.31 126 ASN B CA 1
ATOM 6644 C C . ASN B 1 126 ? -25.688 -39.844 -6.262 1 57.31 126 ASN B C 1
ATOM 6646 O O . ASN B 1 126 ? -26.547 -40.219 -7.074 1 57.31 126 ASN B O 1
ATOM 6650 N N . PHE B 1 127 ? -24.859 -38.906 -6.484 1 55.88 127 PHE B N 1
ATOM 6651 C CA . PHE B 1 127 ? -24.891 -38.219 -7.77 1 55.88 127 PHE B CA 1
ATOM 6652 C C . PHE B 1 127 ? -24.469 -39.156 -8.898 1 55.88 127 PHE B C 1
ATOM 6654 O O . PHE B 1 127 ? -25.031 -39.094 -9.992 1 55.88 127 PHE B O 1
ATOM 6661 N N . ASP B 1 128 ? -23.469 -40 -8.672 1 52.38 128 ASP B N 1
ATOM 6662 C CA . ASP B 1 128 ? -22.812 -40.656 -9.805 1 52.38 128 ASP B CA 1
ATOM 6663 C C . ASP B 1 128 ? -23.438 -42 -10.086 1 52.38 128 ASP B C 1
ATOM 6665 O O . ASP B 1 128 ? -23.078 -42.656 -11.07 1 52.38 128 ASP B O 1
ATOM 6669 N N . THR B 1 129 ? -24.281 -42.5 -9.172 1 50.06 129 THR B N 1
ATOM 6670 C CA . THR B 1 129 ? -24.922 -43.781 -9.438 1 50.06 129 THR B CA 1
ATOM 6671 C C . THR B 1 129 ? -26.016 -43.625 -10.492 1 50.06 129 THR B C 1
ATOM 6673 O O . THR B 1 129 ? -26.812 -44.531 -10.703 1 50.06 129 THR B O 1
ATOM 6676 N N . LEU B 1 130 ? -25.891 -42.656 -11.273 1 53.06 130 LEU B N 1
ATOM 6677 C CA . LEU B 1 130 ? -27.156 -42.375 -11.953 1 53.06 130 LEU B CA 1
ATOM 6678 C C . LEU B 1 130 ? -27.328 -43.281 -13.164 1 53.06 130 LEU B C 1
ATOM 6680 O O . LEU B 1 130 ? -26.453 -43.375 -14.023 1 53.06 130 LEU B O 1
ATOM 6684 N N . SER B 1 131 ? -28.109 -44.375 -13.086 1 54.56 131 SER B N 1
ATOM 6685 C CA . SER B 1 131 ? -28.578 -45.438 -13.969 1 54.56 131 SER B CA 1
ATOM 6686 C C . SER B 1 131 ? -29.203 -44.844 -15.234 1 54.56 131 SER B C 1
ATOM 6688 O O . SER B 1 131 ? -29.25 -45.531 -16.266 1 54.56 131 SER B O 1
ATOM 6690 N N . ASN B 1 132 ? -29.562 -43.562 -15.328 1 65.69 132 ASN B N 1
ATOM 6691 C CA . ASN B 1 132 ? -30.359 -43.125 -16.484 1 65.69 132 ASN B CA 1
ATOM 6692 C C . ASN B 1 132 ? -29.609 -42.094 -17.297 1 65.69 132 ASN B C 1
ATOM 6694 O O . ASN B 1 132 ? -30.188 -41.062 -17.656 1 65.69 132 ASN B O 1
ATOM 6698 N N . ARG B 1 133 ? -28.359 -42.375 -17.75 1 76.75 133 ARG B N 1
ATOM 6699 C CA . ARG B 1 133 ? -27.594 -41.438 -18.578 1 76.75 133 ARG B CA 1
ATOM 6700 C C . ARG B 1 133 ? -27.969 -41.594 -20.047 1 76.75 133 ARG B C 1
ATOM 6702 O O . ARG B 1 133 ? -28.062 -42.688 -20.562 1 76.75 133 ARG B O 1
ATOM 6709 N N . LYS B 1 134 ? -28.422 -40.469 -20.625 1 81.31 134 LYS B N 1
ATOM 6710 C CA . LYS B 1 134 ? -28.703 -40.375 -22.062 1 81.31 134 LYS B CA 1
ATOM 6711 C C . LYS B 1 134 ? -27.812 -39.375 -22.75 1 81.31 134 LYS B C 1
ATOM 6713 O O . LYS B 1 134 ? -27.562 -38.281 -22.203 1 81.31 134 LYS B O 1
ATOM 6718 N N . TYR B 1 135 ? -27.203 -39.781 -23.797 1 84.06 135 TYR B N 1
ATOM 6719 C CA . TYR B 1 135 ? -26.406 -38.844 -24.578 1 84.06 135 TYR B CA 1
ATOM 6720 C C . TYR B 1 135 ? -27.281 -37.969 -25.438 1 84.06 135 TYR B C 1
ATOM 6722 O O . TYR B 1 135 ? -28.016 -38.438 -26.297 1 84.06 135 TYR B O 1
ATOM 6730 N N . CYS B 1 136 ? -27.328 -36.719 -25.188 1 86.38 136 CYS B N 1
ATOM 6731 C CA . CYS B 1 136 ? -28.062 -35.75 -25.984 1 86.38 136 CYS B CA 1
ATOM 6732 C C . CYS B 1 136 ? -27.219 -35.219 -27.141 1 86.38 136 CYS B C 1
ATOM 6734 O O . CYS B 1 136 ? -26.344 -34.375 -26.938 1 86.38 136 CYS B O 1
ATOM 6736 N N . LYS B 1 137 ? -27.484 -35.625 -28.281 1 84.88 137 LYS B N 1
ATOM 6737 C CA . LYS B 1 137 ? -26.719 -35.25 -29.469 1 84.88 137 LYS B CA 1
ATOM 6738 C C . LYS B 1 137 ? -27.266 -33.969 -30.094 1 84.88 137 LYS B C 1
ATOM 6740 O O . LYS B 1 137 ? -26.562 -33.281 -30.844 1 84.88 137 LYS B O 1
ATOM 6745 N N . ASP B 1 138 ? -28.547 -33.688 -29.797 1 86.81 138 ASP B N 1
ATOM 6746 C CA . ASP B 1 138 ? -29.188 -32.5 -30.375 1 86.81 138 ASP B CA 1
ATOM 6747 C C . ASP B 1 138 ? -28.703 -31.234 -29.688 1 86.81 138 ASP B C 1
ATOM 6749 O O . ASP B 1 138 ? -29.141 -30.906 -28.594 1 86.81 138 ASP B O 1
ATOM 6753 N N . THR B 1 139 ? -27.906 -30.531 -30.406 1 87.38 139 THR B N 1
ATOM 6754 C CA . THR B 1 139 ? -27.297 -29.312 -29.875 1 87.38 139 THR B CA 1
ATOM 6755 C C . THR B 1 139 ? -28.359 -28.266 -29.562 1 87.38 139 THR B C 1
ATOM 6757 O O . THR B 1 139 ? -28.234 -27.5 -28.609 1 87.38 139 THR B O 1
ATOM 6760 N N . GLU B 1 140 ? -29.422 -28.25 -30.312 1 88.31 140 GLU B N 1
ATOM 6761 C CA . GLU B 1 140 ? -30.5 -27.281 -30.094 1 88.31 140 GLU B CA 1
ATOM 6762 C C . GLU B 1 140 ? -31.266 -27.594 -28.812 1 88.31 140 GLU B C 1
ATOM 6764 O O . GLU B 1 140 ? -31.609 -26.672 -28.047 1 88.31 140 GLU B O 1
ATOM 6769 N N . GLU B 1 141 ? -31.516 -28.781 -28.688 1 88.75 141 GLU B N 1
ATOM 6770 C CA . GLU B 1 141 ? -32.188 -29.203 -27.453 1 88.75 141 GLU B CA 1
ATOM 6771 C C . GLU B 1 141 ? -31.312 -28.891 -26.234 1 88.75 141 GLU B C 1
ATOM 6773 O O . GLU B 1 141 ? -31.812 -28.406 -25.219 1 88.75 141 GLU B O 1
ATOM 6778 N N . LEU B 1 142 ? -30.109 -29.234 -26.391 1 90.69 142 LEU B N 1
ATOM 6779 C CA . LEU B 1 142 ? -29.156 -28.953 -25.312 1 90.69 142 LEU B CA 1
ATOM 6780 C C . LEU B 1 142 ? -29.094 -27.469 -25 1 90.69 142 LEU B C 1
ATOM 6782 O O . LEU B 1 142 ? -29.078 -27.078 -23.828 1 90.69 142 LEU B O 1
ATOM 6786 N N . PHE B 1 143 ? -29.047 -26.688 -26 1 91.62 143 PHE B N 1
ATOM 6787 C CA . PHE B 1 143 ? -28.984 -25.234 -25.844 1 91.62 143 PHE B CA 1
ATOM 6788 C C . PHE B 1 143 ? -30.219 -24.719 -25.109 1 91.62 143 PHE B C 1
ATOM 6790 O O . PHE B 1 143 ? -30.109 -23.859 -24.234 1 91.62 143 PHE B O 1
ATOM 6797 N N . ASP B 1 144 ? -31.328 -25.25 -25.422 1 90.56 144 ASP B N 1
ATOM 6798 C CA . ASP B 1 144 ? -32.594 -24.859 -24.781 1 90.56 144 ASP B CA 1
ATOM 6799 C C . ASP B 1 144 ? -32.562 -25.203 -23.297 1 90.56 144 ASP B C 1
ATOM 6801 O O . ASP B 1 144 ? -33.094 -24.453 -22.469 1 90.56 144 ASP B O 1
ATOM 6805 N N . ILE B 1 145 ? -32.031 -26.266 -22.969 1 91.12 145 ILE B N 1
ATOM 6806 C CA . ILE B 1 145 ? -31.953 -26.719 -21.594 1 91.12 145 ILE B CA 1
ATOM 6807 C C . ILE B 1 145 ? -31.094 -25.766 -20.781 1 91.12 145 ILE B C 1
ATOM 6809 O O . ILE B 1 145 ? -31.484 -25.328 -19.688 1 91.12 145 ILE B O 1
ATOM 6813 N N . PHE B 1 146 ? -29.984 -25.422 -21.312 1 92.69 146 PHE B N 1
ATOM 6814 C CA . PHE B 1 146 ? -29.047 -24.562 -20.594 1 92.69 146 PHE B CA 1
ATOM 6815 C C . PHE B 1 146 ? -29.547 -23.125 -20.547 1 92.69 146 PHE B C 1
ATOM 6817 O O . PHE B 1 146 ? -29.438 -22.453 -19.531 1 92.69 146 PHE B O 1
ATOM 6824 N N . ARG B 1 147 ? -30.109 -22.641 -21.547 1 91.12 147 ARG B N 1
ATOM 6825 C CA . ARG B 1 147 ? -30.594 -21.266 -21.625 1 91.12 147 ARG B CA 1
ATOM 6826 C C . ARG B 1 147 ? -31.719 -21.016 -20.641 1 91.12 147 ARG B C 1
ATOM 6828 O O . ARG B 1 147 ? -31.828 -19.938 -20.062 1 91.12 147 ARG B O 1
ATOM 6835 N N . ASN B 1 148 ? -32.531 -22.031 -20.469 1 92.19 148 ASN B N 1
ATOM 6836 C CA . ASN B 1 148 ? -33.688 -21.875 -19.609 1 92.19 148 ASN B CA 1
ATOM 6837 C C . ASN B 1 148 ? -33.469 -22.547 -18.266 1 92.19 148 ASN B C 1
ATOM 6839 O O . ASN B 1 148 ? -34.438 -22.844 -17.547 1 92.19 148 ASN B O 1
ATOM 6843 N N . ALA B 1 149 ? -32.281 -22.797 -18 1 94.06 149 ALA B N 1
ATOM 6844 C CA . ALA B 1 149 ? -31.984 -23.406 -16.703 1 94.06 149 ALA B CA 1
ATOM 6845 C C . ALA B 1 149 ? -32.281 -22.453 -15.555 1 94.06 149 ALA B C 1
ATOM 6847 O O . ALA B 1 149 ? -31.922 -21.266 -15.609 1 94.06 149 ALA B O 1
ATOM 6848 N N . GLN B 1 150 ? -33 -22.859 -14.523 1 94.25 150 GLN B N 1
ATOM 6849 C CA . GLN B 1 150 ? -33.312 -22.031 -13.367 1 94.25 150 GLN B CA 1
ATOM 6850 C C . GLN B 1 150 ? -32.156 -21.953 -12.383 1 94.25 150 GLN B C 1
ATOM 6852 O O . GLN B 1 150 ? -32 -20.969 -11.672 1 94.25 150 GLN B O 1
ATOM 6857 N N . GLU B 1 151 ? -31.469 -23.062 -12.312 1 95.38 151 GLU B N 1
ATOM 6858 C CA . GLU B 1 151 ? -30.25 -23.172 -11.516 1 95.38 151 GLU B CA 1
ATOM 6859 C C . GLU B 1 151 ? -29.125 -23.859 -12.289 1 95.38 151 GLU B C 1
ATOM 6861 O O . GLU B 1 151 ? -29.391 -24.781 -13.078 1 95.38 151 GLU B O 1
ATOM 6866 N N . LEU B 1 152 ? -27.984 -23.359 -12.078 1 96.12 152 LEU B N 1
ATOM 6867 C CA . LEU B 1 152 ? -26.844 -23.938 -12.789 1 96.12 152 LEU B CA 1
ATOM 6868 C C . LEU B 1 152 ? -25.594 -23.953 -11.914 1 96.12 152 LEU B C 1
ATOM 6870 O O . LEU B 1 152 ? -25.172 -22.906 -11.422 1 96.12 152 LEU B O 1
ATOM 6874 N N . TYR B 1 153 ? -25.062 -25.188 -11.695 1 95.81 153 TYR B N 1
ATOM 6875 C CA . TYR B 1 153 ? -23.844 -25.375 -10.914 1 95.81 153 TYR B CA 1
ATOM 6876 C C . TYR B 1 153 ? -22.781 -26.109 -11.727 1 95.81 153 TYR B C 1
ATOM 6878 O O . TYR B 1 153 ? -23.125 -27 -12.523 1 95.81 153 TYR B O 1
ATOM 6886 N N . ILE B 1 154 ? -21.609 -25.75 -11.602 1 95.69 154 ILE B N 1
ATOM 6887 C CA . ILE B 1 154 ? -20.469 -26.562 -12.031 1 95.69 154 ILE B CA 1
ATOM 6888 C C . ILE B 1 154 ? -19.688 -27.016 -10.812 1 95.69 154 ILE B C 1
ATOM 6890 O O . ILE B 1 154 ? -19.344 -26.203 -9.945 1 95.69 154 ILE B O 1
ATOM 6894 N N . TYR B 1 155 ? -19.422 -28.281 -10.703 1 92.81 155 TYR B N 1
ATOM 6895 C CA . TYR B 1 155 ? -18.766 -28.719 -9.477 1 92.81 155 TYR B CA 1
ATOM 6896 C C . TYR B 1 155 ? -17.672 -29.734 -9.773 1 92.81 155 TYR B C 1
ATOM 6898 O O . TYR B 1 155 ? -17.672 -30.359 -10.836 1 92.81 155 TYR B O 1
ATOM 6906 N N . PHE B 1 156 ? -16.703 -29.781 -8.898 1 92.56 156 PHE B N 1
ATOM 6907 C CA . PHE B 1 156 ? -15.562 -30.688 -8.898 1 92.56 156 PHE B CA 1
ATOM 6908 C C . PHE B 1 156 ? -15.422 -31.359 -7.539 1 92.56 156 PHE B C 1
ATOM 6910 O O . PHE B 1 156 ? -15.492 -30.703 -6.5 1 92.56 156 PHE B O 1
ATOM 6917 N N . SER B 1 157 ? -15.359 -32.656 -7.59 1 89.94 157 SER B N 1
ATOM 6918 C CA . SER B 1 157 ? -15.195 -33.406 -6.348 1 89.94 157 SER B CA 1
ATOM 6919 C C . SER B 1 157 ? -14.109 -34.469 -6.48 1 89.94 157 SER B C 1
ATOM 6921 O O . SER B 1 157 ? -13.914 -35.031 -7.559 1 89.94 157 SER B O 1
ATOM 6923 N N . VAL B 1 158 ? -13.383 -34.656 -5.434 1 88.38 158 VAL B N 1
ATOM 6924 C CA . VAL B 1 158 ? -12.344 -35.688 -5.371 1 88.38 158 VAL B CA 1
ATOM 6925 C C . VAL B 1 158 ? -12.516 -36.531 -4.109 1 88.38 158 VAL B C 1
ATOM 6927 O O . VAL B 1 158 ? -12.82 -36 -3.039 1 88.38 158 VAL B O 1
ATOM 6930 N N . MET B 1 159 ? -12.383 -37.844 -4.328 1 85.38 159 MET B N 1
ATOM 6931 C CA . MET B 1 159 ? -12.5 -38.781 -3.209 1 85.38 159 MET B CA 1
ATOM 6932 C C . MET B 1 159 ? -11.359 -39.812 -3.223 1 85.38 159 MET B C 1
ATOM 6934 O O . MET B 1 159 ? -10.945 -40.25 -4.289 1 85.38 159 MET B O 1
ATOM 6938 N N . LYS B 1 160 ? -10.984 -40.125 -2.027 1 82.69 160 LYS B N 1
ATOM 6939 C CA . LYS B 1 160 ? -10 -41.188 -1.903 1 82.69 160 LYS B CA 1
ATOM 6940 C C . LYS B 1 160 ? -10.656 -42.562 -2.107 1 82.69 160 LYS B C 1
ATOM 6942 O O . LYS B 1 160 ? -11.75 -42.812 -1.604 1 82.69 160 LYS B O 1
ATOM 6947 N N . ASN B 1 161 ? -10.016 -43.438 -2.945 1 74.38 161 ASN B N 1
ATOM 6948 C CA . ASN B 1 161 ? -10.57 -44.688 -3.393 1 74.38 161 ASN B CA 1
ATOM 6949 C C . ASN B 1 161 ? -10.883 -45.625 -2.217 1 74.38 161 ASN B C 1
ATOM 6951 O O . ASN B 1 161 ? -11.828 -46.406 -2.271 1 74.38 161 ASN B O 1
ATOM 6955 N N . ALA B 1 162 ? -10.062 -45.625 -1.251 1 60.78 162 ALA B N 1
ATOM 6956 C CA . ALA B 1 162 ? -10.312 -46.562 -0.141 1 60.78 162 ALA B CA 1
ATOM 6957 C C . ALA B 1 162 ? -11.75 -46.438 0.361 1 60.78 162 ALA B C 1
ATOM 6959 O O . ALA B 1 162 ? -12.289 -47.375 0.951 1 60.78 162 ALA B O 1
ATOM 6960 N N . GLU B 1 163 ? -12.289 -45.406 0.006 1 57.72 163 GLU B N 1
ATOM 6961 C CA . GLU B 1 163 ? -13.625 -45.125 0.521 1 57.72 163 GLU B CA 1
ATOM 6962 C C . GLU B 1 163 ? -14.703 -45.531 -0.478 1 57.72 163 GLU B C 1
ATOM 6964 O O . GLU B 1 163 ? -15.891 -45.562 -0.147 1 57.72 163 GLU B O 1
ATOM 6969 N N . ILE B 1 164 ? -14.18 -45.906 -1.609 1 57.34 164 ILE B N 1
ATOM 6970 C CA . ILE B 1 164 ? -15.133 -46.188 -2.676 1 57.34 164 ILE B CA 1
ATOM 6971 C C . ILE B 1 164 ? -15.352 -47.688 -2.781 1 57.34 164 ILE B C 1
ATOM 6973 O O . ILE B 1 164 ? -16.078 -48.156 -3.664 1 57.34 164 ILE B O 1
ATOM 6977 N N . GLU B 1 165 ? -14.805 -48.562 -1.87 1 48.88 165 GLU B N 1
ATOM 6978 C CA . GLU B 1 165 ? -14.953 -50.031 -1.936 1 48.88 165 GLU B CA 1
ATOM 6979 C C . GLU B 1 165 ? -16.422 -50.406 -2.053 1 48.88 165 GLU B C 1
ATOM 6981 O O . GLU B 1 165 ? -17.219 -50.125 -1.162 1 48.88 165 GLU B O 1
ATOM 6986 N N . ASN B 1 166 ? -17.172 -50.062 -3.234 1 50.53 166 ASN B N 1
ATOM 6987 C CA . ASN B 1 166 ? -18.422 -50.719 -3.588 1 50.53 166 ASN B CA 1
ATOM 6988 C C . ASN B 1 166 ? -19.359 -49.781 -4.336 1 50.53 166 ASN B C 1
ATOM 6990 O O . ASN B 1 166 ? -20.578 -50.031 -4.375 1 50.53 166 ASN B O 1
ATOM 6994 N N . ILE B 1 167 ? -18.797 -48.656 -4.699 1 48.66 167 ILE B N 1
ATOM 6995 C CA . ILE B 1 167 ? -19.797 -47.812 -5.328 1 48.66 167 ILE B CA 1
ATOM 6996 C C . ILE B 1 167 ? -19.547 -47.75 -6.836 1 48.66 167 ILE B C 1
ATOM 6998 O O . ILE B 1 167 ? -18.406 -47.594 -7.277 1 48.66 167 ILE B O 1
ATOM 7002 N N . ASP B 1 168 ? -20.438 -48.281 -7.676 1 47.97 168 ASP B N 1
ATOM 7003 C CA . ASP B 1 168 ? -20.453 -48.031 -9.109 1 47.97 168 ASP B CA 1
ATOM 7004 C C . ASP B 1 168 ? -20.391 -46.531 -9.406 1 47.97 168 ASP B C 1
ATOM 7006 O O . ASP B 1 168 ? -21.391 -45.844 -9.32 1 47.97 168 ASP B O 1
ATOM 7010 N N . TYR B 1 169 ? -19.281 -45.969 -9.172 1 52.69 169 TYR B N 1
ATOM 7011 C CA . TYR B 1 169 ? -19.062 -44.531 -9.258 1 52.69 169 TYR B CA 1
ATOM 7012 C C . TYR B 1 169 ? -18.594 -44.125 -10.656 1 52.69 169 TYR B C 1
ATOM 7014 O O . TYR B 1 169 ? -17.672 -44.719 -11.203 1 52.69 169 TYR B O 1
ATOM 7022 N N . ASP B 1 170 ? -19.625 -43.438 -11.391 1 55.25 170 ASP B N 1
ATOM 7023 C CA . ASP B 1 170 ? -19.219 -42.938 -12.688 1 55.25 170 ASP B CA 1
ATOM 7024 C C . ASP B 1 170 ? -18.188 -41.812 -12.531 1 55.25 170 ASP B C 1
ATOM 7026 O O . ASP B 1 170 ? -18.562 -40.625 -12.383 1 55.25 170 ASP B O 1
ATOM 7030 N N . MET B 1 171 ? -17 -42.219 -12.281 1 59.91 171 MET B N 1
ATOM 7031 C CA . MET B 1 171 ? -15.898 -41.281 -12.148 1 59.91 171 MET B CA 1
ATOM 7032 C C . MET B 1 171 ? -15.406 -40.812 -13.523 1 59.91 171 MET B C 1
ATOM 7034 O O . MET B 1 171 ? -15.477 -41.594 -14.492 1 59.91 171 MET B O 1
ATOM 7038 N N . ASP B 1 172 ? -15.258 -39.531 -13.594 1 67.88 172 ASP B N 1
ATOM 7039 C CA . ASP B 1 172 ? -14.766 -38.969 -14.852 1 67.88 172 ASP B CA 1
ATOM 7040 C C . ASP B 1 172 ? -13.297 -39.312 -15.07 1 67.88 172 ASP B C 1
ATOM 7042 O O . ASP B 1 172 ? -12.859 -39.5 -16.203 1 67.88 172 ASP B O 1
ATOM 7046 N N . ASN B 1 173 ? -12.539 -39.406 -13.922 1 70.31 173 ASN B N 1
ATOM 7047 C CA . ASN B 1 173 ? -11.125 -39.781 -14.016 1 70.31 173 ASN B CA 1
ATOM 7048 C C . ASN B 1 173 ? -10.594 -40.312 -12.695 1 70.31 173 ASN B C 1
ATOM 7050 O O . ASN B 1 173 ? -11.172 -40.031 -11.633 1 70.31 173 ASN B O 1
ATOM 7054 N N . GLN B 1 174 ? -9.609 -41.219 -12.828 1 74.75 174 GLN B N 1
ATOM 7055 C CA . GLN B 1 174 ? -8.945 -41.781 -11.648 1 74.75 174 GLN B CA 1
ATOM 7056 C C . GLN B 1 174 ? -7.457 -41.438 -11.648 1 74.75 174 GLN B C 1
ATOM 7058 O O . GLN B 1 174 ? -6.789 -41.562 -12.68 1 74.75 174 GLN B O 1
ATOM 7063 N N . GLN B 1 175 ? -7.039 -40.844 -10.609 1 76.44 175 GLN B N 1
ATOM 7064 C CA . GLN B 1 175 ? -5.629 -40.531 -10.359 1 76.44 175 GLN B CA 1
ATOM 7065 C C . GLN B 1 175 ? -5.133 -41.25 -9.109 1 76.44 175 GLN B C 1
ATOM 7067 O O . GLN B 1 175 ? -5.375 -40.812 -7.988 1 76.44 175 GLN B O 1
ATOM 7072 N N . GLY B 1 176 ? -4.348 -42.312 -9.398 1 77.62 176 GLY B N 1
ATOM 7073 C CA . GLY B 1 176 ? -3.9 -43.062 -8.234 1 77.62 176 GLY B CA 1
ATOM 7074 C C . GLY B 1 176 ? -5.039 -43.5 -7.332 1 77.62 176 GLY B C 1
ATOM 7075 O O . GLY B 1 176 ? -5.922 -44.25 -7.758 1 77.62 176 GLY B O 1
ATOM 7076 N N . ASN B 1 177 ? -4.996 -42.906 -6.184 1 79.75 177 ASN B N 1
ATOM 7077 C CA . ASN B 1 177 ? -5.984 -43.25 -5.172 1 79.75 177 ASN B CA 1
ATOM 7078 C C . ASN B 1 177 ? -7.113 -42.219 -5.102 1 79.75 177 ASN B C 1
ATOM 7080 O O . ASN B 1 177 ? -7.922 -42.25 -4.172 1 79.75 177 ASN B O 1
ATOM 7084 N N . TYR B 1 178 ? -7.098 -41.375 -6.129 1 84.75 178 TYR B N 1
ATOM 7085 C CA . TYR B 1 178 ? -8.117 -40.312 -6.094 1 84.75 178 TYR B CA 1
ATOM 7086 C C . TYR B 1 178 ? -9.109 -40.5 -7.238 1 84.75 178 TYR B C 1
ATOM 7088 O O . TYR B 1 178 ? -8.711 -40.656 -8.391 1 84.75 178 TYR B O 1
ATOM 7096 N N . SER B 1 179 ? -10.383 -40.5 -6.918 1 83.31 179 SER B N 1
ATOM 7097 C CA . SER B 1 179 ? -11.453 -40.469 -7.91 1 83.31 179 SER B CA 1
ATOM 7098 C C . SER B 1 179 ? -11.961 -39.031 -8.102 1 83.31 179 SER B C 1
ATOM 7100 O O . SER B 1 179 ? -12.312 -38.344 -7.137 1 83.31 179 SER B O 1
ATOM 7102 N N . LYS B 1 180 ? -12.008 -38.594 -9.266 1 87.88 180 LYS B N 1
ATOM 7103 C CA . LYS B 1 180 ? -12.359 -37.219 -9.57 1 87.88 180 LYS B CA 1
ATOM 7104 C C . LYS B 1 180 ? -13.664 -37.156 -10.352 1 87.88 180 LYS B C 1
ATOM 7106 O O . LYS B 1 180 ? -13.914 -37.969 -11.234 1 87.88 180 LYS B O 1
ATOM 7111 N N . THR B 1 181 ? -14.5 -36.25 -9.992 1 86.12 181 THR B N 1
ATOM 7112 C CA . THR B 1 181 ? -15.758 -35.969 -10.695 1 86.12 181 THR B CA 1
ATOM 7113 C C . THR B 1 181 ? -15.891 -34.5 -11.039 1 86.12 181 THR B C 1
ATOM 7115 O O . THR B 1 181 ? -15.742 -33.625 -10.172 1 86.12 181 THR B O 1
ATOM 7118 N N . TYR B 1 182 ? -16.109 -34.219 -12.25 1 91.19 182 TYR B N 1
ATOM 7119 C CA . TYR B 1 182 ? -16.344 -32.875 -12.773 1 91.19 182 TYR B CA 1
ATOM 7120 C C . TYR B 1 182 ? -17.625 -32.812 -13.594 1 91.19 182 TYR B C 1
ATOM 7122 O O . TYR B 1 182 ? -17.734 -33.5 -14.625 1 91.19 182 TYR B O 1
ATOM 7130 N N . SER B 1 183 ? -18.672 -32.031 -13.094 1 90.75 183 SER B N 1
ATOM 7131 C CA . SER B 1 183 ? -19.969 -32.094 -13.742 1 90.75 183 SER B CA 1
ATOM 7132 C C . SER B 1 183 ? -20.703 -30.75 -13.633 1 90.75 183 SER B C 1
ATOM 7134 O O . SER B 1 183 ? -20.328 -29.891 -12.828 1 90.75 183 SER B O 1
ATOM 7136 N N . ILE B 1 184 ? -21.703 -30.641 -14.508 1 93.5 184 ILE B N 1
ATOM 7137 C CA . ILE B 1 184 ? -22.641 -29.516 -14.438 1 93.5 184 ILE B CA 1
ATOM 7138 C C . ILE B 1 184 ? -23.984 -30.016 -13.891 1 93.5 184 ILE B C 1
ATOM 7140 O O . ILE B 1 184 ? -24.469 -31.062 -14.297 1 93.5 184 ILE B O 1
ATOM 7144 N N . PHE B 1 185 ? -24.484 -29.344 -12.914 1 92.44 185 PHE B N 1
ATOM 7145 C CA . PHE B 1 185 ? -25.766 -29.625 -12.289 1 92.44 185 PHE B CA 1
ATOM 7146 C C . PHE B 1 185 ? -26.75 -28.484 -12.547 1 92.44 185 PHE B C 1
ATOM 7148 O O . PHE B 1 185 ? -26.484 -27.328 -12.195 1 92.44 185 PHE B O 1
ATOM 7155 N N . LEU B 1 186 ? -27.875 -28.781 -13.234 1 94.38 186 LEU B N 1
ATOM 7156 C CA . LEU B 1 186 ? -28.781 -27.688 -13.578 1 94.38 186 LEU B CA 1
ATOM 7157 C C . LEU B 1 186 ? -30.234 -28.109 -13.406 1 94.38 186 LEU B C 1
ATOM 7159 O O . LEU B 1 186 ? -30.547 -29.297 -13.438 1 94.38 186 LEU B O 1
ATOM 7163 N N . LYS B 1 187 ? -31.047 -27.125 -13.227 1 94.94 187 LYS B N 1
ATOM 7164 C CA . LYS B 1 187 ? -32.5 -27.328 -13.117 1 94.94 187 LYS B CA 1
ATOM 7165 C C . LYS B 1 187 ? -33.188 -26.812 -14.367 1 94.94 187 LYS B C 1
ATOM 7167 O O . LYS B 1 187 ? -33 -25.656 -14.766 1 94.94 187 LYS B O 1
ATOM 7172 N N . HIS B 1 188 ? -33.906 -27.656 -14.938 1 91.69 188 HIS B N 1
ATOM 7173 C CA . HIS B 1 188 ? -34.75 -27.312 -16.062 1 91.69 188 HIS B CA 1
ATOM 7174 C C . HIS B 1 188 ? -36.156 -27.859 -15.891 1 91.69 188 HIS B C 1
ATOM 7176 O O . HIS B 1 188 ? -36.344 -29.062 -15.75 1 91.69 188 HIS B O 1
ATOM 7182 N N . GLY B 1 189 ? -37.094 -26.984 -15.922 1 88.81 189 GLY B N 1
ATOM 7183 C CA . GLY B 1 189 ? -38.438 -27.406 -15.57 1 88.81 189 GLY B CA 1
ATOM 7184 C C . GLY B 1 189 ? -38.562 -27.844 -14.117 1 88.81 189 GLY B C 1
ATOM 7185 O O . GLY B 1 189 ? -38.188 -27.094 -13.211 1 88.81 189 GLY B O 1
ATOM 7186 N N . ASN B 1 190 ? -39.062 -29.016 -13.875 1 88.88 190 ASN B N 1
ATOM 7187 C CA . ASN B 1 190 ? -39.25 -29.5 -12.508 1 88.88 190 ASN B CA 1
ATOM 7188 C C . ASN B 1 190 ? -38.219 -30.594 -12.164 1 88.88 190 ASN B C 1
ATOM 7190 O O . ASN B 1 190 ? -38.406 -31.312 -11.18 1 88.88 190 ASN B O 1
ATOM 7194 N N . GLN B 1 191 ? -37.219 -30.609 -12.992 1 89.38 191 GLN B N 1
ATOM 7195 C CA . GLN B 1 191 ? -36.219 -31.672 -12.781 1 89.38 191 GLN B CA 1
ATOM 7196 C C . GLN B 1 191 ? -34.812 -31.141 -12.789 1 89.38 191 GLN B C 1
ATOM 7198 O O . GLN B 1 191 ? -34.531 -30.141 -13.461 1 89.38 191 GLN B O 1
ATOM 7203 N N . TYR B 1 192 ? -34 -31.797 -12.008 1 90.88 192 TYR B N 1
ATOM 7204 C CA . TYR B 1 192 ? -32.562 -31.516 -12.047 1 90.88 192 TYR B CA 1
ATOM 7205 C C . TYR B 1 192 ? -31.828 -32.5 -12.945 1 90.88 192 TYR B C 1
ATOM 7207 O O . TYR B 1 192 ? -32.188 -33.688 -13.008 1 90.88 192 TYR B O 1
ATOM 7215 N N . TYR B 1 193 ? -30.828 -31.984 -13.648 1 88.62 193 TYR B N 1
ATOM 7216 C CA . TYR B 1 193 ? -30.016 -32.781 -14.555 1 88.62 193 TYR B CA 1
ATOM 7217 C C . TYR B 1 193 ? -28.547 -32.688 -14.18 1 88.62 193 TYR B C 1
ATOM 7219 O O . TYR B 1 193 ? -28.094 -31.656 -13.664 1 88.62 193 TYR B O 1
ATOM 7227 N N . ARG B 1 194 ? -27.828 -33.75 -14.414 1 88.62 194 ARG B N 1
ATOM 7228 C CA . ARG B 1 194 ? -26.375 -33.75 -14.328 1 88.62 194 ARG B CA 1
ATOM 7229 C C . ARG B 1 194 ? -25.75 -33.969 -15.711 1 88.62 194 ARG B C 1
ATOM 7231 O O . ARG B 1 194 ? -26.062 -34.906 -16.406 1 88.62 194 ARG B O 1
ATOM 7238 N N . CYS B 1 195 ? -24.969 -33.062 -16.062 1 89.88 195 CYS B N 1
ATOM 7239 C CA . CYS B 1 195 ? -24.234 -33.125 -17.312 1 89.88 195 CYS B CA 1
ATOM 7240 C C . CYS B 1 195 ? -22.766 -33.5 -17.062 1 89.88 195 CYS B C 1
ATOM 7242 O O . CYS B 1 195 ? -22.031 -32.75 -16.422 1 89.88 195 CYS B O 1
ATOM 7244 N N . SER B 1 196 ? -22.359 -34.688 -17.562 1 84.75 196 SER B N 1
ATOM 7245 C CA . SER B 1 196 ? -21 -35.156 -17.328 1 84.75 196 SER B CA 1
ATOM 7246 C C . SER B 1 196 ? -20.219 -35.25 -18.625 1 84.75 196 SER B C 1
ATOM 7248 O O . SER B 1 196 ? -20.797 -35.188 -19.719 1 84.75 196 SER B O 1
ATOM 7250 N N . LYS B 1 197 ? -18.844 -35.281 -18.5 1 81.75 197 LYS B N 1
ATOM 7251 C CA . LYS B 1 197 ? -17.922 -35.406 -19.625 1 81.75 197 LYS B CA 1
ATOM 7252 C C . LYS B 1 197 ? -18.188 -34.375 -20.688 1 81.75 197 LYS B C 1
ATOM 7254 O O . LYS B 1 197 ? -18.312 -34.688 -21.875 1 81.75 197 LYS B O 1
ATOM 7259 N N . PHE B 1 198 ? -18.453 -33.281 -20.234 1 86.81 198 PHE B N 1
ATOM 7260 C CA . PHE B 1 198 ? -18.703 -32.188 -21.156 1 86.81 198 PHE B CA 1
ATOM 7261 C C . PHE B 1 198 ? -17.391 -31.547 -21.609 1 86.81 198 PHE B C 1
ATOM 7263 O O . PHE B 1 198 ? -16.375 -31.672 -20.938 1 86.81 198 PHE B O 1
ATOM 7270 N N . SER B 1 199 ? -17.438 -30.906 -22.734 1 83.44 199 SER B N 1
ATOM 7271 C CA . SER B 1 199 ? -16.25 -30.266 -23.312 1 83.44 199 SER B CA 1
ATOM 7272 C C . SER B 1 199 ? -15.992 -28.906 -22.672 1 83.44 199 SER B C 1
ATOM 7274 O O . SER B 1 199 ? -16.891 -28.297 -22.109 1 83.44 199 SER B O 1
ATOM 7276 N N . ASN B 1 200 ? -14.758 -28.484 -22.75 1 83.25 200 ASN B N 1
ATOM 7277 C CA . ASN B 1 200 ? -14.391 -27.156 -22.266 1 83.25 200 ASN B CA 1
ATOM 7278 C C . ASN B 1 200 ? -15.164 -26.062 -23 1 83.25 200 ASN B C 1
ATOM 7280 O O . ASN B 1 200 ? -15.461 -25.016 -22.422 1 83.25 200 ASN B O 1
ATOM 7284 N N . ASP B 1 201 ? -15.555 -26.391 -24.172 1 82.81 201 ASP B N 1
ATOM 7285 C CA . ASP B 1 201 ? -16.312 -25.422 -24.969 1 82.81 201 ASP B CA 1
ATOM 7286 C C . ASP B 1 201 ? -17.672 -25.156 -24.344 1 82.81 201 ASP B C 1
ATOM 7288 O O . ASP B 1 201 ? -18.188 -24.047 -24.406 1 82.81 201 ASP B O 1
ATOM 7292 N N . LEU B 1 202 ? -18.25 -26.203 -23.875 1 89.12 202 LEU B N 1
ATOM 7293 C CA . LEU B 1 202 ? -19.531 -26 -23.203 1 89.12 202 LEU B CA 1
ATOM 7294 C C . LEU B 1 202 ? -19.375 -25.094 -21.984 1 89.12 202 LEU B C 1
ATOM 7296 O O . LEU B 1 202 ? -20.141 -24.141 -21.812 1 89.12 202 LEU B O 1
ATOM 7300 N N . LYS B 1 203 ? -18.406 -25.359 -21.203 1 89.38 203 LYS B N 1
ATOM 7301 C CA . LYS B 1 203 ? -18.141 -24.516 -20.047 1 89.38 203 LYS B CA 1
ATOM 7302 C C . LYS B 1 203 ? -17.891 -23.062 -20.453 1 89.38 203 LYS B C 1
ATOM 7304 O O . LYS B 1 203 ? -18.469 -22.141 -19.891 1 89.38 203 LYS B O 1
ATOM 7309 N N . ASN B 1 204 ? -17.016 -22.906 -21.469 1 83.44 204 ASN B N 1
ATOM 7310 C CA . ASN B 1 204 ? -16.641 -21.578 -21.938 1 83.44 204 ASN B CA 1
ATOM 7311 C C . ASN B 1 204 ? -17.828 -20.828 -22.547 1 83.44 204 ASN B C 1
ATOM 7313 O O . ASN B 1 204 ? -17.844 -19.609 -22.562 1 83.44 204 ASN B O 1
ATOM 7317 N N . SER B 1 205 ? -18.766 -21.625 -23.109 1 86.94 205 SER B N 1
ATOM 7318 C CA . SER B 1 205 ? -19.969 -21 -23.656 1 86.94 205 SER B CA 1
ATOM 7319 C C . SER B 1 205 ? -20.828 -20.391 -22.547 1 86.94 205 SER B C 1
ATOM 7321 O O . SER B 1 205 ? -21.562 -19.438 -22.781 1 86.94 205 SER B O 1
ATOM 7323 N N . LEU B 1 206 ? -20.719 -21 -21.422 1 90.31 206 LEU B N 1
ATOM 7324 C CA . LEU B 1 206 ? -21.469 -20.484 -20.281 1 90.31 206 LEU B CA 1
ATOM 7325 C C . LEU B 1 206 ? -20.75 -19.281 -19.656 1 90.31 206 LEU B C 1
ATOM 7327 O O . LEU B 1 206 ? -21.391 -18.266 -19.391 1 90.31 206 LEU B O 1
ATOM 7331 N N . ILE B 1 207 ? -19.438 -19.422 -19.375 1 88.38 207 ILE B N 1
ATOM 7332 C CA . ILE B 1 207 ? -18.641 -18.344 -18.797 1 88.38 207 ILE B CA 1
ATOM 7333 C C . ILE B 1 207 ? -17.172 -18.547 -19.156 1 88.38 207 ILE B C 1
ATOM 7335 O O . ILE B 1 207 ? -16.609 -19.625 -18.938 1 88.38 207 ILE B O 1
ATOM 7339 N N . THR B 1 208 ? -16.609 -17.562 -19.719 1 79.69 208 THR B N 1
ATOM 7340 C CA . THR B 1 208 ? -15.18 -17.578 -19.984 1 79.69 208 THR B CA 1
ATOM 7341 C C . THR B 1 208 ? -14.406 -16.984 -18.812 1 79.69 208 THR B C 1
ATOM 7343 O O . THR B 1 208 ? -14.742 -15.898 -18.328 1 79.69 208 THR B O 1
ATOM 7346 N N . SER B 1 209 ? -13.398 -17.781 -18.312 1 81.94 209 SER B N 1
ATOM 7347 C CA . SER B 1 209 ? -12.711 -17.312 -17.109 1 81.94 209 SER B CA 1
ATOM 7348 C C . SER B 1 209 ? -11.203 -17.25 -17.328 1 81.94 209 SER B C 1
ATOM 7350 O O . SER B 1 209 ? -10.641 -18.047 -18.094 1 81.94 209 SER B O 1
ATOM 7352 N N . ALA B 1 210 ? -10.633 -16.25 -16.828 1 76.56 210 ALA B N 1
ATOM 7353 C CA . ALA B 1 210 ? -9.18 -16.141 -16.688 1 76.56 210 ALA B CA 1
ATOM 7354 C C . ALA B 1 210 ? -8.781 -15.961 -15.227 1 76.56 210 ALA B C 1
ATOM 7356 O O . ALA B 1 210 ? -9.266 -15.047 -14.547 1 76.56 210 ALA B O 1
ATOM 7357 N N . ILE B 1 211 ? -7.996 -16.906 -14.758 1 80.81 211 ILE B N 1
ATOM 7358 C CA . ILE B 1 211 ? -7.551 -16.859 -13.367 1 80.81 211 ILE B CA 1
ATOM 7359 C C . ILE B 1 211 ? -6.043 -16.641 -13.312 1 80.81 211 ILE B C 1
ATOM 7361 O O . ILE B 1 211 ? -5.262 -17.484 -13.742 1 80.81 211 ILE B O 1
ATOM 7365 N N . LEU B 1 212 ? -5.691 -15.43 -12.773 1 71.25 212 LEU B N 1
ATOM 7366 C CA . LEU B 1 212 ? -4.289 -15.023 -12.719 1 71.25 212 LEU B CA 1
ATOM 7367 C C . LEU B 1 212 ? -3.742 -15.148 -11.305 1 71.25 212 LEU B C 1
ATOM 7369 O O . LEU B 1 212 ? -4.25 -14.516 -10.375 1 71.25 212 LEU B O 1
ATOM 7373 N N . SER B 1 213 ? -2.666 -15.961 -11.141 1 68.88 213 SER B N 1
ATOM 7374 C CA . SER B 1 213 ? -2.057 -16.172 -9.828 1 68.88 213 SER B CA 1
ATOM 7375 C C . SER B 1 213 ? -1.088 -15.039 -9.484 1 68.88 213 SER B C 1
ATOM 7377 O O . SER B 1 213 ? -0.748 -14.219 -10.344 1 68.88 213 SER B O 1
ATOM 7379 N N . ALA B 1 214 ? -0.7 -14.961 -8.219 1 63.28 214 ALA B N 1
ATOM 7380 C CA . ALA B 1 214 ? 0.181 -13.914 -7.715 1 63.28 214 ALA B CA 1
ATOM 7381 C C . ALA B 1 214 ? 1.58 -14.039 -8.312 1 63.28 214 ALA B C 1
ATOM 7383 O O . ALA B 1 214 ? 2.229 -13.031 -8.609 1 63.28 214 ALA B O 1
ATOM 7384 N N . VAL B 1 215 ? 2.188 -15.258 -8.141 1 52.56 215 VAL B N 1
ATOM 7385 C CA . VAL B 1 215 ? 3.51 -15.469 -8.719 1 52.56 215 VAL B CA 1
ATOM 7386 C C . VAL B 1 215 ? 3.412 -15.477 -10.242 1 52.56 215 VAL B C 1
ATOM 7388 O O . VAL B 1 215 ? 2.957 -16.453 -10.836 1 52.56 215 VAL B O 1
ATOM 7391 N N . ARG B 1 216 ? 3.443 -14.266 -10.711 1 47.22 216 ARG B N 1
ATOM 7392 C CA . ARG B 1 216 ? 3.27 -14.148 -12.156 1 47.22 216 ARG B CA 1
ATOM 7393 C C . ARG B 1 216 ? 4.5 -14.656 -12.898 1 47.22 216 ARG B C 1
ATOM 7395 O O . ARG B 1 216 ? 5.578 -14.07 -12.805 1 47.22 216 ARG B O 1
ATOM 7402 N N . ASP B 1 217 ? 4.762 -15.945 -12.82 1 46.72 217 ASP B N 1
ATOM 7403 C CA . ASP B 1 217 ? 5.797 -16.422 -13.727 1 46.72 217 ASP B CA 1
ATOM 7404 C C . ASP B 1 217 ? 5.414 -16.156 -15.188 1 46.72 217 ASP B C 1
ATOM 7406 O O . ASP B 1 217 ? 4.602 -16.891 -15.758 1 46.72 217 ASP B O 1
ATOM 7410 N N . ILE B 1 218 ? 5.781 -14.969 -15.609 1 46.97 218 ILE B N 1
ATOM 7411 C CA . ILE B 1 218 ? 5.441 -14.516 -16.953 1 46.97 218 ILE B CA 1
ATOM 7412 C C . ILE B 1 218 ? 5.602 -15.664 -17.953 1 46.97 218 ILE B C 1
ATOM 7414 O O . ILE B 1 218 ? 4.797 -15.812 -18.875 1 46.97 218 ILE B O 1
ATOM 7418 N N . ASN B 1 219 ? 6.645 -16.484 -17.594 1 46.31 219 ASN B N 1
ATOM 7419 C CA . ASN B 1 219 ? 6.879 -17.594 -18.516 1 46.31 219 ASN B CA 1
ATOM 7420 C C . ASN B 1 219 ? 5.746 -18.609 -18.484 1 46.31 219 ASN B C 1
ATOM 7422 O O . ASN B 1 219 ? 5.383 -19.188 -19.5 1 46.31 219 ASN B O 1
ATOM 7426 N N . LYS B 1 220 ? 5.121 -18.688 -17.406 1 47.69 220 LYS B N 1
ATOM 7427 C CA . LYS B 1 220 ? 4.027 -19.656 -17.266 1 47.69 220 LYS B CA 1
ATOM 7428 C C . LYS B 1 220 ? 2.705 -19.047 -17.734 1 47.69 220 LYS B C 1
ATOM 7430 O O . LYS B 1 220 ? 1.904 -19.703 -18.391 1 47.69 220 LYS B O 1
ATOM 7435 N N . GLU B 1 221 ? 2.596 -17.766 -17.469 1 47.56 221 GLU B N 1
ATOM 7436 C CA . GLU B 1 221 ? 1.301 -17.141 -17.719 1 47.56 221 GLU B CA 1
ATOM 7437 C C . GLU B 1 221 ? 1.124 -16.828 -19.203 1 47.56 221 GLU B C 1
ATOM 7439 O O . GLU B 1 221 ? 0.005 -16.844 -19.719 1 47.56 221 GLU B O 1
ATOM 7444 N N . LEU B 1 222 ? 2.279 -16.484 -19.734 1 44.59 222 LEU B N 1
ATOM 7445 C CA . LEU B 1 222 ? 2.223 -16.125 -21.156 1 44.59 222 LEU B CA 1
ATOM 7446 C C . LEU B 1 222 ? 2.783 -17.25 -22.016 1 44.59 222 LEU B C 1
ATOM 7448 O O . LEU B 1 222 ? 3.432 -16.984 -23.031 1 44.59 222 LEU B O 1
ATOM 7452 N N . ARG B 1 223 ? 2.699 -18.391 -21.438 1 45.69 223 ARG B N 1
ATOM 7453 C CA . ARG B 1 223 ? 3.059 -19.516 -22.312 1 45.69 223 ARG B CA 1
ATOM 7454 C C . ARG B 1 223 ? 2.02 -19.703 -23.406 1 45.69 223 ARG B C 1
ATOM 7456 O O . ARG B 1 223 ? 0.818 -19.734 -23.125 1 45.69 223 ARG B O 1
ATOM 7463 N N . ILE B 1 224 ? 2.473 -19.516 -24.516 1 38.06 224 ILE B N 1
ATOM 7464 C CA . ILE B 1 224 ? 1.567 -19.719 -25.641 1 38.06 224 ILE B CA 1
ATOM 7465 C C . ILE B 1 224 ? 1.18 -21.188 -25.75 1 38.06 224 ILE B C 1
ATOM 7467 O O . ILE B 1 224 ? 1.886 -21.984 -26.375 1 38.06 224 ILE B O 1
ATOM 7471 N N . ASN B 1 225 ? 0.444 -21.656 -24.734 1 39.59 225 ASN B N 1
ATOM 7472 C CA . ASN B 1 225 ? -0.276 -22.906 -24.859 1 39.59 225 ASN B CA 1
ATOM 7473 C C . ASN B 1 225 ? -1.692 -22.703 -25.391 1 39.59 225 ASN B C 1
ATOM 7475 O O . ASN B 1 225 ? -2.346 -21.719 -25.047 1 39.59 225 ASN B O 1
ATOM 7479 N N . THR B 1 226 ? -2.041 -23.406 -26.422 1 39.19 226 THR B N 1
ATOM 7480 C CA . THR B 1 226 ? -3.309 -23.281 -27.141 1 39.19 226 THR B CA 1
ATOM 7481 C C . THR B 1 226 ? -4.473 -23.172 -26.156 1 39.19 226 THR B C 1
ATOM 7483 O O . THR B 1 226 ? -5.535 -22.656 -26.484 1 39.19 226 THR B O 1
ATOM 7486 N N . TRP B 1 227 ? -4.156 -23.672 -24.953 1 36.22 227 TRP B N 1
ATOM 7487 C CA . TRP B 1 227 ? -5.289 -23.75 -24.047 1 36.22 227 TRP B CA 1
ATOM 7488 C C . TRP B 1 227 ? -5.34 -22.547 -23.125 1 36.22 227 TRP B C 1
ATOM 7490 O O . TRP B 1 227 ? -6.34 -22.312 -22.438 1 36.22 227 TRP B O 1
ATOM 7500 N N . SER B 1 228 ? -4.25 -21.797 -23.188 1 48.66 228 SER B N 1
ATOM 7501 C CA . SER B 1 228 ? -4.258 -20.578 -22.375 1 48.66 228 SER B CA 1
ATOM 7502 C C . SER B 1 228 ? -4.953 -19.438 -23.094 1 48.66 228 SER B C 1
ATOM 7504 O O . SER B 1 228 ? -5.062 -19.438 -24.328 1 48.66 228 SER B O 1
ATOM 7506 N N . TRP B 1 229 ? -5.535 -18.703 -22.312 1 48.34 229 TRP B N 1
ATOM 7507 C CA . TRP B 1 229 ? -6.176 -17.547 -22.938 1 48.34 229 TRP B CA 1
ATOM 7508 C C . TRP B 1 229 ? -5.199 -16.797 -23.828 1 48.34 229 TRP B C 1
ATOM 7510 O O . TRP B 1 229 ? -5.57 -16.312 -24.906 1 48.34 229 TRP B O 1
ATOM 7520 N N . TYR B 1 230 ? -3.994 -16.688 -23.359 1 52.84 230 TYR B N 1
ATOM 7521 C CA . TYR B 1 230 ? -2.961 -16 -24.125 1 52.84 230 TYR B CA 1
ATOM 7522 C C . TYR B 1 230 ? -2.67 -16.734 -25.438 1 52.84 230 TYR B C 1
ATOM 7524 O O . TYR B 1 230 ? -2.561 -16.125 -26.5 1 52.84 230 TYR B O 1
ATOM 7532 N N . GLY B 1 231 ? -2.518 -17.984 -25.234 1 49.66 231 GLY B N 1
ATOM 7533 C CA . GLY B 1 231 ? -2.324 -18.781 -26.438 1 49.66 231 GLY B CA 1
ATOM 7534 C C . GLY B 1 231 ? -3.445 -18.625 -27.438 1 49.66 231 GLY B C 1
ATOM 7535 O O . GLY B 1 231 ? -3.193 -18.5 -28.641 1 49.66 231 GLY B O 1
ATOM 7536 N N . ARG B 1 232 ? -4.609 -18.578 -26.938 1 50.19 232 ARG B N 1
ATOM 7537 C CA . ARG B 1 232 ? -5.773 -18.406 -27.812 1 50.19 232 ARG B CA 1
ATOM 7538 C C . ARG B 1 232 ? -5.758 -17.047 -28.469 1 50.19 232 ARG B C 1
ATOM 7540 O O . ARG B 1 232 ? -6.09 -16.922 -29.656 1 50.19 232 ARG B O 1
ATOM 7547 N N . LEU B 1 233 ? -5.383 -16.125 -27.656 1 50.97 233 LEU B N 1
ATOM 7548 C CA . LEU B 1 233 ? -5.301 -14.766 -28.188 1 50.97 233 LEU B CA 1
ATOM 7549 C C . LEU B 1 233 ? -4.316 -14.703 -29.359 1 50.97 233 LEU B C 1
ATOM 7551 O O . LEU B 1 233 ? -4.652 -14.195 -30.438 1 50.97 233 LEU B O 1
ATOM 7555 N N . ILE B 1 234 ? -3.178 -15.219 -29.078 1 54.69 234 ILE B N 1
ATOM 7556 C CA . ILE B 1 234 ? -2.127 -15.156 -30.094 1 54.69 234 ILE B CA 1
ATOM 7557 C C . ILE B 1 234 ? -2.547 -15.945 -31.328 1 54.69 234 ILE B C 1
ATOM 7559 O O . ILE B 1 234 ? -2.32 -15.516 -32.469 1 54.69 234 ILE B O 1
ATOM 7563 N N . ARG B 1 235 ? -3.121 -17.016 -31.047 1 52.38 235 ARG B N 1
ATOM 7564 C CA . ARG B 1 235 ? -3.586 -17.859 -32.125 1 52.38 235 ARG B CA 1
ATOM 7565 C C . ARG B 1 235 ? -4.617 -17.125 -33 1 52.38 235 ARG B C 1
ATOM 7567 O O . ARG B 1 235 ? -4.547 -17.156 -34.219 1 52.38 235 ARG B O 1
ATOM 7574 N N . ASP B 1 236 ? -5.508 -16.594 -32.312 1 53.16 236 ASP B N 1
ATOM 7575 C CA . ASP B 1 236 ? -6.578 -15.891 -33.031 1 53.16 236 ASP B CA 1
ATOM 7576 C C . ASP B 1 236 ? -6.02 -14.734 -33.844 1 53.16 236 ASP B C 1
ATOM 7578 O O . ASP B 1 236 ? -6.457 -14.508 -34.969 1 53.16 236 ASP B O 1
ATOM 7582 N N . ILE B 1 237 ? -5.195 -14.016 -33.25 1 53.25 237 ILE B N 1
ATOM 7583 C CA . ILE B 1 237 ? -4.559 -12.922 -33.969 1 53.25 237 ILE B CA 1
ATOM 7584 C C . ILE B 1 237 ? -3.826 -13.461 -35.188 1 53.25 237 ILE B C 1
ATOM 7586 O O . ILE B 1 237 ? -3.92 -12.898 -36.281 1 53.25 237 ILE B O 1
ATOM 7590 N N . TRP B 1 238 ? -3.207 -14.578 -34.938 1 51.84 238 TRP B N 1
ATOM 7591 C CA . TRP B 1 238 ? -2.441 -15.219 -36 1 51.84 238 TRP B CA 1
ATOM 7592 C C . TRP B 1 238 ? -3.363 -15.734 -37.094 1 51.84 238 TRP B C 1
ATOM 7594 O O . TRP B 1 238 ? -3.092 -15.539 -38.281 1 51.84 238 TRP B O 1
ATOM 7604 N N . GLU B 1 239 ? -4.371 -16.344 -36.562 1 53.75 239 GLU B N 1
ATOM 7605 C CA . GLU B 1 239 ? -5.266 -16.984 -37.531 1 53.75 239 GLU B CA 1
ATOM 7606 C C . GLU B 1 239 ? -6.051 -15.945 -38.312 1 53.75 239 GLU B C 1
ATOM 7608 O O . GLU B 1 239 ? -6.414 -16.188 -39.469 1 53.75 239 GLU B O 1
ATOM 7613 N N . ASN B 1 240 ? -6.312 -14.883 -37.688 1 50.34 240 ASN B N 1
ATOM 7614 C CA . ASN B 1 240 ? -7.121 -13.867 -38.344 1 50.34 240 ASN B CA 1
ATOM 7615 C C . ASN B 1 240 ? -6.25 -12.891 -39.156 1 50.34 240 ASN B C 1
ATOM 7617 O O . ASN B 1 240 ? -6.762 -11.93 -39.719 1 50.34 240 ASN B O 1
ATOM 7621 N N . CYS B 1 241 ? -5.055 -13.078 -39.031 1 49.19 241 CYS B N 1
ATOM 7622 C CA . CYS B 1 241 ? -4.148 -12.258 -39.812 1 49.19 241 CYS B CA 1
ATOM 7623 C C . CYS B 1 241 ? -4.234 -12.617 -41.281 1 49.19 241 CYS B C 1
ATOM 7625 O O . CYS B 1 241 ? -4.617 -13.734 -41.656 1 49.19 241 CYS B O 1
ATOM 7627 N N . ASN B 1 242 ? -4.152 -11.648 -42.156 1 51.75 242 ASN B N 1
ATOM 7628 C CA . ASN B 1 242 ? -4.203 -11.82 -43.625 1 51.75 242 ASN B CA 1
ATOM 7629 C C . ASN B 1 242 ? -3.324 -12.984 -44.062 1 51.75 242 ASN B C 1
ATOM 7631 O O . ASN B 1 242 ? -2.148 -13.062 -43.719 1 51.75 242 ASN B O 1
ATOM 7635 N N . PRO B 1 243 ? -4 -14.023 -44.594 1 53.69 243 PRO B N 1
ATOM 7636 C CA . PRO B 1 243 ? -3.266 -15.18 -45.094 1 53.69 243 PRO B CA 1
ATOM 7637 C C . PRO B 1 243 ? -1.984 -14.797 -45.844 1 53.69 243 PRO B C 1
ATOM 7639 O O . PRO B 1 243 ? -0.988 -15.523 -45.781 1 53.69 243 PRO B O 1
ATOM 7642 N N . SER B 1 244 ? -1.985 -13.688 -46.469 1 53.91 244 SER B N 1
ATOM 7643 C CA . SER B 1 244 ? -0.794 -13.25 -47.188 1 53.91 244 SER B CA 1
ATOM 7644 C C . SER B 1 244 ? 0.357 -12.961 -46.219 1 53.91 244 SER B C 1
ATOM 7646 O O . SER B 1 244 ? 1.505 -13.32 -46.5 1 53.91 244 SER B O 1
ATOM 7648 N N . GLN B 1 245 ? -0.032 -12.43 -45.125 1 52.81 245 GLN B N 1
ATOM 7649 C CA . GLN B 1 245 ? 0.996 -12.094 -44.156 1 52.81 245 GLN B CA 1
ATOM 7650 C C . GLN B 1 245 ? 1.552 -13.344 -43.5 1 52.81 245 GLN B C 1
ATOM 7652 O O . GLN B 1 245 ? 2.756 -13.445 -43.25 1 52.81 245 GLN B O 1
ATOM 7657 N N . LYS B 1 246 ? 0.703 -14.266 -43.281 1 51.72 246 LYS B N 1
ATOM 7658 C CA . LYS B 1 246 ? 1.119 -15.547 -42.719 1 51.72 246 LYS B CA 1
ATOM 7659 C C . LYS B 1 246 ? 2.113 -16.25 -43.656 1 51.72 246 LYS B C 1
ATOM 7661 O O . LYS B 1 246 ? 3.102 -16.828 -43.188 1 51.72 246 LYS B O 1
ATOM 7666 N N . ARG B 1 247 ? 1.752 -16.359 -44.938 1 55.47 247 ARG B N 1
ATOM 7667 C CA . ARG B 1 247 ? 2.629 -16.953 -45.938 1 55.47 247 ARG B CA 1
ATOM 7668 C C . ARG B 1 247 ? 3.975 -16.234 -45.969 1 55.47 247 ARG B C 1
ATOM 7670 O O . ARG B 1 247 ? 5.02 -16.875 -46.125 1 55.47 247 ARG B O 1
ATOM 7677 N N . GLU B 1 248 ? 3.871 -14.953 -45.812 1 49.66 248 GLU B N 1
ATOM 7678 C CA . GLU B 1 248 ? 5.109 -14.172 -45.875 1 49.66 248 GLU B CA 1
ATOM 7679 C C . GLU B 1 248 ? 5.969 -14.43 -44.625 1 49.66 248 GLU B C 1
ATOM 7681 O O . GLU B 1 248 ? 7.195 -14.477 -44.719 1 49.66 248 GLU B O 1
ATOM 7686 N N . ILE B 1 249 ? 5.293 -14.664 -43.594 1 48 249 ILE B N 1
ATOM 7687 C CA . ILE B 1 249 ? 6.027 -14.977 -42.375 1 48 249 ILE B CA 1
ATOM 7688 C C . ILE B 1 249 ? 6.684 -16.344 -42.5 1 48 249 ILE B C 1
ATOM 7690 O O . ILE B 1 249 ? 7.844 -16.531 -42.125 1 48 249 ILE B O 1
ATOM 7694 N N . ASP B 1 250 ? 5.879 -17.328 -43.062 1 47.16 250 ASP B N 1
ATOM 7695 C CA . ASP B 1 250 ? 6.422 -18.672 -43.281 1 47.16 250 ASP B CA 1
ATOM 7696 C C . ASP B 1 250 ? 7.656 -18.609 -44.188 1 47.16 250 ASP B C 1
ATOM 7698 O O . ASP B 1 250 ? 8.625 -19.328 -43.969 1 47.16 250 ASP B O 1
ATOM 7702 N N . LYS B 1 251 ? 7.504 -17.828 -45.125 1 47.09 251 LYS B N 1
ATOM 7703 C CA . LYS B 1 251 ? 8.617 -17.719 -46.062 1 47.09 251 LYS B CA 1
ATOM 7704 C C . LYS B 1 251 ? 9.797 -16.984 -45.438 1 47.09 251 LYS B C 1
ATOM 7706 O O . LYS B 1 251 ? 10.953 -17.328 -45.688 1 47.09 251 LYS B O 1
ATOM 7711 N N . LYS B 1 252 ? 9.516 -15.836 -44.75 1 42.44 252 LYS B N 1
ATOM 7712 C CA . LYS B 1 252 ? 10.602 -14.945 -44.344 1 42.44 252 LYS B CA 1
ATOM 7713 C C . LYS B 1 252 ? 10.875 -15.078 -42.844 1 42.44 252 LYS B C 1
ATOM 7715 O O . LYS B 1 252 ? 10.555 -14.172 -42.062 1 42.44 252 LYS B O 1
ATOM 7720 N N . LEU B 1 253 ? 10.852 -16.109 -42.312 1 41.91 253 LEU B N 1
ATOM 7721 C CA . LEU B 1 253 ? 11.188 -16.281 -40.906 1 41.91 253 LEU B CA 1
ATOM 7722 C C . LEU B 1 253 ? 12.352 -15.383 -40.5 1 41.91 253 LEU B C 1
ATOM 7724 O O . LEU B 1 253 ? 12.383 -14.875 -39.375 1 41.91 253 LEU B O 1
ATOM 7728 N N . SER B 1 254 ? 13.297 -15.164 -41.281 1 41.47 254 SER B N 1
ATOM 7729 C CA . SER B 1 254 ? 14.422 -14.312 -40.938 1 41.47 254 SER B CA 1
ATOM 7730 C C . SER B 1 254 ? 13.992 -12.852 -40.812 1 41.47 254 SER B C 1
ATOM 7732 O O . SER B 1 254 ? 14.484 -12.117 -39.969 1 41.47 254 SER B O 1
ATOM 7734 N N . GLU B 1 255 ? 13.281 -12.383 -41.75 1 40.75 255 GLU B N 1
ATOM 7735 C CA . GLU B 1 255 ? 12.797 -11.008 -41.844 1 40.75 255 GLU B CA 1
ATOM 7736 C C . GLU B 1 255 ? 11.562 -10.805 -40.969 1 40.75 255 GLU B C 1
ATOM 7738 O O . GLU B 1 255 ? 10.898 -9.773 -41.062 1 40.75 255 GLU B O 1
ATOM 7743 N N . ILE B 1 256 ? 11.281 -11.648 -40.125 1 43.5 256 ILE B N 1
ATOM 7744 C CA . ILE B 1 256 ? 10.023 -11.906 -39.438 1 43.5 256 ILE B CA 1
ATOM 7745 C C . ILE B 1 256 ? 9.742 -10.773 -38.438 1 43.5 256 ILE B C 1
ATOM 7747 O O . ILE B 1 256 ? 8.594 -10.578 -38.031 1 43.5 256 ILE B O 1
ATOM 7751 N N . LYS B 1 257 ? 10.688 -10.055 -38.062 1 44.06 257 LYS B N 1
ATOM 7752 C CA . LYS B 1 257 ? 10.375 -9.047 -37.062 1 44.06 257 LYS B CA 1
ATOM 7753 C C . LYS B 1 257 ? 9.32 -8.07 -37.594 1 44.06 257 LYS B C 1
ATOM 7755 O O . LYS B 1 257 ? 8.344 -7.777 -36.906 1 44.06 257 LYS B O 1
ATOM 7760 N N . GLU B 1 258 ? 9.5 -7.633 -38.75 1 43.59 258 GLU B N 1
ATOM 7761 C CA . GLU B 1 258 ? 8.656 -6.574 -39.312 1 43.59 258 GLU B CA 1
ATOM 7762 C C . GLU B 1 258 ? 7.234 -7.074 -39.531 1 43.59 258 GLU B C 1
ATOM 7764 O O . GLU B 1 258 ? 6.266 -6.359 -39.281 1 43.59 258 GLU B O 1
ATOM 7769 N N . ILE B 1 259 ? 7.168 -8.234 -40 1 42.44 259 ILE B N 1
ATOM 7770 C CA . ILE B 1 259 ? 5.859 -8.758 -40.375 1 42.44 259 ILE B CA 1
ATOM 7771 C C . ILE B 1 259 ? 5.047 -9.07 -39.125 1 42.44 259 ILE B C 1
ATOM 7773 O O . ILE B 1 259 ? 3.842 -8.812 -39.062 1 42.44 259 ILE B O 1
ATOM 7777 N N . THR B 1 260 ? 5.754 -9.695 -38.219 1 44.97 260 THR B N 1
ATOM 7778 C CA . THR B 1 260 ? 5.055 -9.992 -37 1 44.97 260 THR B CA 1
ATOM 7779 C C . THR B 1 260 ? 4.539 -8.711 -36.344 1 44.97 260 THR B C 1
ATOM 7781 O O . THR B 1 260 ? 3.441 -8.688 -35.781 1 44.97 260 THR B O 1
ATOM 7784 N N . ASP B 1 261 ? 5.363 -7.777 -36.562 1 46.44 261 ASP B N 1
ATOM 7785 C CA . ASP B 1 261 ? 4.961 -6.473 -36.031 1 46.44 261 ASP B CA 1
ATOM 7786 C C . ASP B 1 261 ? 3.68 -5.984 -36.719 1 46.44 261 ASP B C 1
ATOM 7788 O O . ASP B 1 261 ? 2.801 -5.418 -36.062 1 46.44 261 ASP B O 1
ATOM 7792 N N . ASP B 1 262 ? 3.635 -6.309 -38 1 46.53 262 ASP B N 1
ATOM 7793 C CA . ASP B 1 262 ? 2.469 -5.848 -38.75 1 46.53 262 ASP B CA 1
ATOM 7794 C C . ASP B 1 262 ? 1.21 -6.598 -38.312 1 46.53 262 ASP B C 1
ATOM 7796 O O . ASP B 1 262 ? 0.128 -6.012 -38.25 1 46.53 262 ASP B O 1
ATOM 7800 N N . ILE B 1 263 ? 1.37 -7.871 -38.156 1 45.62 263 ILE B N 1
ATOM 7801 C CA . ILE B 1 263 ? 0.239 -8.695 -37.75 1 45.62 263 ILE B CA 1
ATOM 7802 C C . ILE B 1 263 ? -0.292 -8.211 -36.406 1 45.62 263 ILE B C 1
ATOM 7804 O O . ILE B 1 263 ? -1.505 -8.18 -36.188 1 45.62 263 ILE B O 1
ATOM 7808 N N . PHE B 1 264 ? 0.663 -7.926 -35.625 1 46.59 264 PHE B N 1
ATOM 7809 C CA . PHE B 1 264 ? 0.254 -7.605 -34.281 1 46.59 264 PHE B CA 1
ATOM 7810 C C . PHE B 1 264 ? 0.094 -6.102 -34.094 1 46.59 264 PHE B C 1
ATOM 7812 O O . PHE B 1 264 ? -0.188 -5.629 -33 1 46.59 264 PHE B O 1
ATOM 7819 N N . THR B 1 265 ? 0.389 -5.414 -35.219 1 47.84 265 THR B N 1
ATOM 7820 C CA . THR B 1 265 ? 0.296 -3.961 -35.125 1 47.84 265 THR B CA 1
ATOM 7821 C C . THR B 1 265 ? -1.104 -3.537 -34.688 1 47.84 265 THR B C 1
ATOM 7823 O O . THR B 1 265 ? -1.255 -2.652 -33.844 1 47.84 265 THR B O 1
ATOM 7826 N N . ASN B 1 266 ? -1.998 -4.18 -35.344 1 48.12 266 ASN B N 1
ATOM 7827 C CA . ASN B 1 266 ? -3.348 -3.781 -34.938 1 48.12 266 ASN B CA 1
ATOM 7828 C C . ASN B 1 266 ? -3.664 -4.188 -33.5 1 48.12 266 ASN B C 1
ATOM 7830 O O . ASN B 1 266 ? -4.234 -3.402 -32.75 1 48.12 266 ASN B O 1
ATOM 7834 N N . ALA B 1 267 ? -3.357 -5.445 -33.312 1 48.69 267 ALA B N 1
ATOM 7835 C CA . ALA B 1 267 ? -3.574 -5.906 -31.938 1 48.69 267 ALA B CA 1
ATOM 7836 C C . ALA B 1 267 ? -2.697 -5.137 -30.953 1 48.69 267 ALA B C 1
ATOM 7838 O O . ALA B 1 267 ? -3.154 -4.758 -29.875 1 48.69 267 ALA B O 1
ATOM 7839 N N . ALA B 1 268 ? -1.496 -4.98 -31.453 1 49.16 268 ALA B N 1
ATOM 7840 C CA . ALA B 1 268 ? -0.536 -4.238 -30.641 1 49.16 268 ALA B CA 1
ATOM 7841 C C . ALA B 1 268 ? -1.018 -2.811 -30.391 1 49.16 268 ALA B C 1
ATOM 7843 O O . ALA B 1 268 ? -0.876 -2.285 -29.281 1 49.16 268 ALA B O 1
ATOM 7844 N N . SER B 1 269 ? -1.582 -2.252 -31.406 1 52.19 269 SER B N 1
ATOM 7845 C CA . SER B 1 269 ? -2.076 -0.887 -31.25 1 52.19 269 SER B CA 1
ATOM 7846 C C . SER B 1 269 ? -3.176 -0.814 -30.188 1 52.19 269 SER B C 1
ATOM 7848 O O . SER B 1 269 ? -3.193 0.103 -29.375 1 52.19 269 SER B O 1
ATOM 7850 N N . ASP B 1 270 ? -4.008 -1.761 -30.344 1 51.25 270 ASP B N 1
ATOM 7851 C CA . ASP B 1 270 ? -5.086 -1.783 -29.375 1 51.25 270 ASP B CA 1
ATOM 7852 C C . ASP B 1 270 ? -4.547 -2.064 -27.969 1 51.25 270 ASP B C 1
ATOM 7854 O O . ASP B 1 270 ? -4.965 -1.43 -27 1 51.25 270 ASP B O 1
ATOM 7858 N N . ILE B 1 271 ? -3.691 -3.031 -28.016 1 52.78 271 ILE B N 1
ATOM 7859 C CA . ILE B 1 271 ? -3.094 -3.406 -26.734 1 52.78 271 ILE B CA 1
ATOM 7860 C C . ILE B 1 271 ? -2.213 -2.27 -26.234 1 52.78 271 ILE B C 1
ATOM 7862 O O . ILE B 1 271 ? -2.232 -1.948 -25.031 1 52.78 271 ILE B O 1
ATOM 7866 N N . GLU B 1 272 ? -1.472 -1.771 -27.188 1 53.44 272 GLU B N 1
ATOM 7867 C CA . GLU B 1 272 ? -0.583 -0.667 -26.844 1 53.44 272 GLU B CA 1
ATOM 7868 C C . GLU B 1 272 ? -1.366 0.515 -26.281 1 53.44 272 GLU B C 1
ATOM 7870 O O . GLU B 1 272 ? -0.938 1.147 -25.312 1 53.44 272 GLU B O 1
ATOM 7875 N N . GLU B 1 273 ? -2.402 0.753 -26.969 1 53.19 273 GLU B N 1
ATOM 7876 C CA . GLU B 1 273 ? -3.221 1.856 -26.469 1 53.19 273 GLU B CA 1
ATOM 7877 C C . GLU B 1 273 ? -3.705 1.59 -25.047 1 53.19 273 GLU B C 1
ATOM 7879 O O . GLU B 1 273 ? -3.699 2.49 -24.203 1 53.19 273 GLU B O 1
ATOM 7884 N N . LYS B 1 274 ? -4.012 0.419 -24.969 1 50.88 274 LYS B N 1
ATOM 7885 C CA . LYS B 1 274 ? -4.543 0.071 -23.656 1 50.88 274 LYS B CA 1
ATOM 7886 C C . LYS B 1 274 ? -3.428 -0.026 -22.625 1 50.88 274 LYS B C 1
ATOM 7888 O O . LYS B 1 274 ? -3.602 0.387 -21.484 1 50.88 274 LYS B O 1
ATOM 7893 N N . ILE B 1 275 ? -2.34 -0.565 -23.094 1 52.03 275 ILE B N 1
ATOM 7894 C CA . ILE B 1 275 ? -1.191 -0.739 -22.219 1 52.03 275 ILE B CA 1
ATOM 7895 C C . ILE B 1 275 ? -0.521 0.611 -21.969 1 52.03 275 ILE B C 1
ATOM 7897 O O . ILE B 1 275 ? -0.092 0.903 -20.859 1 52.03 275 ILE B O 1
ATOM 7901 N N . LYS B 1 276 ? -0.395 1.293 -23.094 1 53.19 276 LYS B N 1
ATOM 7902 C CA . LYS B 1 276 ? 0.223 2.607 -22.953 1 53.19 276 LYS B CA 1
ATOM 7903 C C . LYS B 1 276 ? -0.441 3.408 -21.828 1 53.19 276 LYS B C 1
ATOM 7905 O O . LYS B 1 276 ? 0.231 4.137 -21.109 1 53.19 276 LYS B O 1
ATOM 7910 N N . LYS B 1 277 ? -1.679 3.145 -21.906 1 47.78 277 LYS B N 1
ATOM 7911 C CA . LYS B 1 277 ? -2.426 3.877 -20.891 1 47.78 277 LYS B CA 1
ATOM 7912 C C . LYS B 1 277 ? -2.152 3.314 -19.5 1 47.78 277 LYS B C 1
ATOM 7914 O O . LYS B 1 277 ? -2.197 4.047 -18.5 1 47.78 277 LYS B O 1
ATOM 7919 N N . ALA B 1 278 ? -2.078 2.07 -19.531 1 46.38 278 ALA B N 1
ATOM 7920 C CA . ALA B 1 278 ? -1.908 1.443 -18.219 1 46.38 278 ALA B CA 1
ATOM 7921 C C . ALA B 1 278 ? -0.46 1.539 -17.75 1 46.38 278 ALA B C 1
ATOM 7923 O O . ALA B 1 278 ? -0.198 1.714 -16.562 1 46.38 278 ALA B O 1
ATOM 7924 N N . ILE B 1 279 ? 0.522 1.238 -18.672 1 47.44 279 ILE B N 1
ATOM 7925 C CA . ILE B 1 279 ? 1.947 1.27 -18.359 1 47.44 279 ILE B CA 1
ATOM 7926 C C . ILE B 1 279 ? 2.592 2.49 -19.016 1 47.44 279 ILE B C 1
ATOM 7928 O O . ILE B 1 279 ? 2.336 2.785 -20.188 1 47.44 279 ILE B O 1
ATOM 7932 N N . TYR B 1 280 ? 2.809 3.424 -18.344 1 45.53 280 TYR B N 1
ATOM 7933 C CA . TYR B 1 280 ? 3.406 4.672 -18.812 1 45.53 280 TYR B CA 1
ATOM 7934 C C . TYR B 1 280 ? 4.316 4.434 -20 1 45.53 280 TYR B C 1
ATOM 7936 O O . TYR B 1 280 ? 5.371 3.811 -19.875 1 45.53 280 TYR B O 1
ATOM 7944 N N . HIS B 1 281 ? 3.984 4.98 -21.109 1 45.38 281 HIS B N 1
ATOM 7945 C CA . HIS B 1 281 ? 4.695 5.387 -22.328 1 45.38 281 HIS B CA 1
ATOM 7946 C C . HIS B 1 281 ? 5.598 4.266 -22.828 1 45.38 281 HIS B C 1
ATOM 7948 O O . HIS B 1 281 ? 6.691 4.527 -23.328 1 45.38 281 HIS B O 1
ATOM 7954 N N . ASN B 1 282 ? 5.23 3.059 -22.406 1 50.22 282 ASN B N 1
ATOM 7955 C CA . ASN B 1 282 ? 6.074 1.991 -22.938 1 50.22 282 ASN B CA 1
ATOM 7956 C C . ASN B 1 282 ? 5.406 1.283 -24.109 1 50.22 282 ASN B C 1
ATOM 7958 O O . ASN B 1 282 ? 4.18 1.292 -24.234 1 50.22 282 ASN B O 1
ATOM 7962 N N . SER B 1 283 ? 6.102 1.178 -25.219 1 49.09 283 SER B N 1
ATOM 7963 C CA . SER B 1 283 ? 5.605 0.439 -26.375 1 49.09 283 SER B CA 1
ATOM 7964 C C . SER B 1 283 ? 5.855 -1.058 -26.234 1 49.09 283 SER B C 1
ATOM 7966 O O . SER B 1 283 ? 6.797 -1.47 -25.547 1 49.09 283 SER B O 1
ATOM 7968 N N . ILE B 1 284 ? 4.805 -1.889 -26.484 1 51.97 284 ILE B N 1
ATOM 7969 C CA . ILE B 1 284 ? 4.914 -3.344 -26.453 1 51.97 284 ILE B CA 1
ATOM 7970 C C . ILE B 1 284 ? 5.039 -3.883 -27.875 1 51.97 284 ILE B C 1
ATOM 7972 O O . ILE B 1 284 ? 4.422 -3.352 -28.797 1 51.97 284 ILE B O 1
ATOM 7976 N N . SER B 1 285 ? 6.051 -4.652 -28.172 1 45.94 285 SER B N 1
ATOM 7977 C CA . SER B 1 285 ? 6.16 -5.316 -29.469 1 45.94 285 SER B CA 1
ATOM 7978 C C . SER B 1 285 ? 6.16 -6.836 -29.312 1 45.94 285 SER B C 1
ATOM 7980 O O . SER B 1 285 ? 6.613 -7.359 -28.281 1 45.94 285 SER B O 1
ATOM 7982 N N . PHE B 1 286 ? 5.387 -7.539 -30.078 1 45.38 286 PHE B N 1
ATOM 7983 C CA . PHE B 1 286 ? 5.379 -8.992 -30.156 1 45.38 286 PHE B CA 1
ATOM 7984 C C . PHE B 1 286 ? 6.375 -9.477 -31.203 1 45.38 286 PHE B C 1
ATOM 7986 O O . PHE B 1 286 ? 6.359 -9.016 -32.344 1 45.38 286 PHE B O 1
ATOM 7993 N N . GLN B 1 287 ? 7.438 -10.102 -30.688 1 45.69 287 GLN B N 1
ATOM 7994 C CA . GLN B 1 287 ? 8.453 -10.562 -31.625 1 45.69 287 GLN B CA 1
ATOM 7995 C C . GLN B 1 287 ? 8.57 -12.078 -31.609 1 45.69 287 GLN B C 1
ATOM 7997 O O . GLN B 1 287 ? 8.43 -12.711 -30.562 1 45.69 287 GLN B O 1
ATOM 8002 N N . LEU B 1 288 ? 8.586 -12.711 -32.812 1 41.75 288 LEU B N 1
ATOM 8003 C CA . LEU B 1 288 ? 8.805 -14.148 -32.969 1 41.75 288 LEU B CA 1
ATOM 8004 C C . LEU B 1 288 ? 10.273 -14.5 -32.75 1 41.75 288 LEU B C 1
ATOM 8006 O O . LEU B 1 288 ? 11.148 -13.938 -33.406 1 41.75 288 LEU B O 1
ATOM 8010 N N . LEU B 1 289 ? 10.648 -15.047 -31.641 1 42.88 289 LEU B N 1
ATOM 8011 C CA . LEU B 1 289 ? 12.062 -15.375 -31.469 1 42.88 289 LEU B CA 1
ATOM 8012 C C . LEU B 1 289 ? 12.398 -16.703 -32.156 1 42.88 289 LEU B C 1
ATOM 8014 O O . LEU B 1 289 ? 13.508 -16.875 -32.656 1 42.88 289 LEU B O 1
ATOM 8018 N N . GLN B 1 290 ? 11.883 -17.922 -31.609 1 44.69 290 GLN B N 1
ATOM 8019 C CA . GLN B 1 290 ? 12.383 -19.203 -32.094 1 44.69 290 GLN B CA 1
ATOM 8020 C C . GLN B 1 290 ? 11.422 -19.828 -33.094 1 44.69 290 GLN B C 1
ATOM 8022 O O . GLN B 1 290 ? 10.211 -19.625 -33.031 1 44.69 290 GLN B O 1
ATOM 8027 N N . ASN B 1 291 ? 12.023 -20.078 -34.25 1 39 291 ASN B N 1
ATOM 8028 C CA . ASN B 1 291 ? 11.469 -20.797 -35.375 1 39 291 ASN B CA 1
ATOM 8029 C C . ASN B 1 291 ? 10.836 -22.125 -34.969 1 39 291 ASN B C 1
ATOM 8031 O O . ASN B 1 291 ? 11.539 -23.094 -34.719 1 39 291 ASN B O 1
ATOM 8035 N N . THR B 1 292 ? 9.781 -22.078 -34.188 1 42.69 292 THR B N 1
ATOM 8036 C CA . THR B 1 292 ? 9.234 -23.422 -34.062 1 42.69 292 THR B CA 1
ATOM 8037 C C . THR B 1 292 ? 8.438 -23.812 -35.312 1 42.69 292 THR B C 1
ATOM 8039 O O . THR B 1 292 ? 7.707 -22.984 -35.875 1 42.69 292 THR B O 1
ATOM 8042 N N . LYS B 1 293 ? 8.828 -24.703 -36.094 1 45.38 293 LYS B N 1
ATOM 8043 C CA . LYS B 1 293 ? 8.312 -25.156 -37.375 1 45.38 293 LYS B CA 1
ATOM 8044 C C . LYS B 1 293 ? 6.789 -25.172 -37.375 1 45.38 293 LYS B C 1
ATOM 8046 O O . LYS B 1 293 ? 6.164 -24.75 -38.375 1 45.38 293 LYS B O 1
ATOM 8051 N N . ASP B 1 294 ? 6.133 -25.859 -36.531 1 43.56 294 ASP B N 1
ATOM 8052 C CA . ASP B 1 294 ? 4.715 -26.156 -36.688 1 43.56 294 ASP B CA 1
ATOM 8053 C C . ASP B 1 294 ? 3.842 -25.078 -36.062 1 43.56 294 ASP B C 1
ATOM 8055 O O . ASP B 1 294 ? 2.766 -24.766 -36.562 1 43.56 294 ASP B O 1
ATOM 8059 N N . ASP B 1 295 ? 4.23 -24.516 -34.906 1 44.41 295 ASP B N 1
ATOM 8060 C CA . ASP B 1 295 ? 3.344 -23.547 -34.281 1 44.41 295 ASP B CA 1
ATOM 8061 C C . ASP B 1 295 ? 4.086 -22.234 -33.969 1 44.41 295 ASP B C 1
ATOM 8063 O O . ASP B 1 295 ? 4.57 -22.031 -32.844 1 44.41 295 ASP B O 1
ATOM 8067 N N . ILE B 1 296 ? 4.289 -21.438 -35.062 1 47.03 296 ILE B N 1
ATOM 8068 C CA . ILE B 1 296 ? 5.07 -20.203 -35.062 1 47.03 296 ILE B CA 1
ATOM 8069 C C . ILE B 1 296 ? 4.609 -19.281 -33.938 1 47.03 296 ILE B C 1
ATOM 8071 O O . ILE B 1 296 ? 5.418 -18.578 -33.344 1 47.03 296 ILE B O 1
ATOM 8075 N N . TYR B 1 297 ? 3.281 -19.406 -33.719 1 48.53 297 TYR B N 1
ATOM 8076 C CA . TYR B 1 297 ? 2.748 -18.453 -32.75 1 48.53 297 TYR B CA 1
ATOM 8077 C C . TYR B 1 297 ? 3.289 -18.75 -31.359 1 48.53 297 TYR B C 1
ATOM 8079 O O . TYR B 1 297 ? 3.348 -17.844 -30.516 1 48.53 297 TYR B O 1
ATOM 8087 N N . LYS B 1 298 ? 3.736 -19.953 -31.219 1 52.09 298 LYS B N 1
ATOM 8088 C CA . LYS B 1 298 ? 4.27 -20.328 -29.906 1 52.09 298 LYS B CA 1
ATOM 8089 C C . LYS B 1 298 ? 5.617 -19.656 -29.656 1 52.09 298 LYS B C 1
ATOM 8091 O O . LYS B 1 298 ? 6.055 -19.547 -28.5 1 52.09 298 LYS B O 1
ATOM 8096 N N . GLY B 1 299 ? 6.156 -19.203 -30.734 1 50.25 299 GLY B N 1
ATOM 8097 C CA . GLY B 1 299 ? 7.453 -18.562 -30.578 1 50.25 299 GLY B CA 1
ATOM 8098 C C . GLY B 1 299 ? 7.359 -17.078 -30.359 1 50.25 299 GLY B C 1
ATOM 8099 O O . GLY B 1 299 ? 8.375 -16.375 -30.312 1 50.25 299 GLY B O 1
ATOM 8100 N N . ILE B 1 300 ? 6.152 -16.594 -30.156 1 53.34 300 ILE B N 1
ATOM 8101 C CA . ILE B 1 300 ? 5.957 -15.148 -30.031 1 53.34 300 ILE B CA 1
ATOM 8102 C C . ILE B 1 300 ? 6.285 -14.711 -28.609 1 53.34 300 ILE B C 1
ATOM 8104 O O . ILE B 1 300 ? 5.785 -15.289 -27.641 1 53.34 300 ILE B O 1
ATOM 8108 N N . ASN B 1 301 ? 7.266 -13.906 -28.562 1 59.25 301 ASN B N 1
ATOM 8109 C CA . ASN B 1 301 ? 7.641 -13.297 -27.297 1 59.25 301 ASN B CA 1
ATOM 8110 C C . ASN B 1 301 ? 7.234 -11.82 -27.234 1 59.25 301 ASN B C 1
ATOM 8112 O O . ASN B 1 301 ? 7.105 -11.172 -28.281 1 59.25 301 ASN B O 1
ATOM 8116 N N . ILE B 1 302 ? 6.887 -11.398 -26.078 1 61.78 302 ILE B N 1
ATOM 8117 C CA . ILE B 1 302 ? 6.461 -10.016 -25.891 1 61.78 302 ILE B CA 1
ATOM 8118 C C . ILE B 1 302 ? 7.664 -9.156 -25.5 1 61.78 302 ILE B C 1
ATOM 8120 O O . ILE B 1 302 ? 8.398 -9.5 -24.578 1 61.78 302 ILE B O 1
ATOM 8124 N N . PHE B 1 303 ? 7.863 -8.164 -26.312 1 60.19 303 PHE B N 1
ATOM 8125 C CA . PHE B 1 303 ? 8.906 -7.191 -26.016 1 60.19 303 PHE B CA 1
ATOM 8126 C C . PHE B 1 303 ? 8.305 -5.859 -25.594 1 60.19 303 PHE B C 1
ATOM 8128 O O . PHE B 1 303 ? 7.273 -5.438 -26.125 1 60.19 303 PHE B O 1
ATOM 8135 N N . VAL B 1 304 ? 8.836 -5.285 -24.562 1 62.28 304 VAL B N 1
ATOM 8136 C CA . VAL B 1 304 ? 8.367 -3.996 -24.062 1 62.28 304 VAL B CA 1
ATOM 8137 C C . VAL B 1 304 ? 9.477 -2.953 -24.188 1 62.28 304 VAL B C 1
ATOM 8139 O O . VAL B 1 304 ? 10.641 -3.236 -23.906 1 62.28 304 VAL B O 1
ATOM 8142 N N . ASN B 1 305 ? 9.117 -1.838 -24.797 1 60.66 305 ASN B N 1
ATOM 8143 C CA . ASN B 1 305 ? 10.055 -0.728 -24.922 1 60.66 305 ASN B CA 1
ATOM 8144 C C . ASN B 1 305 ? 9.812 0.334 -23.859 1 60.66 305 ASN B C 1
ATOM 8146 O O . ASN B 1 305 ? 8.93 1.181 -24.016 1 60.66 305 ASN B O 1
ATOM 8150 N N . ASP B 1 306 ? 10.453 0.263 -22.844 1 57.31 306 ASP B N 1
ATOM 8151 C CA . ASP B 1 306 ? 10.414 1.301 -21.812 1 57.31 306 ASP B CA 1
ATOM 8152 C C . ASP B 1 306 ? 11.625 2.223 -21.922 1 57.31 306 ASP B C 1
ATOM 8154 O O . ASP B 1 306 ? 12.125 2.727 -20.922 1 57.31 306 ASP B O 1
ATOM 8158 N N . GLY B 1 307 ? 12.148 2.471 -23.172 1 58.22 307 GLY B N 1
ATOM 8159 C CA . GLY B 1 307 ? 13.398 3.129 -23.516 1 58.22 307 GLY B CA 1
ATOM 8160 C C . GLY B 1 307 ? 14.367 2.215 -24.234 1 58.22 307 GLY B C 1
ATOM 8161 O O . GLY B 1 307 ? 15.148 2.67 -25.078 1 58.22 307 GLY B O 1
ATOM 8162 N N . VAL B 1 308 ? 14.352 0.938 -23.734 1 57.06 308 VAL B N 1
ATOM 8163 C CA . VAL B 1 308 ? 15.102 -0.12 -24.406 1 57.06 308 VAL B CA 1
ATOM 8164 C C . VAL B 1 308 ? 14.188 -1.311 -24.688 1 57.06 308 VAL B C 1
ATOM 8166 O O . VAL B 1 308 ? 13.484 -1.781 -23.781 1 57.06 308 VAL B O 1
ATOM 8169 N N . GLU B 1 309 ? 14.141 -1.573 -25.859 1 62.44 309 GLU B N 1
ATOM 8170 C CA . GLU B 1 309 ? 13.305 -2.727 -26.188 1 62.44 309 GLU B CA 1
ATOM 8171 C C . GLU B 1 309 ? 13.859 -4.004 -25.562 1 62.44 309 GLU B C 1
ATOM 8173 O O . GLU B 1 309 ? 15.07 -4.258 -25.625 1 62.44 309 GLU B O 1
ATOM 8178 N N . GLY B 1 310 ? 13.133 -4.609 -24.781 1 62.41 310 GLY B N 1
ATOM 8179 C CA . GLY B 1 310 ? 13.523 -5.863 -24.156 1 62.41 310 GLY B CA 1
ATOM 8180 C C . GLY B 1 310 ? 12.359 -6.816 -23.953 1 62.41 310 GLY B C 1
ATOM 8181 O O . GLY B 1 310 ? 11.203 -6.445 -24.156 1 62.41 310 GLY B O 1
ATOM 8182 N N . LEU B 1 311 ? 12.781 -8.062 -23.703 1 63.62 311 LEU B N 1
ATOM 8183 C CA . LEU B 1 311 ? 11.773 -9.078 -23.422 1 63.62 311 LEU B CA 1
ATOM 8184 C C . LEU B 1 311 ? 10.992 -8.734 -22.172 1 63.62 311 LEU B C 1
ATOM 8186 O O . LEU B 1 311 ? 11.547 -8.188 -21.203 1 63.62 311 LEU B O 1
ATOM 8190 N N . LEU B 1 312 ? 9.68 -9.016 -22.156 1 63.78 312 LEU B N 1
ATOM 8191 C CA . LEU B 1 312 ? 8.805 -8.734 -21.031 1 63.78 312 LEU B CA 1
ATOM 8192 C C . LEU B 1 312 ? 9.367 -9.344 -19.75 1 63.78 312 LEU B C 1
ATOM 8194 O O . LEU B 1 312 ? 9.266 -8.742 -18.672 1 63.78 312 LEU B O 1
ATOM 8198 N N . GLU B 1 313 ? 10.07 -10.461 -19.875 1 61.94 313 GLU B N 1
ATOM 8199 C CA . GLU B 1 313 ? 10.602 -11.164 -18.719 1 61.94 313 GLU B CA 1
ATOM 8200 C C . GLU B 1 313 ? 11.719 -10.367 -18.062 1 61.94 313 GLU B C 1
ATOM 8202 O O . GLU B 1 313 ? 11.992 -10.539 -16.859 1 61.94 313 GLU B O 1
ATOM 8207 N N . ASP B 1 314 ? 12.242 -9.539 -18.953 1 59.5 314 ASP B N 1
ATOM 8208 C CA . ASP B 1 314 ? 13.391 -8.789 -18.453 1 59.5 314 ASP B CA 1
ATOM 8209 C C . ASP B 1 314 ? 12.977 -7.426 -17.922 1 59.5 314 ASP B C 1
ATOM 8211 O O . ASP B 1 314 ? 13.82 -6.637 -17.484 1 59.5 314 ASP B O 1
ATOM 8215 N N . LYS B 1 315 ? 11.711 -7.219 -18.047 1 60.97 315 LYS B N 1
ATOM 8216 C CA . LYS B 1 315 ? 11.219 -5.926 -17.578 1 60.97 315 LYS B CA 1
ATOM 8217 C C . LYS B 1 315 ? 10.742 -6.008 -16.125 1 60.97 315 LYS B C 1
ATOM 8219 O O . LYS B 1 315 ? 10.711 -7.09 -15.539 1 60.97 315 LYS B O 1
ATOM 8224 N N . GLY B 1 316 ? 10.547 -4.84 -15.609 1 58.19 316 GLY B N 1
ATOM 8225 C CA . GLY B 1 316 ? 10.047 -4.773 -14.25 1 58.19 316 GLY B CA 1
ATOM 8226 C C . GLY B 1 316 ? 8.727 -5.5 -14.062 1 58.19 316 GLY B C 1
ATOM 8227 O O . GLY B 1 316 ? 7.926 -5.594 -14.992 1 58.19 316 GLY B O 1
ATOM 8228 N N . THR B 1 317 ? 8.531 -6.18 -12.93 1 55.88 317 THR B N 1
ATOM 8229 C CA . THR B 1 317 ? 7.363 -6.992 -12.617 1 55.88 317 THR B CA 1
ATOM 8230 C C . THR B 1 317 ? 6.078 -6.184 -12.797 1 55.88 317 THR B C 1
ATOM 8232 O O . THR B 1 317 ? 5.035 -6.734 -13.148 1 55.88 317 THR B O 1
ATOM 8235 N N . GLY B 1 318 ? 6.188 -4.898 -12.523 1 57.72 318 GLY B N 1
ATOM 8236 C CA . GLY B 1 318 ? 5.023 -4.055 -12.742 1 57.72 318 GLY B CA 1
ATOM 8237 C C . GLY B 1 318 ? 4.578 -4.027 -14.195 1 57.72 318 GLY B C 1
ATOM 8238 O O . GLY B 1 318 ? 3.385 -4.133 -14.484 1 57.72 318 GLY B O 1
ATOM 8239 N N . ILE B 1 319 ? 5.527 -3.93 -15.023 1 59.56 319 ILE B N 1
ATOM 8240 C CA . ILE B 1 319 ? 5.246 -3.93 -16.453 1 59.56 319 ILE B CA 1
ATOM 8241 C C . ILE B 1 319 ? 4.668 -5.281 -16.859 1 59.56 319 ILE B C 1
ATOM 8243 O O . ILE B 1 319 ? 3.715 -5.344 -17.641 1 59.56 319 ILE B O 1
ATOM 8247 N N . GLN B 1 320 ? 5.227 -6.266 -16.312 1 58.5 320 GLN B N 1
ATOM 8248 C CA . GLN B 1 320 ? 4.75 -7.613 -16.609 1 58.5 320 GLN B CA 1
ATOM 8249 C C . GLN B 1 320 ? 3.281 -7.77 -16.234 1 58.5 320 GLN B C 1
ATOM 8251 O O . GLN B 1 320 ? 2.48 -8.258 -17.047 1 58.5 320 GLN B O 1
ATOM 8256 N N . SER B 1 321 ? 2.928 -7.316 -15.055 1 57.16 321 SER B N 1
ATOM 8257 C CA . SER B 1 321 ? 1.551 -7.43 -14.586 1 57.16 321 SER B CA 1
ATOM 8258 C C . SER B 1 321 ? 0.603 -6.605 -15.453 1 57.16 321 SER B C 1
ATOM 8260 O O . SER B 1 321 ? -0.46 -7.086 -15.852 1 57.16 321 SER B O 1
ATOM 8262 N N . ALA B 1 322 ? 1.039 -5.414 -15.719 1 58.03 322 ALA B N 1
ATOM 8263 C CA . ALA B 1 322 ? 0.205 -4.52 -16.516 1 58.03 322 ALA B CA 1
ATOM 8264 C C . ALA B 1 322 ? -0.051 -5.098 -17.906 1 58.03 322 ALA B C 1
ATOM 8266 O O . ALA B 1 322 ? -1.162 -5 -18.422 1 58.03 322 ALA B O 1
ATOM 8267 N N . VAL B 1 323 ? 0.933 -5.707 -18.469 1 61.34 323 VAL B N 1
ATOM 8268 C CA . VAL B 1 323 ? 0.818 -6.281 -19.797 1 61.34 323 VAL B CA 1
ATOM 8269 C C . VAL B 1 323 ? -0.166 -7.449 -19.781 1 61.34 323 VAL B C 1
ATOM 8271 O O . VAL B 1 323 ? -1.033 -7.559 -20.641 1 61.34 323 VAL B O 1
ATOM 8274 N N . VAL B 1 324 ? -0.039 -8.266 -18.781 1 58.84 324 VAL B N 1
ATOM 8275 C CA . VAL B 1 324 ? -0.899 -9.445 -18.688 1 58.84 324 VAL B CA 1
ATOM 8276 C C . VAL B 1 324 ? -2.354 -9.008 -18.531 1 58.84 324 VAL B C 1
ATOM 8278 O O . VAL B 1 324 ? -3.244 -9.547 -19.203 1 58.84 324 VAL B O 1
ATOM 8281 N N . ILE B 1 325 ? -2.588 -8.031 -17.719 1 59.47 325 ILE B N 1
ATOM 8282 C CA . ILE B 1 325 ? -3.941 -7.543 -17.484 1 59.47 325 ILE B CA 1
ATOM 8283 C C . ILE B 1 325 ? -4.496 -6.914 -18.766 1 59.47 325 ILE B C 1
ATOM 8285 O O . ILE B 1 325 ? -5.656 -7.141 -19.125 1 59.47 325 ILE B O 1
ATOM 8289 N N . SER B 1 326 ? -3.629 -6.125 -19.375 1 59.38 326 SER B N 1
ATOM 8290 C CA . SER B 1 326 ? -4.062 -5.465 -20.609 1 59.38 326 SER B CA 1
ATOM 8291 C C . SER B 1 326 ? -4.371 -6.484 -21.688 1 59.38 326 SER B C 1
ATOM 8293 O O . SER B 1 326 ? -5.352 -6.332 -22.422 1 59.38 326 SER B O 1
ATOM 8295 N N . LEU B 1 327 ? -3.525 -7.469 -21.797 1 60.88 327 LEU B N 1
ATOM 8296 C CA . LEU B 1 327 ? -3.734 -8.516 -22.797 1 60.88 327 LEU B CA 1
ATOM 8297 C C . LEU B 1 327 ? -5.023 -9.281 -22.516 1 60.88 327 LEU B C 1
ATOM 8299 O O . LEU B 1 327 ? -5.77 -9.609 -23.438 1 60.88 327 LEU B O 1
ATOM 8303 N N . PHE B 1 328 ? -5.25 -9.523 -21.328 1 57.5 328 PHE B N 1
ATOM 8304 C CA . PHE B 1 328 ? -6.465 -10.234 -20.969 1 57.5 328 PHE B CA 1
ATOM 8305 C C . PHE B 1 328 ? -7.699 -9.391 -21.266 1 57.5 328 PHE B C 1
ATOM 8307 O O . PHE B 1 328 ? -8.711 -9.906 -21.734 1 57.5 328 PHE B O 1
ATOM 8314 N N . SER B 1 329 ? -7.602 -8.148 -20.938 1 58.38 329 SER B N 1
ATOM 8315 C CA . SER B 1 329 ? -8.703 -7.242 -21.25 1 58.38 329 SER B CA 1
ATOM 8316 C C . SER B 1 329 ? -9 -7.23 -22.75 1 58.38 329 SER B C 1
ATOM 8318 O O . SER B 1 329 ? -10.164 -7.211 -23.156 1 58.38 329 SER B O 1
ATOM 8320 N N . TYR B 1 330 ? -7.949 -7.211 -23.453 1 57.66 330 TYR B N 1
ATOM 8321 C CA . TYR B 1 330 ? -8.094 -7.246 -24.906 1 57.66 330 TYR B CA 1
ATOM 8322 C C . TYR B 1 330 ? -8.742 -8.547 -25.359 1 57.66 330 TYR B C 1
ATOM 8324 O O . TYR B 1 330 ? -9.633 -8.539 -26.219 1 57.66 330 TYR B O 1
ATOM 8332 N N . TYR B 1 331 ? -8.297 -9.578 -24.906 1 57.59 331 TYR B N 1
ATOM 8333 C CA . TYR B 1 331 ? -8.867 -10.891 -25.203 1 57.59 331 TYR B CA 1
ATOM 8334 C C . TYR B 1 331 ? -10.367 -10.906 -24.938 1 57.59 331 TYR B C 1
ATOM 8336 O O . TYR B 1 331 ? -11.148 -11.375 -25.766 1 57.59 331 TYR B O 1
ATOM 8344 N N . CYS B 1 332 ? -10.695 -10.453 -23.891 1 57.16 332 CYS B N 1
ATOM 8345 C CA . CYS B 1 332 ? -12.102 -10.469 -23.5 1 57.16 332 CYS B CA 1
ATOM 8346 C C . CYS B 1 332 ? -12.938 -9.562 -24.391 1 57.16 332 CYS B C 1
ATOM 8348 O O . CYS B 1 332 ? -14.094 -9.875 -24.688 1 57.16 332 CYS B O 1
ATOM 8350 N N . SER B 1 333 ? -12.336 -8.477 -24.75 1 57.78 333 SER B N 1
ATOM 8351 C CA . SER B 1 333 ? -13.078 -7.535 -25.578 1 57.78 333 SER B CA 1
ATOM 8352 C C . SER B 1 333 ? -13.305 -8.102 -26.984 1 57.78 333 SER B C 1
ATOM 8354 O O . SER B 1 333 ? -14.359 -7.875 -27.578 1 57.78 333 SER B O 1
ATOM 8356 N N . LYS B 1 334 ? -12.312 -8.773 -27.391 1 55.12 334 LYS B N 1
ATOM 8357 C CA . LYS B 1 334 ? -12.375 -9.188 -28.781 1 55.12 334 LYS B CA 1
ATOM 8358 C C . LYS B 1 334 ? -13 -10.578 -28.906 1 55.12 334 LYS B C 1
ATOM 8360 O O . LYS B 1 334 ? -13.75 -10.836 -29.859 1 55.12 334 LYS B O 1
ATOM 8365 N N . PHE B 1 335 ? -12.633 -11.453 -28.109 1 52.34 335 PHE B N 1
ATOM 8366 C CA . PHE B 1 335 ? -12.977 -12.844 -28.359 1 52.34 335 PHE B CA 1
ATOM 8367 C C . PHE B 1 335 ? -14.133 -13.289 -27.469 1 52.34 335 PHE B C 1
ATOM 8369 O O . PHE B 1 335 ? -14.734 -14.336 -27.703 1 52.34 335 PHE B O 1
ATOM 8376 N N . HIS B 1 336 ? -14.242 -12.586 -26.438 1 55.34 336 HIS B N 1
ATOM 8377 C CA . HIS B 1 336 ? -15.305 -13.055 -25.547 1 55.34 336 HIS B CA 1
ATOM 8378 C C . HIS B 1 336 ? -16.406 -12.016 -25.406 1 55.34 336 HIS B C 1
ATOM 8380 O O . HIS B 1 336 ? -16.297 -11.078 -24.609 1 55.34 336 HIS B O 1
ATOM 8386 N N . LYS B 1 337 ? -17.391 -12.109 -26.312 1 57.25 337 LYS B N 1
ATOM 8387 C CA . LYS B 1 337 ? -18.516 -11.195 -26.328 1 57.25 337 LYS B CA 1
ATOM 8388 C C . LYS B 1 337 ? -19.5 -11.523 -25.219 1 57.25 337 LYS B C 1
ATOM 8390 O O . LYS B 1 337 ? -20.5 -10.812 -25.016 1 57.25 337 LYS B O 1
ATOM 8395 N N . ASN B 1 338 ? -19.328 -12.719 -24.547 1 69.38 338 ASN B N 1
ATOM 8396 C CA . ASN B 1 338 ? -20.234 -13.031 -23.438 1 69.38 338 ASN B CA 1
ATOM 8397 C C . ASN B 1 338 ? -19.578 -12.695 -22.094 1 69.38 338 ASN B C 1
ATOM 8399 O O . ASN B 1 338 ? -18.469 -12.164 -22.047 1 69.38 338 ASN B O 1
ATOM 8403 N N . SER B 1 339 ? -20.391 -12.922 -21.062 1 77.31 339 SER B N 1
ATOM 8404 C CA . SER B 1 339 ? -19.906 -12.617 -19.719 1 77.31 339 SER B CA 1
ATOM 8405 C C . SER B 1 339 ? -18.594 -13.344 -19.422 1 77.31 339 SER B C 1
ATOM 8407 O O . SER B 1 339 ? -18.406 -14.492 -19.844 1 77.31 339 SER B O 1
ATOM 8409 N N . SER B 1 340 ? -17.688 -12.703 -18.922 1 82.62 340 SER B N 1
ATOM 8410 C CA . SER B 1 340 ? -16.391 -13.258 -18.594 1 82.62 340 SER B CA 1
ATOM 8411 C C . SER B 1 340 ? -16.031 -13.016 -17.125 1 82.62 340 SER B C 1
ATOM 8413 O O . SER B 1 340 ? -16.578 -12.102 -16.5 1 82.62 340 SER B O 1
ATOM 8415 N N . LEU B 1 341 ? -15.297 -13.953 -16.594 1 88.75 341 LEU B N 1
ATOM 8416 C CA . LEU B 1 341 ? -14.812 -13.844 -15.219 1 88.75 341 LEU B CA 1
ATOM 8417 C C . LEU B 1 341 ? -13.297 -13.672 -15.195 1 88.75 341 LEU B C 1
ATOM 8419 O O . LEU B 1 341 ? -12.57 -14.461 -15.805 1 88.75 341 LEU B O 1
ATOM 8423 N N . LEU B 1 342 ? -12.914 -12.586 -14.609 1 84.75 342 LEU B N 1
ATOM 8424 C CA . LEU B 1 342 ? -11.492 -12.359 -14.383 1 84.75 342 LEU B CA 1
ATOM 8425 C C . LEU B 1 342 ? -11.164 -12.453 -12.898 1 84.75 342 LEU B C 1
ATOM 8427 O O . LEU B 1 342 ? -11.727 -11.719 -12.086 1 84.75 342 LEU B O 1
ATOM 8431 N N . VAL B 1 343 ? -10.312 -13.422 -12.57 1 89.69 343 VAL B N 1
ATOM 8432 C CA . VAL B 1 343 ? -9.852 -13.562 -11.195 1 89.69 343 VAL B CA 1
ATOM 8433 C C . VAL B 1 343 ? -8.367 -13.227 -11.109 1 89.69 343 VAL B C 1
ATOM 8435 O O . VAL B 1 343 ? -7.551 -13.797 -11.844 1 89.69 343 VAL B O 1
ATOM 8438 N N . VAL B 1 344 ? -8.047 -12.242 -10.266 1 83.56 344 VAL B N 1
ATOM 8439 C CA . VAL B 1 344 ? -6.656 -11.812 -10.18 1 83.56 344 VAL B CA 1
ATOM 8440 C C . VAL B 1 344 ? -6.203 -11.828 -8.719 1 83.56 344 VAL B C 1
ATOM 8442 O O . VAL B 1 344 ? -6.84 -11.219 -7.855 1 83.56 344 VAL B O 1
ATOM 8445 N N . GLU B 1 345 ? -5.102 -12.523 -8.508 1 84.62 345 GLU B N 1
ATOM 8446 C CA . GLU B 1 345 ? -4.531 -12.539 -7.16 1 84.62 345 GLU B CA 1
ATOM 8447 C C . GLU B 1 345 ? -3.527 -11.406 -6.973 1 84.62 345 GLU B C 1
ATOM 8449 O O . GLU B 1 345 ? -2.613 -11.242 -7.785 1 84.62 345 GLU B O 1
ATOM 8454 N N . GLU B 1 346 ? -3.748 -10.602 -5.996 1 81.94 346 GLU B N 1
ATOM 8455 C CA . GLU B 1 346 ? -2.836 -9.562 -5.527 1 81.94 346 GLU B CA 1
ATOM 8456 C C . GLU B 1 346 ? -2.287 -8.75 -6.691 1 81.94 346 GLU B C 1
ATOM 8458 O O . GLU B 1 346 ? -1.073 -8.672 -6.887 1 81.94 346 GLU B O 1
ATOM 8463 N N . PRO B 1 347 ? -3.094 -8.07 -7.43 1 80.5 347 PRO B N 1
ATOM 8464 C CA . PRO B 1 347 ? -2.666 -7.285 -8.586 1 80.5 347 PRO B CA 1
ATOM 8465 C C . PRO B 1 347 ? -1.71 -6.156 -8.211 1 80.5 347 PRO B C 1
ATOM 8467 O O . PRO B 1 347 ? -1.052 -5.586 -9.086 1 80.5 347 PRO B O 1
ATOM 8470 N N . GLU B 1 348 ? -1.578 -5.832 -6.91 1 82.06 348 GLU B N 1
ATOM 8471 C CA . GLU B 1 348 ? -0.756 -4.707 -6.473 1 82.06 348 GLU B CA 1
ATOM 8472 C C . GLU B 1 348 ? 0.729 -5.051 -6.543 1 82.06 348 GLU B C 1
ATOM 8474 O O . GLU B 1 348 ? 1.581 -4.164 -6.453 1 82.06 348 GLU B O 1
ATOM 8479 N N . ILE B 1 349 ? 1.086 -6.285 -6.648 1 75.56 349 ILE B N 1
ATOM 8480 C CA . ILE B 1 349 ? 2.475 -6.723 -6.566 1 75.56 349 ILE B CA 1
ATOM 8481 C C . ILE B 1 349 ? 3.316 -5.969 -7.59 1 75.56 349 ILE B C 1
ATOM 8483 O O . ILE B 1 349 ? 2.93 -5.855 -8.758 1 75.56 349 ILE B O 1
ATOM 8487 N N . TYR B 1 350 ? 4.363 -5.293 -7.145 1 69.38 350 TYR B N 1
ATOM 8488 C CA . TYR B 1 350 ? 5.402 -4.602 -7.898 1 69.38 350 TYR B CA 1
ATOM 8489 C C . TYR B 1 350 ? 4.898 -3.266 -8.43 1 69.38 350 TYR B C 1
ATOM 8491 O O . TYR B 1 350 ? 5.551 -2.637 -9.266 1 69.38 350 TYR B O 1
ATOM 8499 N N . LEU B 1 351 ? 3.668 -2.857 -7.98 1 77.5 351 LEU B N 1
ATOM 8500 C CA . LEU B 1 351 ? 3.109 -1.612 -8.5 1 77.5 351 LEU B CA 1
ATOM 8501 C C . LEU B 1 351 ? 3.227 -0.496 -7.465 1 77.5 351 LEU B C 1
ATOM 8503 O O . LEU B 1 351 ? 3.041 -0.728 -6.27 1 77.5 351 LEU B O 1
ATOM 8507 N N . HIS B 1 352 ? 3.596 0.669 -7.961 1 81.25 352 HIS B N 1
ATOM 8508 C CA . HIS B 1 352 ? 3.543 1.857 -7.113 1 81.25 352 HIS B CA 1
ATOM 8509 C C . HIS B 1 352 ? 2.115 2.379 -6.984 1 81.25 352 HIS B C 1
ATOM 8511 O O . HIS B 1 352 ? 1.228 1.962 -7.73 1 81.25 352 HIS B O 1
ATOM 8517 N N . PRO B 1 353 ? 1.766 3.293 -6.098 1 84.25 353 PRO B N 1
ATOM 8518 C CA . PRO B 1 353 ? 0.396 3.654 -5.723 1 84.25 353 PRO B CA 1
ATOM 8519 C C . PRO B 1 353 ? -0.43 4.145 -6.91 1 84.25 353 PRO B C 1
ATOM 8521 O O . PRO B 1 353 ? -1.557 3.684 -7.113 1 84.25 353 PRO B O 1
ATOM 8524 N N . GLN B 1 354 ? 0.085 5.078 -7.727 1 83.5 354 GLN B N 1
ATOM 8525 C CA . GLN B 1 354 ? -0.646 5.582 -8.883 1 83.5 354 GLN B CA 1
ATOM 8526 C C . GLN B 1 354 ? -0.958 4.465 -9.875 1 83.5 354 GLN B C 1
ATOM 8528 O O . GLN B 1 354 ? -2.074 4.379 -10.391 1 83.5 354 GLN B O 1
ATOM 8533 N N . ALA B 1 355 ? 0 3.586 -10.055 1 79.56 355 ALA B N 1
ATOM 8534 C CA . ALA B 1 355 ? -0.189 2.465 -10.977 1 79.56 355 ALA B CA 1
ATOM 8535 C C . ALA B 1 355 ? -1.246 1.498 -10.445 1 79.56 355 ALA B C 1
ATOM 8537 O O . ALA B 1 355 ? -2.008 0.917 -11.227 1 79.56 355 ALA B O 1
ATOM 8538 N N . ARG B 1 356 ? -1.283 1.254 -9.125 1 82.44 356 ARG B N 1
ATOM 8539 C CA . ARG B 1 356 ? -2.307 0.406 -8.523 1 82.44 356 ARG B CA 1
ATOM 8540 C C . ARG B 1 356 ? -3.703 0.938 -8.82 1 82.44 356 ARG B C 1
ATOM 8542 O O . ARG B 1 356 ? -4.609 0.171 -9.156 1 82.44 356 ARG B O 1
ATOM 8549 N N . ARG B 1 357 ? -3.84 2.254 -8.703 1 84.19 357 ARG B N 1
ATOM 8550 C CA . ARG B 1 357 ? -5.141 2.861 -8.969 1 84.19 357 ARG B CA 1
ATOM 8551 C C . ARG B 1 357 ? -5.5 2.752 -10.445 1 84.19 357 ARG B C 1
ATOM 8553 O O . ARG B 1 357 ? -6.672 2.574 -10.789 1 84.19 357 ARG B O 1
ATOM 8560 N N . VAL B 1 358 ? -4.508 2.867 -11.32 1 78.06 358 VAL B N 1
ATOM 8561 C CA . VAL B 1 358 ? -4.734 2.709 -12.75 1 78.06 358 VAL B CA 1
ATOM 8562 C C . VAL B 1 358 ? -5.258 1.304 -13.039 1 78.06 358 VAL B C 1
ATOM 8564 O O . VAL B 1 358 ? -6.234 1.138 -13.773 1 78.06 358 VAL B O 1
ATOM 8567 N N . VAL B 1 359 ? -4.648 0.287 -12.422 1 77.75 359 VAL B N 1
ATOM 8568 C CA . VAL B 1 359 ? -5.066 -1.099 -12.617 1 77.75 359 VAL B CA 1
ATOM 8569 C C . VAL B 1 359 ? -6.477 -1.293 -12.062 1 77.75 359 VAL B C 1
ATOM 8571 O O . VAL B 1 359 ? -7.301 -1.973 -12.672 1 77.75 359 VAL B O 1
ATOM 8574 N N . SER B 1 360 ? -6.746 -0.725 -10.945 1 82.94 360 SER B N 1
ATOM 8575 C CA . SER B 1 360 ? -8.086 -0.798 -10.375 1 82.94 360 SER B CA 1
ATOM 8576 C C . SER B 1 360 ? -9.125 -0.222 -11.328 1 82.94 360 SER B C 1
ATOM 8578 O O . SER B 1 360 ? -10.203 -0.799 -11.508 1 82.94 360 SER B O 1
ATOM 8580 N N . ASN B 1 361 ? -8.789 0.905 -11.922 1 78.44 361 ASN B N 1
ATOM 8581 C CA . ASN B 1 361 ? -9.688 1.523 -12.891 1 78.44 361 ASN B CA 1
ATOM 8582 C C . ASN B 1 361 ? -9.898 0.634 -14.117 1 78.44 361 ASN B C 1
ATOM 8584 O O . ASN B 1 361 ? -10.984 0.596 -14.688 1 78.44 361 ASN B O 1
ATOM 8588 N N . LYS B 1 362 ? -8.867 -0.001 -14.484 1 75.44 362 LYS B N 1
ATOM 8589 C CA . LYS B 1 362 ? -8.969 -0.905 -15.625 1 75.44 362 LYS B CA 1
ATOM 8590 C C . LYS B 1 362 ? -9.914 -2.07 -15.32 1 75.44 362 LYS B C 1
ATOM 8592 O O . LYS B 1 362 ? -10.625 -2.549 -16.203 1 75.44 362 LYS B O 1
ATOM 8597 N N . PHE B 1 363 ? -9.891 -2.572 -14.102 1 81.94 363 PHE B N 1
ATOM 8598 C CA . PHE B 1 363 ? -10.844 -3.598 -13.695 1 81.94 363 PHE B CA 1
ATOM 8599 C C . PHE B 1 363 ? -12.273 -3.08 -13.797 1 81.94 363 PHE B C 1
ATOM 8601 O O . PHE B 1 363 ? -13.164 -3.797 -14.266 1 81.94 363 PHE B O 1
ATOM 8608 N N . ASP B 1 364 ? -12.438 -1.842 -13.359 1 81.44 364 ASP B N 1
ATOM 8609 C CA . ASP B 1 364 ? -13.766 -1.242 -13.445 1 81.44 364 ASP B CA 1
ATOM 8610 C C . ASP B 1 364 ? -14.227 -1.109 -14.891 1 81.44 364 ASP B C 1
ATOM 8612 O O . ASP B 1 364 ? -15.391 -1.334 -15.203 1 81.44 364 ASP B O 1
ATOM 8616 N N . GLU B 1 365 ? -13.281 -0.737 -15.727 1 76.56 365 GLU B N 1
ATOM 8617 C CA . GLU B 1 365 ? -13.586 -0.647 -17.156 1 76.56 365 GLU B CA 1
ATOM 8618 C C . GLU B 1 365 ? -13.953 -2.012 -17.719 1 76.56 365 GLU B C 1
ATOM 8620 O O . GLU B 1 365 ? -14.867 -2.119 -18.547 1 76.56 365 GLU B O 1
ATOM 8625 N N . PHE B 1 366 ? -13.273 -3.055 -17.312 1 78 366 PHE B N 1
ATOM 8626 C CA . PHE B 1 366 ? -13.547 -4.418 -17.75 1 78 366 PHE B CA 1
ATOM 8627 C C . PHE B 1 366 ? -14.961 -4.84 -17.359 1 78 366 PHE B C 1
ATOM 8629 O O . PHE B 1 366 ? -15.672 -5.457 -18.156 1 78 366 PHE B O 1
ATOM 8636 N N . VAL B 1 367 ? -15.336 -4.535 -16.188 1 84.62 367 VAL B N 1
ATOM 8637 C CA . VAL B 1 367 ? -16.656 -4.879 -15.688 1 84.62 367 VAL B CA 1
ATOM 8638 C C . VAL B 1 367 ? -17.734 -4.234 -16.562 1 84.62 367 VAL B C 1
ATOM 8640 O O . VAL B 1 367 ? -18.75 -4.859 -16.859 1 84.62 367 VAL B O 1
ATOM 8643 N N . ASN B 1 368 ? -17.406 -3.039 -17.109 1 78.94 368 ASN B N 1
ATOM 8644 C CA . ASN B 1 368 ? -18.422 -2.268 -17.812 1 78.94 368 ASN B CA 1
ATOM 8645 C C . ASN B 1 368 ? -18.266 -2.391 -19.328 1 78.94 368 ASN B C 1
ATOM 8647 O O . ASN B 1 368 ? -18.859 -1.626 -20.078 1 78.94 368 ASN B O 1
ATOM 8651 N N . LEU B 1 369 ? -17.406 -3.221 -19.797 1 71.5 369 LEU B N 1
ATOM 8652 C CA . LEU B 1 369 ? -17.125 -3.357 -21.219 1 71.5 369 LEU B CA 1
ATOM 8653 C C . LEU B 1 369 ? -18.391 -3.668 -22 1 71.5 369 LEU B C 1
ATOM 8655 O O . LEU B 1 369 ? -18.594 -3.127 -23.094 1 71.5 369 LEU B O 1
ATOM 8659 N N . ASN B 1 370 ? -19.141 -4.637 -21.438 1 62.06 370 ASN B N 1
ATOM 8660 C CA . ASN B 1 370 ? -20.344 -5.012 -22.141 1 62.06 370 ASN B CA 1
ATOM 8661 C C . ASN B 1 370 ? -21.594 -4.387 -21.516 1 62.06 370 ASN B C 1
ATOM 8663 O O . ASN B 1 370 ? -21.734 -4.391 -20.281 1 62.06 370 ASN B O 1
ATOM 8667 N N . SER B 1 371 ? -22.25 -3.482 -22.25 1 58.34 371 SER B N 1
ATOM 8668 C CA . SER B 1 371 ? -23.422 -2.748 -21.797 1 58.34 371 SER B CA 1
ATOM 8669 C C . SER B 1 371 ? -24.5 -3.693 -21.266 1 58.34 371 SER B C 1
ATOM 8671 O O . SER B 1 371 ? -25.25 -3.342 -20.359 1 58.34 371 SER B O 1
ATOM 8673 N N . THR B 1 372 ? -24.625 -4.816 -21.938 1 57.56 372 THR B N 1
ATOM 8674 C CA . THR B 1 372 ? -25.75 -5.672 -21.609 1 57.56 372 THR B CA 1
ATOM 8675 C C . THR B 1 372 ? -25.406 -6.602 -20.453 1 57.56 372 THR B C 1
ATOM 8677 O O . THR B 1 372 ? -26.203 -6.754 -19.516 1 57.56 372 THR B O 1
ATOM 8680 N N . ASN B 1 373 ? -24.219 -7.254 -20.734 1 59.47 373 ASN B N 1
ATOM 8681 C CA . ASN B 1 373 ? -23.828 -8.227 -19.703 1 59.47 373 ASN B CA 1
ATOM 8682 C C . ASN B 1 373 ? -22.516 -7.828 -19.031 1 59.47 373 ASN B C 1
ATOM 8684 O O . ASN B 1 373 ? -21.469 -7.777 -19.688 1 59.47 373 ASN B O 1
ATOM 8688 N N . ARG B 1 374 ? -22.609 -7.57 -17.797 1 76.81 374 ARG B N 1
ATOM 8689 C CA . ARG B 1 374 ? -21.438 -7.109 -17.062 1 76.81 374 ARG B CA 1
ATOM 8690 C C . ARG B 1 374 ? -20.5 -8.266 -16.75 1 76.81 374 ARG B C 1
ATOM 8692 O O . ARG B 1 374 ? -20.938 -9.375 -16.469 1 76.81 374 ARG B O 1
ATOM 8699 N N . ASN B 1 375 ? -19.266 -8.023 -17.047 1 86.38 375 ASN B N 1
ATOM 8700 C CA . ASN B 1 375 ? -18.234 -8.969 -16.641 1 86.38 375 ASN B CA 1
ATOM 8701 C C . ASN B 1 375 ? -18.031 -8.945 -15.125 1 86.38 375 ASN B C 1
ATOM 8703 O O . ASN B 1 375 ? -18.547 -8.062 -14.438 1 86.38 375 ASN B O 1
ATOM 8707 N N . GLN B 1 376 ? -17.469 -9.961 -14.664 1 91.06 376 GLN B N 1
ATOM 8708 C CA . GLN B 1 376 ? -17.203 -10.062 -13.234 1 91.06 376 GLN B CA 1
ATOM 8709 C C . GLN B 1 376 ? -15.711 -10.133 -12.953 1 91.06 376 GLN B C 1
ATOM 8711 O O . GLN B 1 376 ? -14.969 -10.781 -13.695 1 91.06 376 GLN B O 1
ATOM 8716 N N . VAL B 1 377 ? -15.328 -9.359 -11.984 1 91.06 377 VAL B N 1
ATOM 8717 C CA . VAL B 1 377 ? -13.938 -9.383 -11.539 1 91.06 377 VAL B CA 1
ATOM 8718 C C . VAL B 1 377 ? -13.875 -9.773 -10.062 1 91.06 377 VAL B C 1
ATOM 8720 O O . VAL B 1 377 ? -14.641 -9.258 -9.242 1 91.06 377 VAL B O 1
ATOM 8723 N N . ILE B 1 378 ? -13.039 -10.758 -9.75 1 95 378 ILE B N 1
ATOM 8724 C CA . ILE B 1 378 ? -12.758 -11.141 -8.367 1 95 378 ILE B CA 1
ATOM 8725 C C . ILE B 1 378 ? -11.266 -10.961 -8.078 1 95 378 ILE B C 1
ATOM 8727 O O . ILE B 1 378 ? -10.422 -11.547 -8.766 1 95 378 ILE B O 1
ATOM 8731 N N . ILE B 1 379 ? -11.008 -10.133 -7.117 1 92.44 379 ILE B N 1
ATOM 8732 C CA . ILE B 1 379 ? -9.602 -9.875 -6.82 1 92.44 379 ILE B CA 1
ATOM 8733 C C . ILE B 1 379 ? -9.32 -10.18 -5.348 1 92.44 379 ILE B C 1
ATOM 8735 O O . ILE B 1 379 ? -10.203 -10.023 -4.5 1 92.44 379 ILE B O 1
ATOM 8739 N N . THR B 1 380 ? -8.117 -10.727 -5.07 1 91.94 380 THR B N 1
ATOM 8740 C CA . THR B 1 380 ? -7.57 -10.727 -3.719 1 91.94 380 THR B CA 1
ATOM 8741 C C . THR B 1 380 ? -6.52 -9.633 -3.553 1 91.94 380 THR B C 1
ATOM 8743 O O . THR B 1 380 ? -5.742 -9.367 -4.473 1 91.94 380 THR B O 1
ATOM 8746 N N . THR B 1 381 ? -6.531 -8.938 -2.438 1 89.62 381 THR B N 1
ATOM 8747 C CA . THR B 1 381 ? -5.582 -7.836 -2.326 1 89.62 381 THR B CA 1
ATOM 8748 C C . THR B 1 381 ? -5.184 -7.609 -0.871 1 89.62 381 THR B C 1
ATOM 8750 O O . THR B 1 381 ? -5.922 -7.98 0.045 1 89.62 381 THR B O 1
ATOM 8753 N N . HIS B 1 382 ? -3.994 -7.105 -0.717 1 83.25 382 HIS B N 1
ATOM 8754 C CA . HIS B 1 382 ? -3.518 -6.566 0.552 1 83.25 382 HIS B CA 1
ATOM 8755 C C . HIS B 1 382 ? -3.389 -5.047 0.493 1 83.25 382 HIS B C 1
ATOM 8757 O O . HIS B 1 382 ? -2.824 -4.434 1.4 1 83.25 382 HIS B O 1
ATOM 8763 N N . SER B 1 383 ? -3.916 -4.492 -0.564 1 83.81 383 SER B N 1
ATOM 8764 C CA . SER B 1 383 ? -3.762 -3.057 -0.779 1 83.81 383 SER B CA 1
ATOM 8765 C C . SER B 1 383 ? -5.09 -2.328 -0.616 1 83.81 383 SER B C 1
ATOM 8767 O O . SER B 1 383 ? -6.133 -2.812 -1.067 1 83.81 383 SER B O 1
ATOM 8769 N N . SER B 1 384 ? -4.992 -1.183 -0.019 1 81.69 384 SER B N 1
ATOM 8770 C CA . SER B 1 384 ? -6.18 -0.364 0.202 1 81.69 384 SER B CA 1
ATOM 8771 C C . SER B 1 384 ? -6.68 0.246 -1.104 1 81.69 384 SER B C 1
ATOM 8773 O O . SER B 1 384 ? -7.855 0.596 -1.22 1 81.69 384 SER B O 1
ATOM 8775 N N . GLU B 1 385 ? -5.828 0.398 -2.121 1 81.06 385 GLU B N 1
ATOM 8776 C CA . GLU B 1 385 ? -6.176 1.058 -3.377 1 81.06 385 GLU B CA 1
ATOM 8777 C C . GLU B 1 385 ? -7.262 0.287 -4.121 1 81.06 385 GLU B C 1
ATOM 8779 O O . GLU B 1 385 ? -8.07 0.88 -4.844 1 81.06 385 GLU B O 1
ATOM 8784 N N . PHE B 1 386 ? -7.371 -0.969 -3.904 1 85.88 386 PHE B N 1
ATOM 8785 C CA . PHE B 1 386 ? -8.336 -1.792 -4.629 1 85.88 386 PHE B CA 1
ATOM 8786 C C . PHE B 1 386 ? -9.664 -1.849 -3.885 1 85.88 386 PHE B C 1
ATOM 8788 O O . PHE B 1 386 ? -10.672 -2.299 -4.438 1 85.88 386 PHE B O 1
ATOM 8795 N N . ILE B 1 387 ? -9.656 -1.341 -2.646 1 83.38 387 ILE B N 1
ATOM 8796 C CA . ILE B 1 387 ? -10.859 -1.308 -1.828 1 83.38 387 ILE B CA 1
ATOM 8797 C C . ILE B 1 387 ? -11.617 -0.004 -2.074 1 83.38 387 ILE B C 1
ATOM 8799 O O . ILE B 1 387 ? -12.852 0.026 -2.021 1 83.38 387 ILE B O 1
ATOM 8803 N N . ARG B 1 388 ? -10.93 1.108 -2.248 1 71.75 388 ARG B N 1
ATOM 8804 C CA . ARG B 1 388 ? -11.461 2.463 -2.334 1 71.75 388 ARG B CA 1
ATOM 8805 C C . ARG B 1 388 ? -12.617 2.533 -3.328 1 71.75 388 ARG B C 1
ATOM 8807 O O . ARG B 1 388 ? -13.633 3.18 -3.064 1 71.75 388 ARG B O 1
ATOM 8814 N N . ASN B 1 389 ? -12.617 2 -4.527 1 69.25 389 ASN B N 1
ATOM 8815 C CA . ASN B 1 389 ? -13.672 2.137 -5.523 1 69.25 389 ASN B CA 1
ATOM 8816 C C . ASN B 1 389 ? -14.5 0.86 -5.637 1 69.25 389 ASN B C 1
ATOM 8818 O O . ASN B 1 389 ? -15.047 0.562 -6.703 1 69.25 389 ASN B O 1
ATOM 8822 N N . THR B 1 390 ? -14.625 0.192 -4.484 1 79.88 390 THR B N 1
ATOM 8823 C CA . THR B 1 390 ? -15.43 -1.022 -4.465 1 79.88 390 THR B CA 1
ATOM 8824 C C . THR B 1 390 ? -16.609 -0.868 -3.514 1 79.88 390 THR B C 1
ATOM 8826 O O . THR B 1 390 ? -16.469 -0.347 -2.406 1 79.88 390 THR B O 1
ATOM 8829 N N . ASP B 1 391 ? -17.703 -1.224 -4 1 79.19 391 ASP B N 1
ATOM 8830 C CA . ASP B 1 391 ? -18.875 -1.226 -3.127 1 79.19 391 ASP B CA 1
ATOM 8831 C C . ASP B 1 391 ? -18.625 -2.072 -1.88 1 79.19 391 ASP B C 1
ATOM 8833 O O . ASP B 1 391 ? -18.078 -3.176 -1.969 1 79.19 391 ASP B O 1
ATOM 8837 N N . ILE B 1 392 ? -19 -1.562 -0.771 1 79.75 392 ILE B N 1
ATOM 8838 C CA . ILE B 1 392 ? -18.734 -2.205 0.508 1 79.75 392 ILE B CA 1
ATOM 8839 C C . ILE B 1 392 ? -19.375 -3.588 0.542 1 79.75 392 ILE B C 1
ATOM 8841 O O . ILE B 1 392 ? -18.844 -4.512 1.164 1 79.75 392 ILE B O 1
ATOM 8845 N N . GLY B 1 393 ? -20.547 -3.742 -0.133 1 82.75 393 GLY B N 1
ATOM 8846 C CA . GLY B 1 393 ? -21.203 -5.031 -0.19 1 82.75 393 GLY B CA 1
ATOM 8847 C C . GLY B 1 393 ? -20.438 -6.07 -0.981 1 82.75 393 GLY B C 1
ATOM 8848 O O . GLY B 1 393 ? -20.703 -7.27 -0.871 1 82.75 393 GLY B O 1
ATOM 8849 N N . ASN B 1 394 ? -19.5 -5.578 -1.78 1 89.62 394 ASN B N 1
ATOM 8850 C CA . ASN B 1 394 ? -18.719 -6.477 -2.623 1 89.62 394 ASN B CA 1
ATOM 8851 C C . ASN B 1 394 ? -17.375 -6.801 -1.993 1 89.62 394 ASN B C 1
ATOM 8853 O O . ASN B 1 394 ? -16.547 -7.496 -2.594 1 89.62 394 ASN B O 1
ATOM 8857 N N . ILE B 1 395 ? -17.234 -6.289 -0.777 1 89 395 ILE B N 1
ATOM 8858 C CA . ILE B 1 395 ? -16 -6.598 -0.045 1 89 395 ILE B CA 1
ATOM 8859 C C . ILE B 1 395 ? -16.219 -7.84 0.818 1 89 395 ILE B C 1
ATOM 8861 O O . ILE B 1 395 ? -17.172 -7.906 1.594 1 89 395 ILE B O 1
ATOM 8865 N N . ILE B 1 396 ? -15.391 -8.812 0.639 1 94.38 396 ILE B N 1
ATOM 8866 C CA . ILE B 1 396 ? -15.453 -10.062 1.393 1 94.38 396 ILE B CA 1
ATOM 8867 C C . ILE B 1 396 ? -14.195 -10.211 2.25 1 94.38 396 ILE B C 1
ATOM 8869 O O . ILE B 1 396 ? -13.078 -10.227 1.729 1 94.38 396 ILE B O 1
ATOM 8873 N N . VAL B 1 397 ? -14.391 -10.305 3.52 1 93.88 397 VAL B N 1
ATOM 8874 C CA . VAL B 1 397 ? -13.266 -10.453 4.43 1 93.88 397 VAL B CA 1
ATOM 8875 C C . VAL B 1 397 ? -12.984 -11.93 4.668 1 93.88 397 VAL B C 1
ATOM 8877 O O . VAL B 1 397 ? -13.898 -12.703 4.969 1 93.88 397 VAL B O 1
ATOM 8880 N N . VAL B 1 398 ? -11.75 -12.312 4.477 1 94.38 398 VAL B N 1
ATOM 8881 C CA . VAL B 1 398 ? -11.297 -13.68 4.695 1 94.38 398 VAL B CA 1
ATOM 8882 C C . VAL B 1 398 ? -10.422 -13.742 5.941 1 94.38 398 VAL B C 1
ATOM 8884 O O . VAL B 1 398 ? -9.438 -13 6.055 1 94.38 398 VAL B O 1
ATOM 8887 N N . LYS B 1 399 ? -10.812 -14.578 6.887 1 90.75 399 LYS B N 1
ATOM 8888 C CA . LYS B 1 399 ? -10.062 -14.703 8.133 1 90.75 399 LYS B CA 1
ATOM 8889 C C . LYS B 1 399 ? -9.93 -16.172 8.555 1 90.75 399 LYS B C 1
ATOM 8891 O O . LYS B 1 399 ? -10.703 -17.016 8.102 1 90.75 399 LYS B O 1
ATOM 8896 N N . LYS B 1 400 ? -8.898 -16.375 9.328 1 82.81 400 LYS B N 1
ATOM 8897 C CA . LYS B 1 400 ? -8.766 -17.688 9.953 1 82.81 400 LYS B CA 1
ATOM 8898 C C . LYS B 1 400 ? -9.352 -17.688 11.367 1 82.81 400 LYS B C 1
ATOM 8900 O O . LYS B 1 400 ? -9.023 -16.828 12.18 1 82.81 400 LYS B O 1
ATOM 8905 N N . VAL B 1 401 ? -10.305 -18.516 11.531 1 83.75 401 VAL B N 1
ATOM 8906 C CA . VAL B 1 401 ? -10.898 -18.703 12.852 1 83.75 401 VAL B CA 1
ATOM 8907 C C . VAL B 1 401 ? -10.625 -20.125 13.336 1 83.75 401 VAL B C 1
ATOM 8909 O O . VAL B 1 401 ? -11.109 -21.094 12.742 1 83.75 401 VAL B O 1
ATOM 8912 N N . SER B 1 402 ? -9.883 -20.266 14.328 1 79.19 402 SER B N 1
ATOM 8913 C CA . SER B 1 402 ? -9.5 -21.562 14.852 1 79.19 402 SER B CA 1
ATOM 8914 C C . SER B 1 402 ? -8.82 -22.422 13.781 1 79.19 402 SER B C 1
ATOM 8916 O O . SER B 1 402 ? -9.18 -23.578 13.578 1 79.19 402 SER B O 1
ATOM 8918 N N . GLY B 1 403 ? -8.055 -21.812 13 1 75.44 403 GLY B N 1
ATOM 8919 C CA . GLY B 1 403 ? -7.273 -22.5 11.984 1 75.44 403 GLY B CA 1
ATOM 8920 C C . GLY B 1 403 ? -8.039 -22.75 10.703 1 75.44 403 GLY B C 1
ATOM 8921 O O . GLY B 1 403 ? -7.477 -23.25 9.727 1 75.44 403 GLY B O 1
ATOM 8922 N N . LYS B 1 404 ? -9.273 -22.391 10.664 1 88.5 404 LYS B N 1
ATOM 8923 C CA . LYS B 1 404 ? -10.109 -22.609 9.484 1 88.5 404 LYS B CA 1
ATOM 8924 C C . LYS B 1 404 ? -10.438 -21.297 8.789 1 88.5 404 LYS B C 1
ATOM 8926 O O . LYS B 1 404 ? -10.688 -20.281 9.445 1 88.5 404 LYS B O 1
ATOM 8931 N N . THR B 1 405 ? -10.383 -21.359 7.492 1 91.75 405 THR B N 1
ATOM 8932 C CA . THR B 1 405 ? -10.703 -20.188 6.707 1 91.75 405 THR B CA 1
ATOM 8933 C C . THR B 1 405 ? -12.203 -19.891 6.75 1 91.75 405 THR B C 1
ATOM 8935 O O . THR B 1 405 ? -13.016 -20.781 6.484 1 91.75 405 THR B O 1
ATOM 8938 N N . LYS B 1 406 ? -12.516 -18.734 7.148 1 93.81 406 LYS B N 1
ATOM 8939 C CA . LYS B 1 406 ? -13.891 -18.25 7.156 1 93.81 406 LYS B CA 1
ATOM 8940 C C . LYS B 1 406 ? -14.023 -16.953 6.379 1 93.81 406 LYS B C 1
ATOM 8942 O O . LYS B 1 406 ? -13.055 -16.188 6.258 1 93.81 406 LYS B O 1
ATOM 8947 N N . THR B 1 407 ? -15.164 -16.75 5.812 1 95.31 407 THR B N 1
ATOM 8948 C CA . THR B 1 407 ? -15.414 -15.516 5.07 1 95.31 407 THR B CA 1
ATOM 8949 C C . THR B 1 407 ? -16.625 -14.773 5.648 1 95.31 407 THR B C 1
ATOM 8951 O O . THR B 1 407 ? -17.531 -15.398 6.199 1 95.31 407 THR B O 1
ATOM 8954 N N . ARG B 1 408 ? -16.547 -13.469 5.613 1 92.38 408 ARG B N 1
ATOM 8955 C CA . ARG B 1 408 ? -17.672 -12.625 6.02 1 92.38 408 ARG B CA 1
ATOM 8956 C C . ARG B 1 408 ? -17.875 -11.469 5.043 1 92.38 408 ARG B C 1
ATOM 8958 O O . ARG B 1 408 ? -16.906 -10.93 4.504 1 92.38 408 ARG B O 1
ATOM 8965 N N . ARG B 1 409 ? -19.047 -11.156 4.812 1 88.25 409 ARG B N 1
ATOM 8966 C CA . ARG B 1 409 ? -19.391 -10.016 3.973 1 88.25 409 ARG B CA 1
ATOM 8967 C C . ARG B 1 409 ? -20.453 -9.148 4.641 1 88.25 409 ARG B C 1
ATOM 8969 O O . ARG B 1 409 ? -21.172 -9.609 5.539 1 88.25 409 ARG B O 1
ATOM 8976 N N . ILE B 1 410 ? -20.438 -7.922 4.191 1 78.62 410 ILE B N 1
ATOM 8977 C CA . ILE B 1 410 ? -21.484 -7.031 4.691 1 78.62 410 ILE B CA 1
ATOM 8978 C C . ILE B 1 410 ? -22.781 -7.297 3.945 1 78.62 410 ILE B C 1
ATOM 8980 O O . ILE B 1 410 ? -22.828 -7.246 2.715 1 78.62 410 ILE B O 1
ATOM 8984 N N . GLN B 1 411 ? -23.656 -7.879 4.621 1 71.06 411 GLN B N 1
ATOM 8985 C CA . GLN B 1 411 ? -24.984 -8.078 4.02 1 71.06 411 GLN B CA 1
ATOM 8986 C C . GLN B 1 411 ? -25.844 -6.832 4.16 1 71.06 411 GLN B C 1
ATOM 8988 O O . GLN B 1 411 ? -26.156 -6.406 5.273 1 71.06 411 GLN B O 1
ATOM 8993 N N . MET B 1 412 ? -25.562 -5.777 3.305 1 58.31 412 MET B N 1
ATOM 8994 C CA . MET B 1 412 ? -26.297 -4.52 3.428 1 58.31 412 MET B CA 1
ATOM 8995 C C . MET B 1 412 ? -27.734 -4.672 2.916 1 58.31 412 MET B C 1
ATOM 8997 O O . MET B 1 412 ? -27.938 -5.145 1.799 1 58.31 412 MET B O 1
ATOM 9001 N N . GLU B 1 413 ? -28.625 -4.961 3.637 1 53.22 413 GLU B N 1
ATOM 9002 C CA . GLU B 1 413 ? -29.953 -4.68 3.117 1 53.22 413 GLU B CA 1
ATOM 9003 C C . GLU B 1 413 ? -30.156 -3.186 2.871 1 53.22 413 GLU B C 1
ATOM 9005 O O . GLU B 1 413 ? -29.938 -2.371 3.77 1 53.22 413 GLU B O 1
ATOM 9010 N N . THR B 1 414 ? -29.859 -2.637 1.69 1 48.91 414 THR B N 1
ATOM 9011 C CA . THR B 1 414 ? -29.922 -1.255 1.228 1 48.91 414 THR B CA 1
ATOM 9012 C C . THR B 1 414 ? -30.781 -0.412 2.176 1 48.91 414 THR B C 1
ATOM 9014 O O . THR B 1 414 ? -30.438 0.739 2.461 1 48.91 414 THR B O 1
ATOM 9017 N N . GLY B 1 415 ? -32 -0.777 2.4 1 50.19 415 GLY B N 1
ATOM 9018 C CA . GLY B 1 415 ? -32.969 0.066 3.082 1 50.19 415 GLY B CA 1
ATOM 9019 C C . GLY B 1 415 ? -32.562 0.409 4.504 1 50.19 415 GLY B C 1
ATOM 9020 O O . GLY B 1 415 ? -32.844 1.515 4.98 1 50.19 415 GLY B O 1
ATOM 9021 N N . LYS B 1 416 ? -31.891 -0.436 5.18 1 51.62 416 LYS B N 1
ATOM 9022 C CA . LYS B 1 416 ? -31.719 -0.295 6.625 1 51.62 416 LYS B CA 1
ATOM 9023 C C . LYS B 1 416 ? -30.406 0.414 6.953 1 51.62 416 LYS B C 1
ATOM 9025 O O . LYS B 1 416 ? -30.188 0.833 8.094 1 51.62 416 LYS B O 1
ATOM 9030 N N . HIS B 1 417 ? -29.516 0.545 5.98 1 57.59 417 HIS B N 1
ATOM 9031 C CA . HIS B 1 417 ? -28.219 1.066 6.414 1 57.59 417 HIS B CA 1
ATOM 9032 C C . HIS B 1 417 ? -27.859 2.346 5.664 1 57.59 417 HIS B C 1
ATOM 9034 O O . HIS B 1 417 ? -26.797 2.436 5.055 1 57.59 417 HIS B O 1
ATOM 9040 N N . LYS B 1 418 ? -28.766 3.219 5.684 1 56.78 418 LYS B N 1
ATOM 9041 C CA . LYS B 1 418 ? -28.594 4.516 5.039 1 56.78 418 LYS B CA 1
ATOM 9042 C C . LYS B 1 418 ? -27.281 5.176 5.488 1 56.78 418 LYS B C 1
ATOM 9044 O O . LYS B 1 418 ? -26.578 5.77 4.676 1 56.78 418 LYS B O 1
ATOM 9049 N N . GLU B 1 419 ? -27.016 4.98 6.746 1 61.5 419 GLU B N 1
ATOM 9050 C CA . GLU B 1 419 ? -25.828 5.645 7.273 1 61.5 419 GLU B CA 1
ATOM 9051 C C . GLU B 1 419 ? -24.562 5.004 6.73 1 61.5 419 GLU B C 1
ATOM 9053 O O . GLU B 1 419 ? -23.578 5.699 6.453 1 61.5 419 GLU B O 1
ATOM 9058 N N . LEU B 1 420 ? -24.719 3.729 6.527 1 63.47 420 LEU B N 1
ATOM 9059 C CA . LEU B 1 420 ? -23.562 3.033 5.98 1 63.47 420 LEU B CA 1
ATOM 9060 C C . LEU B 1 420 ? -23.297 3.457 4.539 1 63.47 420 LEU B C 1
ATOM 9062 O O . LEU B 1 420 ? -22.141 3.646 4.145 1 63.47 420 LEU B O 1
ATOM 9066 N N . ALA B 1 421 ? -24.328 3.598 3.973 1 61.19 421 ALA B N 1
ATOM 9067 C CA . ALA B 1 421 ? -24.172 4.012 2.58 1 61.19 421 ALA B CA 1
ATOM 9068 C C . ALA B 1 421 ? -23.484 5.367 2.482 1 61.19 421 ALA B C 1
ATOM 9070 O O . ALA B 1 421 ? -22.719 5.613 1.546 1 61.19 421 ALA B O 1
ATOM 9071 N N . LYS B 1 422 ? -23.75 6.074 3.549 1 60.56 422 LYS B N 1
ATOM 9072 C CA . LYS B 1 422 ? -23.203 7.43 3.574 1 60.56 422 LYS B CA 1
ATOM 9073 C C . LYS B 1 422 ? -21.688 7.414 3.775 1 60.56 422 LYS B C 1
ATOM 9075 O O . LYS B 1 422 ? -20.984 8.273 3.254 1 60.56 422 LYS B O 1
ATOM 9080 N N . LEU B 1 423 ? -21.266 6.379 4.461 1 62.53 423 LEU B N 1
ATOM 9081 C CA . LEU B 1 423 ? -19.875 6.508 4.898 1 62.53 423 LEU B CA 1
ATOM 9082 C C . LEU B 1 423 ? -19 5.445 4.238 1 62.53 423 LEU B C 1
ATOM 9084 O O . LEU B 1 423 ? -17.797 5.375 4.508 1 62.53 423 LEU B O 1
ATOM 9088 N N . GLN B 1 424 ? -19.625 4.758 3.395 1 64.75 424 GLN B N 1
ATOM 9089 C CA . GLN B 1 424 ? -18.875 3.65 2.805 1 64.75 424 GLN B CA 1
ATOM 9090 C C . GLN B 1 424 ? -17.594 4.141 2.15 1 64.75 424 GLN B C 1
ATOM 9092 O O . GLN B 1 424 ? -16.516 3.549 2.342 1 64.75 424 GLN B O 1
ATOM 9097 N N . ASN B 1 425 ? -17.672 5.141 1.55 1 62.28 425 ASN B N 1
ATOM 9098 C CA . ASN B 1 425 ? -16.516 5.594 0.776 1 62.28 425 ASN B CA 1
ATOM 9099 C C . ASN B 1 425 ? -15.453 6.219 1.671 1 62.28 425 ASN B C 1
ATOM 9101 O O . ASN B 1 425 ? -14.258 6.098 1.395 1 62.28 425 ASN B O 1
ATOM 9105 N N . ILE B 1 426 ? -15.93 6.746 2.773 1 64.88 426 ILE B N 1
ATOM 9106 C CA . ILE B 1 426 ? -14.977 7.348 3.693 1 64.88 426 ILE B CA 1
ATOM 9107 C C . ILE B 1 426 ? -14.109 6.262 4.324 1 64.88 426 ILE B C 1
ATOM 9109 O O . ILE B 1 426 ? -12.883 6.41 4.422 1 64.88 426 ILE B O 1
ATOM 9113 N N . ILE B 1 427 ? -14.805 5.234 4.582 1 65.88 427 ILE B N 1
ATOM 9114 C CA . ILE B 1 427 ? -14.125 4.125 5.242 1 65.88 427 ILE B CA 1
ATOM 9115 C C . ILE B 1 427 ? -13.117 3.496 4.285 1 65.88 427 ILE B C 1
ATOM 9117 O O . ILE B 1 427 ? -11.961 3.258 4.656 1 65.88 427 ILE B O 1
ATOM 9121 N N . SER B 1 428 ? -13.492 3.521 3.111 1 59.94 428 SER B N 1
ATOM 9122 C CA . SER B 1 428 ? -12.664 2.814 2.141 1 59.94 428 SER B CA 1
ATOM 9123 C C . SER B 1 428 ? -11.508 3.686 1.665 1 59.94 428 SER B C 1
ATOM 9125 O O . SER B 1 428 ? -10.492 3.174 1.189 1 59.94 428 SER B O 1
ATOM 9127 N N . THR B 1 429 ? -11.656 4.953 1.923 1 65.5 429 THR B N 1
ATOM 9128 C CA . THR B 1 429 ? -10.617 5.852 1.423 1 65.5 429 THR B CA 1
ATOM 9129 C C . THR B 1 429 ? -9.609 6.184 2.521 1 65.5 429 THR B C 1
ATOM 9131 O O . THR B 1 429 ? -8.398 6.145 2.295 1 65.5 429 THR B O 1
ATOM 9134 N N . LYS B 1 430 ? -10.141 6.301 3.672 1 71.5 430 LYS B N 1
ATOM 9135 C CA . LYS B 1 430 ? -9.242 6.809 4.707 1 71.5 430 LYS B CA 1
ATOM 9136 C C . LYS B 1 430 ? -8.812 5.695 5.66 1 71.5 430 LYS B C 1
ATOM 9138 O O . LYS B 1 430 ? -7.715 5.734 6.215 1 71.5 430 LYS B O 1
ATOM 9143 N N . ASN B 1 431 ? -9.672 4.719 5.836 1 84.81 431 ASN B N 1
ATOM 9144 C CA . ASN B 1 431 ? -9.398 3.709 6.855 1 84.81 431 ASN B CA 1
ATOM 9145 C C . ASN B 1 431 ? -9.523 2.297 6.289 1 84.81 431 ASN B C 1
ATOM 9147 O O . ASN B 1 431 ? -10.031 1.398 6.961 1 84.81 431 ASN B O 1
ATOM 9151 N N . ALA B 1 432 ? -9.086 2.131 5.074 1 84.56 432 ALA B N 1
ATOM 9152 C CA . ALA B 1 432 ? -9.234 0.831 4.426 1 84.56 432 ALA B CA 1
ATOM 9153 C C . ALA B 1 432 ? -8.461 -0.248 5.176 1 84.56 432 ALA B C 1
ATOM 9155 O O . ALA B 1 432 ? -8.789 -1.434 5.09 1 84.56 432 ALA B O 1
ATOM 9156 N N . GLU B 1 433 ? -7.574 0.146 5.957 1 88 433 GLU B N 1
ATOM 9157 C CA . GLU B 1 433 ? -6.719 -0.795 6.672 1 88 433 GLU B CA 1
ATOM 9158 C C . GLU B 1 433 ? -7.52 -1.607 7.688 1 88 433 GLU B C 1
ATOM 9160 O O . GLU B 1 433 ? -7.094 -2.693 8.094 1 88 433 GLU B O 1
ATOM 9165 N N . ILE B 1 434 ? -8.68 -1.13 8.094 1 90.75 434 ILE B N 1
ATOM 9166 C CA . ILE B 1 434 ? -9.461 -1.789 9.133 1 90.75 434 ILE B CA 1
ATOM 9167 C C . ILE B 1 434 ? -9.914 -3.164 8.641 1 90.75 434 ILE B C 1
ATOM 9169 O O . ILE B 1 434 ? -10.172 -4.062 9.453 1 90.75 434 ILE B O 1
ATOM 9173 N N . PHE B 1 435 ? -9.953 -3.373 7.371 1 89.12 435 PHE B N 1
ATOM 9174 C CA . PHE B 1 435 ? -10.43 -4.625 6.797 1 89.12 435 PHE B CA 1
ATOM 9175 C C . PHE B 1 435 ? -9.391 -5.727 6.953 1 89.12 435 PHE B C 1
ATOM 9177 O O . PHE B 1 435 ? -9.703 -6.91 6.801 1 89.12 435 PHE B O 1
ATOM 9184 N N . PHE B 1 436 ? -8.18 -5.359 7.238 1 89.5 436 PHE B N 1
ATOM 9185 C CA . PHE B 1 436 ? -7.086 -6.316 7.367 1 89.5 436 PHE B CA 1
ATOM 9186 C C . PHE B 1 436 ? -6.785 -6.605 8.836 1 89.5 436 PHE B C 1
ATOM 9188 O O . PHE B 1 436 ? -5.945 -7.453 9.148 1 89.5 436 PHE B O 1
ATOM 9195 N N . ALA B 1 437 ? -7.488 -5.887 9.734 1 91.62 437 ALA B N 1
ATOM 9196 C CA . ALA B 1 437 ? -7.145 -5.938 11.156 1 91.62 437 ALA B CA 1
ATOM 9197 C C . ALA B 1 437 ? -7.926 -7.039 11.867 1 91.62 437 ALA B C 1
ATOM 9199 O O . ALA B 1 437 ? -9.008 -7.426 11.43 1 91.62 437 ALA B O 1
ATOM 9200 N N . ASP B 1 438 ? -7.312 -7.562 12.938 1 90.5 438 ASP B N 1
ATOM 9201 C CA . ASP B 1 438 ? -8.039 -8.445 13.844 1 90.5 438 ASP B CA 1
ATOM 9202 C C . ASP B 1 438 ? -8.898 -7.652 14.82 1 90.5 438 ASP B C 1
ATOM 9204 O O . ASP B 1 438 ? -9.992 -8.086 15.188 1 90.5 438 ASP B O 1
ATOM 9208 N N . LYS B 1 439 ? -8.328 -6.57 15.258 1 94.56 439 LYS B N 1
ATOM 9209 C CA . LYS B 1 439 ? -9 -5.633 16.156 1 94.56 439 LYS B CA 1
ATOM 9210 C C . LYS B 1 439 ? -8.812 -4.191 15.695 1 94.56 439 LYS B C 1
ATOM 9212 O O . LYS B 1 439 ? -7.809 -3.869 15.055 1 94.56 439 LYS B O 1
ATOM 9217 N N . VAL B 1 440 ? -9.82 -3.371 15.992 1 96.19 440 VAL B N 1
ATOM 9218 C CA . VAL B 1 440 ? -9.734 -1.974 15.586 1 96.19 440 VAL B CA 1
ATOM 9219 C C . VAL B 1 440 ? -10.078 -1.069 16.766 1 96.19 440 VAL B C 1
ATOM 9221 O O . VAL B 1 440 ? -11.023 -1.342 17.516 1 96.19 440 VAL B O 1
ATOM 9224 N N . ILE B 1 441 ? -9.281 -0.083 17.016 1 97.56 441 ILE B N 1
ATOM 9225 C CA . ILE B 1 441 ? -9.586 0.963 17.984 1 97.56 441 ILE B CA 1
ATOM 9226 C C . ILE B 1 441 ? -10.094 2.207 17.25 1 97.56 441 ILE B C 1
ATOM 9228 O O . ILE B 1 441 ? -9.375 2.809 16.453 1 97.56 441 ILE B O 1
ATOM 9232 N N . LEU B 1 442 ? -11.32 2.539 17.5 1 96.31 442 LEU B N 1
ATOM 9233 C CA . LEU B 1 442 ? -11.922 3.721 16.891 1 96.31 442 LEU B CA 1
ATOM 9234 C C . LEU B 1 442 ? -11.727 4.949 17.766 1 96.31 442 LEU B C 1
ATOM 9236 O O . LEU B 1 442 ? -12.07 4.926 18.953 1 96.31 442 LEU B O 1
ATOM 9240 N N . VAL B 1 443 ? -11.18 5.984 17.188 1 95.31 443 VAL B N 1
ATOM 9241 C CA . VAL B 1 443 ? -10.922 7.211 17.922 1 95.31 443 VAL B CA 1
ATOM 9242 C C . VAL B 1 443 ? -11.5 8.406 17.172 1 95.31 443 VAL B C 1
ATOM 9244 O O . VAL B 1 443 ? -11.781 8.312 15.969 1 95.31 443 VAL B O 1
ATOM 9247 N N . GLU B 1 444 ? -11.664 9.5 17.828 1 89.25 444 GLU B N 1
ATOM 9248 C CA . GLU B 1 444 ? -12.297 10.656 17.203 1 89.25 444 GLU B CA 1
ATOM 9249 C C . GLU B 1 444 ? -11.281 11.516 16.469 1 89.25 444 GLU B C 1
ATOM 9251 O O . GLU B 1 444 ? -11.578 12.047 15.391 1 89.25 444 GLU B O 1
ATOM 9256 N N . GLY B 1 445 ? -10.062 11.539 17.047 1 85.44 445 GLY B N 1
ATOM 9257 C CA . GLY B 1 445 ? -9.148 12.5 16.453 1 85.44 445 GLY B CA 1
ATOM 9258 C C . GLY B 1 445 ? -7.699 12.07 16.516 1 85.44 445 GLY B C 1
ATOM 9259 O O . GLY B 1 445 ? -7.363 10.953 16.125 1 85.44 445 GLY B O 1
ATOM 9260 N N . GLY B 1 446 ? -6.918 13.031 17.078 1 86.25 446 GLY B N 1
ATOM 9261 C CA . GLY B 1 446 ? -5.473 12.891 17.031 1 86.25 446 GLY B CA 1
ATOM 9262 C C . GLY B 1 446 ? -4.961 11.727 17.859 1 86.25 446 GLY B C 1
ATOM 9263 O O . GLY B 1 446 ? -3.777 11.383 17.797 1 86.25 446 GLY B O 1
ATOM 9264 N N . GLU B 1 447 ? -5.871 11.062 18.562 1 91.25 447 GLU B N 1
ATOM 9265 C CA . GLU B 1 447 ? -5.469 9.906 19.344 1 91.25 447 GLU B CA 1
ATOM 9266 C C . GLU B 1 447 ? -4.836 8.828 18.469 1 91.25 447 GLU B C 1
ATOM 9268 O O . GLU B 1 447 ? -4.09 7.977 18.953 1 91.25 447 GLU B O 1
ATOM 9273 N N . GLU B 1 448 ? -5.137 8.898 17.203 1 89.88 448 GLU B N 1
ATOM 9274 C CA . GLU B 1 448 ? -4.641 7.895 16.281 1 89.88 448 GLU B CA 1
ATOM 9275 C C . GLU B 1 448 ? -3.117 7.836 16.281 1 89.88 448 GLU B C 1
ATOM 9277 O O . GLU B 1 448 ? -2.529 6.777 16.062 1 89.88 448 GLU B O 1
ATOM 9282 N N . TYR B 1 449 ? -2.48 8.945 16.625 1 86.81 449 TYR B N 1
ATOM 9283 C CA . TYR B 1 449 ? -1.023 9.023 16.609 1 86.81 449 TYR B CA 1
ATOM 9284 C C . TYR B 1 449 ? -0.438 8.625 17.953 1 86.81 449 TYR B C 1
ATOM 9286 O O . TYR B 1 449 ? 0.733 8.242 18.047 1 86.81 449 TYR B O 1
ATOM 9294 N N . LEU B 1 450 ? -1.241 8.695 19 1 92.69 450 LEU B N 1
ATOM 9295 C CA . LEU B 1 450 ? -0.722 8.523 20.359 1 92.69 450 LEU B CA 1
ATOM 9296 C C . LEU B 1 450 ? -0.991 7.113 20.859 1 92.69 450 LEU B C 1
ATOM 9298 O O . LEU B 1 450 ? -0.211 6.574 21.656 1 92.69 450 LEU B O 1
ATOM 9302 N N . ILE B 1 451 ? -2.027 6.531 20.391 1 95.44 451 ILE B N 1
ATOM 9303 C CA . ILE B 1 451 ? -2.457 5.234 20.906 1 95.44 451 ILE B CA 1
ATOM 9304 C C . ILE B 1 451 ? -1.364 4.195 20.656 1 95.44 451 ILE B C 1
ATOM 9306 O O . ILE B 1 451 ? -1.029 3.418 21.562 1 95.44 451 ILE B O 1
ATOM 9310 N N . PRO B 1 452 ? -0.74 4.156 19.453 1 92.94 452 PRO B N 1
ATOM 9311 C CA . PRO B 1 452 ? 0.339 3.189 19.234 1 92.94 452 PRO B CA 1
ATOM 9312 C C . PRO B 1 452 ? 1.5 3.377 20.219 1 92.94 452 PRO B C 1
ATOM 9314 O O . PRO B 1 452 ? 2.064 2.396 20.703 1 92.94 452 PRO B O 1
ATOM 9317 N N . LEU B 1 453 ? 1.795 4.594 20.547 1 93.44 453 LEU B N 1
ATOM 9318 C CA . LEU B 1 453 ? 2.895 4.902 21.453 1 93.44 453 LEU B CA 1
ATOM 9319 C C . LEU B 1 453 ? 2.543 4.52 22.891 1 93.44 453 LEU B C 1
ATOM 9321 O O . LEU B 1 453 ? 3.398 4.031 23.625 1 93.44 453 LEU B O 1
ATOM 9325 N N . ILE B 1 454 ? 1.271 4.766 23.234 1 96 454 ILE B N 1
ATOM 9326 C CA . ILE B 1 454 ? 0.81 4.391 24.562 1 96 454 ILE B CA 1
ATOM 9327 C C . ILE B 1 454 ? 0.888 2.873 24.719 1 96 454 ILE B C 1
ATOM 9329 O O . ILE B 1 454 ? 1.34 2.375 25.75 1 96 454 ILE B O 1
ATOM 9333 N N . ALA B 1 455 ? 0.487 2.205 23.719 1 95.5 455 ALA B N 1
ATOM 9334 C CA . ALA B 1 455 ? 0.53 0.745 23.75 1 95.5 455 ALA B CA 1
ATOM 9335 C C . ALA B 1 455 ? 1.966 0.241 23.875 1 95.5 455 ALA B C 1
ATOM 9337 O O . ALA B 1 455 ? 2.248 -0.681 24.641 1 95.5 455 ALA B O 1
ATOM 9338 N N . GLU B 1 456 ? 2.879 0.858 23.109 1 93.5 456 GLU B N 1
ATOM 9339 C CA . GLU B 1 456 ? 4.289 0.494 23.172 1 93.5 456 GLU B CA 1
ATOM 9340 C C . GLU B 1 456 ? 4.855 0.711 24.578 1 93.5 456 GLU B C 1
ATOM 9342 O O . GLU B 1 456 ? 5.605 -0.125 25.078 1 93.5 456 GLU B O 1
ATOM 9347 N N . HIS B 1 457 ? 4.504 1.846 25.094 1 93.75 457 HIS B N 1
ATOM 9348 C CA . HIS B 1 457 ? 4.977 2.193 26.422 1 93.75 457 HIS B CA 1
ATOM 9349 C C . HIS B 1 457 ? 4.438 1.226 27.469 1 93.75 457 HIS B C 1
ATOM 9351 O O . HIS B 1 457 ? 5.184 0.761 28.344 1 93.75 457 HIS B O 1
ATOM 9357 N N . TYR B 1 458 ? 3.217 0.909 27.406 1 94.25 458 TYR B N 1
ATOM 9358 C CA . TYR B 1 458 ? 2.568 0.062 28.391 1 94.25 458 TYR B CA 1
ATOM 9359 C C . TYR B 1 458 ? 3.098 -1.365 28.328 1 94.25 458 TYR B C 1
ATOM 9361 O O . TYR B 1 458 ? 3.434 -1.962 29.344 1 94.25 458 TYR B O 1
ATOM 9369 N N . TYR B 1 459 ? 3.193 -1.934 27.172 1 92.75 459 TYR B N 1
ATOM 9370 C CA . TYR B 1 459 ? 3.59 -3.328 27 1 92.75 459 TYR B CA 1
ATOM 9371 C C . TYR B 1 459 ? 5.102 -3.451 26.844 1 92.75 459 TYR B C 1
ATOM 9373 O O . TYR B 1 459 ? 5.637 -4.562 26.797 1 92.75 459 TYR B O 1
ATOM 9381 N N . GLN B 1 460 ? 5.816 -2.291 26.719 1 89.94 460 GLN B N 1
ATOM 9382 C CA . GLN B 1 460 ? 7.266 -2.258 26.547 1 89.94 460 GLN B CA 1
ATOM 9383 C C . GLN B 1 460 ? 7.695 -3.066 25.328 1 89.94 460 GLN B C 1
ATOM 9385 O O . GLN B 1 460 ? 8.617 -3.879 25.406 1 89.94 460 GLN B O 1
ATOM 9390 N N . GLU B 1 461 ? 6.953 -2.918 24.297 1 85.25 461 GLU B N 1
ATOM 9391 C CA . GLU B 1 461 ? 7.199 -3.578 23.016 1 85.25 461 GLU B CA 1
ATOM 9392 C C . GLU B 1 461 ? 6.941 -2.631 21.844 1 85.25 461 GLU B C 1
ATOM 9394 O O . GLU B 1 461 ? 5.793 -2.258 21.578 1 85.25 461 GLU B O 1
ATOM 9399 N N . LYS B 1 462 ? 8.023 -2.291 21.203 1 84 462 LYS B N 1
ATOM 9400 C CA . LYS B 1 462 ? 7.879 -1.404 20.047 1 84 462 LYS B CA 1
ATOM 9401 C C . LYS B 1 462 ? 7.031 -2.053 18.953 1 84 462 LYS B C 1
ATOM 9403 O O . LYS B 1 462 ? 7.211 -3.229 18.641 1 84 462 LYS B O 1
ATOM 9408 N N . GLY B 1 463 ? 6.082 -1.324 18.453 1 84.38 463 GLY B N 1
ATOM 9409 C CA . GLY B 1 463 ? 5.203 -1.824 17.422 1 84.38 463 GLY B CA 1
ATOM 9410 C C . GLY B 1 463 ? 4.188 -2.83 17.922 1 84.38 463 GLY B C 1
ATOM 9411 O O . GLY B 1 463 ? 3.711 -3.676 17.156 1 84.38 463 GLY B O 1
ATOM 9412 N N . PHE B 1 464 ? 3.799 -2.723 19.109 1 89.19 464 PHE B N 1
ATOM 9413 C CA . PHE B 1 464 ? 2.92 -3.688 19.766 1 89.19 464 PHE B CA 1
ATOM 9414 C C . PHE B 1 464 ? 1.632 -3.869 18.969 1 89.19 464 PHE B C 1
ATOM 9416 O O . PHE B 1 464 ? 1.197 -5 18.734 1 89.19 464 PHE B O 1
ATOM 9423 N N . LEU B 1 465 ? 0.982 -2.791 18.594 1 93.19 465 LEU B N 1
ATOM 9424 C CA . LEU B 1 465 ? -0.296 -2.889 17.906 1 93.19 465 LEU B CA 1
ATOM 9425 C C . LEU B 1 465 ? -0.139 -3.627 16.578 1 93.19 465 LEU B C 1
ATOM 9427 O O . LEU B 1 465 ? -0.933 -4.516 16.25 1 93.19 465 LEU B O 1
ATOM 9431 N N . ASP B 1 466 ? 0.87 -3.291 15.82 1 87.38 466 ASP B N 1
ATOM 9432 C CA . ASP B 1 466 ? 1.103 -3.93 14.531 1 87.38 466 ASP B CA 1
ATOM 9433 C C . ASP B 1 466 ? 1.408 -5.414 14.695 1 87.38 466 ASP B C 1
ATOM 9435 O O . ASP B 1 466 ? 0.923 -6.246 13.93 1 87.38 466 ASP B O 1
ATOM 9439 N N . TYR B 1 467 ? 2.135 -5.73 15.758 1 81 467 TYR B N 1
ATOM 9440 C CA . TYR B 1 467 ? 2.477 -7.121 16.047 1 81 467 TYR B CA 1
ATOM 9441 C C . TYR B 1 467 ? 1.225 -7.938 16.328 1 81 467 TYR B C 1
ATOM 9443 O O . TYR B 1 467 ? 1.188 -9.141 16.062 1 81 467 TYR B O 1
ATOM 9451 N N . ASN B 1 468 ? 0.298 -7.297 16.812 1 86.44 468 ASN B N 1
ATOM 9452 C CA . ASN B 1 468 ? -0.938 -7.984 17.172 1 86.44 468 ASN B CA 1
ATOM 9453 C C . ASN B 1 468 ? -2.047 -7.707 16.156 1 86.44 468 ASN B C 1
ATOM 9455 O O . ASN B 1 468 ? -3.219 -7.977 16.422 1 86.44 468 ASN B O 1
ATOM 9459 N N . ASN B 1 469 ? -1.693 -7.211 15.031 1 88.75 469 ASN B N 1
ATOM 9460 C CA . ASN B 1 469 ? -2.6 -6.922 13.922 1 88.75 469 ASN B CA 1
ATOM 9461 C C . ASN B 1 469 ? -3.771 -6.055 14.367 1 88.75 469 ASN B C 1
ATOM 9463 O O . ASN B 1 469 ? -4.926 -6.355 14.062 1 88.75 469 ASN B O 1
ATOM 9467 N N . ILE B 1 470 ? -3.473 -5.051 15.18 1 94.19 470 ILE B N 1
ATOM 9468 C CA . ILE B 1 470 ? -4.469 -4.109 15.68 1 94.19 470 ILE B CA 1
ATOM 9469 C C . ILE B 1 470 ? -4.297 -2.76 14.984 1 94.19 470 ILE B C 1
ATOM 9471 O O . ILE B 1 470 ? -3.18 -2.25 14.875 1 94.19 470 ILE B O 1
ATOM 9475 N N . SER B 1 471 ? -5.398 -2.199 14.461 1 93.38 471 SER B N 1
ATOM 9476 C CA . SER B 1 471 ? -5.344 -0.909 13.773 1 93.38 471 SER B CA 1
ATOM 9477 C C . SER B 1 471 ? -6.102 0.16 14.562 1 93.38 471 SER B C 1
ATOM 9479 O O . SER B 1 471 ? -7.039 -0.15 15.297 1 93.38 471 SER B O 1
ATOM 9481 N N . VAL B 1 472 ? -5.621 1.388 14.484 1 94.75 472 VAL B N 1
ATOM 9482 C CA . VAL B 1 472 ? -6.316 2.549 15.031 1 94.75 472 VAL B CA 1
ATOM 9483 C C . VAL B 1 472 ? -6.953 3.35 13.891 1 94.75 472 VAL B C 1
ATOM 9485 O O . VAL B 1 472 ? -6.293 3.668 12.906 1 94.75 472 VAL B O 1
ATOM 9488 N N . ALA B 1 473 ? -8.242 3.584 13.977 1 92.12 473 ALA B N 1
ATOM 9489 C CA . ALA B 1 473 ? -8.945 4.32 12.93 1 92.12 473 ALA B CA 1
ATOM 9490 C C . ALA B 1 473 ? -9.547 5.613 13.469 1 92.12 473 ALA B C 1
ATOM 9492 O O . ALA B 1 473 ? -10.289 5.594 14.453 1 92.12 473 ALA B O 1
ATOM 9493 N N . LYS B 1 474 ? -9.211 6.695 12.828 1 89.12 474 LYS B N 1
ATOM 9494 C CA . LYS B 1 474 ? -9.828 7.984 13.133 1 89.12 474 LYS B CA 1
ATOM 9495 C C . LYS B 1 474 ? -11.164 8.141 12.414 1 89.12 474 LYS B C 1
ATOM 9497 O O . LYS B 1 474 ? -11.211 8.164 11.188 1 89.12 474 LYS B O 1
ATOM 9502 N N . VAL B 1 475 ? -12.188 8.297 13.148 1 86.06 475 VAL B N 1
ATOM 9503 C CA . VAL B 1 475 ? -13.516 8.336 12.547 1 86.06 475 VAL B CA 1
ATOM 9504 C C . VAL B 1 475 ? -13.867 9.766 12.164 1 86.06 475 VAL B C 1
ATOM 9506 O O . VAL B 1 475 ? -14.688 10 11.273 1 86.06 475 VAL B O 1
ATOM 9509 N N . GLY B 1 476 ? -13.297 10.758 12.766 1 75.56 476 GLY B N 1
ATOM 9510 C CA . GLY B 1 476 ? -13.508 12.148 12.391 1 75.56 476 GLY B CA 1
ATOM 9511 C C . GLY B 1 476 ? -14.672 12.789 13.125 1 75.56 476 GLY B C 1
ATOM 9512 O O . GLY B 1 476 ? -15.305 13.711 12.602 1 75.56 476 GLY B O 1
ATOM 9513 N N . GLY B 1 477 ? -15.18 12.25 14.219 1 77.5 477 GLY B N 1
ATOM 9514 C CA . GLY B 1 477 ? -16.266 12.82 15 1 77.5 477 GLY B CA 1
ATOM 9515 C C . GLY B 1 477 ? -17.172 11.773 15.625 1 77.5 477 GLY B C 1
ATOM 9516 O O . GLY B 1 477 ? -17.25 10.641 15.141 1 77.5 477 GLY B O 1
ATOM 9517 N N . LYS B 1 478 ? -17.891 12.25 16.562 1 84 478 LYS B N 1
ATOM 9518 C CA . LYS B 1 478 ? -18.688 11.312 17.359 1 84 478 LYS B CA 1
ATOM 9519 C C . LYS B 1 478 ? -19.828 10.727 16.531 1 84 478 LYS B C 1
ATOM 9521 O O . LYS B 1 478 ? -20.25 9.594 16.766 1 84 478 LYS B O 1
ATOM 9526 N N . SER B 1 479 ? -20.312 11.461 15.578 1 77.56 479 SER B N 1
ATOM 9527 C CA . SER B 1 479 ? -21.453 11.008 14.781 1 77.56 479 SER B CA 1
ATOM 9528 C C . SER B 1 479 ? -21.031 9.906 13.812 1 77.56 479 SER B C 1
ATOM 9530 O O . SER B 1 479 ? -21.875 9.242 13.219 1 77.56 479 SER B O 1
ATOM 9532 N N . PHE B 1 480 ? -19.781 9.633 13.766 1 80.5 480 PHE B N 1
ATOM 9533 C CA . PHE B 1 480 ? -19.312 8.719 12.734 1 80.5 480 PHE B CA 1
ATOM 9534 C C . PHE B 1 480 ? -18.906 7.379 13.352 1 80.5 480 PHE B C 1
ATOM 9536 O O . PHE B 1 480 ? -18.484 6.469 12.633 1 80.5 480 PHE B O 1
ATOM 9543 N N . PHE B 1 481 ? -19.141 7.199 14.594 1 89.25 481 PHE B N 1
ATOM 9544 C CA . PHE B 1 481 ? -18.812 5.926 15.227 1 89.25 481 PHE B CA 1
ATOM 9545 C C . PHE B 1 481 ? -19.734 4.82 14.711 1 89.25 481 PHE B C 1
ATOM 9547 O O . PHE B 1 481 ? -19.281 3.703 14.453 1 89.25 481 PHE B O 1
ATOM 9554 N N . LYS B 1 482 ? -20.938 5.195 14.461 1 88 482 LYS B N 1
ATOM 9555 C CA . LYS B 1 482 ? -21.953 4.191 14.188 1 88 482 LYS B CA 1
ATOM 9556 C C . LYS B 1 482 ? -21.656 3.436 12.898 1 88 482 LYS B C 1
ATOM 9558 O O . LYS B 1 482 ? -21.609 2.203 12.891 1 88 482 LYS B O 1
ATOM 9563 N N . PRO B 1 483 ? -21.406 4.129 11.836 1 83.62 483 PRO B N 1
ATOM 9564 C CA . PRO B 1 483 ? -21.109 3.393 10.602 1 83.62 483 PRO B CA 1
ATOM 9565 C C . PRO B 1 483 ? -19.922 2.451 10.734 1 83.62 483 PRO B C 1
ATOM 9567 O O . PRO B 1 483 ? -19.938 1.342 10.195 1 83.62 483 PRO B O 1
ATOM 9570 N N . TYR B 1 484 ? -18.891 2.893 11.422 1 88.5 484 TYR B N 1
ATOM 9571 C CA . TYR B 1 484 ? -17.719 2.047 11.625 1 88.5 484 TYR B CA 1
ATOM 9572 C C . TYR B 1 484 ? -18.078 0.821 12.461 1 88.5 484 TYR B C 1
ATOM 9574 O O . TYR B 1 484 ? -17.672 -0.297 12.141 1 88.5 484 TYR B O 1
ATOM 9582 N N . MET B 1 485 ? -18.859 1.082 13.461 1 90.62 485 MET B N 1
ATOM 9583 C CA . MET B 1 485 ? -19.266 -0.007 14.352 1 90.62 485 MET B CA 1
ATOM 9584 C C . MET B 1 485 ? -20.125 -1.023 13.609 1 90.62 485 MET B C 1
ATOM 9586 O O . MET B 1 485 ? -19.969 -2.232 13.797 1 90.62 485 MET B O 1
ATOM 9590 N N . GLU B 1 486 ? -20.953 -0.557 12.766 1 86.75 486 GLU B N 1
ATOM 9591 C CA . GLU B 1 486 ? -21.812 -1.432 11.969 1 86.75 486 GLU B CA 1
ATOM 9592 C C . GLU B 1 486 ? -20.984 -2.303 11.031 1 86.75 486 GLU B C 1
ATOM 9594 O O . GLU B 1 486 ? -21.172 -3.52 10.969 1 86.75 486 GLU B O 1
ATOM 9599 N N . VAL B 1 487 ? -20.078 -1.712 10.375 1 86.12 487 VAL B N 1
ATOM 9600 C CA . VAL B 1 487 ? -19.25 -2.414 9.406 1 86.12 487 VAL B CA 1
ATOM 9601 C C . VAL B 1 487 ? -18.406 -3.465 10.125 1 86.12 487 VAL B C 1
ATOM 9603 O O . VAL B 1 487 ? -18.359 -4.625 9.711 1 86.12 487 VAL B O 1
ATOM 9606 N N . LEU B 1 488 ? -17.781 -3.041 11.164 1 90.19 488 LEU B N 1
ATOM 9607 C CA . LEU B 1 488 ? -16.891 -3.938 11.891 1 90.19 488 LEU B CA 1
ATOM 9608 C C . LEU B 1 488 ? -17.672 -5.098 12.508 1 90.19 488 LEU B C 1
ATOM 9610 O O . LEU B 1 488 ? -17.203 -6.238 12.5 1 90.19 488 LEU B O 1
ATOM 9614 N N . SER B 1 489 ? -18.859 -4.812 12.969 1 89.31 489 SER B N 1
ATOM 9615 C CA . SER B 1 489 ? -19.703 -5.859 13.531 1 89.31 489 SER B CA 1
ATOM 9616 C C . SER B 1 489 ? -20.125 -6.871 12.469 1 89.31 489 SER B C 1
ATOM 9618 O O . SER B 1 489 ? -20.078 -8.078 12.703 1 89.31 489 SER B O 1
ATOM 9620 N N . CYS B 1 490 ? -20.484 -6.383 11.344 1 85.5 490 CYS B N 1
ATOM 9621 C CA . CYS B 1 490 ? -20.906 -7.25 10.242 1 85.5 490 CYS B CA 1
ATOM 9622 C C . CYS B 1 490 ? -19.75 -8.156 9.797 1 85.5 490 CYS B C 1
ATOM 9624 O O . CYS B 1 490 ? -19.984 -9.305 9.414 1 85.5 490 CYS B O 1
ATOM 9626 N N . LEU B 1 491 ? -18.609 -7.684 9.914 1 88.06 491 LEU B N 1
ATOM 9627 C CA . LEU B 1 491 ? -17.453 -8.414 9.406 1 88.06 491 LEU B CA 1
ATOM 9628 C C . LEU B 1 491 ? -16.828 -9.281 10.5 1 88.06 491 LEU B C 1
ATOM 9630 O O . LEU B 1 491 ? -15.906 -10.055 10.242 1 88.06 491 LEU B O 1
ATOM 9634 N N . GLY B 1 492 ? -17.312 -9.141 11.648 1 87.06 492 GLY B N 1
ATOM 9635 C CA . GLY B 1 492 ? -16.812 -9.938 12.766 1 87.06 492 GLY B CA 1
ATOM 9636 C C . GLY B 1 492 ? -15.461 -9.477 13.273 1 87.06 492 GLY B C 1
ATOM 9637 O O . GLY B 1 492 ? -14.648 -10.289 13.711 1 87.06 492 GLY B O 1
ATOM 9638 N N . ILE B 1 493 ? -15.156 -8.242 13.133 1 91.25 493 ILE B N 1
ATOM 9639 C CA . ILE B 1 493 ? -13.922 -7.664 13.641 1 91.25 493 ILE B CA 1
ATOM 9640 C C . ILE B 1 493 ? -14.18 -7.004 14.992 1 91.25 493 ILE B C 1
ATOM 9642 O O . ILE B 1 493 ? -15.086 -6.18 15.125 1 91.25 493 ILE B O 1
ATOM 9646 N N . GLU B 1 494 ? -13.375 -7.375 15.922 1 94 494 GLU B N 1
ATOM 9647 C CA . GLU B 1 494 ? -13.516 -6.789 17.25 1 94 494 GLU B CA 1
ATOM 9648 C C . GLU B 1 494 ? -13.094 -5.324 17.25 1 94 494 GLU B C 1
ATOM 9650 O O . GLU B 1 494 ? -12.109 -4.953 16.609 1 94 494 GLU B O 1
ATOM 9655 N N . TYR B 1 495 ? -13.906 -4.5 17.984 1 96.19 495 TYR B N 1
ATOM 9656 C CA . TYR B 1 495 ? -13.555 -3.084 17.969 1 96.19 495 TYR B CA 1
ATOM 9657 C C . TYR B 1 495 ? -13.703 -2.482 19.375 1 96.19 495 TYR B C 1
ATOM 9659 O O . TYR B 1 495 ? -14.422 -3.021 20.219 1 96.19 495 TYR B O 1
ATOM 9667 N N . TYR B 1 496 ? -12.984 -1.438 19.641 1 97.25 496 TYR B N 1
ATOM 9668 C CA . TYR B 1 496 ? -12.992 -0.608 20.844 1 97.25 496 TYR B CA 1
ATOM 9669 C C . TYR B 1 496 ? -13.188 0.861 20.484 1 97.25 496 TYR B C 1
ATOM 9671 O O . TYR B 1 496 ? -12.57 1.366 19.547 1 97.25 496 TYR B O 1
ATOM 9679 N N . VAL B 1 497 ? -14.086 1.484 21.219 1 97.38 497 VAL B N 1
ATOM 9680 C CA . VAL B 1 497 ? -14.398 2.879 20.922 1 97.38 497 VAL B CA 1
ATOM 9681 C C . VAL B 1 497 ? -13.852 3.775 22.031 1 97.38 497 VAL B C 1
ATOM 9683 O O . VAL B 1 497 ? -14.102 3.533 23.219 1 97.38 497 VAL B O 1
ATOM 9686 N N . ILE B 1 498 ? -13.078 4.73 21.703 1 97.31 498 ILE B N 1
ATOM 9687 C CA . ILE B 1 498 ? -12.656 5.801 22.594 1 97.31 498 ILE B CA 1
ATOM 9688 C C . ILE B 1 498 ? -13.312 7.113 22.188 1 97.31 498 ILE B C 1
ATOM 9690 O O . ILE B 1 498 ? -12.984 7.676 21.141 1 97.31 498 ILE B O 1
ATOM 9694 N N . ALA B 1 499 ? -14.211 7.59 22.953 1 95.94 499 ALA B N 1
ATOM 9695 C CA . ALA B 1 499 ? -14.969 8.789 22.609 1 95.94 499 ALA B CA 1
ATOM 9696 C C . ALA B 1 499 ? -14.711 9.906 23.609 1 95.94 499 ALA B C 1
ATOM 9698 O O . ALA B 1 499 ? -14.359 9.648 24.766 1 95.94 499 ALA B O 1
ATOM 9699 N N . ASP B 1 500 ? -14.797 11.117 23.109 1 92.38 500 ASP B N 1
ATOM 9700 C CA . ASP B 1 500 ? -14.703 12.281 23.984 1 92.38 500 ASP B CA 1
ATOM 9701 C C . ASP B 1 500 ? -15.883 12.328 24.969 1 92.38 500 ASP B C 1
ATOM 9703 O O . ASP B 1 500 ? -16.891 11.656 24.766 1 92.38 500 ASP B O 1
ATOM 9707 N N . PHE B 1 501 ? -15.75 13.117 26 1 90.88 501 PHE B N 1
ATOM 9708 C CA . PHE B 1 501 ? -16.734 13.219 27.062 1 90.88 501 PHE B CA 1
ATOM 9709 C C . PHE B 1 501 ? -18.062 13.766 26.531 1 90.88 501 PHE B C 1
ATOM 9711 O O . PHE B 1 501 ? -19.125 13.398 27.016 1 90.88 501 PHE B O 1
ATOM 9718 N N . ASP B 1 502 ? -18.016 14.555 25.453 1 86.62 502 ASP B N 1
ATOM 9719 C CA . ASP B 1 502 ? -19.188 15.289 24.984 1 86.62 502 ASP B CA 1
ATOM 9720 C C . ASP B 1 502 ? -20.188 14.352 24.312 1 86.62 502 ASP B C 1
ATOM 9722 O O . ASP B 1 502 ? -21.328 14.742 24.031 1 86.62 502 ASP B O 1
ATOM 9726 N N . ILE B 1 503 ? -19.766 13.086 24.172 1 91.25 503 ILE B N 1
ATOM 9727 C CA . ILE B 1 503 ? -20.688 12.117 23.578 1 91.25 503 ILE B CA 1
ATOM 9728 C C . ILE B 1 503 ? -21.844 11.852 24.531 1 91.25 503 ILE B C 1
ATOM 9730 O O . ILE B 1 503 ? -22.922 11.43 24.109 1 91.25 503 ILE B O 1
ATOM 9734 N N . LEU B 1 504 ? -21.641 12.078 25.844 1 89.88 504 LEU B N 1
ATOM 9735 C CA . LEU B 1 504 ? -22.688 11.891 26.844 1 89.88 504 LEU B CA 1
ATOM 9736 C C . LEU B 1 504 ? -23.781 12.938 26.688 1 89.88 504 LEU B C 1
ATOM 9738 O O . LEU B 1 504 ? -24.938 12.688 27.031 1 89.88 504 LEU B O 1
ATOM 9742 N N . HIS B 1 505 ? -23.391 14.094 26.172 1 83.88 505 HIS B N 1
ATOM 9743 C CA . HIS B 1 505 ? -24.359 15.164 25.969 1 83.88 505 HIS B CA 1
ATOM 9744 C C . HIS B 1 505 ? -25.203 14.898 24.719 1 83.88 505 HIS B C 1
ATOM 9746 O O . HIS B 1 505 ? -26.406 15.156 24.703 1 83.88 505 HIS B O 1
ATOM 9752 N N . ASN B 1 506 ? -24.516 14.5 23.766 1 84.75 506 ASN B N 1
ATOM 9753 C CA . ASN B 1 506 ? -25.156 14.195 22.5 1 84.75 506 ASN B CA 1
ATOM 9754 C C . ASN B 1 506 ? -24.344 13.18 21.688 1 84.75 506 ASN B C 1
ATOM 9756 O O . ASN B 1 506 ? -23.125 13.297 21.594 1 84.75 506 ASN B O 1
ATOM 9760 N N . GLY B 1 507 ? -25 12.188 21.188 1 87.94 507 GLY B N 1
ATOM 9761 C CA . GLY B 1 507 ? -24.328 11.273 20.297 1 87.94 507 GLY B CA 1
ATOM 9762 C C . GLY B 1 507 ? -24.375 9.828 20.766 1 87.94 507 GLY B C 1
ATOM 9763 O O . GLY B 1 507 ? -24.297 8.906 19.953 1 87.94 507 GLY B O 1
ATOM 9764 N N . LEU B 1 508 ? -24.453 9.648 22.094 1 92.12 508 LEU B N 1
ATOM 9765 C CA . LEU B 1 508 ? -24.438 8.289 22.625 1 92.12 508 LEU B CA 1
ATOM 9766 C C . LEU B 1 508 ? -25.656 7.504 22.172 1 92.12 508 LEU B C 1
ATOM 9768 O O . LEU B 1 508 ? -25.594 6.289 21.969 1 92.12 508 LEU B O 1
ATOM 9772 N N . GLU B 1 509 ? -26.766 8.156 21.969 1 90.75 509 GLU B N 1
ATOM 9773 C CA . GLU B 1 509 ? -28 7.516 21.547 1 90.75 509 GLU B CA 1
ATOM 9774 C C . GLU B 1 509 ? -27.891 6.957 20.141 1 90.75 509 GLU B C 1
ATOM 9776 O O . GLU B 1 509 ? -28.594 6.008 19.766 1 90.75 509 GLU B O 1
ATOM 9781 N N . ASP B 1 510 ? -26.984 7.523 19.359 1 87.94 510 ASP B N 1
ATOM 9782 C CA . ASP B 1 510 ? -26.797 7.082 17.984 1 87.94 510 ASP B CA 1
ATOM 9783 C C . ASP B 1 510 ? -26.219 5.672 17.922 1 87.94 510 ASP B C 1
ATOM 9785 O O . ASP B 1 510 ? -26.359 4.973 16.922 1 87.94 510 ASP B O 1
ATOM 9789 N N . ILE B 1 511 ? -25.547 5.281 18.969 1 93.44 511 ILE B N 1
ATOM 9790 C CA . ILE B 1 511 ? -24.891 3.973 18.969 1 93.44 511 ILE B CA 1
ATOM 9791 C C . ILE B 1 511 ? -25.547 3.062 20 1 93.44 511 ILE B C 1
ATOM 9793 O O . ILE B 1 511 ? -24.906 2.176 20.562 1 93.44 511 ILE B O 1
ATOM 9797 N N . ASP B 1 512 ? -26.844 3.285 20.312 1 93.19 512 ASP B N 1
ATOM 9798 C CA . ASP B 1 512 ? -27.578 2.564 21.344 1 93.19 512 ASP B CA 1
ATOM 9799 C C . ASP B 1 512 ? -27.625 1.067 21.047 1 93.19 512 ASP B C 1
ATOM 9801 O O . ASP B 1 512 ? -27.5 0.245 21.953 1 93.19 512 ASP B O 1
ATOM 9805 N N . GLU B 1 513 ? -27.672 0.656 19.766 1 90.56 513 GLU B N 1
ATOM 9806 C CA . GLU B 1 513 ? -27.797 -0.741 19.359 1 90.56 513 GLU B CA 1
ATOM 9807 C C . GLU B 1 513 ? -26.547 -1.536 19.734 1 90.56 513 GLU B C 1
ATOM 9809 O O . GLU B 1 513 ? -26.594 -2.766 19.828 1 90.56 513 GLU B O 1
ATOM 9814 N N . PHE B 1 514 ? -25.5 -0.838 20 1 94.19 514 PHE B N 1
ATOM 9815 C CA . PHE B 1 514 ? -24.234 -1.517 20.266 1 94.19 514 PHE B CA 1
ATOM 9816 C C . PHE B 1 514 ? -23.953 -1.542 21.766 1 94.19 514 PHE B C 1
ATOM 9818 O O . PHE B 1 514 ? -22.906 -2.057 22.188 1 94.19 514 PHE B O 1
ATOM 9825 N N . ILE B 1 515 ? -24.797 -0.932 22.516 1 94.88 515 ILE B N 1
ATOM 9826 C CA . ILE B 1 515 ? -24.594 -0.853 23.969 1 94.88 515 ILE B CA 1
ATOM 9827 C C . ILE B 1 515 ? -25.469 -1.901 24.656 1 94.88 515 ILE B C 1
ATOM 9829 O O . ILE B 1 515 ? -26.688 -1.927 24.484 1 94.88 515 ILE B O 1
ATOM 9833 N N . ASN B 1 516 ? -24.734 -2.668 25.438 1 91.62 516 ASN B N 1
ATOM 9834 C CA . ASN B 1 516 ? -25.453 -3.668 26.219 1 91.62 516 ASN B CA 1
ATOM 9835 C C . ASN B 1 516 ? -26.391 -3.018 27.219 1 91.62 516 ASN B C 1
ATOM 9837 O O . ASN B 1 516 ? -25.969 -2.182 28.031 1 91.62 516 ASN B O 1
ATOM 9841 N N . GLU B 1 517 ? -27.656 -3.314 27.281 1 90.56 517 GLU B N 1
ATOM 9842 C CA . GLU B 1 517 ? -28.656 -2.836 28.25 1 90.56 517 GLU B CA 1
ATOM 9843 C C . GLU B 1 517 ? -28.75 -1.313 28.219 1 90.56 517 GLU B C 1
ATOM 9845 O O . GLU B 1 517 ? -28.688 -0.664 29.266 1 90.56 517 GLU B O 1
ATOM 9850 N N . PHE B 1 518 ? -28.812 -0.804 27.062 1 93.12 518 PHE B N 1
ATOM 9851 C CA . PHE B 1 518 ? -28.938 0.641 26.906 1 93.12 518 PHE B CA 1
ATOM 9852 C C . PHE B 1 518 ? -30.281 1.124 27.406 1 93.12 518 PHE B C 1
ATOM 9854 O O . PHE B 1 518 ? -31.312 0.503 27.141 1 93.12 518 PHE B O 1
ATOM 9861 N N . SER B 1 519 ? -30.297 2.139 28.281 1 93.5 519 SER B N 1
ATOM 9862 C CA . SER B 1 519 ? -31.5 2.773 28.797 1 93.5 519 SER B CA 1
ATOM 9863 C C . SER B 1 519 ? -31.516 4.27 28.5 1 93.5 519 SER B C 1
ATOM 9865 O O . SER B 1 519 ? -30.688 5.016 29.031 1 93.5 519 SER B O 1
ATOM 9867 N N . GLN B 1 520 ? -32.438 4.652 27.734 1 93.69 520 GLN B N 1
ATOM 9868 C CA . GLN B 1 520 ? -32.562 6.074 27.438 1 93.69 520 GLN B CA 1
ATOM 9869 C C . GLN B 1 520 ? -32.844 6.883 28.688 1 93.69 520 GLN B C 1
ATOM 9871 O O . GLN B 1 520 ? -32.406 8.023 28.828 1 93.69 520 GLN B O 1
ATOM 9876 N N . GLU B 1 521 ? -33.625 6.266 29.562 1 93.44 521 GLU B N 1
ATOM 9877 C CA . GLU B 1 521 ? -33.969 6.934 30.812 1 93.44 521 GLU B CA 1
ATOM 9878 C C . GLU B 1 521 ? -32.75 7.199 31.656 1 93.44 521 GLU B C 1
ATOM 9880 O O . GLU B 1 521 ? -32.594 8.289 32.219 1 93.44 521 GLU B O 1
ATOM 9885 N N . GLU B 1 522 ? -31.922 6.215 31.688 1 94.62 522 GLU B N 1
ATOM 9886 C CA . GLU B 1 522 ? -30.688 6.375 32.438 1 94.62 522 GLU B CA 1
ATOM 9887 C C . GLU B 1 522 ? -29.797 7.461 31.828 1 94.62 522 GLU B C 1
ATOM 9889 O O . GLU B 1 522 ? -29.203 8.258 32.562 1 94.62 522 GLU B O 1
ATOM 9894 N N . LEU B 1 523 ? -29.672 7.52 30.547 1 95.5 523 LEU B N 1
ATOM 9895 C CA . LEU B 1 523 ? -28.891 8.523 29.859 1 95.5 523 LEU B CA 1
ATOM 9896 C C . LEU B 1 523 ? -29.453 9.922 30.094 1 95.5 523 LEU B C 1
ATOM 9898 O O . LEU B 1 523 ? -28.703 10.875 30.312 1 95.5 523 LEU B O 1
ATOM 9902 N N . ASN B 1 524 ? -30.75 10.023 30.047 1 93.56 524 ASN B N 1
ATOM 9903 C CA . ASN B 1 524 ? -31.406 11.305 30.312 1 93.56 524 ASN B CA 1
ATOM 9904 C C . ASN B 1 524 ? -31.125 11.781 31.734 1 93.56 524 ASN B C 1
ATOM 9906 O O . ASN B 1 524 ? -30.953 12.977 31.969 1 93.56 524 ASN B O 1
ATOM 9910 N N . ASP B 1 525 ? -31.156 10.836 32.625 1 94.06 525 ASP B N 1
ATOM 9911 C CA . ASP B 1 525 ? -30.844 11.164 34 1 94.06 525 ASP B CA 1
ATOM 9912 C C . ASP B 1 525 ? -29.422 11.688 34.156 1 94.06 525 ASP B C 1
ATOM 9914 O O . ASP B 1 525 ? -29.172 12.641 34.906 1 94.06 525 ASP B O 1
ATOM 9918 N N . ILE B 1 526 ? -28.516 11.086 33.469 1 93.75 526 ILE B N 1
ATOM 9919 C CA . ILE B 1 526 ? -27.125 11.523 33.469 1 93.75 526 ILE B CA 1
ATOM 9920 C C . ILE B 1 526 ? -27.031 12.922 32.875 1 93.75 526 ILE B C 1
ATOM 9922 O O . ILE B 1 526 ? -26.344 13.797 33.406 1 93.75 526 ILE B O 1
ATOM 9926 N N . ARG B 1 527 ? -27.703 13.188 31.812 1 89.69 527 ARG B N 1
ATOM 9927 C CA . ARG B 1 527 ? -27.688 14.484 31.156 1 89.69 527 ARG B CA 1
ATOM 9928 C C . ARG B 1 527 ? -28.266 15.57 32.062 1 89.69 527 ARG B C 1
ATOM 9930 O O . ARG B 1 527 ? -27.75 16.688 32.094 1 89.69 527 ARG B O 1
ATOM 9937 N N . LYS B 1 528 ? -29.344 15.156 32.719 1 87.12 528 LYS B N 1
ATOM 9938 C CA . LYS B 1 528 ? -29.938 16.094 33.656 1 87.12 528 LYS B CA 1
ATOM 9939 C C . LYS B 1 528 ? -28.953 16.469 34.75 1 87.12 528 LYS B C 1
ATOM 9941 O O . LYS B 1 528 ? -28.828 17.641 35.125 1 87.12 528 LYS B O 1
ATOM 9946 N N . SER B 1 529 ? -28.281 15.484 35.281 1 89.31 529 SER B N 1
ATOM 9947 C CA . SER B 1 529 ? -27.281 15.719 36.312 1 89.31 529 SER B CA 1
ATOM 9948 C C . SER B 1 529 ? -26.156 16.609 35.812 1 89.31 529 SER B C 1
ATOM 9950 O O . SER B 1 529 ? -25.703 17.5 36.531 1 89.31 529 SER B O 1
ATOM 9952 N N . LEU B 1 530 ? -25.703 16.438 34.594 1 87.38 530 LEU B N 1
ATOM 9953 C CA . LEU B 1 530 ? -24.625 17.219 34.031 1 87.38 530 LEU B CA 1
ATOM 9954 C C . LEU B 1 530 ? -25.078 18.656 33.75 1 87.38 530 LEU B C 1
ATOM 9956 O O . LEU B 1 530 ? -24.297 19.594 33.906 1 87.38 530 LEU B O 1
ATOM 9960 N N . ASN B 1 531 ? -26.297 18.75 33.344 1 78.94 531 ASN B N 1
ATOM 9961 C CA . ASN B 1 531 ? -26.844 20.078 33.062 1 78.94 531 ASN B CA 1
ATOM 9962 C C . ASN B 1 531 ? -26.984 20.906 34.312 1 78.94 531 ASN B C 1
ATOM 9964 O O . ASN B 1 531 ? -26.906 22.141 34.281 1 78.94 531 ASN B O 1
ATOM 9968 N N . GLU B 1 532 ? -27.203 20.25 35.406 1 76.44 532 GLU B N 1
ATOM 9969 C CA . GLU B 1 532 ? -27.391 20.938 36.688 1 76.44 532 GLU B CA 1
ATOM 9970 C C . GLU B 1 532 ? -26.109 21.625 37.125 1 76.44 532 GLU B C 1
ATOM 9972 O O . GLU B 1 532 ? -26.141 22.609 37.875 1 76.44 532 GLU B O 1
ATOM 9977 N N . ILE B 1 533 ? -25 21 36.844 1 74.06 533 ILE B N 1
ATOM 9978 C CA . ILE B 1 533 ? -23.75 21.547 37.344 1 74.06 533 ILE B CA 1
ATOM 9979 C C . ILE B 1 533 ? -23.188 22.562 36.344 1 74.06 533 ILE B C 1
ATOM 9981 O O . ILE B 1 533 ? -22.172 23.203 36.594 1 74.06 533 ILE B O 1
ATOM 9985 N N . ILE B 1 534 ? -23.734 22.531 35.188 1 65.31 534 ILE B N 1
ATOM 9986 C CA . ILE B 1 534 ? -23.328 23.562 34.25 1 65.31 534 ILE B CA 1
ATOM 9987 C C . ILE B 1 534 ? -23.656 24.938 34.844 1 65.31 534 ILE B C 1
ATOM 9989 O O . ILE B 1 534 ? -24.781 25.188 35.25 1 65.31 534 ILE B O 1
ATOM 9993 N N . PRO B 1 535 ? -22.641 25.594 35.438 1 51.16 535 PRO B N 1
ATOM 9994 C CA . PRO B 1 535 ? -22.953 26.875 36.062 1 51.16 535 PRO B CA 1
ATOM 9995 C C . PRO B 1 535 ? -24.031 27.656 35.312 1 51.16 535 PRO B C 1
ATOM 9997 O O . PRO B 1 535 ? -23.984 27.766 34.094 1 51.16 535 PRO B O 1
ATOM 10000 N N . ILE B 1 536 ? -25.328 27.391 35.75 1 45.53 536 ILE B N 1
ATOM 10001 C CA . ILE B 1 536 ? -26.453 28.188 35.281 1 45.53 536 ILE B CA 1
ATOM 10002 C C . ILE B 1 536 ? -26.062 29.672 35.25 1 45.53 536 ILE B C 1
ATOM 10004 O O . ILE B 1 536 ? -25.859 30.281 36.312 1 45.53 536 ILE B O 1
ATOM 10008 N N . ASP B 1 537 ? -25.094 30.141 34.625 1 40.94 537 ASP B N 1
ATOM 10009 C CA . ASP B 1 537 ? -25.297 31.594 34.656 1 40.94 537 ASP B CA 1
ATOM 10010 C C . ASP B 1 537 ? -26.781 31.938 34.531 1 40.94 537 ASP B C 1
ATOM 10012 O O . ASP B 1 537 ? -27.578 31.109 34.094 1 40.94 537 ASP B O 1
ATOM 10016 N N . GLU B 1 538 ? -27.297 33.125 35.031 1 38.66 538 GLU B N 1
ATOM 10017 C CA . GLU B 1 538 ? -28.656 33.625 34.969 1 38.66 538 GLU B CA 1
ATOM 10018 C C . GLU B 1 538 ? -29.453 33 33.844 1 38.66 538 GLU B C 1
ATOM 10020 O O . GLU B 1 538 ? -28.891 32.656 32.812 1 38.66 538 GLU B O 1
ATOM 10025 N N . PRO B 1 539 ? -30.719 32.656 34.188 1 36.91 539 PRO B N 1
ATOM 10026 C CA . PRO B 1 539 ? -31.672 32.031 33.25 1 36.91 539 PRO B CA 1
ATOM 10027 C C . PRO B 1 539 ? -31.516 32.562 31.812 1 36.91 539 PRO B C 1
ATOM 10029 O O . PRO B 1 539 ? -31.406 33.781 31.625 1 36.91 539 PRO B O 1
ATOM 10032 N N . TRP B 1 540 ? -30.844 31.906 31.031 1 38.06 540 TRP B N 1
ATOM 10033 C CA . TRP B 1 540 ? -30.703 32.125 29.594 1 38.06 540 TRP B CA 1
ATOM 10034 C C . TRP B 1 540 ? -32.031 32.531 28.984 1 38.06 540 TRP B C 1
ATOM 10036 O O . TRP B 1 540 ? -33.031 31.766 29.062 1 38.06 540 TRP B O 1
ATOM 10046 N N . ILE B 1 541 ? -32.406 33.688 29.266 1 38.31 541 ILE B N 1
ATOM 10047 C CA . ILE B 1 541 ? -33.656 34.094 28.625 1 38.31 541 ILE B CA 1
ATOM 10048 C C . ILE B 1 541 ? -33.531 33.969 27.109 1 38.31 541 ILE B C 1
ATOM 10050 O O . ILE B 1 541 ? -32.688 34.625 26.5 1 38.31 541 ILE B O 1
ATOM 10054 N N . LYS B 1 542 ? -33.719 32.906 26.562 1 41.22 542 LYS B N 1
ATOM 10055 C CA . LYS B 1 542 ? -33.938 32.656 25.141 1 41.22 542 LYS B CA 1
ATOM 10056 C C . LYS B 1 542 ? -34.656 33.812 24.484 1 41.22 542 LYS B C 1
ATOM 10058 O O . LYS B 1 542 ? -35.844 34.062 24.766 1 41.22 542 LYS B O 1
ATOM 10063 N N . SER B 1 543 ? -34.062 34.844 24.109 1 39.09 543 SER B N 1
ATOM 10064 C CA . SER B 1 543 ? -34.844 35.844 23.391 1 39.09 543 SER B CA 1
ATOM 10065 C C . SER B 1 543 ? -35.344 35.312 22.062 1 39.09 543 SER B C 1
ATOM 10067 O O . SER B 1 543 ? -34.656 34.562 21.375 1 39.09 543 SER B O 1
ATOM 10069 N N . LYS B 1 544 ? -36.5 35.125 21.781 1 44.53 544 LYS B N 1
ATOM 10070 C CA . LYS B 1 544 ? -37.188 34.625 20.609 1 44.53 544 LYS B CA 1
ATOM 10071 C C . LYS B 1 544 ? -36.562 35.125 19.328 1 44.53 544 LYS B C 1
ATOM 10073 O O . LYS B 1 544 ? -36.438 34.344 18.344 1 44.53 544 LYS B O 1
ATOM 10078 N N . ASP B 1 545 ? -36.031 36.281 19.297 1 44.59 545 ASP B N 1
ATOM 10079 C CA . ASP B 1 545 ? -35.594 36.938 18.062 1 44.59 545 ASP B CA 1
ATOM 10080 C C . ASP B 1 545 ? -34.219 36.406 17.641 1 44.59 545 ASP B C 1
ATOM 10082 O O . ASP B 1 545 ? -34 36.125 16.469 1 44.59 545 ASP B O 1
ATOM 10086 N N . ILE B 1 546 ? -33.344 36.344 18.547 1 45.91 546 ILE B N 1
ATOM 10087 C CA . ILE B 1 546 ? -31.984 35.875 18.203 1 45.91 546 ILE B CA 1
ATOM 10088 C C . ILE B 1 546 ? -32.031 34.438 17.766 1 45.91 546 ILE B C 1
ATOM 10090 O O . ILE B 1 546 ? -31.328 34.031 16.828 1 45.91 546 ILE B O 1
ATOM 10094 N N . ARG B 1 547 ? -32.812 33.625 18.5 1 46.03 547 ARG B N 1
ATOM 10095 C CA . ARG B 1 547 ? -33 32.219 18.109 1 46.03 547 ARG B CA 1
ATOM 10096 C C . ARG B 1 547 ? -33.469 32.094 16.656 1 46.03 547 ARG B C 1
ATOM 10098 O O . ARG B 1 547 ? -32.969 31.25 15.914 1 46.03 547 ARG B O 1
ATOM 10105 N N . GLU B 1 548 ? -34.344 32.812 16.344 1 48.38 548 GLU B N 1
ATOM 10106 C CA . GLU B 1 548 ? -34.875 32.75 14.984 1 48.38 548 GLU B CA 1
ATOM 10107 C C . GLU B 1 548 ? -33.812 33.156 13.961 1 48.38 548 GLU B C 1
ATOM 10109 O O . GLU B 1 548 ? -33.781 32.594 12.867 1 48.38 548 GLU B O 1
ATOM 10114 N N . LYS B 1 549 ? -33.031 34.125 14.219 1 48.09 549 LYS B N 1
ATOM 10115 C CA . LYS B 1 549 ? -32.062 34.656 13.281 1 48.09 549 LYS B CA 1
ATOM 10116 C C . LYS B 1 549 ? -30.766 33.844 13.32 1 48.09 549 LYS B C 1
ATOM 10118 O O . LYS B 1 549 ? -30.141 33.594 12.281 1 48.09 549 LYS B O 1
ATOM 10123 N N . LEU B 1 550 ? -30.219 33.75 14.414 1 47.47 550 LEU B N 1
ATOM 10124 C CA . LEU B 1 550 ? -29 32.969 14.516 1 47.47 550 LEU B CA 1
ATOM 10125 C C . LEU B 1 550 ? -29.281 31.484 14.383 1 47.47 550 LEU B C 1
ATOM 10127 O O . LEU B 1 550 ? -28.438 30.719 13.914 1 47.47 550 LEU B O 1
ATOM 10131 N N . LEU B 1 551 ? -30.297 30.891 15.336 1 43.09 551 LEU B N 1
ATOM 10132 C CA . LEU B 1 551 ? -30.516 29.453 15.492 1 43.09 551 LEU B CA 1
ATOM 10133 C C . LEU B 1 551 ? -31.641 28.969 14.594 1 43.09 551 LEU B C 1
ATOM 10135 O O . LEU B 1 551 ? -32.75 28.719 15.062 1 43.09 551 LEU B O 1
ATOM 10139 N N . LYS B 1 552 ? -32.031 29.375 13.602 1 39.75 552 LYS B N 1
ATOM 10140 C CA . LYS B 1 552 ? -32.875 28.234 13.219 1 39.75 552 LYS B CA 1
ATOM 10141 C C . LYS B 1 552 ? -32.25 26.922 13.641 1 39.75 552 LYS B C 1
ATOM 10143 O O . LYS B 1 552 ? -31.109 26.609 13.258 1 39.75 552 LYS B O 1
ATOM 10148 N N . PRO B 1 553 ? -32.625 26.406 14.812 1 37.97 553 PRO B N 1
ATOM 10149 C CA . PRO B 1 553 ? -32.188 25.234 15.578 1 37.97 553 PRO B CA 1
ATOM 10150 C C . PRO B 1 553 ? -31.359 24.25 14.75 1 37.97 553 PRO B C 1
ATOM 10152 O O . PRO B 1 553 ? -30.422 23.641 15.266 1 37.97 553 PRO B O 1
ATOM 10155 N N . ASP B 1 554 ? -31.875 23.688 13.695 1 39.16 554 ASP B N 1
ATOM 10156 C CA . ASP B 1 554 ? -31.406 22.469 13.055 1 39.16 554 ASP B CA 1
ATOM 10157 C C . ASP B 1 554 ? -30.109 22.703 12.273 1 39.16 554 ASP B C 1
ATOM 10159 O O . ASP B 1 554 ? -29.562 21.797 11.656 1 39.16 554 ASP B O 1
ATOM 10163 N N . LYS B 1 555 ? -29.672 24.109 12.102 1 41.44 555 LYS B N 1
ATOM 10164 C CA . LYS B 1 555 ? -28.547 24.25 11.18 1 41.44 555 LYS B CA 1
ATOM 10165 C C . LYS B 1 555 ? -27.344 24.844 11.883 1 41.44 555 LYS B C 1
ATOM 10167 O O . LYS B 1 555 ? -27.453 25.828 12.617 1 41.44 555 LYS B O 1
ATOM 10172 N N . SER B 1 556 ? -26.359 24.141 12.273 1 44.94 556 SER B N 1
ATOM 10173 C CA . SER B 1 556 ? -25 24.516 12.672 1 44.94 556 SER B CA 1
ATOM 10174 C C . SER B 1 556 ? -24.469 25.641 11.789 1 44.94 556 SER B C 1
ATOM 10176 O O . SER B 1 556 ? -24.688 25.641 10.578 1 44.94 556 SER B O 1
ATOM 10178 N N . MET B 1 557 ? -24.234 27.016 12.406 1 47.97 557 MET B N 1
ATOM 10179 C CA . MET B 1 557 ? -23.688 28.109 11.609 1 47.97 557 MET B CA 1
ATOM 10180 C C . MET B 1 557 ? -22.156 28.156 11.727 1 47.97 557 MET B C 1
ATOM 10182 O O . MET B 1 557 ? -21.609 27.953 12.805 1 47.97 557 MET B O 1
ATOM 10186 N N . ASP B 1 558 ? -21.531 28.297 10.703 1 50.53 558 ASP B N 1
ATOM 10187 C CA . ASP B 1 558 ? -20.094 28.531 10.727 1 50.53 558 ASP B CA 1
ATOM 10188 C C . ASP B 1 558 ? -19.781 29.953 11.219 1 50.53 558 ASP B C 1
ATOM 10190 O O . ASP B 1 558 ? -20.672 30.766 11.422 1 50.53 558 ASP B O 1
ATOM 10194 N N . ALA B 1 559 ? -18.531 30.156 11.695 1 52.81 559 ALA B N 1
ATOM 10195 C CA . ALA B 1 559 ? -18.094 31.406 12.312 1 52.81 559 ALA B CA 1
ATOM 10196 C C . ALA B 1 559 ? -18.5 32.594 11.461 1 52.81 559 ALA B C 1
ATOM 10198 O O . ALA B 1 559 ? -18.922 33.625 11.984 1 52.81 559 ALA B O 1
ATOM 10199 N N . LYS B 1 560 ? -18.453 32.438 10.289 1 52.91 560 LYS B N 1
ATOM 10200 C CA . LYS B 1 560 ? -18.781 33.531 9.383 1 52.91 560 LYS B CA 1
ATOM 10201 C C . LYS B 1 560 ? -20.25 33.906 9.477 1 52.91 560 LYS B C 1
ATOM 10203 O O . LYS B 1 560 ? -20.609 35.062 9.57 1 52.91 560 LYS B O 1
ATOM 10208 N N . SER B 1 561 ? -20.953 32.875 9.367 1 55.34 561 SER B N 1
ATOM 10209 C CA . SER B 1 561 ? -22.391 33.094 9.438 1 55.34 561 SER B CA 1
ATOM 10210 C C . SER B 1 561 ? -22.781 33.75 10.75 1 55.34 561 SER B C 1
ATOM 10212 O O . SER B 1 561 ? -23.641 34.625 10.781 1 55.34 561 SER B O 1
ATOM 10214 N N . LEU B 1 562 ? -22.141 33.312 11.727 1 60.44 562 LEU B N 1
ATOM 10215 C CA . LEU B 1 562 ? -22.391 33.875 13.039 1 60.44 562 LEU B CA 1
ATOM 10216 C C . LEU B 1 562 ? -22.016 35.375 13.062 1 60.44 562 LEU B C 1
ATOM 10218 O O . LEU B 1 562 ? -22.75 36.188 13.609 1 60.44 562 LEU B O 1
ATOM 10222 N N . CYS B 1 563 ? -20.969 35.625 12.438 1 58.09 563 CYS B N 1
ATOM 10223 C CA . CYS B 1 563 ? -20.531 37.031 12.391 1 58.09 563 CYS B CA 1
ATOM 10224 C C . CYS B 1 563 ? -21.547 37.875 11.641 1 58.09 563 CYS B C 1
ATOM 10226 O O . CYS B 1 563 ? -21.859 39 12.078 1 58.09 563 CYS B O 1
ATOM 10228 N N . THR B 1 564 ? -21.984 37.312 10.625 1 59.12 564 THR B N 1
ATOM 10229 C CA . THR B 1 564 ? -22.969 38.062 9.828 1 59.12 564 THR B CA 1
ATOM 10230 C C . THR B 1 564 ? -24.219 38.344 10.648 1 59.12 564 THR B C 1
ATOM 10232 O O . THR B 1 564 ? -24.75 39.469 10.586 1 59.12 564 THR B O 1
ATOM 10235 N N . VAL B 1 565 ? -24.578 37.375 11.344 1 61.59 565 VAL B N 1
ATOM 10236 C CA . VAL B 1 565 ? -25.766 37.531 12.164 1 61.59 565 VAL B CA 1
ATOM 10237 C C . VAL B 1 565 ? -25.531 38.594 13.234 1 61.59 565 VAL B C 1
ATOM 10239 O O . VAL B 1 565 ? -26.375 39.469 13.477 1 61.59 565 VAL B O 1
ATOM 10242 N N . ILE B 1 566 ? -24.375 38.5 13.781 1 64.56 566 ILE B N 1
ATOM 10243 C CA . ILE B 1 566 ? -24.031 39.438 14.836 1 64.56 566 ILE B CA 1
ATOM 10244 C C . ILE B 1 566 ? -23.984 40.875 14.25 1 64.56 566 ILE B C 1
ATOM 10246 O O . ILE B 1 566 ? -24.469 41.812 14.875 1 64.56 566 ILE B O 1
ATOM 10250 N N . ASP B 1 567 ? -23.531 40.906 13.062 1 61.88 567 ASP B N 1
ATOM 10251 C CA . ASP B 1 567 ? -23.469 42.188 12.375 1 61.88 567 ASP B CA 1
ATOM 10252 C C . ASP B 1 567 ? -24.875 42.781 12.164 1 61.88 567 ASP B C 1
ATOM 10254 O O . ASP B 1 567 ? -25.094 43.969 12.352 1 61.88 567 ASP B O 1
ATOM 10258 N N . GLU B 1 568 ? -25.547 41.906 11.688 1 63.47 568 GLU B N 1
ATOM 10259 C CA . GLU B 1 568 ? -26.922 42.344 11.469 1 63.47 568 GLU B CA 1
ATOM 10260 C C . GLU B 1 568 ? -27.562 42.844 12.758 1 63.47 568 GLU B C 1
ATOM 10262 O O . GLU B 1 568 ? -28.297 43.812 12.75 1 63.47 568 GLU B O 1
ATOM 10267 N N . ILE B 1 569 ? -27.188 42.156 13.75 1 61.81 569 ILE B N 1
ATOM 10268 C CA . ILE B 1 569 ? -27.734 42.5 15.055 1 61.81 569 ILE B CA 1
ATOM 10269 C C . ILE B 1 569 ? -27.109 43.812 15.531 1 61.81 569 ILE B C 1
ATOM 10271 O O . ILE B 1 569 ? -27.812 44.656 16.094 1 61.81 569 ILE B O 1
ATOM 10275 N N . CYS B 1 570 ? -25.875 43.906 15.242 1 59.59 570 CYS B N 1
ATOM 10276 C CA . CYS B 1 570 ? -25.172 45.094 15.664 1 59.59 570 CYS B CA 1
ATOM 10277 C C . CYS B 1 570 ? -25.672 46.344 14.906 1 59.59 570 CYS B C 1
ATOM 10279 O O . CYS B 1 570 ? -25.5 47.469 15.367 1 59.59 570 CYS B O 1
ATOM 10281 N N . ALA B 1 571 ? -26.188 46.062 13.812 1 59.56 571 ALA B N 1
ATOM 10282 C CA . ALA B 1 571 ? -26.719 47.188 13.016 1 59.56 571 ALA B CA 1
ATOM 10283 C C . ALA B 1 571 ? -28.016 47.719 13.625 1 59.56 571 ALA B C 1
ATOM 10285 O O . ALA B 1 571 ? -28.5 48.781 13.227 1 59.56 571 ALA B O 1
ATOM 10286 N N . THR B 1 572 ? -28.438 47.031 14.602 1 60.88 572 THR B N 1
ATOM 10287 C CA . THR B 1 572 ? -29.688 47.5 15.219 1 60.88 572 THR B CA 1
ATOM 10288 C C . THR B 1 572 ? -29.406 48.375 16.422 1 60.88 572 THR B C 1
ATOM 10290 O O . THR B 1 572 ? -28.297 48.406 16.953 1 60.88 572 THR B O 1
ATOM 10293 N N . GLU B 1 573 ? -30.25 49.312 16.719 1 59.72 573 GLU B N 1
ATOM 10294 C CA . GLU B 1 573 ? -30.109 50.281 17.812 1 59.72 573 GLU B CA 1
ATOM 10295 C C . GLU B 1 573 ? -29.922 49.562 19.141 1 59.72 573 GLU B C 1
ATOM 10297 O O . GLU B 1 573 ? -29.281 50.094 20.047 1 59.72 573 GLU B O 1
ATOM 10302 N N . GLU B 1 574 ? -30.5 48.438 19.328 1 60.88 574 GLU B N 1
ATOM 10303 C CA . GLU B 1 574 ? -30.453 47.688 20.578 1 60.88 574 GLU B CA 1
ATOM 10304 C C . GLU B 1 574 ? -29.281 46.719 20.578 1 60.88 574 GLU B C 1
ATOM 10306 O O . GLU B 1 574 ? -29.375 45.625 21.125 1 60.88 574 GLU B O 1
ATOM 10311 N N . TYR B 1 575 ? -28.156 47.094 20.031 1 61.25 575 TYR B N 1
ATOM 10312 C CA . TYR B 1 575 ? -27 46.281 19.734 1 61.25 575 TYR B CA 1
ATOM 10313 C C . TYR B 1 575 ? -26.438 45.656 21 1 61.25 575 TYR B C 1
ATOM 10315 O O . TYR B 1 575 ? -26.125 44.438 21.016 1 61.25 575 TYR B O 1
ATOM 10323 N N . ASN B 1 576 ? -26.375 46.438 21.891 1 59.12 576 ASN B N 1
ATOM 10324 C CA . ASN B 1 576 ? -25.734 45.969 23.109 1 59.12 576 ASN B CA 1
ATOM 10325 C C . ASN B 1 576 ? -26.531 44.844 23.766 1 59.12 576 ASN B C 1
ATOM 10327 O O . ASN B 1 576 ? -25.953 43.844 24.156 1 59.12 576 ASN B O 1
ATOM 10331 N N . ASP B 1 577 ? -27.734 45.094 23.859 1 60.25 577 ASP B N 1
ATOM 10332 C CA . ASP B 1 577 ? -28.578 44.094 24.484 1 60.25 577 ASP B CA 1
ATOM 10333 C C . ASP B 1 577 ? -28.625 42.812 23.656 1 60.25 577 ASP B C 1
ATOM 10335 O O . ASP B 1 577 ? -28.594 41.719 24.203 1 60.25 577 ASP B O 1
ATOM 10339 N N . LYS B 1 578 ? -28.547 43.031 22.453 1 62.88 578 LYS B N 1
ATOM 10340 C CA . LYS B 1 578 ? -28.609 41.875 21.562 1 62.88 578 LYS B CA 1
ATOM 10341 C C . LYS B 1 578 ? -27.297 41.094 21.594 1 62.88 578 LYS B C 1
ATOM 10343 O O . LYS B 1 578 ? -27.297 39.844 21.547 1 62.88 578 LYS B O 1
ATOM 10348 N N . LEU B 1 579 ? -26.281 41.781 21.609 1 63.47 579 LEU B N 1
ATOM 10349 C CA . LEU B 1 579 ? -24.984 41.125 21.734 1 63.47 579 LEU B CA 1
ATOM 10350 C C . LEU B 1 579 ? -24.906 40.344 23.047 1 63.47 579 LEU B C 1
ATOM 10352 O O . LEU B 1 579 ? -24.359 39.25 23.062 1 63.47 579 LEU B O 1
ATOM 10356 N N . LYS B 1 580 ? -25.375 40.969 23.969 1 60.59 580 LYS B N 1
ATOM 10357 C CA . LYS B 1 580 ? -25.453 40.281 25.25 1 60.59 580 LYS B CA 1
ATOM 10358 C C . LYS B 1 580 ? -26.297 39 25.125 1 60.59 580 LYS B C 1
ATOM 10360 O O . LYS B 1 580 ? -25.922 37.938 25.625 1 60.59 580 LYS B O 1
ATOM 10365 N N . GLU B 1 581 ? -27.281 39.156 24.469 1 61.19 581 GLU B N 1
ATOM 10366 C CA . GLU B 1 581 ? -28.156 38.031 24.266 1 61.19 581 GLU B CA 1
ATOM 10367 C C . GLU B 1 581 ? -27.484 36.938 23.438 1 61.19 581 GLU B C 1
ATOM 10369 O O . GLU B 1 581 ? -27.609 35.75 23.719 1 61.19 581 GLU B O 1
ATOM 10374 N N . ILE B 1 582 ? -26.828 37.406 22.438 1 62.19 582 ILE B N 1
ATOM 10375 C CA . ILE B 1 582 ? -26.109 36.469 21.578 1 62.19 582 ILE B CA 1
ATOM 10376 C C . ILE B 1 582 ? -25.031 35.75 22.391 1 62.19 582 ILE B C 1
ATOM 10378 O O . ILE B 1 582 ? -24.875 34.531 22.312 1 62.19 582 ILE B O 1
ATOM 10382 N N . TRP B 1 583 ? -24.375 36.562 23.109 1 60.5 583 TRP B N 1
ATOM 10383 C CA . TRP B 1 583 ? -23.328 35.969 23.922 1 60.5 583 TRP B CA 1
ATOM 10384 C C . TRP B 1 583 ? -23.906 35 24.953 1 60.5 583 TRP B C 1
ATOM 10386 O O . TRP B 1 583 ? -23.375 33.906 25.156 1 60.5 583 TRP B O 1
ATOM 10396 N N . GLN B 1 584 ? -24.875 35.406 25.5 1 58.25 584 GLN B N 1
ATOM 10397 C CA . GLN B 1 584 ? -25.547 34.562 26.453 1 58.25 584 GLN B CA 1
ATOM 10398 C C . GLN B 1 584 ? -26.031 33.25 25.797 1 58.25 584 GLN B C 1
ATOM 10400 O O . GLN B 1 584 ? -26.078 32.219 26.453 1 58.25 584 GLN B O 1
ATOM 10405 N N . TYR B 1 585 ? -26.281 33.406 24.547 1 56.06 585 TYR B N 1
ATOM 10406 C CA . TYR B 1 585 ? -26.719 32.25 23.797 1 56.06 585 TYR B CA 1
ATOM 10407 C C . TYR B 1 585 ? -25.547 31.375 23.391 1 56.06 585 TYR B C 1
ATOM 10409 O O . TYR B 1 585 ? -25.625 30.156 23.469 1 56.06 585 TYR B O 1
ATOM 10417 N N . VAL B 1 586 ? -24.562 32.062 22.859 1 57.47 586 VAL B N 1
ATOM 10418 C CA . VAL B 1 586 ? -23.422 31.344 22.297 1 57.47 586 VAL B CA 1
ATOM 10419 C C . VAL B 1 586 ? -22.547 30.781 23.406 1 57.47 586 VAL B C 1
ATOM 10421 O O . VAL B 1 586 ? -21.984 29.703 23.281 1 57.47 586 VAL B O 1
ATOM 10424 N N . ARG B 1 587 ? -22.5 31.516 24.484 1 56.53 587 ARG B N 1
ATOM 10425 C CA . ARG B 1 587 ? -21.609 31.219 25.594 1 56.53 587 ARG B CA 1
ATOM 10426 C C . ARG B 1 587 ? -21.812 29.781 26.094 1 56.53 587 ARG B C 1
ATOM 10428 O O . ARG B 1 587 ? -20.844 29.031 26.234 1 56.53 587 ARG B O 1
ATOM 10435 N N . PRO B 1 588 ? -23 29.438 26.266 1 51.5 588 PRO B N 1
ATOM 10436 C CA . PRO B 1 588 ? -23.188 28.078 26.781 1 51.5 588 PRO B CA 1
ATOM 10437 C C . PRO B 1 588 ? -22.781 27.016 25.781 1 51.5 588 PRO B C 1
ATOM 10439 O O . PRO B 1 588 ? -22.391 25.906 26.172 1 51.5 588 PRO B O 1
ATOM 10442 N N . LYS B 1 589 ? -22.906 27.344 24.609 1 51.44 589 LYS B N 1
ATOM 10443 C CA . LYS B 1 589 ? -22.625 26.359 23.562 1 51.44 589 LYS B CA 1
ATOM 10444 C C . LYS B 1 589 ? -21.125 26.156 23.391 1 51.44 589 LYS B C 1
ATOM 10446 O O . LYS B 1 589 ? -20.688 25.094 22.938 1 51.44 589 LYS B O 1
ATOM 10451 N N . VAL B 1 590 ? -20.5 27.281 23.531 1 50.09 590 VAL B N 1
ATOM 10452 C CA . VAL B 1 590 ? -19.062 27.188 23.375 1 50.09 590 VAL B CA 1
ATOM 10453 C C . VAL B 1 590 ? -18.422 26.656 24.656 1 50.09 590 VAL B C 1
ATOM 10455 O O . VAL B 1 590 ? -17.453 25.891 24.609 1 50.09 590 VAL B O 1
ATOM 10458 N N . THR B 1 591 ? -18.781 27.359 25.719 1 47.28 591 THR B N 1
ATOM 10459 C CA . THR B 1 591 ? -18.094 27.078 26.984 1 47.28 591 THR B CA 1
ATOM 10460 C C . THR B 1 591 ? -18.438 25.672 27.484 1 47.28 591 THR B C 1
ATOM 10462 O O . THR B 1 591 ? -17.641 25.047 28.172 1 47.28 591 THR B O 1
ATOM 10465 N N . LYS B 1 592 ? -19.75 25.344 27.438 1 48.88 592 LYS B N 1
ATOM 10466 C CA . LYS B 1 592 ? -20.156 24.469 28.547 1 48.88 592 LYS B CA 1
ATOM 10467 C C . LYS B 1 592 ? -19.781 23.016 28.266 1 48.88 592 LYS B C 1
ATOM 10469 O O . LYS B 1 592 ? -20.609 22.234 27.812 1 48.88 592 LYS B O 1
ATOM 10474 N N . LYS B 1 593 ? -18.578 22.844 27.812 1 57.53 593 LYS B N 1
ATOM 10475 C CA . LYS B 1 593 ? -18.203 21.438 27.906 1 57.53 593 LYS B CA 1
ATOM 10476 C C . LYS B 1 593 ? -17.828 21.078 29.344 1 57.53 593 LYS B C 1
ATOM 10478 O O . LYS B 1 593 ? -17.016 21.766 29.969 1 57.53 593 LYS B O 1
ATOM 10483 N N . VAL B 1 594 ? -18.766 20.391 30.062 1 61.97 594 VAL B N 1
ATOM 10484 C CA . VAL B 1 594 ? -18.406 19.828 31.375 1 61.97 594 VAL B CA 1
ATOM 10485 C C . VAL B 1 594 ? -17.141 19 31.25 1 61.97 594 VAL B C 1
ATOM 10487 O O . VAL B 1 594 ? -17.031 18.141 30.375 1 61.97 594 VAL B O 1
ATOM 10490 N N . ASN B 1 595 ? -16 19.578 31.828 1 66.62 595 ASN B N 1
ATOM 10491 C CA . ASN B 1 595 ? -14.789 18.766 31.891 1 66.62 595 ASN B CA 1
ATOM 10492 C C . ASN B 1 595 ? -14.508 18.281 33.312 1 66.62 595 ASN B C 1
ATOM 10494 O O . ASN B 1 595 ? -15.32 18.5 34.219 1 66.62 595 ASN B O 1
ATOM 10498 N N . TYR B 1 596 ? -13.477 17.484 33.344 1 74.62 596 TYR B N 1
ATOM 10499 C CA . TYR B 1 596 ? -13.148 16.828 34.625 1 74.62 596 TYR B CA 1
ATOM 10500 C C . TYR B 1 596 ? -12.969 17.859 35.719 1 74.62 596 TYR B C 1
ATOM 10502 O O . TYR B 1 596 ? -13.281 17.594 36.906 1 74.62 596 TYR B O 1
ATOM 10510 N N . ARG B 1 597 ? -12.586 19.078 35.375 1 75.81 597 ARG B N 1
ATOM 10511 C CA . ARG B 1 597 ? -12.336 20.109 36.375 1 75.81 597 ARG B CA 1
ATOM 10512 C C . ARG B 1 597 ? -13.641 20.562 37.031 1 75.81 597 ARG B C 1
ATOM 10514 O O . ARG B 1 597 ? -13.688 20.812 38.219 1 75.81 597 ARG B O 1
ATOM 10521 N N . ILE B 1 598 ? -14.68 20.609 36.25 1 76.88 598 ILE B N 1
ATOM 10522 C CA . ILE B 1 598 ? -15.992 21 36.75 1 76.88 598 ILE B CA 1
ATOM 10523 C C . ILE B 1 598 ? -16.594 19.875 37.562 1 76.88 598 ILE B C 1
ATOM 10525 O O . ILE B 1 598 ? -17.125 20.094 38.656 1 76.88 598 ILE B O 1
ATOM 10529 N N . LEU B 1 599 ? -16.438 18.688 37.125 1 85.12 599 LEU B N 1
ATOM 10530 C CA . LEU B 1 599 ? -17.047 17.516 37.75 1 85.12 599 LEU B CA 1
ATOM 10531 C C . LEU B 1 599 ? -16.406 17.25 39.125 1 85.12 599 LEU B C 1
ATOM 10533 O O . LEU B 1 599 ? -17.062 16.734 40.031 1 85.12 599 LEU B O 1
ATOM 10537 N N . GLU B 1 600 ? -15.156 17.609 39.125 1 84.62 600 GLU B N 1
ATOM 10538 C CA . GLU B 1 600 ? -14.43 17.344 40.344 1 84.62 600 GLU B CA 1
ATOM 10539 C C . GLU B 1 600 ? -15.055 18.078 41.531 1 84.62 600 GLU B C 1
ATOM 10541 O O . GLU B 1 600 ? -14.961 17.641 42.688 1 84.62 600 GLU B O 1
ATOM 10546 N N . ASN B 1 601 ? -15.773 19.203 41.25 1 84.38 601 ASN B N 1
ATOM 10547 C CA . ASN B 1 601 ? -16.391 20.016 42.312 1 84.38 601 ASN B CA 1
ATOM 10548 C C . ASN B 1 601 ? -17.734 19.422 42.75 1 84.38 601 ASN B C 1
ATOM 10550 O O . ASN B 1 601 ? -18.297 19.859 43.75 1 84.38 601 ASN B O 1
ATOM 10554 N N . TYR B 1 602 ? -18.234 18.453 42.094 1 88.69 602 TYR B N 1
ATOM 10555 C CA . TYR B 1 602 ? -19.5 17.812 42.375 1 88.69 602 TYR B CA 1
ATOM 10556 C C . TYR B 1 602 ? -19.344 16.297 42.531 1 88.69 602 TYR B C 1
ATOM 10558 O O . TYR B 1 602 ? -19.641 15.539 41.625 1 88.69 602 TYR B O 1
ATOM 10566 N N . GLU B 1 603 ? -19.047 15.859 43.688 1 90.12 603 GLU B N 1
ATOM 10567 C CA . GLU B 1 603 ? -18.625 14.484 43.938 1 90.12 603 GLU B CA 1
ATOM 10568 C C . GLU B 1 603 ? -19.75 13.5 43.625 1 90.12 603 GLU B C 1
ATOM 10570 O O . GLU B 1 603 ? -19.516 12.445 43.031 1 90.12 603 GLU B O 1
ATOM 10575 N N . ASP B 1 604 ? -20.969 13.812 44.031 1 90.75 604 ASP B N 1
ATOM 10576 C CA . ASP B 1 604 ? -22.094 12.914 43.812 1 90.75 604 ASP B CA 1
ATOM 10577 C C . ASP B 1 604 ? -22.375 12.734 42.312 1 90.75 604 ASP B C 1
ATOM 10579 O O . ASP B 1 604 ? -22.562 11.609 41.875 1 90.75 604 ASP B O 1
ATOM 10583 N N . ILE B 1 605 ? -22.375 13.828 41.656 1 91.94 605 ILE B N 1
ATOM 10584 C CA . ILE B 1 605 ? -22.625 13.781 40.219 1 91.94 605 ILE B CA 1
ATOM 10585 C C . ILE B 1 605 ? -21.469 13.102 39.5 1 91.94 605 ILE B C 1
ATOM 10587 O O . ILE B 1 605 ? -21.672 12.32 38.562 1 91.94 605 ILE B O 1
ATOM 10591 N N . LYS B 1 606 ? -20.281 13.367 39.969 1 92.81 606 LYS B N 1
ATOM 10592 C CA . LYS B 1 606 ? -19.094 12.742 39.406 1 92.81 606 LYS B CA 1
ATOM 10593 C C . LYS B 1 606 ? -19.156 11.219 39.531 1 92.81 606 LYS B C 1
ATOM 10595 O O . LYS B 1 606 ? -18.922 10.508 38.562 1 92.81 606 LYS B O 1
ATOM 10600 N N . THR B 1 607 ? -19.469 10.773 40.688 1 94.19 607 THR B N 1
ATOM 10601 C CA . THR B 1 607 ? -19.547 9.336 40.906 1 94.19 607 THR B CA 1
ATOM 10602 C C . THR B 1 607 ? -20.641 8.703 40.031 1 94.19 607 THR B C 1
ATOM 10604 O O . THR B 1 607 ? -20.422 7.629 39.469 1 94.19 607 THR B O 1
ATOM 10607 N N . LYS B 1 608 ? -21.719 9.359 39.938 1 94.31 608 LYS B N 1
ATOM 10608 C CA . LYS B 1 608 ? -22.828 8.867 39.094 1 94.31 608 LYS B CA 1
ATOM 10609 C C . LYS B 1 608 ? -22.406 8.766 37.625 1 94.31 608 LYS B C 1
ATOM 10611 O O . LYS B 1 608 ? -22.641 7.746 37 1 94.31 608 LYS B O 1
ATOM 10616 N N . VAL B 1 609 ? -21.812 9.789 37.188 1 93.88 609 VAL B N 1
ATOM 10617 C CA . VAL B 1 609 ? -21.406 9.852 35.781 1 93.88 609 VAL B CA 1
ATOM 10618 C C . VAL B 1 609 ? -20.312 8.812 35.531 1 93.88 609 VAL B C 1
ATOM 10620 O O . VAL B 1 609 ? -20.359 8.094 34.531 1 93.88 609 VAL B O 1
ATOM 10623 N N . TYR B 1 610 ? -19.344 8.68 36.438 1 94.69 610 TYR B N 1
ATOM 10624 C CA . TYR B 1 610 ? -18.25 7.742 36.281 1 94.69 610 TYR B CA 1
ATOM 10625 C C . TYR B 1 610 ? -18.75 6.305 36.312 1 94.69 610 TYR B C 1
ATOM 10627 O O . TYR B 1 610 ? -18.234 5.445 35.594 1 94.69 610 TYR B O 1
ATOM 10635 N N . ASN B 1 611 ? -19.734 6.047 37.094 1 94.88 611 ASN B N 1
ATOM 10636 C CA . ASN B 1 611 ? -20.328 4.715 37.125 1 94.88 611 ASN B CA 1
ATOM 10637 C C . ASN B 1 611 ? -21 4.371 35.812 1 94.88 611 ASN B C 1
ATOM 10639 O O . ASN B 1 611 ? -20.906 3.236 35.344 1 94.88 611 ASN B O 1
ATOM 10643 N N . TYR B 1 612 ? -21.703 5.34 35.312 1 95.25 612 TYR B N 1
ATOM 10644 C CA . TYR B 1 612 ? -22.344 5.137 34.031 1 95.25 612 TYR B CA 1
ATOM 10645 C C . TYR B 1 612 ? -21.312 4.879 32.938 1 95.25 612 TYR B C 1
ATOM 10647 O O . TYR B 1 612 ? -21.484 3.99 32.094 1 95.25 612 TYR B O 1
ATOM 10655 N N . ILE B 1 613 ? -20.188 5.617 32.938 1 95.56 613 ILE B N 1
ATOM 10656 C CA . ILE B 1 613 ? -19.094 5.449 31.984 1 95.56 613 ILE B CA 1
ATOM 10657 C C . ILE B 1 613 ? -18.484 4.051 32.125 1 95.56 613 ILE B C 1
ATOM 10659 O O . ILE B 1 613 ? -18.203 3.393 31.125 1 95.56 613 ILE B O 1
ATOM 10663 N N . ASP B 1 614 ? -18.344 3.621 33.312 1 95.06 614 ASP B N 1
ATOM 10664 C CA . ASP B 1 614 ? -17.766 2.307 33.562 1 95.06 614 ASP B CA 1
ATOM 10665 C C . ASP B 1 614 ? -18.688 1.195 33.062 1 95.06 614 ASP B C 1
ATOM 10667 O O . ASP B 1 614 ? -18.203 0.15 32.594 1 95.06 614 ASP B O 1
ATOM 10671 N N . LYS B 1 615 ? -19.953 1.459 33.125 1 95.31 615 LYS B N 1
ATOM 10672 C CA . LYS B 1 615 ? -20.922 0.501 32.625 1 95.31 615 LYS B CA 1
ATOM 10673 C C . LYS B 1 615 ? -20.766 0.344 31.094 1 95.31 615 LYS B C 1
ATOM 10675 O O . LYS B 1 615 ? -20.906 -0.761 30.562 1 95.31 615 LYS B O 1
ATOM 10680 N N . LEU B 1 616 ? -20.5 1.382 30.438 1 96.25 616 LEU B N 1
ATOM 10681 C CA . LEU B 1 616 ? -20.359 1.375 28.984 1 96.25 616 LEU B CA 1
ATOM 10682 C C . LEU B 1 616 ? -19.156 0.56 28.547 1 96.25 616 LEU B C 1
ATOM 10684 O O . LEU B 1 616 ? -19.094 0.067 27.422 1 96.25 616 LEU B O 1
ATOM 10688 N N . LYS B 1 617 ? -18.172 0.381 29.453 1 95.06 617 LYS B N 1
ATOM 10689 C CA . LYS B 1 617 ? -16.938 -0.348 29.141 1 95.06 617 LYS B CA 1
ATOM 10690 C C . LYS B 1 617 ? -17.234 -1.818 28.859 1 95.06 617 LYS B C 1
ATOM 10692 O O . LYS B 1 617 ? -16.469 -2.486 28.172 1 95.06 617 LYS B O 1
ATOM 10697 N N . THR B 1 618 ? -18.312 -2.279 29.344 1 94 618 THR B N 1
ATOM 10698 C CA . THR B 1 618 ? -18.703 -3.664 29.094 1 94 618 THR B CA 1
ATOM 10699 C C . THR B 1 618 ? -19.031 -3.875 27.609 1 94 618 THR B C 1
ATOM 10701 O O . THR B 1 618 ? -18.938 -4.996 27.109 1 94 618 THR B O 1
ATOM 10704 N N . SER B 1 619 ? -19.359 -2.816 26.984 1 95.94 619 SER B N 1
ATOM 10705 C CA . SER B 1 619 ? -19.656 -2.857 25.562 1 95.94 619 SER B CA 1
ATOM 10706 C C . SER B 1 619 ? -18.484 -2.336 24.734 1 95.94 619 SER B C 1
ATOM 10708 O O . SER B 1 619 ? -18.641 -1.963 23.578 1 95.94 619 SER B O 1
ATOM 10710 N N . ASN B 1 620 ? -17.312 -2.254 25.312 1 95.5 620 ASN B N 1
ATOM 10711 C CA . ASN B 1 620 ? -16.078 -1.8 24.672 1 95.5 620 ASN B CA 1
ATOM 10712 C C . ASN B 1 620 ? -16.172 -0.338 24.25 1 95.5 620 ASN B C 1
ATOM 10714 O O . ASN B 1 620 ? -15.602 0.052 23.234 1 95.5 620 ASN B O 1
ATOM 10718 N N . ILE B 1 621 ? -16.969 0.441 24.953 1 96.94 621 ILE B N 1
ATOM 10719 C CA . ILE B 1 621 ? -17.078 1.879 24.734 1 96.94 621 ILE B CA 1
ATOM 10720 C C . ILE B 1 621 ? -16.422 2.627 25.891 1 96.94 621 ILE B C 1
ATOM 10722 O O . ILE B 1 621 ? -16.875 2.547 27.031 1 96.94 621 ILE B O 1
ATOM 10726 N N . PHE B 1 622 ? -15.406 3.348 25.609 1 97.25 622 PHE B N 1
ATOM 10727 C CA . PHE B 1 622 ? -14.617 4.062 26.609 1 97.25 622 PHE B CA 1
ATOM 10728 C C . PHE B 1 622 ? -14.742 5.57 26.406 1 97.25 622 PHE B C 1
ATOM 10730 O O . PHE B 1 622 ? -14.328 6.105 25.375 1 97.25 622 PHE B O 1
ATOM 10737 N N . ILE B 1 623 ? -15.281 6.223 27.391 1 96 623 ILE B N 1
ATOM 10738 C CA . ILE B 1 623 ? -15.445 7.672 27.344 1 96 623 ILE B CA 1
ATOM 10739 C C . ILE B 1 623 ? -14.344 8.344 28.156 1 96 623 ILE B C 1
ATOM 10741 O O . ILE B 1 623 ? -14.07 7.949 29.297 1 96 623 ILE B O 1
ATOM 10745 N N . LEU B 1 624 ? -13.711 9.336 27.562 1 94.44 624 LEU B N 1
ATOM 10746 C CA . LEU B 1 624 ? -12.633 10.055 28.234 1 94.44 624 LEU B CA 1
ATOM 10747 C C . LEU B 1 624 ? -13.18 10.898 29.375 1 94.44 624 LEU B C 1
ATOM 10749 O O . LEU B 1 624 ? -13.883 11.891 29.141 1 94.44 624 LEU B O 1
ATOM 10753 N N . LYS B 1 625 ? -12.805 10.641 30.531 1 92.62 625 LYS B N 1
ATOM 10754 C CA . LYS B 1 625 ? -13.367 11.25 31.719 1 92.62 625 LYS B CA 1
ATOM 10755 C C . LYS B 1 625 ? -12.953 12.719 31.844 1 92.62 625 LYS B C 1
ATOM 10757 O O . LYS B 1 625 ? -13.688 13.531 32.406 1 92.62 625 LYS B O 1
ATOM 10762 N N . LYS B 1 626 ? -11.766 13.047 31.281 1 89.56 626 LYS B N 1
ATOM 10763 C CA . LYS B 1 626 ? -11.258 14.406 31.438 1 89.56 626 LYS B CA 1
ATOM 10764 C C . LYS B 1 626 ? -11.812 15.32 30.359 1 89.56 626 LYS B C 1
ATOM 10766 O O . LYS B 1 626 ? -11.664 16.547 30.422 1 89.56 626 LYS B O 1
ATOM 10771 N N . GLY B 1 627 ? -12.484 14.766 29.391 1 88.75 627 GLY B N 1
ATOM 10772 C CA . GLY B 1 627 ? -13.039 15.578 28.328 1 88.75 627 GLY B CA 1
ATOM 10773 C C . GLY B 1 627 ? -12.602 15.117 26.938 1 88.75 627 GLY B C 1
ATOM 10774 O O . GLY B 1 627 ? -13.18 14.18 26.391 1 88.75 627 GLY B O 1
ATOM 10775 N N . GLU B 1 628 ? -11.602 15.867 26.422 1 89.19 628 GLU B N 1
ATOM 10776 C CA . GLU B 1 628 ? -11.055 15.531 25.109 1 89.19 628 GLU B CA 1
ATOM 10777 C C . GLU B 1 628 ? -9.539 15.359 25.172 1 89.19 628 GLU B C 1
ATOM 10779 O O . GLU B 1 628 ? -8.938 15.484 26.234 1 89.19 628 GLU B O 1
ATOM 10784 N N . LEU B 1 629 ? -8.953 14.938 24.078 1 90.25 629 LEU B N 1
ATOM 10785 C CA . LEU B 1 629 ? -7.535 14.609 24.016 1 90.25 629 LEU B CA 1
ATOM 10786 C C . LEU B 1 629 ? -6.691 15.742 24.578 1 90.25 629 LEU B C 1
ATOM 10788 O O . LEU B 1 629 ? -5.734 15.508 25.328 1 90.25 629 LEU B O 1
ATOM 10792 N N . GLU B 1 630 ? -7.059 17.031 24.281 1 83.94 630 GLU B N 1
ATOM 10793 C CA . GLU B 1 630 ? -6.293 18.203 24.688 1 83.94 630 GLU B CA 1
ATOM 10794 C C . GLU B 1 630 ? -6.254 18.344 26.203 1 83.94 630 GLU B C 1
ATOM 10796 O O . GLU B 1 630 ? -5.309 18.906 26.75 1 83.94 630 GLU B O 1
ATOM 10801 N N . ASP B 1 631 ? -7.25 17.781 26.891 1 85.19 631 ASP B N 1
ATOM 10802 C CA . ASP B 1 631 ? -7.336 17.875 28.359 1 85.19 631 ASP B CA 1
ATOM 10803 C C . ASP B 1 631 ? -6.395 16.875 29.016 1 85.19 631 ASP B C 1
ATOM 10805 O O . ASP B 1 631 ? -6.156 16.953 30.234 1 85.19 631 ASP B O 1
ATOM 10809 N N . TYR B 1 632 ? -5.879 15.945 28.25 1 92.38 632 TYR B N 1
ATOM 10810 C CA . TYR B 1 632 ? -4.98 14.93 28.781 1 92.38 632 TYR B CA 1
ATOM 10811 C C . TYR B 1 632 ? -3.523 15.352 28.609 1 92.38 632 TYR B C 1
ATOM 10813 O O . TYR B 1 632 ? -2.617 14.695 29.125 1 92.38 632 TYR B O 1
ATOM 10821 N N . ILE B 1 633 ? -3.285 16.391 27.938 1 91.06 633 ILE B N 1
ATOM 10822 C CA . ILE B 1 633 ? -1.928 16.906 27.766 1 91.06 633 ILE B CA 1
ATOM 10823 C C . ILE B 1 633 ? -1.467 17.594 29.031 1 91.06 633 ILE B C 1
ATOM 10825 O O . ILE B 1 633 ? -2.154 18.484 29.547 1 91.06 633 ILE B O 1
ATOM 10829 N N . THR B 1 634 ? -0.342 17.203 29.516 1 93 634 THR B N 1
ATOM 10830 C CA . THR B 1 634 ? 0.183 17.75 30.766 1 93 634 THR B CA 1
ATOM 10831 C C . THR B 1 634 ? 0.715 19.172 30.562 1 93 634 THR B C 1
ATOM 10833 O O . THR B 1 634 ? 0.791 19.641 29.422 1 93 634 THR B O 1
ATOM 10836 N N . ASP B 1 635 ? 1.081 19.766 31.641 1 89.81 635 ASP B N 1
ATOM 10837 C CA . ASP B 1 635 ? 1.646 21.109 31.562 1 89.81 635 ASP B CA 1
ATOM 10838 C C . ASP B 1 635 ? 2.963 21.109 30.797 1 89.81 635 ASP B C 1
ATOM 10840 O O . ASP B 1 635 ? 3.23 22.031 30.016 1 89.81 635 ASP B O 1
ATOM 10844 N N . ASP B 1 636 ? 3.682 20.094 31.031 1 92.06 636 ASP B N 1
ATOM 10845 C CA . ASP B 1 636 ? 4.941 19.953 30.297 1 92.06 636 ASP B CA 1
ATOM 10846 C C . ASP B 1 636 ? 4.699 19.797 28.797 1 92.06 636 ASP B C 1
ATOM 10848 O O . ASP B 1 636 ? 5.418 20.391 27.984 1 92.06 636 ASP B O 1
ATOM 10852 N N . GLY B 1 637 ? 3.705 18.969 28.516 1 91 637 GLY B N 1
ATOM 10853 C CA . GLY B 1 637 ? 3.355 18.781 27.125 1 91 637 GLY B CA 1
ATOM 10854 C C . GLY B 1 637 ? 2.896 20.062 26.453 1 91 637 GLY B C 1
ATOM 10855 O O . GLY B 1 637 ? 3.279 20.359 25.312 1 91 637 GLY B O 1
ATOM 10856 N N . GLN B 1 638 ? 2.17 20.844 27.188 1 85.81 638 GLN B N 1
ATOM 10857 C CA . GLN B 1 638 ? 1.685 22.109 26.656 1 85.81 638 GLN B CA 1
ATOM 10858 C C . GLN B 1 638 ? 2.836 23.094 26.422 1 85.81 638 GLN B C 1
ATOM 10860 O O . GLN B 1 638 ? 2.842 23.828 25.438 1 85.81 638 GLN B O 1
ATOM 10865 N N . LYS B 1 639 ? 3.738 23.094 27.328 1 86.88 639 LYS B N 1
ATOM 10866 C CA . LYS B 1 639 ? 4.91 23.953 27.188 1 86.88 639 LYS B CA 1
ATOM 10867 C C . LYS B 1 639 ? 5.719 23.594 25.953 1 86.88 639 LYS B C 1
ATOM 10869 O O . LYS B 1 639 ? 6.156 24.469 25.203 1 86.88 639 LYS B O 1
ATOM 10874 N N . ILE B 1 640 ? 5.859 22.328 25.766 1 87.81 640 ILE B N 1
ATOM 10875 C CA . ILE B 1 640 ? 6.621 21.859 24.625 1 87.81 640 ILE B CA 1
ATOM 10876 C C . ILE B 1 640 ? 5.918 22.266 23.328 1 87.81 640 ILE B C 1
ATOM 10878 O O . ILE B 1 640 ? 6.562 22.703 22.375 1 87.81 640 ILE B O 1
ATOM 10882 N N . ILE B 1 641 ? 4.617 22.109 23.297 1 83.44 641 ILE B N 1
ATOM 10883 C CA . ILE B 1 641 ? 3.814 22.438 22.125 1 83.44 641 ILE B CA 1
ATOM 10884 C C . ILE B 1 641 ? 3.928 23.938 21.844 1 83.44 641 ILE B C 1
ATOM 10886 O O . ILE B 1 641 ? 4.051 24.344 20.688 1 83.44 641 ILE B O 1
ATOM 10890 N N . GLU B 1 642 ? 3.92 24.656 22.891 1 76.81 642 GLU B N 1
ATOM 10891 C CA . GLU B 1 642 ? 4.031 26.109 22.75 1 76.81 642 GLU B CA 1
ATOM 10892 C C . GLU B 1 642 ? 5.414 26.516 22.25 1 76.81 642 GLU B C 1
ATOM 10894 O O . GLU B 1 642 ? 5.543 27.375 21.391 1 76.81 642 GLU B O 1
ATOM 10899 N N . ASP B 1 643 ? 6.379 25.859 22.797 1 78.5 643 ASP B N 1
ATOM 10900 C CA . ASP B 1 643 ? 7.754 26.141 22.406 1 78.5 643 ASP B CA 1
ATOM 10901 C C . ASP B 1 643 ? 7.992 25.812 20.938 1 78.5 643 ASP B C 1
ATOM 10903 O O . ASP B 1 643 ? 8.812 26.469 20.266 1 78.5 643 ASP B O 1
ATOM 10907 N N . LEU B 1 644 ? 7.234 24.859 20.516 1 73.5 644 LEU B N 1
ATOM 10908 C CA . LEU B 1 644 ? 7.406 24.438 19.125 1 73.5 644 LEU B CA 1
ATOM 10909 C C . LEU B 1 644 ? 6.547 25.281 18.188 1 73.5 644 LEU B C 1
ATOM 10911 O O . LEU B 1 644 ? 6.707 25.219 16.969 1 73.5 644 LEU B O 1
ATOM 10915 N N . GLY B 1 645 ? 5.652 26.062 18.703 1 65.81 645 GLY B N 1
ATOM 10916 C CA . GLY B 1 645 ? 4.859 26.984 17.906 1 65.81 645 GLY B CA 1
ATOM 10917 C C . GLY B 1 645 ? 3.631 26.328 17.297 1 65.81 645 GLY B C 1
ATOM 10918 O O . GLY B 1 645 ? 3.15 26.766 16.25 1 65.81 645 GLY B O 1
ATOM 10919 N N . PHE B 1 646 ? 3.166 25.156 17.812 1 68 646 PHE B N 1
ATOM 10920 C CA . PHE B 1 646 ? 2.035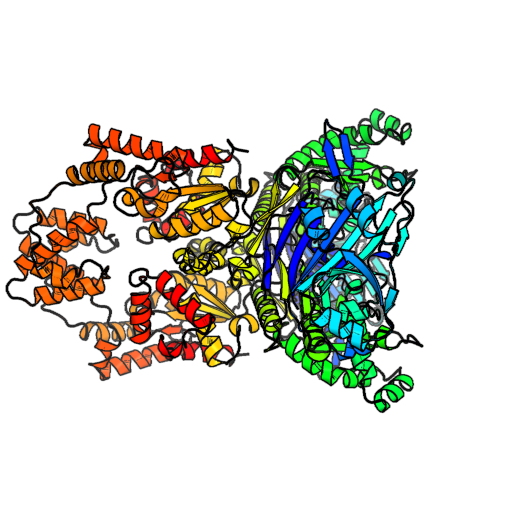 24.453 17.219 1 68 646 PHE B CA 1
ATOM 10921 C C . PHE B 1 646 ? 0.794 24.594 18.094 1 68 646 PHE B C 1
ATOM 10923 O O . PHE B 1 646 ? -0.169 23.844 17.953 1 68 646 PHE B O 1
ATOM 10930 N N . ALA B 1 647 ? 0.744 25.438 18.969 1 63.31 647 ALA B N 1
ATOM 10931 C CA . ALA B 1 647 ? -0.31 25.531 19.969 1 63.31 647 ALA B CA 1
ATOM 10932 C C . ALA B 1 647 ? -1.679 25.703 19.312 1 63.31 647 ALA B C 1
ATOM 10934 O O . ALA B 1 647 ? -2.68 25.172 19.812 1 63.31 647 ALA B O 1
ATOM 10935 N N . ASN B 1 648 ? -1.715 26.234 18.078 1 59.22 648 ASN B N 1
ATOM 10936 C CA . ASN B 1 648 ? -3.004 26.531 17.469 1 59.22 648 ASN B CA 1
ATOM 10937 C C . ASN B 1 648 ? -3.365 25.516 16.391 1 59.22 648 ASN B C 1
ATOM 10939 O O . ASN B 1 648 ? -4.363 25.672 15.68 1 59.22 648 ASN B O 1
ATOM 10943 N N . GLN B 1 649 ? -2.564 24.609 16.297 1 63.81 649 GLN B N 1
ATOM 10944 C CA . GLN B 1 649 ? -2.826 23.594 15.289 1 63.81 649 GLN B CA 1
ATOM 10945 C C . GLN B 1 649 ? -3.271 22.281 15.93 1 63.81 649 GLN B C 1
ATOM 10947 O O . GLN B 1 649 ? -2.463 21.562 16.531 1 63.81 649 GLN B O 1
ATOM 10952 N N . LYS B 1 650 ? -4.535 22.031 15.75 1 65.69 650 LYS B N 1
ATOM 10953 C CA . LYS B 1 650 ? -5.133 20.922 16.484 1 65.69 650 LYS B CA 1
ATOM 10954 C C . LYS B 1 650 ? -4.445 19.609 16.156 1 65.69 650 LYS B C 1
ATOM 10956 O O . LYS B 1 650 ? -3.988 18.891 17.047 1 65.69 650 LYS B O 1
ATOM 10961 N N . GLU B 1 651 ? -4.285 19.203 15 1 73.56 651 GLU B N 1
ATOM 10962 C CA . GLU B 1 651 ? -3.754 17.891 14.648 1 73.56 651 GLU B CA 1
ATOM 10963 C C . GLU B 1 651 ? -2.229 17.922 14.586 1 73.56 651 GLU B C 1
ATOM 10965 O O . GLU B 1 651 ? -1.572 16.969 15.039 1 73.56 651 GLU B O 1
ATOM 10970 N N . LEU B 1 652 ? -1.659 19 14.289 1 71.44 652 LEU B N 1
ATOM 10971 C CA . LEU B 1 652 ? -0.218 19.078 14.086 1 71.44 652 LEU B CA 1
ATOM 10972 C C . LEU B 1 652 ? 0.526 19.016 15.414 1 71.44 652 LEU B C 1
ATOM 10974 O O . LEU B 1 652 ? 1.624 18.469 15.492 1 71.44 652 LEU B O 1
ATOM 10978 N N . LYS B 1 653 ? -0.065 19.641 16.422 1 79.25 653 LYS B N 1
ATOM 10979 C CA . LYS B 1 653 ? 0.602 19.594 17.719 1 79.25 653 LYS B CA 1
ATOM 10980 C C . LYS B 1 653 ? 0.733 18.172 18.234 1 79.25 653 LYS B C 1
ATOM 10982 O O . LYS B 1 653 ? 1.747 17.812 18.828 1 79.25 653 LYS B O 1
ATOM 10987 N N . ILE B 1 654 ? -0.304 17.359 17.891 1 84.31 654 ILE B N 1
ATOM 10988 C CA . ILE B 1 654 ? -0.294 15.969 18.359 1 84.31 654 ILE B CA 1
ATOM 10989 C C . ILE B 1 654 ? 0.722 15.164 17.547 1 84.31 654 ILE B C 1
ATOM 10991 O O . ILE B 1 654 ? 1.437 14.328 18.094 1 84.31 654 ILE B O 1
ATOM 10995 N N . ILE B 1 655 ? 0.822 15.422 16.297 1 78.81 655 ILE B N 1
ATOM 10996 C CA . ILE B 1 655 ? 1.772 14.742 15.43 1 78.81 655 ILE B CA 1
ATOM 10997 C C . ILE B 1 655 ? 3.197 15.031 15.891 1 78.81 655 ILE B C 1
ATOM 10999 O O . ILE B 1 655 ? 4.027 14.117 15.984 1 78.81 655 ILE B O 1
ATOM 11003 N N . LYS B 1 656 ? 3.457 16.25 16.234 1 78.25 656 LYS B N 1
ATOM 11004 C CA . LYS B 1 656 ? 4.793 16.641 16.672 1 78.25 656 LYS B CA 1
ATOM 11005 C C . LYS B 1 656 ? 5.141 15.984 18.016 1 78.25 656 LYS B C 1
ATOM 11007 O O . LYS B 1 656 ? 6.27 15.531 18.219 1 78.25 656 LYS B O 1
ATOM 11012 N N . LEU B 1 657 ? 4.172 16.031 18.891 1 85.19 657 LEU B N 1
ATOM 11013 C CA . LEU B 1 657 ? 4.398 15.367 20.172 1 85.19 657 LEU B CA 1
ATOM 11014 C C . LEU B 1 657 ? 4.711 13.891 19.953 1 85.19 657 LEU B C 1
ATOM 11016 O O . LEU B 1 657 ? 5.621 13.352 20.594 1 85.19 657 LEU B O 1
ATOM 11020 N N . SER B 1 658 ? 3.939 13.25 19.094 1 86.25 658 SER B N 1
ATOM 11021 C CA . SER B 1 658 ? 4.133 11.828 18.812 1 86.25 658 SER B CA 1
ATOM 11022 C C . SER B 1 658 ? 5.516 11.57 18.219 1 86.25 658 SER B C 1
ATOM 11024 O O . SER B 1 658 ? 6.141 10.547 18.531 1 86.25 658 SER B O 1
ATOM 11026 N N . GLU B 1 659 ? 5.957 12.438 17.453 1 78.81 659 GLU B N 1
ATOM 11027 C CA . GLU B 1 659 ? 7.281 12.32 16.844 1 78.81 659 GLU B CA 1
ATOM 11028 C C . GLU B 1 659 ? 8.383 12.383 17.906 1 78.81 659 GLU B C 1
ATOM 11030 O O . GLU B 1 659 ? 9.328 11.594 17.875 1 78.81 659 GLU B O 1
ATOM 11035 N N . LEU B 1 660 ? 8.281 13.336 18.734 1 83.31 660 LEU B N 1
ATOM 11036 C CA . LEU B 1 660 ? 9.281 13.516 19.781 1 83.31 660 LEU B CA 1
ATOM 11037 C C . LEU B 1 660 ? 9.328 12.305 20.703 1 83.31 660 LEU B C 1
ATOM 11039 O O . LEU B 1 660 ? 10.406 11.898 21.156 1 83.31 660 LEU B O 1
ATOM 11043 N N . ILE B 1 661 ? 8.18 11.766 20.906 1 88.56 661 ILE B N 1
ATOM 11044 C CA . ILE B 1 661 ? 8.102 10.586 21.75 1 88.56 661 ILE B CA 1
ATOM 11045 C C . ILE B 1 661 ? 8.734 9.391 21.031 1 88.56 661 ILE B C 1
ATOM 11047 O O . ILE B 1 661 ? 9.539 8.664 21.625 1 88.56 661 ILE B O 1
ATOM 11051 N N . ASN B 1 662 ? 8.422 9.211 19.781 1 80.88 662 ASN B N 1
ATOM 11052 C CA . ASN B 1 662 ? 8.914 8.094 18.984 1 80.88 662 ASN B CA 1
ATOM 11053 C C . ASN B 1 662 ? 10.43 8.125 18.859 1 80.88 662 ASN B C 1
ATOM 11055 O O . ASN B 1 662 ? 11.078 7.074 18.797 1 80.88 662 ASN B O 1
ATOM 11059 N N . ASN B 1 663 ? 10.945 9.336 18.812 1 77 663 ASN B N 1
ATOM 11060 C CA . ASN B 1 663 ? 12.383 9.508 18.688 1 77 663 ASN B CA 1
ATOM 11061 C C . ASN B 1 663 ? 13.094 9.344 20.016 1 77 663 ASN B C 1
ATOM 11063 O O . ASN B 1 663 ? 14.32 9.398 20.094 1 77 663 ASN B O 1
ATOM 11067 N N . GLY B 1 664 ? 12.398 9.227 21.016 1 81.62 664 GLY B N 1
ATOM 11068 C CA . GLY B 1 664 ? 12.969 9.039 22.344 1 81.62 664 GLY B CA 1
ATOM 11069 C C . GLY B 1 664 ? 13.414 10.336 23 1 81.62 664 GLY B C 1
ATOM 11070 O O . GLY B 1 664 ? 14.156 10.328 23.984 1 81.62 664 GLY B O 1
ATOM 11071 N N . GLU B 1 665 ? 13 11.461 22.469 1 84.94 665 GLU B N 1
ATOM 11072 C CA . GLU B 1 665 ? 13.383 12.766 23 1 84.94 665 GLU B CA 1
ATOM 11073 C C . GLU B 1 665 ? 12.586 13.102 24.266 1 84.94 665 GLU B C 1
ATOM 11075 O O . GLU B 1 665 ? 13.07 13.82 25.141 1 84.94 665 GLU B O 1
ATOM 11080 N N . ILE B 1 666 ? 11.336 12.641 24.266 1 91.81 666 ILE B N 1
ATOM 11081 C CA . ILE B 1 666 ? 10.461 12.875 25.406 1 91.81 666 ILE B CA 1
ATOM 11082 C C . ILE B 1 666 ? 9.766 11.578 25.812 1 91.81 666 ILE B C 1
ATOM 11084 O O . ILE B 1 666 ? 9.516 10.719 24.953 1 91.81 666 ILE B O 1
ATOM 11088 N N . GLU B 1 667 ? 9.555 11.484 27.062 1 92.75 667 GLU B N 1
ATOM 11089 C CA . GLU B 1 667 ? 8.789 10.344 27.547 1 92.75 667 GLU B CA 1
ATOM 11090 C C . GLU B 1 667 ? 7.285 10.609 27.469 1 92.75 667 GLU B C 1
ATOM 11092 O O . GLU B 1 667 ? 6.832 11.727 27.734 1 92.75 667 GLU B O 1
ATOM 11097 N N . ILE B 1 668 ? 6.543 9.609 27.172 1 94.88 668 ILE B N 1
ATOM 11098 C CA . ILE B 1 668 ? 5.121 9.789 26.875 1 94.88 668 ILE B CA 1
ATOM 11099 C C . ILE B 1 668 ? 4.387 10.219 28.141 1 94.88 668 ILE B C 1
ATOM 11101 O O . ILE B 1 668 ? 3.484 11.062 28.094 1 94.88 668 ILE B O 1
ATOM 11105 N N . GLU B 1 669 ? 4.73 9.805 29.359 1 94.31 669 GLU B N 1
ATOM 11106 C CA . GLU B 1 669 ? 4.035 10.133 30.609 1 94.31 669 GLU B CA 1
ATOM 11107 C C . GLU B 1 669 ? 4.355 11.555 31.062 1 94.31 669 GLU B C 1
ATOM 11109 O O . GLU B 1 669 ? 3.635 12.125 31.875 1 94.31 669 GLU B O 1
ATOM 11114 N N . GLN B 1 670 ? 5.422 12.047 30.484 1 93.25 670 GLN B N 1
ATOM 11115 C CA . GLN B 1 670 ? 5.789 13.422 30.797 1 93.25 670 GLN B CA 1
ATOM 11116 C C . GLN B 1 670 ? 4.836 14.406 30.109 1 93.25 670 GLN B C 1
ATOM 11118 O O . GLN B 1 670 ? 4.578 15.492 30.641 1 93.25 670 GLN B O 1
ATOM 11123 N N . VAL B 1 671 ? 4.273 13.969 29.031 1 94.38 671 VAL B N 1
ATOM 11124 C CA . VAL B 1 671 ? 3.57 14.961 28.219 1 94.38 671 VAL B CA 1
ATOM 11125 C C . VAL B 1 671 ? 2.092 14.594 28.125 1 94.38 671 VAL B C 1
ATOM 11127 O O . VAL B 1 671 ? 1.263 15.422 27.734 1 94.38 671 VAL B O 1
ATOM 11130 N N . LEU B 1 672 ? 1.736 13.398 28.469 1 94.75 672 LEU B N 1
ATOM 11131 C CA . LEU B 1 672 ? 0.359 12.93 28.344 1 94.75 672 LEU B CA 1
ATOM 11132 C C . LEU B 1 672 ? -0.051 12.086 29.547 1 94.75 672 LEU B C 1
ATOM 11134 O O . LEU B 1 672 ? 0.708 11.227 29.984 1 94.75 672 LEU B O 1
ATOM 11138 N N . ASP B 1 673 ? -1.234 12.445 30.109 1 93.88 673 ASP B N 1
ATOM 11139 C CA . ASP B 1 673 ? -1.863 11.539 31.062 1 93.88 673 ASP B CA 1
ATOM 11140 C C . ASP B 1 673 ? -2.486 10.344 30.344 1 93.88 673 ASP B C 1
ATOM 11142 O O . ASP B 1 673 ? -3.51 10.477 29.672 1 93.88 673 ASP B O 1
ATOM 11146 N N . ILE B 1 674 ? -1.939 9.148 30.516 1 95.19 674 ILE B N 1
ATOM 11147 C CA . ILE B 1 674 ? -2.303 8.031 29.656 1 95.19 674 ILE B CA 1
ATOM 11148 C C . ILE B 1 674 ? -3.223 7.074 30.406 1 95.19 674 ILE B C 1
ATOM 11150 O O . ILE B 1 674 ? -3.584 6.016 29.891 1 95.19 674 ILE B O 1
ATOM 11154 N N . GLU B 1 675 ? -3.773 7.395 31.547 1 92.25 675 GLU B N 1
ATOM 11155 C CA . GLU B 1 675 ? -4.492 6.461 32.406 1 92.25 675 GLU B CA 1
ATOM 11156 C C . GLU B 1 675 ? -5.746 5.926 31.734 1 92.25 675 GLU B C 1
ATOM 11158 O O . GLU B 1 675 ? -5.953 4.711 31.656 1 92.25 675 GLU B O 1
ATOM 11163 N N . ASP B 1 676 ? -6.586 6.797 31.219 1 93.31 676 ASP B N 1
ATOM 11164 C CA . ASP B 1 676 ? -7.828 6.383 30.578 1 93.31 676 ASP B CA 1
ATOM 11165 C C . ASP B 1 676 ? -7.551 5.582 29.312 1 93.31 676 ASP B C 1
ATOM 11167 O O . ASP B 1 676 ? -8.312 4.684 28.953 1 93.31 676 ASP B O 1
ATOM 11171 N N . TYR B 1 677 ? -6.516 5.918 28.641 1 95.56 677 TYR B N 1
ATOM 11172 C CA . TYR B 1 677 ? -6.168 5.227 27.406 1 95.56 677 TYR B CA 1
ATOM 11173 C C . TYR B 1 677 ? -5.645 3.824 27.703 1 95.56 677 TYR B C 1
ATOM 11175 O O . TYR B 1 677 ? -5.898 2.889 26.938 1 95.56 677 TYR B O 1
ATOM 11183 N N . VAL B 1 678 ? -4.938 3.701 28.781 1 95.25 678 VAL B N 1
ATOM 11184 C CA . VAL B 1 678 ? -4.348 2.424 29.172 1 95.25 678 VAL B CA 1
ATOM 11185 C C . VAL B 1 678 ? -5.453 1.417 29.484 1 95.25 678 VAL B C 1
ATOM 11187 O O . VAL B 1 678 ? -5.285 0.214 29.266 1 95.25 678 VAL B O 1
ATOM 11190 N N . GLU B 1 679 ? -6.617 1.89 29.891 1 93.75 679 GLU B N 1
ATOM 11191 C CA . GLU B 1 679 ? -7.738 0.996 30.156 1 93.75 679 GLU B CA 1
ATOM 11192 C C . GLU B 1 679 ? -8.156 0.239 28.906 1 93.75 679 GLU B C 1
ATOM 11194 O O . GLU B 1 679 ? -8.5 -0.944 28.969 1 93.75 679 GLU B O 1
ATOM 11199 N N . VAL B 1 680 ? -8.156 0.903 27.828 1 94.06 680 VAL B N 1
ATOM 11200 C CA . VAL B 1 680 ? -8.5 0.274 26.562 1 94.06 680 VAL B CA 1
ATOM 11201 C C . VAL B 1 680 ? -7.387 -0.681 26.141 1 94.06 680 VAL B C 1
ATOM 11203 O O . VAL B 1 680 ? -7.652 -1.803 25.703 1 94.06 680 VAL B O 1
ATOM 11206 N N . ILE B 1 681 ? -6.145 -0.239 26.297 1 95.06 681 ILE B N 1
ATOM 11207 C CA . ILE B 1 681 ? -4.969 -0.989 25.859 1 95.06 681 ILE B CA 1
ATOM 11208 C C . ILE B 1 681 ? -4.898 -2.314 26.625 1 95.06 681 ILE B C 1
ATOM 11210 O O . ILE B 1 681 ? -4.543 -3.346 26.047 1 95.06 681 ILE B O 1
ATOM 11214 N N . LYS B 1 682 ? -5.309 -2.301 27.859 1 92.88 682 LYS B N 1
ATOM 11215 C CA . LYS B 1 682 ? -5.281 -3.496 28.688 1 92.88 682 LYS B CA 1
ATOM 11216 C C . LYS B 1 682 ? -6.23 -4.566 28.156 1 92.88 682 LYS B C 1
ATOM 11218 O O . LYS B 1 682 ? -5.984 -5.762 28.328 1 92.88 682 LYS B O 1
ATOM 11223 N N . ARG B 1 683 ? -7.242 -4.195 27.484 1 92.12 683 ARG B N 1
ATOM 11224 C CA . ARG B 1 683 ? -8.273 -5.109 27 1 92.12 683 ARG B CA 1
ATOM 11225 C C . ARG B 1 683 ? -7.848 -5.781 25.703 1 92.12 683 ARG B C 1
ATOM 11227 O O . ARG B 1 683 ? -8.445 -6.777 25.281 1 92.12 683 ARG B O 1
ATOM 11234 N N . LEU B 1 684 ? -6.855 -5.273 25.047 1 90.38 684 LEU B N 1
ATOM 11235 C CA . LEU B 1 684 ? -6.449 -5.766 23.734 1 90.38 684 LEU B CA 1
ATOM 11236 C C . LEU B 1 684 ? -5.859 -7.168 23.844 1 90.38 684 LEU B C 1
ATOM 11238 O O . LEU B 1 684 ? -5.969 -7.961 22.906 1 90.38 684 LEU B O 1
ATOM 11242 N N . LYS B 1 685 ? -4.973 -7.609 24.812 1 79.19 685 LYS B N 1
ATOM 11243 C CA . LYS B 1 685 ? -4.395 -8.938 24.969 1 79.19 685 LYS B CA 1
ATOM 11244 C C . LYS B 1 685 ? -5.363 -9.875 25.688 1 79.19 685 LYS B C 1
ATOM 11246 O O . LYS B 1 685 ? -5.234 -11.094 25.609 1 79.19 685 LYS B O 1
ATOM 11251 N N . SER B 1 686 ? -6.203 -9.406 26.609 1 58.44 686 SER B N 1
ATOM 11252 C CA . SER B 1 686 ? -7 -10.289 27.453 1 58.44 686 SER B CA 1
ATOM 11253 C C . SER B 1 686 ? -7.855 -11.234 26.609 1 58.44 686 SER B C 1
ATOM 11255 O O . SER B 1 686 ? -8.117 -12.367 27.016 1 58.44 686 SER B O 1
ATOM 11257 N N . ASN B 1 687 ? -8.438 -10.867 25.516 1 47.12 687 ASN B N 1
ATOM 11258 C CA . ASN B 1 687 ? -9.391 -11.766 24.859 1 47.12 687 ASN B CA 1
ATOM 11259 C C . ASN B 1 687 ? -8.703 -12.648 23.828 1 47.12 687 ASN B C 1
ATOM 11261 O O . ASN B 1 687 ? -9.359 -13.195 22.938 1 47.12 687 ASN B O 1
ATOM 11265 N N . SER B 1 688 ? -7.406 -12.602 23.594 1 41 688 SER B N 1
ATOM 11266 C CA . SER B 1 688 ? -6.867 -13.617 22.703 1 41 688 SER B CA 1
ATOM 11267 C C . SER B 1 688 ? -6.707 -14.953 23.406 1 41 688 SER B C 1
ATOM 11269 O O . SER B 1 688 ? -6.363 -15 24.594 1 41 688 SER B O 1
#

Organism: Acetivibrio thermocellus (strain ATCC 27405 / DSM 1237 / JCM 9322 / NBRC 103400 / NCIMB 10682 / NRRL B-4536 / VPI 7372) (NCBI:txid203119)

Solvent-accessible surface area (backbone atoms only — not comparable to full-atom values): 72701 Å² total; per-residue (Å²): 40,42,62,37,32,40,38,38,30,20,40,30,54,29,56,68,46,79,45,79,47,56,87,30,62,29,40,39,30,29,41,68,78,15,44,66,66,56,54,52,47,52,49,34,48,64,51,30,74,57,64,47,72,77,49,90,80,56,77,73,51,27,15,60,46,76,57,96,90,36,83,42,67,51,61,37,29,39,39,36,37,32,50,44,71,67,46,57,34,60,75,50,39,67,71,42,71,50,38,36,38,24,72,76,43,76,62,66,59,66,61,49,44,68,72,40,90,58,60,66,65,57,49,55,53,63,67,33,49,57,85,62,67,42,76,43,58,53,46,66,61,50,48,52,46,62,57,59,36,80,41,38,33,41,33,36,35,40,32,40,43,88,72,45,77,88,56,75,62,67,55,75,32,75,54,90,57,31,37,26,38,59,37,34,40,34,26,42,88,80,35,25,36,38,36,38,82,59,54,70,50,52,52,44,17,45,43,36,50,46,71,42,63,61,81,66,46,56,71,66,67,60,34,51,38,77,68,32,70,51,14,40,44,48,44,47,50,58,67,68,32,57,64,67,56,52,54,46,38,71,72,32,61,86,63,25,55,61,54,41,37,56,60,35,36,61,56,33,47,55,39,27,56,49,24,26,52,61,38,74,79,27,47,57,43,55,35,66,73,52,87,40,87,87,52,50,66,52,21,49,39,52,25,34,26,74,79,55,76,35,49,41,86,75,42,46,60,28,56,42,52,45,46,53,52,34,50,50,51,47,40,40,68,71,73,38,86,47,16,32,38,40,34,38,34,39,78,52,56,64,36,24,66,40,51,36,43,40,52,43,49,48,51,55,48,52,22,57,66,39,86,86,49,51,16,30,35,40,33,35,40,53,53,48,63,65,43,39,88,38,57,65,64,31,35,32,37,30,37,60,56,93,66,27,31,42,74,32,46,41,81,70,58,72,85,82,38,59,62,40,67,66,40,45,55,54,41,23,64,73,43,36,64,57,62,50,30,58,30,36,38,39,26,42,48,62,52,54,60,43,50,56,53,51,43,15,62,72,70,70,32,86,59,40,41,35,53,63,32,38,39,66,39,62,55,71,35,73,85,40,49,43,47,55,50,51,52,32,57,51,53,69,35,49,65,34,38,46,40,48,36,64,32,69,77,53,52,52,73,75,43,39,91,65,37,76,86,65,48,70,67,59,50,50,51,50,40,51,54,53,57,67,66,41,77,72,62,76,81,69,71,74,55,70,64,55,42,60,67,69,36,54,74,91,51,79,70,52,70,46,55,47,40,51,44,48,46,60,50,44,71,37,93,59,23,47,62,45,49,49,49,47,43,58,58,46,42,54,72,59,51,62,63,79,32,38,77,59,36,66,77,34,60,71,59,34,52,53,50,51,50,53,44,55,57,38,43,79,47,39,34,41,59,35,74,53,20,48,76,78,65,33,44,29,71,58,30,48,51,52,31,50,74,70,68,29,71,74,35,79,58,58,32,47,51,50,51,38,48,39,34,74,70,63,77,41,59,61,75,61,29,29,64,54,67,76,59,45,60,57,55,60,55,65,65,68,78,107,42,41,62,40,31,40,38,40,30,19,40,31,56,28,56,68,45,79,45,77,47,55,87,30,62,29,40,39,30,30,40,70,78,16,43,65,66,56,54,53,49,52,49,34,46,65,50,30,74,57,65,48,72,76,49,91,81,54,77,72,53,28,15,60,48,76,56,97,89,37,85,42,68,51,62,38,30,40,38,36,36,31,51,44,72,67,47,58,34,60,75,47,40,67,70,43,70,48,39,36,38,26,72,75,41,75,62,65,59,67,61,48,44,68,72,39,92,58,61,65,66,56,50,55,53,62,65,33,50,59,84,59,66,42,76,44,59,51,47,67,60,52,48,52,47,63,54,58,35,82,40,39,32,41,33,35,35,40,32,42,41,88,73,42,83,80,58,75,59,65,55,76,33,74,53,92,56,33,38,26,36,58,37,35,41,33,26,43,89,80,34,25,35,37,38,37,80,60,54,69,51,52,51,44,16,45,43,36,49,46,70,44,63,62,81,66,46,57,72,67,66,59,33,52,37,76,70,33,69,50,13,39,43,50,43,48,50,57,66,69,32,58,67,68,56,52,52,46,38,70,71,31,59,86,65,26,57,62,53,40,36,55,59,36,37,61,56,33,46,53,39,28,55,49,25,27,51,60,40,71,79,29,48,59,44,54,34,66,72,52,87,40,88,87,51,51,66,52,20,51,38,52,25,35,26,73,79,54,77,35,50,40,86,77,43,46,60,30,55,42,50,45,46,53,52,34,51,48,53,48,42,37,68,71,72,38,88,47,15,32,38,41,33,37,34,40,76,51,55,62,35,24,67,42,50,36,44,40,51,42,49,50,51,54,47,52,23,56,66,38,86,86,48,52,15,30,32,41,33,34,40,55,53,49,63,66,43,38,87,40,59,63,64,33,35,33,36,30,36,60,58,93,67,28,33,44,73,30,46,43,80,68,59,72,84,80,40,57,61,38,67,68,40,43,54,55,42,22,64,74,43,36,64,58,62,50,30,57,31,36,38,39,27,43,49,61,52,53,61,44,51,57,53,50,43,14,63,73,70,72,32,86,59,40,41,34,55,63,33,38,39,67,38,60,53,72,34,74,84,39,48,42,45,53,50,52,52,32,55,51,51,70,34,49,64,36,38,46,40,47,36,64,34,68,78,52,52,51,74,72,44,39,92,64,38,76,87,65,48,69,66,58,49,49,51,49,40,52,54,54,57,66,66,40,79,72,62,74,82,70,70,74,54,71,65,56,40,59,68,66,37,50,78,92,52,78,70,54,70,48,55,47,42,51,44,48,47,58,46,53,71,38,92,61,22,49,63,47,49,47,48,46,42,58,55,47,42,55,72,56,50,64,63,80,30,38,76,60,37,66,78,35,60,70,58,36,52,52,50,52,50,54,46,56,57,38,44,79,46,38,34,42,58,37,73,53,20,50,75,78,64,33,44,30,70,58,30,49,49,50,32,48,73,70,67,29,72,74,35,80,57,57,32,46,53,51,52,39,48,38,33,74,71,65,77,40,59,63,74,61,28,30,64,54,67,75,60,46,60,57,56,60,55,68,65,69,79,108